Protein AF-0000000083614253 (afdb_homodimer)

Radius of gyration: 109.38 Å; Cα contacts (8 Å, |Δi|>4): 1330; chains: 2; bounding box: 42×328×178 Å

Nearest PDB structures (foldseek):
  1qu7-assembly1_B  TM=4.753E-01  e=5.125E-06  Escherichia coli
  6grj-assembly1_F  TM=3.539E-01  e=4.975E+00  Aeromonas hydrophila
  6grj-assembly1_B  TM=2.831E-01  e=2.996E+00  Aeromonas hydrophila
  6grj-assembly1_I  TM=3.487E-01  e=6.869E+00  Aeromonas hydrophila
  8c5v-assembly1_I  TM=5.129E-01  e=1.835E-15  Escherichia coli

Structure (mmCIF, N/CA/C/O backbone):
data_AF-0000000083614253-model_v1
#
loop_
_entity.id
_entity.type
_entity.pdbx_description
1 polymer 'Methyl-accepting chemotaxis protein'
#
loop_
_atom_site.group_PDB
_atom_site.id
_atom_site.type_symbol
_atom_site.label_atom_id
_atom_site.label_alt_id
_atom_site.label_comp_id
_atom_site.label_asym_id
_atom_site.label_entity_id
_atom_site.label_seq_id
_atom_site.pdbx_PDB_ins_code
_atom_site.Cartn_x
_atom_site.Cartn_y
_atom_site.Cartn_z
_atom_site.occupancy
_atom_site.B_iso_or_equiv
_atom_site.auth_seq_id
_atom_site.auth_comp_id
_atom_site.auth_asym_id
_atom_site.auth_atom_id
_atom_site.pdbx_PDB_model_num
ATOM 1 N N . MET A 1 1 ? 7.156 70.812 27.438 1 75.56 1 MET A N 1
ATOM 2 C CA . MET A 1 1 ? 6.965 71.062 28.875 1 75.56 1 MET A CA 1
ATOM 3 C C . MET A 1 1 ? 6.004 70.062 29.469 1 75.56 1 MET A C 1
ATOM 5 O O . MET A 1 1 ? 5.02 69.625 28.844 1 75.56 1 MET A O 1
ATOM 9 N N . SER A 1 2 ? 6.398 69.688 30.719 1 80.69 2 SER A N 1
ATOM 10 C CA . SER A 1 2 ? 5.562 68.688 31.406 1 80.69 2 SER A CA 1
ATOM 11 C C . SER A 1 2 ? 4.25 69.312 31.859 1 80.69 2 SER A C 1
ATOM 13 O O . SER A 1 2 ? 4.121 70.562 31.922 1 80.69 2 SER A O 1
ATOM 15 N N . ILE A 1 3 ? 3.295 68.562 32 1 80.06 3 ILE A N 1
ATOM 16 C CA . ILE A 1 3 ? 1.987 69 32.438 1 80.06 3 ILE A CA 1
ATOM 17 C C . ILE A 1 3 ? 2.125 69.688 33.812 1 80.06 3 ILE A C 1
ATOM 19 O O . ILE A 1 3 ? 1.509 70.75 34.031 1 80.06 3 ILE A O 1
ATOM 23 N N . GLY A 1 4 ? 3.059 69.25 34.594 1 78.69 4 GLY A N 1
ATOM 24 C CA . GLY A 1 4 ? 3.287 69.875 35.906 1 78.69 4 GLY A CA 1
ATOM 25 C C . GLY A 1 4 ? 3.836 71.25 35.781 1 78.69 4 GLY A C 1
ATOM 26 O O . GLY A 1 4 ? 3.379 72.188 36.469 1 78.69 4 GLY A O 1
ATOM 27 N N . LYS A 1 5 ? 4.707 71.562 34.875 1 83.31 5 LYS A N 1
ATOM 28 C CA . LYS A 1 5 ? 5.312 72.875 34.656 1 83.31 5 LYS A CA 1
ATOM 29 C C . LYS A 1 5 ? 4.309 73.812 34.062 1 83.31 5 LYS A C 1
ATOM 31 O O . LYS A 1 5 ? 4.285 75 34.438 1 83.31 5 LYS A O 1
ATOM 36 N N . LYS A 1 6 ? 3.459 73.25 33.281 1 81.06 6 LYS A N 1
ATOM 37 C CA . LYS A 1 6 ? 2.434 74.125 32.688 1 81.06 6 LYS A CA 1
ATOM 38 C C . LYS A 1 6 ? 1.478 74.625 33.75 1 81.06 6 LYS A C 1
ATOM 40 O O . LYS A 1 6 ? 1.141 75.812 33.75 1 81.06 6 LYS A O 1
ATOM 45 N N . ILE A 1 7 ? 1.16 73.75 34.656 1 81.88 7 ILE A N 1
ATOM 46 C CA . ILE A 1 7 ? 0.222 74.125 35.719 1 81.88 7 ILE A CA 1
ATOM 47 C C . ILE A 1 7 ? 0.893 75.125 36.688 1 81.88 7 ILE A C 1
ATOM 49 O O . ILE A 1 7 ? 0.302 76.125 37.062 1 81.88 7 ILE A O 1
ATOM 53 N N . LEU A 1 8 ? 2.145 74.875 36.938 1 80.81 8 LEU A N 1
ATOM 54 C CA . LEU A 1 8 ? 2.865 75.75 37.906 1 80.81 8 LEU A CA 1
ATOM 55 C C . LEU A 1 8 ? 3.041 77.125 37.375 1 80.81 8 LEU A C 1
ATOM 57 O O . LEU A 1 8 ? 2.945 78.125 38.156 1 80.81 8 LEU A O 1
ATOM 61 N N . ILE A 1 9 ? 3.258 77.312 36.156 1 81.5 9 ILE A N 1
ATOM 62 C CA . ILE A 1 9 ? 3.439 78.625 35.562 1 81.5 9 ILE A CA 1
ATOM 63 C C . ILE A 1 9 ? 2.15 79.438 35.688 1 81.5 9 ILE A C 1
ATOM 65 O O . ILE A 1 9 ? 2.186 80.625 36 1 81.5 9 ILE A O 1
ATOM 69 N N . GLY A 1 10 ? 1.031 78.75 35.531 1 79.06 10 GLY A N 1
ATOM 70 C CA . GLY A 1 10 ? -0.235 79.438 35.719 1 79.06 10 GLY A CA 1
ATOM 71 C C . GLY A 1 10 ? -0.464 79.938 37.125 1 79.06 10 GLY A C 1
ATOM 72 O O . GLY A 1 10 ? -0.856 81.062 37.344 1 79.06 10 GLY A O 1
ATOM 73 N N . PHE A 1 11 ? -0.049 79.125 38.062 1 81.44 11 PHE A N 1
ATOM 74 C CA . PHE A 1 11 ? -0.241 79.438 39.469 1 81.44 11 PHE A CA 1
ATOM 75 C C . PHE A 1 11 ? 0.703 80.562 39.906 1 81.44 11 PHE A C 1
ATOM 77 O O . PHE A 1 11 ? 0.294 81.5 40.594 1 81.44 11 PHE A O 1
ATOM 84 N N . MET A 1 12 ? 1.88 80.625 39.438 1 83.19 12 MET A N 1
ATOM 85 C CA . MET A 1 12 ? 2.877 81.562 39.844 1 83.19 12 MET A CA 1
ATOM 86 C C . MET A 1 12 ? 2.537 83 39.281 1 83.19 12 MET A C 1
ATOM 88 O O . MET A 1 12 ? 2.82 84 39.906 1 83.19 12 MET A O 1
ATOM 92 N N . THR A 1 13 ? 1.86 83 38.219 1 84.06 13 THR A N 1
ATOM 93 C CA . THR A 1 13 ? 1.492 84.25 37.594 1 84.06 13 THR A CA 1
ATOM 94 C C . THR A 1 13 ? 0.434 85 38.438 1 84.06 13 THR A C 1
ATOM 96 O O . THR A 1 13 ? 0.541 86.188 38.688 1 84.06 13 THR A O 1
ATOM 99 N N . ILE A 1 14 ? -0.446 84.25 38.969 1 81.25 14 ILE A N 1
ATOM 100 C CA . ILE A 1 14 ? -1.502 84.812 39.781 1 81.25 14 ILE A CA 1
ATOM 101 C C . ILE A 1 14 ? -0.934 85.25 41.125 1 81.25 14 ILE A C 1
ATOM 103 O O . ILE A 1 14 ? -1.271 86.312 41.625 1 81.25 14 ILE A O 1
ATOM 107 N N . LEU A 1 15 ? -0.018 84.5 41.656 1 83.75 15 LEU A N 1
ATOM 108 C CA . LEU A 1 15 ? 0.607 84.812 42.938 1 83.75 15 LEU A CA 1
ATOM 109 C C . LEU A 1 15 ? 1.45 86.062 42.812 1 83.75 15 LEU A C 1
ATOM 111 O O . LEU A 1 15 ? 1.438 86.938 43.719 1 83.75 15 LEU A O 1
ATOM 115 N N . LEU A 1 16 ? 2.057 86.312 41.719 1 85.94 16 LEU A N 1
ATOM 116 C CA . LEU A 1 16 ? 2.895 87.438 41.5 1 85.94 16 LEU A CA 1
ATOM 117 C C . LEU A 1 16 ? 2.045 88.75 41.375 1 85.94 16 LEU A C 1
ATOM 119 O O . LEU A 1 16 ? 2.391 89.75 41.969 1 85.94 16 LEU A O 1
ATOM 123 N N . ILE A 1 17 ? 0.927 88.625 40.781 1 84.38 17 ILE A N 1
ATOM 124 C CA . ILE A 1 17 ? 0.026 89.75 40.625 1 84.38 17 ILE A CA 1
ATOM 125 C C . ILE A 1 17 ? -0.52 90.125 42 1 84.38 17 ILE A C 1
ATOM 127 O O . ILE A 1 17 ? -0.62 91.312 42.281 1 84.38 17 ILE A O 1
ATOM 131 N N . MET A 1 18 ? -0.704 89.125 42.812 1 82.5 18 MET A N 1
ATOM 132 C CA . MET A 1 18 ? -1.211 89.375 44.156 1 82.5 18 MET A CA 1
ATOM 133 C C . MET A 1 18 ? -0.17 90.125 45 1 82.5 18 MET A C 1
ATOM 135 O O . MET A 1 18 ? -0.473 91.125 45.625 1 82.5 18 MET A O 1
ATOM 139 N N . ILE A 1 19 ? 1.073 89.75 44.875 1 84.56 19 ILE A N 1
ATOM 140 C CA . ILE A 1 19 ? 2.143 90.312 45.688 1 84.56 19 ILE A CA 1
ATOM 141 C C . ILE A 1 19 ? 2.443 91.75 45.25 1 84.56 19 ILE A C 1
ATOM 143 O O . ILE A 1 19 ? 2.537 92.688 46.094 1 84.56 19 ILE A O 1
ATOM 147 N N . VAL A 1 20 ? 2.424 92 43.969 1 85.31 20 VAL A N 1
ATOM 148 C CA . VAL A 1 20 ? 2.779 93.312 43.438 1 85.31 20 VAL A CA 1
ATOM 149 C C . VAL A 1 20 ? 1.655 94.312 43.719 1 85.31 20 VAL A C 1
ATOM 151 O O . VAL A 1 20 ? 1.907 95.438 44.188 1 85.31 20 VAL A O 1
ATOM 154 N N . SER A 1 21 ? 0.451 93.812 43.594 1 83.44 21 SER A N 1
ATOM 155 C CA . SER A 1 21 ? -0.685 94.688 43.812 1 83.44 21 SER A CA 1
ATOM 156 C C . SER A 1 21 ? -0.843 95.062 45.281 1 83.44 21 SER A C 1
ATOM 158 O O . SER A 1 21 ? -1.065 96.25 45.594 1 83.44 21 SER A O 1
ATOM 160 N N . MET A 1 22 ? -0.574 94.125 46.094 1 82.19 22 MET A N 1
ATOM 161 C CA . MET A 1 22 ? -0.691 94.375 47.531 1 82.19 22 MET A CA 1
ATOM 162 C C . MET A 1 22 ? 0.449 95.25 48.031 1 82.19 22 MET A C 1
ATOM 164 O O . MET A 1 22 ? 0.245 96.125 48.875 1 82.19 22 MET A O 1
ATOM 168 N N . GLY A 1 23 ? 1.544 95.188 47.406 1 82.19 23 GLY A N 1
ATOM 169 C CA . GLY A 1 23 ? 2.688 96 47.781 1 82.19 23 GLY A CA 1
ATOM 170 C C . GLY A 1 23 ? 2.506 97.5 47.406 1 82.19 23 GLY A C 1
ATOM 171 O O . GLY A 1 23 ? 2.818 98.375 48.188 1 82.19 23 GLY A O 1
ATOM 172 N N . VAL A 1 24 ? 1.944 97.688 46.375 1 83.25 24 VAL A N 1
ATOM 173 C CA . VAL A 1 24 ? 1.745 99.062 45.906 1 83.25 24 VAL A CA 1
ATOM 174 C C . VAL A 1 24 ? 0.697 99.75 46.75 1 83.25 24 VAL A C 1
ATOM 176 O O . VAL A 1 24 ? 0.881 100.875 47.156 1 83.25 24 VAL A O 1
ATOM 179 N N . VAL A 1 25 ? -0.319 99 47.094 1 80.31 25 VAL A N 1
ATOM 180 C CA . VAL A 1 25 ? -1.398 99.562 47.875 1 80.31 25 VAL A CA 1
ATOM 181 C C . VAL A 1 25 ? -0.887 99.875 49.281 1 80.31 25 VAL A C 1
ATOM 183 O O . VAL A 1 25 ? -1.203 100.938 49.844 1 80.31 25 VAL A O 1
ATOM 186 N N . LEU A 1 26 ? 0.096 99.062 49.719 1 80.94 26 LEU A N 1
ATOM 187 C CA . LEU A 1 26 ? 0.661 99.25 51.031 1 80.94 26 LEU A CA 1
ATOM 188 C C . LEU A 1 26 ? 1.599 100.438 51.031 1 80.94 26 LEU A C 1
ATOM 190 O O . LEU A 1 26 ? 1.616 101.25 52 1 80.94 26 LEU A O 1
ATOM 194 N N . ALA A 1 27 ? 2.24 100.625 50 1 82.81 27 ALA A N 1
ATOM 195 C CA . ALA A 1 27 ? 3.152 101.75 49.875 1 82.81 27 ALA A CA 1
ATOM 196 C C . ALA A 1 27 ? 2.385 103.062 49.844 1 82.81 27 ALA A C 1
ATOM 198 O O . ALA A 1 27 ? 2.781 104.062 50.469 1 82.81 27 ALA A O 1
ATOM 199 N N . GLU A 1 28 ? 1.305 103.125 49.281 1 78.5 28 GLU A N 1
ATOM 200 C CA . GLU A 1 28 ? 0.483 104.312 49.188 1 78.5 28 GLU A CA 1
ATOM 201 C C . GLU A 1 28 ? -0.166 104.625 50.531 1 78.5 28 GLU A C 1
ATOM 203 O O . GLU A 1 28 ? -0.277 105.812 50.906 1 78.5 28 GLU A O 1
ATOM 208 N N . LEU A 1 29 ? -0.46 103.688 51.312 1 76.94 29 LEU A N 1
ATOM 209 C CA . LEU A 1 29 ? -1.071 103.875 52.625 1 76.94 29 LEU A CA 1
ATOM 210 C C . LEU A 1 29 ? -0.067 104.438 53.594 1 76.94 29 LEU A C 1
ATOM 212 O O . LEU A 1 29 ? -0.399 105.312 54.375 1 76.94 29 LEU A O 1
ATOM 216 N N . LYS A 1 30 ? 1.164 104.062 53.469 1 81.06 30 LYS A N 1
ATOM 217 C CA . LYS A 1 30 ? 2.203 104.562 54.344 1 81.06 30 LYS A CA 1
ATOM 218 C C . LYS A 1 30 ? 2.557 106 54.031 1 81.06 30 LYS A C 1
ATOM 220 O O . LYS A 1 30 ? 2.771 106.812 54.969 1 81.06 30 LYS A O 1
ATOM 225 N N . LYS A 1 31 ? 2.486 106.25 52.875 1 79.88 31 LYS A N 1
ATOM 226 C CA . LYS A 1 31 ? 2.771 107.625 52.438 1 79.88 31 LYS A CA 1
ATOM 227 C C . LYS A 1 31 ? 1.691 108.625 52.938 1 79.88 31 LYS A C 1
ATOM 229 O O . LYS A 1 31 ? 2 109.688 53.469 1 79.88 31 LYS A O 1
ATOM 234 N N . THR A 1 32 ? 0.493 108.125 52.844 1 75.56 32 THR A N 1
ATOM 235 C CA . THR A 1 32 ? -0.631 108.938 53.25 1 75.56 32 THR A CA 1
ATOM 236 C C . THR A 1 32 ? -0.62 109.188 54.75 1 75.56 32 THR A C 1
ATOM 238 O O . THR A 1 32 ? -0.846 110.25 55.219 1 75.56 32 THR A O 1
ATOM 241 N N . ASN A 1 33 ? -0.235 108.125 55.5 1 77.69 33 ASN A N 1
ATOM 242 C CA . ASN A 1 33 ? -0.204 108.25 56.969 1 77.69 33 ASN A CA 1
ATOM 243 C C . ASN A 1 33 ? 0.895 109.188 57.438 1 77.69 33 ASN A C 1
ATOM 245 O O . ASN A 1 33 ? 0.688 109.938 58.375 1 77.69 33 ASN A O 1
ATOM 249 N N . LYS A 1 34 ? 1.928 109.312 56.75 1 80.81 34 LYS A N 1
ATOM 250 C CA . LYS A 1 34 ? 3.037 110.188 57.125 1 80.81 34 LYS A CA 1
ATOM 251 C C . LYS A 1 34 ? 2.695 111.688 56.844 1 80.81 34 LYS A C 1
ATOM 253 O O . LYS A 1 34 ? 3.008 112.562 57.656 1 80.81 34 LYS A O 1
ATOM 258 N N . GLN A 1 35 ? 1.989 111.875 55.875 1 77.94 35 GLN A N 1
ATOM 259 C CA . GLN A 1 35 ? 1.608 113.25 55.5 1 77.94 35 GLN A CA 1
ATOM 260 C C . GLN A 1 35 ? 0.59 113.812 56.469 1 77.94 35 GLN A C 1
ATOM 262 O O . GLN A 1 35 ? 0.67 115 56.844 1 77.94 35 GLN A O 1
ATOM 267 N N . VAL A 1 36 ? -0.195 113 57.031 1 76.06 36 VAL A N 1
ATOM 268 C CA . VAL A 1 36 ? -1.225 113.375 57.969 1 76.06 36 VAL A CA 1
ATOM 269 C C . VAL A 1 36 ? -0.59 113.688 59.312 1 76.06 36 VAL A C 1
ATOM 271 O O . VAL A 1 36 ? -0.915 114.688 59.969 1 76.06 36 VAL A O 1
ATOM 274 N N . GLU A 1 37 ? 0.381 113 59.688 1 79.19 37 GLU A N 1
ATOM 275 C CA . GLU A 1 37 ? 1.096 113.25 60.938 1 79.19 37 GLU A CA 1
ATOM 276 C C . GLU A 1 37 ? 1.865 114.562 60.906 1 79.19 37 GLU A C 1
ATOM 278 O O . GLU A 1 37 ? 1.799 115.312 61.875 1 79.19 37 GLU A O 1
ATOM 283 N N . GLN A 1 38 ? 2.393 114.875 59.875 1 79.69 38 GLN A N 1
ATOM 284 C CA . GLN A 1 38 ? 3.176 116.062 59.75 1 79.69 38 GLN A CA 1
ATOM 285 C C . GLN A 1 38 ? 2.275 117.312 59.719 1 79.69 38 GLN A C 1
ATOM 287 O O . GLN A 1 38 ? 2.588 118.312 60.344 1 79.69 38 GLN A O 1
ATOM 292 N N . ALA A 1 39 ? 1.165 117.188 59.188 1 80.12 39 ALA A N 1
ATOM 293 C CA . ALA A 1 39 ? 0.223 118.312 59.094 1 80.12 39 ALA A CA 1
ATOM 294 C C . ALA A 1 39 ? -0.344 118.625 60.469 1 80.12 39 ALA A C 1
ATOM 296 O O . ALA A 1 39 ? -0.373 119.812 60.844 1 80.12 39 ALA A O 1
ATOM 297 N N . LEU A 1 40 ? -0.545 117.688 61.312 1 77 40 LEU A N 1
ATOM 298 C CA . LEU A 1 40 ? -1.173 117.875 62.625 1 77 40 LEU A CA 1
ATOM 299 C C . LEU A 1 40 ? -0.145 118.375 63.656 1 77 40 LEU A C 1
ATOM 301 O O . LEU A 1 40 ? -0.427 119.25 64.438 1 77 40 LEU A O 1
ATOM 305 N N . GLU A 1 41 ? 1.052 117.938 63.469 1 78.12 41 GLU A N 1
ATOM 306 C CA . GLU A 1 41 ? 2.072 118.25 64.5 1 78.12 41 GLU A CA 1
ATOM 307 C C . GLU A 1 41 ? 2.777 119.562 64.188 1 78.12 41 GLU A C 1
ATOM 309 O O . GLU A 1 41 ? 3.24 120.25 65.062 1 78.12 41 GLU A O 1
ATOM 314 N N . GLU A 1 42 ? 2.693 119.812 62.875 1 81.38 42 GLU A N 1
ATOM 315 C CA . GLU A 1 42 ? 3.49 121 62.531 1 81.38 42 GLU A CA 1
ATOM 316 C C . GLU A 1 42 ? 2.6 122.188 62.094 1 81.38 42 GLU A C 1
ATOM 318 O O . GLU A 1 42 ? 2.566 123.25 62.75 1 81.38 42 GLU A O 1
ATOM 323 N N . GLN A 1 43 ? 1.788 121.938 61.219 1 83.5 43 GLN A N 1
ATOM 324 C CA . GLN A 1 43 ? 1.03 123.062 60.625 1 83.5 43 GLN A CA 1
ATOM 325 C C . GLN A 1 43 ? -0.05 123.562 61.594 1 83.5 43 GLN A C 1
ATOM 327 O O . GLN A 1 43 ? -0.154 124.75 61.844 1 83.5 43 GLN A O 1
ATOM 332 N N . VAL A 1 44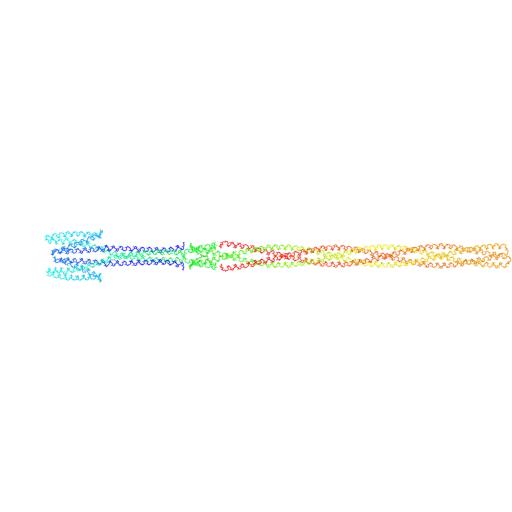 ? -0.668 122.688 62.219 1 86 44 VAL A N 1
ATOM 333 C CA . VAL A 1 44 ? -1.735 123.125 63.125 1 86 44 VAL A CA 1
ATOM 334 C C . VAL A 1 44 ? -1.138 123.812 64.375 1 86 44 VAL A C 1
ATOM 336 O O . VAL A 1 44 ? -1.635 124.812 64.812 1 86 44 VAL A O 1
ATOM 339 N N . LYS A 1 45 ? 0.001 123.438 64.812 1 86.5 45 LYS A N 1
ATOM 340 C CA . LYS A 1 45 ? 0.653 124 66 1 86.5 45 LYS A CA 1
ATOM 341 C C . LYS A 1 45 ? 1.132 125.438 65.75 1 86.5 45 LYS A C 1
ATOM 343 O O . LYS A 1 45 ? 0.949 126.312 66.562 1 86.5 45 LYS A O 1
ATOM 348 N N . GLN A 1 46 ? 1.556 125.625 64.625 1 88.38 46 GLN A N 1
ATOM 349 C CA . GLN A 1 46 ? 2.068 126.938 64.25 1 88.38 46 GLN A CA 1
ATOM 350 C C . GLN A 1 46 ? 0.933 128 64.062 1 88.38 46 GLN A C 1
ATOM 352 O O . GLN A 1 46 ? 1.06 129.125 64.5 1 88.38 46 GLN A O 1
ATOM 357 N N . VAL A 1 47 ? -0.102 127.375 63.594 1 89 47 VAL A N 1
ATOM 358 C CA . VAL A 1 47 ? -1.282 128.25 63.469 1 89 47 VAL A CA 1
ATOM 359 C C . VAL A 1 47 ? -1.781 128.625 64.875 1 89 47 VAL A C 1
ATOM 361 O O . VAL A 1 47 ? -2.064 129.875 65.062 1 89 47 VAL A O 1
ATOM 364 N N . MET A 1 48 ? -1.725 127.812 65.812 1 87.88 48 MET A N 1
ATOM 365 C CA . MET A 1 48 ? -2.18 128.125 67.188 1 87.88 48 MET A CA 1
ATOM 366 C C . MET A 1 48 ? -1.238 129.125 67.875 1 87.88 48 MET A C 1
ATOM 368 O O . MET A 1 48 ? -1.688 130 68.562 1 87.88 48 MET A O 1
ATOM 372 N N . LEU A 1 49 ? -0.017 129 67.625 1 89.69 49 LEU A N 1
ATOM 373 C CA . LEU A 1 49 ? 0.968 129.875 68.25 1 89.69 49 LEU A CA 1
ATOM 374 C C . LEU A 1 49 ? 0.859 131.25 67.75 1 89.69 49 LEU A C 1
ATOM 376 O O . LEU A 1 49 ? 0.94 132.25 68.5 1 89.69 49 LEU A O 1
ATOM 380 N N . ALA A 1 50 ? 0.654 131.25 66.438 1 92.06 50 ALA A N 1
ATOM 381 C CA . ALA A 1 50 ? 0.466 132.625 65.875 1 92.06 50 ALA A CA 1
ATOM 382 C C . ALA A 1 50 ? -0.741 133.375 66.438 1 92.06 50 ALA A C 1
ATOM 384 O O . ALA A 1 50 ? -0.67 134.5 66.812 1 92.06 50 ALA A O 1
ATOM 385 N N . ASP A 1 51 ? -1.68 132.625 66.75 1 89.31 51 ASP A N 1
ATOM 386 C CA . ASP A 1 51 ? -2.9 133.125 67.312 1 89.31 51 ASP A CA 1
ATOM 387 C C . ASP A 1 51 ? -2.699 133.5 68.75 1 89.31 51 ASP A C 1
ATOM 389 O O . ASP A 1 51 ? -3.195 134.5 69.25 1 89.31 51 ASP A O 1
ATOM 393 N N . ASP A 1 52 ? -1.948 132.75 69.438 1 89 52 ASP A N 1
ATOM 394 C CA . ASP A 1 52 ? -1.656 133.125 70.875 1 89 52 ASP A CA 1
ATOM 395 C C . ASP A 1 52 ? -0.785 134.375 71 1 89 52 ASP A C 1
ATOM 397 O O . ASP A 1 52 ? -0.968 135.125 71.938 1 89 52 ASP A O 1
ATOM 401 N N . ILE A 1 53 ? 0.015 134.5 70.125 1 91.81 53 ILE A N 1
ATOM 402 C CA . ILE A 1 53 ? 0.856 135.75 70.125 1 91.81 53 ILE A CA 1
ATOM 403 C C . ILE A 1 53 ? -0.011 137 69.875 1 91.81 53 ILE A C 1
ATOM 405 O O . ILE A 1 53 ? 0.101 138 70.625 1 91.81 53 ILE A O 1
ATOM 409 N N . LYS A 1 54 ? -0.913 137 69.062 1 90.5 54 LYS A N 1
ATOM 410 C CA . LYS A 1 54 ? -1.796 138.125 68.75 1 90.5 54 LYS A CA 1
ATOM 411 C C . LYS A 1 54 ? -2.631 138.5 70 1 90.5 54 LYS A C 1
ATOM 413 O O . LYS A 1 54 ? -2.77 139.625 70.312 1 90.5 54 LYS A O 1
ATOM 418 N N . PHE A 1 55 ? -3.002 137.5 70.625 1 85.44 55 PHE A N 1
ATOM 419 C CA . PHE A 1 55 ? -3.811 137.75 71.812 1 85.44 55 PHE A CA 1
ATOM 420 C C . PHE A 1 55 ? -2.982 138.375 72.938 1 85.44 55 PHE A C 1
ATOM 422 O O . PHE A 1 55 ? -3.422 139.25 73.562 1 85.44 55 PHE A O 1
ATOM 429 N N . SER A 1 56 ? -1.821 137.75 73.062 1 88.94 56 SER A N 1
ATOM 430 C CA . SER A 1 56 ? -0.962 138.25 74.188 1 88.94 56 SER A CA 1
ATOM 431 C C . SER A 1 56 ? -0.571 139.75 73.938 1 88.94 56 SER A C 1
ATOM 433 O O . SER A 1 56 ? -0.498 140.5 74.875 1 88.94 56 SER A O 1
ATOM 435 N N . ILE A 1 57 ? -0.371 140 72.75 1 89.19 57 ILE A N 1
ATOM 436 C CA . ILE A 1 57 ? -0.051 141.375 72.375 1 89.19 57 ILE A CA 1
ATOM 437 C C . ILE A 1 57 ? -1.22 142.25 72.75 1 89.19 57 ILE A C 1
ATOM 439 O O . ILE A 1 57 ? -1.025 143.375 73.375 1 89.19 57 ILE A O 1
ATOM 443 N N . ALA A 1 58 ? -2.361 141.875 72.438 1 85.12 58 ALA A N 1
ATOM 444 C CA . ALA A 1 58 ? -3.557 142.75 72.75 1 85.12 58 ALA A CA 1
ATOM 445 C C . ALA A 1 58 ? -3.766 142.875 74.25 1 85.12 58 ALA A C 1
ATOM 447 O O . ALA A 1 58 ? -4.039 144 74.688 1 85.12 58 ALA A O 1
ATOM 448 N N . MET A 1 59 ? -3.459 141.875 75 1 85.12 59 MET A N 1
ATOM 449 C CA . MET A 1 59 ? -3.654 142 76.438 1 85.12 59 MET A CA 1
ATOM 450 C C . MET A 1 59 ? -2.564 142.75 77.062 1 85.12 59 MET A C 1
ATOM 452 O O . MET A 1 59 ? -2.834 143.5 78.062 1 85.12 59 MET A O 1
ATOM 456 N N . GLN A 1 60 ? -1.477 142.625 76.625 1 85.38 60 GLN A N 1
ATOM 457 C CA . GLN A 1 60 ? -0.399 143.5 77.062 1 85.38 60 GLN A CA 1
ATOM 458 C C . GLN A 1 60 ? -0.712 145 76.812 1 85.38 60 GLN A C 1
ATOM 460 O O . GLN A 1 60 ? -0.462 145.875 77.625 1 85.38 60 GLN A O 1
ATOM 465 N N . GLY A 1 61 ? -1.223 145.25 75.625 1 77.5 61 GLY A N 1
ATOM 466 C CA . GLY A 1 61 ? -1.623 146.625 75.25 1 77.5 61 GLY A CA 1
ATOM 467 C C . GLY A 1 61 ? -2.67 147.25 76.188 1 77.5 61 GLY A C 1
ATOM 468 O O . GLY A 1 61 ? -2.59 148.375 76.562 1 77.5 61 GLY A O 1
ATOM 469 N N . ILE A 1 62 ? -3.502 146.375 76.625 1 77.19 62 ILE A N 1
ATOM 470 C CA . ILE A 1 62 ? -4.539 146.75 77.562 1 77.19 62 ILE A CA 1
ATOM 471 C C . ILE A 1 62 ? -3.908 147.125 78.938 1 77.19 62 ILE A C 1
ATOM 473 O O . ILE A 1 62 ? -4.184 148.125 79.5 1 77.19 62 ILE A O 1
ATOM 477 N N . SER A 1 63 ? -3.064 146.25 79.375 1 80.38 63 SER A N 1
ATOM 478 C CA . SER A 1 63 ? -2.432 146.375 80.688 1 80.38 63 SER A CA 1
ATOM 479 C C . SER A 1 63 ? -1.554 147.625 80.688 1 80.38 63 SER A C 1
ATOM 481 O O . SER A 1 63 ? -1.513 148.375 81.75 1 80.38 63 SER A O 1
ATOM 483 N N . LEU A 1 64 ? -0.95 148 79.75 1 79.69 64 LEU A N 1
ATOM 484 C CA . LEU A 1 64 ? -0.09 149.125 79.688 1 79.69 64 LEU A CA 1
ATOM 485 C C . LEU A 1 64 ? -0.909 150.5 79.812 1 79.69 64 LEU A C 1
ATOM 487 O O . LEU A 1 64 ? -0.521 151.375 80.5 1 79.69 64 LEU A O 1
ATOM 491 N N . ARG A 1 65 ? -1.992 150.625 79.25 1 74.19 65 ARG A N 1
ATOM 492 C CA . ARG A 1 65 ? -2.832 151.75 79.25 1 74.19 65 ARG A CA 1
ATOM 493 C C . ARG A 1 65 ? -3.545 152 80.562 1 74.19 65 ARG A C 1
ATOM 495 O O . ARG A 1 65 ? -3.744 153.125 81.062 1 74.19 65 ARG A O 1
ATOM 502 N N . GLU A 1 66 ? -3.816 150.75 81.062 1 73.44 66 GLU A N 1
ATOM 503 C CA . GLU A 1 66 ? -4.41 150.75 82.438 1 73.44 66 GLU A CA 1
ATOM 504 C C . GLU A 1 66 ? -3.408 151.25 83.438 1 73.44 66 GLU A C 1
ATOM 506 O O . GLU A 1 66 ? -3.781 151.875 84.438 1 73.44 66 GLU A O 1
ATOM 511 N N . LEU A 1 67 ? -2.248 151 83.375 1 75.5 67 LEU A N 1
ATOM 512 C CA . LEU A 1 67 ? -1.195 151.375 84.25 1 75.5 67 LEU A CA 1
ATOM 513 C C . LEU A 1 67 ? -1.019 152.875 84.25 1 75.5 67 LEU A C 1
ATOM 515 O O . LEU A 1 67 ? -0.857 153.5 85.312 1 75.5 67 LEU A O 1
ATOM 519 N N . VAL A 1 68 ? -1.103 153.625 83.188 1 68.88 68 VAL A N 1
ATOM 520 C CA . VAL A 1 68 ? -0.867 155 83.062 1 68.88 68 VAL A CA 1
ATOM 521 C C . VAL A 1 68 ? -2.086 155.75 83.5 1 68.88 68 VAL A C 1
ATOM 523 O O . VAL A 1 68 ? -1.958 156.875 84 1 68.88 68 VAL A O 1
ATOM 526 N N . VAL A 1 69 ? -3.312 155.125 83.562 1 63.31 69 VAL A N 1
ATOM 527 C CA . VAL A 1 69 ? -4.547 155.875 83.938 1 63.31 69 VAL A CA 1
ATOM 528 C C . VAL A 1 69 ? -4.887 155.625 85.375 1 63.31 69 VAL A C 1
ATOM 530 O O . VAL A 1 69 ? -5.262 156.5 86.125 1 63.31 69 VAL A O 1
ATOM 533 N N . ILE A 1 70 ? -4.828 154.5 86 1 66.88 70 ILE A N 1
ATOM 534 C CA . ILE A 1 70 ? -5.395 154.125 87.312 1 66.88 70 ILE A CA 1
ATOM 535 C C . ILE A 1 70 ? -4.27 153.875 88.312 1 66.88 70 ILE A C 1
ATOM 537 O O . ILE A 1 70 ? -4.445 154.25 89.562 1 66.88 70 ILE A O 1
ATOM 541 N N . GLY A 1 71 ? -2.99 153.75 88.062 1 63.22 71 GLY A N 1
ATOM 542 C CA . GLY A 1 71 ? -1.784 153.625 88.875 1 63.22 71 GLY A CA 1
ATOM 543 C C . GLY A 1 71 ? -1.896 152.625 90 1 63.22 71 GLY A C 1
ATOM 544 O O . GLY A 1 71 ? -1.32 152.75 91.062 1 63.22 71 GLY A O 1
ATOM 545 N N . LYS A 1 72 ? -2.777 151.625 90 1 71.62 72 LYS A N 1
ATOM 546 C CA . LYS A 1 72 ? -2.914 150.625 91 1 71.62 72 LYS A CA 1
ATOM 547 C C . LYS A 1 72 ? -1.941 149.375 90.812 1 71.62 72 LYS A C 1
ATOM 549 O O . LYS A 1 72 ? -1.613 149.125 89.688 1 71.62 72 LYS A O 1
ATOM 554 N N . PRO A 1 73 ? -1.341 148.75 91.688 1 74.94 73 PRO A N 1
ATOM 555 C CA . PRO A 1 73 ? -0.362 147.625 91.688 1 74.94 73 PRO A CA 1
ATOM 556 C C . PRO A 1 73 ? -0.863 146.375 90.938 1 74.94 73 PRO A C 1
ATOM 558 O O . PRO A 1 73 ? -0.069 145.625 90.312 1 74.94 73 PRO A O 1
ATOM 561 N N . GLU A 1 74 ? -2.08 146.125 90.812 1 78.5 74 GLU A N 1
ATOM 562 C CA . GLU A 1 74 ? -2.648 144.875 90.125 1 78.5 74 GLU A CA 1
ATOM 563 C C . GLU A 1 74 ? -2.459 145 88.625 1 78.5 74 GLU A C 1
ATOM 565 O O . GLU A 1 74 ? -2.279 144 88 1 78.5 74 GLU A O 1
ATOM 570 N N . VAL A 1 75 ? -2.328 146 88.188 1 77.81 75 VAL A N 1
ATOM 571 C CA . VAL A 1 75 ? -2.166 146.25 86.75 1 77.81 75 VAL A CA 1
ATOM 572 C C . VAL A 1 75 ? -0.729 146 86.312 1 77.81 75 VAL A C 1
ATOM 574 O O . VAL A 1 75 ? -0.491 145.375 85.25 1 77.81 75 VAL A O 1
ATOM 577 N N . GLN A 1 76 ? 0.195 146.25 87.188 1 81.31 76 GLN A N 1
ATOM 578 C CA . GLN A 1 76 ? 1.593 145.875 86.938 1 81.31 76 GLN A CA 1
ATOM 579 C C . GLN A 1 76 ? 1.814 144.375 86.875 1 81.31 76 GLN A C 1
ATOM 581 O O . GLN A 1 76 ? 2.594 143.875 86.062 1 81.31 76 GLN A O 1
ATOM 586 N N . GLU A 1 77 ? 1.099 143.75 87.562 1 86.19 77 GLU A N 1
ATOM 587 C CA . GLU A 1 77 ? 1.202 142.25 87.562 1 86.19 77 GLU A CA 1
ATOM 588 C C . GLU A 1 77 ? 0.609 141.625 86.312 1 86.19 77 GLU A C 1
ATOM 590 O O . GLU A 1 77 ? 1.168 140.75 85.75 1 86.19 77 GLU A O 1
ATOM 595 N N . ASN A 1 78 ? -0.424 142.125 85.875 1 82.94 78 ASN A N 1
ATOM 596 C CA . ASN A 1 78 ? -1.047 141.75 84.625 1 82.94 78 ASN A CA 1
ATOM 597 C C . ASN A 1 78 ? -0.155 142 83.438 1 82.94 78 ASN A C 1
ATOM 599 O O . ASN A 1 78 ? -0.038 141.125 82.5 1 82.94 78 ASN A O 1
ATOM 603 N N . LEU A 1 79 ? 0.416 143.125 83.438 1 84.38 79 LEU A N 1
ATOM 604 C CA . LEU A 1 79 ? 1.341 143.5 82.312 1 84.38 79 LEU A CA 1
ATOM 605 C C . LEU A 1 79 ? 2.51 142.5 82.312 1 84.38 79 LEU A C 1
ATOM 607 O O . LEU A 1 79 ? 2.883 142 81.188 1 84.38 79 LEU A O 1
ATOM 611 N N . GLN A 1 80 ? 2.975 142.125 83.438 1 88 80 GLN A N 1
ATOM 612 C CA . GLN A 1 80 ? 4.094 141.25 83.5 1 88 80 GLN A CA 1
ATOM 613 C C . GLN A 1 80 ? 3.67 139.875 83.062 1 88 80 GLN A C 1
ATOM 615 O O . GLN A 1 80 ? 4.418 139.125 82.375 1 88 80 GLN A O 1
ATOM 620 N N . THR A 1 81 ? 2.557 139.5 83.312 1 89.56 81 THR A N 1
ATOM 621 C CA . THR A 1 81 ? 2.039 138.125 83 1 89.56 81 THR A CA 1
ATOM 622 C C . THR A 1 81 ? 1.905 138 81.5 1 89.56 81 THR A C 1
ATOM 624 O O . THR A 1 81 ? 2.385 137 80.875 1 89.56 81 THR A O 1
ATOM 627 N N . TYR A 1 82 ? 1.337 139 80.812 1 87.62 82 TYR A N 1
ATOM 628 C CA . TYR A 1 82 ? 1.109 138.875 79.375 1 87.62 82 TYR A CA 1
ATOM 629 C C . TYR A 1 82 ? 2.404 139.125 78.625 1 87.62 82 TYR A C 1
ATOM 631 O O . TYR A 1 82 ? 2.586 138.5 77.562 1 87.62 82 TYR A O 1
ATOM 639 N N . HIS A 1 83 ? 3.225 140 79.25 1 89.19 83 HIS A N 1
ATOM 640 C CA . HIS A 1 83 ? 4.555 140.125 78.688 1 89.19 83 HIS A CA 1
ATOM 641 C C . HIS A 1 83 ? 5.293 138.75 78.688 1 89.19 83 HIS A C 1
ATOM 643 O O . HIS A 1 83 ? 5.922 138.375 77.75 1 89.19 83 HIS A O 1
ATOM 649 N N . ASP A 1 84 ? 5.125 138 79.688 1 91.31 84 ASP A N 1
ATOM 650 C CA . ASP A 1 84 ? 5.777 136.625 79.812 1 91.31 84 ASP A CA 1
ATOM 651 C C . ASP A 1 84 ? 5.156 135.625 78.875 1 91.31 84 ASP A C 1
ATOM 653 O O . ASP A 1 84 ? 5.867 134.75 78.312 1 91.31 84 ASP A O 1
ATOM 657 N N . LEU A 1 85 ? 3.936 135.625 78.75 1 89.5 85 LEU A N 1
ATOM 658 C CA . LEU A 1 85 ? 3.244 134.75 77.875 1 89.5 85 LEU A CA 1
ATOM 659 C C . LEU A 1 85 ? 3.646 135 76.375 1 89.5 85 LEU A C 1
ATOM 661 O O . LEU A 1 85 ? 3.904 134.125 75.625 1 89.5 85 LEU A O 1
ATOM 665 N N . LEU A 1 86 ? 3.643 136.25 76.062 1 90.06 86 LEU A N 1
ATOM 666 C CA . LEU A 1 86 ? 4.066 136.625 74.75 1 90.06 86 LEU A CA 1
ATOM 667 C C . LEU A 1 86 ? 5.48 136.125 74.438 1 90.06 86 LEU A C 1
ATOM 669 O O . LEU A 1 86 ? 5.742 135.5 73.375 1 90.06 86 LEU A O 1
ATOM 673 N N . SER A 1 87 ? 6.316 136.5 75.438 1 92.31 87 SER A N 1
ATOM 674 C CA . SER A 1 87 ? 7.695 136 75.312 1 92.31 87 SER A CA 1
ATOM 675 C C . SER A 1 87 ? 7.758 134.5 75.188 1 92.31 87 SER A C 1
ATOM 677 O O . SER A 1 87 ? 8.484 134 74.312 1 92.31 87 SER A O 1
ATOM 679 N N . THR A 1 88 ? 6.941 133.75 75.688 1 93.25 88 THR A N 1
ATOM 680 C CA . THR A 1 88 ? 6.906 132.25 75.688 1 93.25 88 THR A CA 1
ATOM 681 C C . THR A 1 88 ? 6.387 131.875 74.312 1 93.25 88 THR A C 1
ATOM 683 O O . THR A 1 88 ? 6.965 130.875 73.75 1 93.25 88 THR A O 1
ATOM 686 N N . TYR A 1 89 ? 5.332 132.375 73.875 1 91.75 89 TYR A N 1
ATOM 687 C CA . TYR A 1 89 ? 4.746 132 72.562 1 91.75 89 TYR A CA 1
ATOM 688 C C . TYR A 1 89 ? 5.684 132.25 71.438 1 91.75 89 TYR A C 1
ATOM 690 O O . TYR A 1 89 ? 5.789 131.5 70.5 1 91.75 89 TYR A O 1
ATOM 698 N N . ILE A 1 90 ? 6.352 133.5 71.562 1 90.94 90 ILE A N 1
ATOM 699 C CA . ILE A 1 90 ? 7.32 133.75 70.5 1 90.94 90 ILE A CA 1
ATOM 700 C C . ILE A 1 90 ? 8.484 132.875 70.562 1 90.94 90 ILE A C 1
ATOM 702 O O . ILE A 1 90 ? 8.93 132.375 69.5 1 90.94 90 ILE A O 1
ATOM 706 N N . MET A 1 91 ? 8.797 132.375 71.688 1 91.88 91 MET A N 1
ATOM 707 C CA . MET A 1 91 ? 9.883 131.5 71.812 1 91.88 91 MET A CA 1
ATOM 708 C C . MET A 1 91 ? 9.469 130.125 71.25 1 91.88 91 MET A C 1
ATOM 710 O O . MET A 1 91 ? 10.242 129.5 70.562 1 91.88 91 MET A O 1
ATOM 714 N N . GLU A 1 92 ? 8.32 129.75 71.438 1 89.25 92 GLU A N 1
ATOM 715 C CA . GLU A 1 92 ? 7.805 128.5 70.938 1 89.25 92 GLU A CA 1
ATOM 716 C C . GLU A 1 92 ? 7.645 128.5 69.438 1 89.25 92 GLU A C 1
ATOM 718 O O . GLU A 1 92 ? 7.922 127.562 68.75 1 89.25 92 GLU A O 1
ATOM 723 N N . LEU A 1 93 ? 7.184 129.625 69 1 89.81 93 LEU A N 1
ATOM 724 C CA . LEU A 1 93 ? 7.035 129.75 67.562 1 89.81 93 LEU A CA 1
ATOM 725 C C . LEU A 1 93 ? 8.391 129.625 66.812 1 89.81 93 LEU A C 1
ATOM 727 O O . LEU A 1 93 ? 8.516 129.125 65.75 1 89.81 93 LEU A O 1
ATOM 731 N N . ASN A 1 94 ? 9.352 130.375 67.562 1 87.94 94 ASN A N 1
ATOM 732 C CA . ASN A 1 94 ? 10.711 130.375 67.062 1 87.94 94 ASN A CA 1
ATOM 733 C C . ASN A 1 94 ? 11.266 129 66.938 1 87.94 94 ASN A C 1
ATOM 735 O O . ASN A 1 94 ? 12.023 128.625 66.062 1 87.94 94 ASN A O 1
ATOM 739 N N . LYS A 1 95 ? 10.789 128 67.75 1 89.19 95 LYS A N 1
ATOM 740 C CA . LYS A 1 95 ? 11.266 126.625 67.812 1 89.19 95 LYS A CA 1
ATOM 741 C C . LYS A 1 95 ? 10.609 125.812 66.688 1 89.19 95 LYS A C 1
ATOM 743 O O . LYS A 1 95 ? 11.141 124.75 66.312 1 89.19 95 LYS A O 1
ATOM 748 N N . THR A 1 96 ? 9.484 126.188 66.125 1 80.56 96 THR A N 1
ATOM 749 C CA . THR A 1 96 ? 8.695 125.375 65.25 1 80.56 96 THR A CA 1
ATOM 750 C C . THR A 1 96 ? 9.055 125.688 63.781 1 80.56 96 THR A C 1
ATOM 752 O O . THR A 1 96 ? 8.711 124.875 62.906 1 80.56 96 THR A O 1
ATOM 755 N N . ALA A 1 97 ? 9.75 126.875 63.531 1 76.69 97 ALA A N 1
ATOM 756 C CA . ALA A 1 97 ? 10.047 127.188 62.125 1 76.69 97 ALA A CA 1
ATOM 757 C C . ALA A 1 97 ? 11.484 127.688 61.969 1 76.69 97 ALA A C 1
ATOM 759 O O . ALA A 1 97 ? 11.727 128.875 61.812 1 76.69 97 ALA A O 1
ATOM 760 N N . PRO A 1 98 ? 12.422 126.812 62.125 1 67.75 98 PRO A N 1
ATOM 761 C CA . PRO A 1 98 ? 13.82 127.25 62.156 1 67.75 98 PRO A CA 1
ATOM 762 C C . PRO A 1 98 ? 14.336 127.688 60.781 1 67.75 98 PRO A C 1
ATOM 764 O O . PRO A 1 98 ? 15.391 128.375 60.688 1 67.75 98 PRO A O 1
ATOM 767 N N . THR A 1 99 ? 13.555 127.438 59.594 1 68.94 99 THR A N 1
ATOM 768 C CA . THR A 1 99 ? 14.109 127.75 58.312 1 68.94 99 THR A CA 1
ATOM 769 C C . THR A 1 99 ? 13.023 128.25 57.375 1 68.94 99 THR A C 1
ATOM 771 O O . THR A 1 99 ? 11.828 128.125 57.656 1 68.94 99 THR A O 1
ATOM 774 N N . GLY A 1 100 ? 13.352 129.25 56.438 1 77.06 100 GLY A N 1
ATOM 775 C CA . GLY A 1 100 ? 12.523 129.625 55.344 1 77.06 100 GLY A CA 1
ATOM 776 C C . GLY A 1 100 ? 11.781 131 55.625 1 77.06 100 GLY A C 1
ATOM 777 O O . GLY A 1 100 ? 12.273 131.75 56.344 1 77.06 100 GLY A O 1
ATOM 778 N N . GLU A 1 101 ? 10.516 131 54.938 1 82.62 101 GLU A N 1
ATOM 779 C CA . GLU A 1 101 ? 9.695 132.125 55 1 82.62 101 GLU A CA 1
ATOM 780 C C . GLU A 1 101 ? 9.148 132.375 56.406 1 82.62 101 GLU A C 1
ATOM 782 O O . GLU A 1 101 ? 9.062 133.5 56.875 1 82.62 101 GLU A O 1
ATOM 787 N N . LEU A 1 102 ? 9 131.25 57.188 1 85.06 102 LEU A N 1
ATOM 788 C CA . LEU A 1 102 ? 8.453 131.375 58.531 1 85.06 102 LEU A CA 1
ATOM 789 C C . LEU A 1 102 ? 9.5 131.875 59.5 1 85.06 102 LEU A C 1
ATOM 791 O O . LEU A 1 102 ? 9.172 132.625 60.469 1 85.06 102 LEU A O 1
ATOM 795 N N . LYS A 1 103 ? 10.727 131.625 59.188 1 89.12 103 LYS A N 1
ATOM 796 C CA . LYS A 1 103 ? 11.805 132.125 60.031 1 89.12 103 LYS A CA 1
ATOM 797 C C . LYS A 1 103 ? 11.922 133.75 59.875 1 89.12 103 LYS A C 1
ATOM 799 O O . LYS A 1 103 ? 12.164 134.375 60.875 1 89.12 103 LYS A O 1
ATOM 804 N N . GLU A 1 104 ? 11.617 134.125 58.719 1 89.88 104 GLU A N 1
ATOM 805 C CA . GLU A 1 104 ? 11.664 135.625 58.469 1 89.88 104 GLU A CA 1
ATOM 806 C C . GLU A 1 104 ? 10.594 136.25 59.281 1 89.88 104 GLU A C 1
ATOM 808 O O . GLU A 1 104 ? 10.859 137.375 59.875 1 89.88 104 GLU A O 1
ATOM 813 N N . TYR A 1 105 ? 9.492 135.625 59.281 1 91.19 105 TYR A N 1
ATOM 814 C CA . TYR A 1 105 ? 8.398 136.25 60.062 1 91.19 105 TYR A CA 1
ATOM 815 C C . TYR A 1 105 ? 8.695 136.125 61.562 1 91.19 105 TYR A C 1
ATOM 817 O O . TYR A 1 105 ? 8.445 137.125 62.281 1 91.19 105 TYR A O 1
ATOM 825 N N . ASN A 1 106 ? 9.344 135 61.969 1 90.75 106 ASN A N 1
ATOM 826 C CA . ASN A 1 106 ? 9.703 134.875 63.344 1 90.75 106 ASN A CA 1
ATOM 827 C C . ASN A 1 106 ? 10.789 135.875 63.781 1 90.75 106 ASN A C 1
ATOM 829 O O . ASN A 1 106 ? 10.719 136.375 64.875 1 90.75 106 ASN A O 1
ATOM 833 N N . ASP A 1 107 ? 11.625 136.125 62.875 1 90.88 107 ASP A N 1
ATOM 834 C CA . ASP A 1 107 ? 12.688 137.125 63.156 1 90.88 107 ASP A CA 1
ATOM 835 C C . ASP A 1 107 ? 12.117 138.5 63.281 1 90.88 107 ASP A C 1
ATOM 837 O O . ASP A 1 107 ? 12.531 139.25 64.125 1 90.88 107 ASP A O 1
ATOM 841 N N . ALA A 1 108 ? 11.273 138.75 62.406 1 92.94 108 ALA A N 1
ATOM 842 C CA . ALA A 1 108 ? 10.609 140.125 62.469 1 92.94 108 ALA A CA 1
ATOM 843 C C . ALA A 1 108 ? 9.82 140.25 63.75 1 92.94 108 ALA A C 1
ATOM 845 O O . ALA A 1 108 ? 9.852 141.375 64.375 1 92.94 108 ALA A O 1
ATOM 846 N N . ILE A 1 109 ? 9.273 139.125 64.125 1 94.25 109 ILE A N 1
ATOM 847 C CA . ILE A 1 109 ? 8.531 139.125 65.375 1 94.25 109 ILE A CA 1
ATOM 848 C C . ILE A 1 109 ? 9.492 139.375 66.562 1 94.25 109 ILE A C 1
ATOM 850 O O . ILE A 1 109 ? 9.219 140.25 67.438 1 94.25 109 ILE A O 1
ATOM 854 N N . ASN A 1 110 ? 10.516 138.75 66.562 1 92.5 110 ASN A N 1
ATOM 855 C CA . ASN A 1 110 ? 11.523 138.875 67.562 1 92.5 110 ASN A CA 1
ATOM 856 C C . ASN A 1 110 ? 12.07 140.375 67.625 1 92.5 110 ASN A C 1
ATOM 858 O O . ASN A 1 110 ? 12.234 140.875 68.688 1 92.5 110 ASN A O 1
ATOM 862 N N . SER A 1 111 ? 12.336 140.875 66.5 1 93 111 SER A N 1
ATOM 863 C CA . SER A 1 111 ? 12.859 142.25 66.375 1 93 111 SER A CA 1
ATOM 864 C C . SER A 1 111 ? 11.859 143.25 66.938 1 93 111 SER A C 1
ATOM 866 O O . SER A 1 111 ? 12.234 144.125 67.75 1 93 111 SER A O 1
ATOM 868 N N . HIS A 1 112 ? 10.695 143.125 66.562 1 93.44 112 HIS A N 1
ATOM 869 C CA . HIS A 1 112 ? 9.656 144 67.062 1 93.44 112 HIS A CA 1
ATOM 870 C C . HIS A 1 112 ? 9.406 143.75 68.562 1 93.44 112 HIS A C 1
ATOM 872 O O . HIS A 1 112 ? 9.078 144.75 69.25 1 93.44 112 HIS A O 1
ATOM 878 N N . PHE A 1 113 ? 9.617 142.625 69 1 92.75 113 PHE A N 1
ATOM 879 C CA . PHE A 1 113 ? 9.461 142.375 70.438 1 92.75 113 PHE A CA 1
ATOM 880 C C . PHE A 1 113 ? 10.578 143 71.25 1 92.75 113 PHE A C 1
ATOM 882 O O . PHE A 1 113 ? 10.336 143.5 72.312 1 92.75 113 PHE A O 1
ATOM 889 N N . GLU A 1 114 ? 11.656 143 70.688 1 91.44 114 GLU A N 1
ATOM 890 C CA . GLU A 1 114 ? 12.758 143.75 71.312 1 91.44 114 GLU A CA 1
ATOM 891 C C . GLU A 1 114 ? 12.484 145.25 71.375 1 91.44 114 GLU A C 1
ATOM 893 O O . GLU A 1 114 ? 12.758 145.875 72.375 1 91.44 114 GLU A O 1
ATOM 898 N N . GLN A 1 115 ? 12.016 145.75 70.312 1 91.44 115 GLN A N 1
ATOM 899 C CA . GLN A 1 115 ? 11.633 147.125 70.25 1 91.44 115 GLN A CA 1
ATOM 900 C C . GLN A 1 115 ? 10.562 147.5 71.312 1 91.44 115 GLN A C 1
ATOM 902 O O . GLN A 1 115 ? 10.594 148.5 71.938 1 91.44 115 GLN A O 1
ATOM 907 N N . PHE A 1 116 ? 9.688 146.625 71.5 1 89.44 116 PHE A N 1
ATOM 908 C CA . PHE A 1 116 ? 8.656 146.75 72.5 1 89.44 116 PHE A CA 1
ATOM 909 C C . PHE A 1 116 ? 9.273 146.75 73.875 1 89.44 116 PHE A C 1
ATOM 911 O O . PHE A 1 116 ? 8.922 147.625 74.688 1 89.44 116 PHE A O 1
ATOM 918 N N . ASN A 1 117 ? 10.227 145.875 74.062 1 89.94 117 ASN A N 1
ATOM 919 C CA . ASN A 1 117 ? 10.891 145.75 75.375 1 89.94 117 ASN A CA 1
ATOM 920 C C . ASN A 1 117 ? 11.656 147 75.688 1 89.94 117 ASN A C 1
ATOM 922 O O . ASN A 1 117 ? 11.648 147.5 76.812 1 89.94 117 ASN A O 1
ATOM 926 N N . GLN A 1 118 ? 12.203 147.625 74.75 1 89.19 118 GLN A N 1
ATOM 927 C CA . GLN A 1 118 ? 12.898 148.875 74.875 1 89.19 118 GLN A CA 1
ATOM 928 C C . GLN A 1 118 ? 11.922 150 75.188 1 89.19 118 GLN A C 1
ATOM 930 O O . GLN A 1 118 ? 12.188 150.875 76.062 1 89.19 118 GLN A O 1
ATOM 935 N N . GLY A 1 119 ? 10.906 150 74.438 1 89.06 119 GLY A N 1
ATOM 936 C CA . GLY A 1 119 ? 9.852 150.875 74.75 1 89.06 119 GLY A CA 1
ATOM 937 C C . GLY A 1 119 ? 9.234 150.75 76.125 1 89.06 119 GLY A C 1
ATOM 938 O O . GLY A 1 119 ? 8.961 151.75 76.75 1 89.06 119 GLY A O 1
ATOM 939 N N . LEU A 1 120 ? 9.109 149.625 76.5 1 87.94 120 LEU A N 1
ATOM 940 C CA . LEU A 1 120 ? 8.547 149.25 77.812 1 87.94 120 LEU A CA 1
ATOM 941 C C . LEU A 1 120 ? 9.477 149.75 78.938 1 87.94 120 LEU A C 1
ATOM 943 O O . LEU A 1 120 ? 9.023 150.25 79.938 1 87.94 120 LEU A O 1
ATOM 947 N N . GLU A 1 121 ? 10.68 149.625 78.812 1 88.19 121 GLU A N 1
ATOM 948 C CA . GLU A 1 121 ? 11.672 150 79.75 1 88.19 121 GLU A CA 1
ATOM 949 C C . GLU A 1 121 ? 11.688 151.5 79.812 1 88.19 121 GLU A C 1
ATOM 951 O O . GLU A 1 121 ? 11.711 152.125 80.938 1 88.19 121 GLU A O 1
ATOM 956 N N . GLU A 1 122 ? 11.672 152.125 78.75 1 88.38 122 GLU A N 1
ATOM 957 C CA . GLU A 1 122 ? 11.656 153.625 78.688 1 88.38 122 GLU A CA 1
ATOM 958 C C . GLU A 1 122 ? 10.375 154.125 79.312 1 88.38 122 GLU A C 1
ATOM 960 O O . GLU A 1 122 ? 10.422 155.125 80.125 1 88.38 122 GLU A O 1
ATOM 965 N N . MET A 1 123 ? 9.352 153.5 79.062 1 86.94 123 MET A N 1
ATOM 966 C CA . MET A 1 123 ? 8.055 153.875 79.625 1 86.94 123 MET A CA 1
ATOM 967 C C . MET A 1 123 ? 8.023 153.75 81.125 1 86.94 123 MET A C 1
ATOM 969 O O . MET A 1 123 ? 7.527 154.625 81.812 1 86.94 123 MET A O 1
ATOM 973 N N . GLU A 1 124 ? 8.594 152.625 81.625 1 82.44 124 GLU A N 1
ATOM 974 C CA . GLU A 1 124 ? 8.625 152.375 83.062 1 82.44 124 GLU A CA 1
ATOM 975 C C . GLU A 1 124 ? 9.508 153.375 83.75 1 82.44 124 GLU A C 1
ATOM 977 O O . GLU A 1 124 ? 9.164 153.875 84.875 1 82.44 124 GLU A O 1
ATOM 982 N N . LYS A 1 125 ? 10.531 153.875 83.25 1 84.25 125 LYS A N 1
ATOM 983 C CA . LYS A 1 125 ? 11.422 154.875 83.812 1 84.25 125 LYS A CA 1
ATOM 984 C C . LYS A 1 125 ? 10.727 156.25 83.938 1 84.25 125 LYS A C 1
ATOM 986 O O . LYS A 1 125 ? 10.82 156.875 84.938 1 84.25 125 LYS A O 1
ATOM 991 N N . LEU A 1 126 ? 10.062 156.5 82.875 1 84.75 126 LEU A N 1
ATOM 992 C CA . LEU A 1 126 ? 9.344 157.75 82.812 1 84.75 126 LEU A CA 1
ATOM 993 C C . LEU A 1 126 ? 8.172 157.75 83.812 1 84.75 126 LEU A C 1
ATOM 995 O O . LEU A 1 126 ? 7.898 158.75 84.438 1 84.75 126 LEU A O 1
ATOM 999 N N . TYR A 1 127 ? 7.602 156.625 83.875 1 80.5 127 TYR A N 1
ATOM 1000 C CA . TYR A 1 127 ? 6.48 156.375 84.812 1 80.5 127 TYR A CA 1
ATOM 1001 C C . TYR A 1 127 ? 6.934 156.5 86.25 1 80.5 127 TYR A C 1
ATOM 1003 O O . TYR A 1 127 ? 6.293 157.125 87.062 1 80.5 127 TYR A O 1
ATOM 1011 N N . GLN A 1 128 ? 8.016 156 86.625 1 79.56 128 GLN A N 1
ATOM 1012 C CA . GLN A 1 128 ? 8.578 156 87.938 1 79.56 128 GLN A CA 1
ATOM 1013 C C . GLN A 1 128 ? 9.07 157.375 88.312 1 79.56 128 GLN A C 1
ATOM 1015 O O . GLN A 1 128 ? 9.047 157.875 89.5 1 79.56 128 GLN A O 1
ATOM 1020 N N . ALA A 1 129 ? 9.445 158.25 87.375 1 84.31 129 ALA A N 1
ATOM 1021 C CA . ALA A 1 129 ? 9.938 159.625 87.562 1 84.31 129 ALA A CA 1
ATOM 1022 C C . ALA A 1 129 ? 8.781 160.625 87.625 1 84.31 129 ALA A C 1
ATOM 1024 O O . ALA A 1 129 ? 8.992 161.875 87.812 1 84.31 129 ALA A O 1
ATOM 1025 N N . GLY A 1 130 ? 7.539 160.125 87.5 1 80.31 130 GLY A N 1
ATOM 1026 C CA . GLY A 1 130 ? 6.336 161 87.625 1 80.31 130 GLY A CA 1
ATOM 1027 C C . GLY A 1 130 ? 5.988 161.75 86.312 1 80.31 130 GLY A C 1
ATOM 1028 O O . GLY A 1 130 ? 5.137 162.625 86.375 1 80.31 130 GLY A O 1
ATOM 1029 N N . ASN A 1 131 ? 6.645 161.625 85.25 1 86.25 131 ASN A N 1
ATOM 1030 C CA . ASN A 1 131 ? 6.379 162.25 84 1 86.25 131 ASN A CA 1
ATOM 1031 C C . ASN A 1 131 ? 5.375 161.5 83.125 1 86.25 131 ASN A C 1
ATOM 1033 O O . ASN A 1 131 ? 5.758 160.875 82.125 1 86.25 131 ASN A O 1
ATOM 1037 N N . LEU A 1 132 ? 4.148 161.5 83.25 1 78.19 132 LEU A N 1
ATOM 1038 C CA . LEU A 1 132 ? 3.088 160.75 82.688 1 78.19 132 LEU A CA 1
ATOM 1039 C C . LEU A 1 132 ? 2.861 161.125 81.25 1 78.19 132 LEU A C 1
ATOM 1041 O O . LEU A 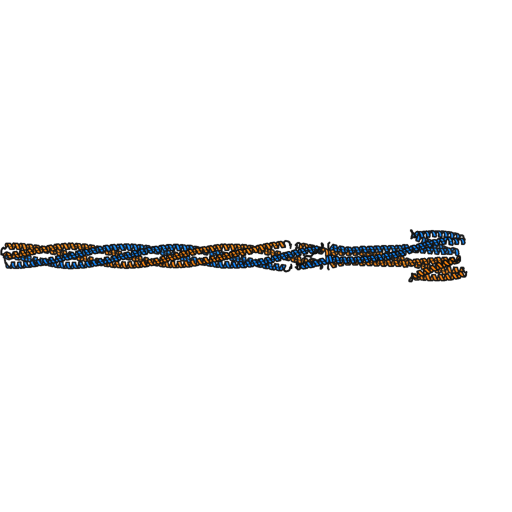1 132 ? 2.518 160.25 80.438 1 78.19 132 LEU A O 1
ATOM 1045 N N . GLU A 1 133 ? 3.104 162.375 80.875 1 80 133 GLU A N 1
ATOM 1046 C CA . GLU A 1 133 ? 2.887 162.875 79.5 1 80 133 GLU A CA 1
ATOM 1047 C C . GLU A 1 133 ? 3.914 162.25 78.562 1 80 133 GLU A C 1
ATOM 1049 O O . GLU A 1 133 ? 3.561 161.75 77.5 1 80 133 GLU A O 1
ATOM 1054 N N . LYS A 1 134 ? 5.141 162.125 79.062 1 84.25 134 LYS A N 1
ATOM 1055 C CA . LYS A 1 134 ? 6.184 161.625 78.188 1 84.25 134 LYS A CA 1
ATOM 1056 C C . LYS A 1 134 ? 6.07 160.125 78.188 1 84.25 134 LYS A C 1
ATOM 1058 O O . LYS A 1 134 ? 6.367 159.5 77.125 1 84.25 134 LYS A O 1
ATOM 1063 N N . ALA A 1 135 ? 5.637 159.5 79.125 1 79.62 135 ALA A N 1
ATOM 1064 C CA . ALA A 1 135 ? 5.406 158 79.188 1 79.62 135 ALA A CA 1
ATOM 1065 C C . ALA A 1 135 ? 4.336 157.625 78.188 1 79.62 135 ALA A C 1
ATOM 1067 O O . ALA A 1 135 ? 4.488 156.625 77.438 1 79.62 135 ALA A O 1
ATOM 1068 N N . ASN A 1 136 ? 3.328 158.375 78 1 78.94 136 ASN A N 1
ATOM 1069 C CA . ASN A 1 136 ? 2.25 158.125 77 1 78.94 136 ASN A CA 1
ATOM 1070 C C . ASN A 1 136 ? 2.717 158.375 75.562 1 78.94 136 ASN A C 1
ATOM 1072 O O . ASN A 1 136 ? 2.24 157.625 74.688 1 78.94 136 ASN A O 1
ATOM 1076 N N . GLU A 1 137 ? 3.578 159.25 75.438 1 83.06 137 GLU A N 1
ATOM 1077 C CA . GLU A 1 137 ? 4.141 159.375 74.062 1 83.06 137 GLU A CA 1
ATOM 1078 C C . GLU A 1 137 ? 4.938 158.25 73.625 1 83.06 137 GLU A C 1
ATOM 1080 O O . GLU A 1 137 ? 4.863 157.875 72.438 1 83.06 137 GLU A O 1
ATOM 1085 N N . VAL A 1 138 ? 5.641 157.625 74.562 1 86.5 138 VAL A N 1
ATOM 1086 C CA . VAL A 1 138 ? 6.422 156.375 74.25 1 86.5 138 VAL A CA 1
ATOM 1087 C C . VAL A 1 138 ? 5.484 155.25 73.938 1 86.5 138 VAL A C 1
ATOM 1089 O O . VAL A 1 138 ? 5.758 154.5 73 1 86.5 138 VAL A O 1
ATOM 1092 N N . ILE A 1 139 ? 4.43 155.125 74.562 1 81.75 139 ILE A N 1
ATOM 1093 C CA . ILE A 1 139 ? 3.441 154.125 74.312 1 81.75 139 ILE A CA 1
ATOM 1094 C C . ILE A 1 139 ? 2.85 154.25 72.938 1 81.75 139 ILE A C 1
ATOM 1096 O O . ILE A 1 139 ? 2.824 153.375 72.125 1 81.75 139 ILE A O 1
ATOM 1100 N N . MET A 1 140 ? 2.465 155.375 72.5 1 79 140 MET A N 1
ATOM 1101 C CA . MET A 1 140 ? 1.72 155.75 71.312 1 79 140 MET A CA 1
ATOM 1102 C C . MET A 1 140 ? 2.635 155.625 70.062 1 79 140 MET A C 1
ATOM 1104 O O . MET A 1 140 ? 2.166 155.5 68.938 1 79 140 MET A O 1
ATOM 1108 N N . SER A 1 141 ? 3.902 155.75 70.375 1 85.88 141 SER A N 1
ATOM 1109 C CA . SER A 1 141 ? 4.832 155.875 69.25 1 85.88 141 SER A CA 1
ATOM 1110 C C . SER A 1 141 ? 5.617 154.5 69.188 1 85.88 141 SER A C 1
ATOM 1112 O O . SER A 1 141 ? 5.246 153.625 68.438 1 85.88 141 SER A O 1
ATOM 1114 N N . ASP A 1 142 ? 6.453 154.25 70.188 1 85 142 ASP A N 1
ATOM 1115 C CA . ASP A 1 142 ? 7.395 153.125 70.125 1 85 142 ASP A CA 1
ATOM 1116 C C . ASP A 1 142 ? 6.703 151.875 70.375 1 85 142 ASP A C 1
ATOM 1118 O O . ASP A 1 142 ? 6.875 150.875 69.625 1 85 142 ASP A O 1
ATOM 1122 N N . ILE A 1 143 ? 5.945 151.75 71.25 1 87.19 143 ILE A N 1
ATOM 1123 C CA . ILE A 1 143 ? 5.332 15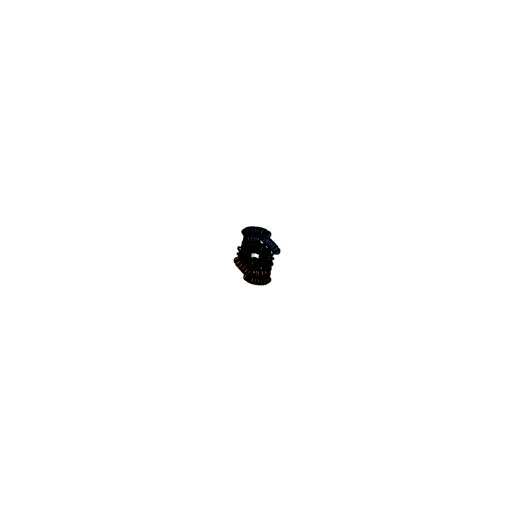0.5 71.688 1 87.19 143 ILE A CA 1
ATOM 1124 C C . ILE A 1 143 ? 4.262 150 70.625 1 87.19 143 ILE A C 1
ATOM 1126 O O . ILE A 1 143 ? 4.191 148.875 70.25 1 87.19 143 ILE A O 1
ATOM 1130 N N . VAL A 1 144 ? 3.373 150.875 70.312 1 85.69 144 VAL A N 1
ATOM 1131 C CA . VAL A 1 144 ? 2.326 150.625 69.312 1 85.69 144 VAL A CA 1
ATOM 1132 C C . VAL A 1 144 ? 2.955 150.125 68 1 85.69 144 VAL A C 1
ATOM 1134 O O . VAL A 1 144 ? 2.482 149.25 67.375 1 85.69 144 VAL A O 1
ATOM 1137 N N . THR A 1 145 ? 4.012 150.875 67.625 1 88.44 145 THR A N 1
ATOM 1138 C CA . THR A 1 145 ? 4.691 150.5 66.375 1 88.44 145 THR A CA 1
ATOM 1139 C C . THR A 1 145 ? 5.277 149.125 66.438 1 88.44 145 THR A C 1
ATOM 1141 O O . THR A 1 145 ? 5.145 148.375 65.5 1 88.44 145 THR A O 1
ATOM 1144 N N . ALA A 1 146 ? 5.848 148.75 67.5 1 89.81 146 ALA A N 1
ATOM 1145 C CA . ALA A 1 146 ? 6.418 147.5 67.75 1 89.81 146 ALA A CA 1
ATOM 1146 C C . ALA A 1 146 ? 5.328 146.375 67.75 1 89.81 146 ALA A C 1
ATOM 1148 O O . ALA A 1 146 ? 5.48 145.375 67.125 1 89.81 146 ALA A O 1
ATOM 1149 N N . ASN A 1 147 ? 4.277 146.625 68.375 1 88.81 147 ASN A N 1
ATOM 1150 C CA . ASN A 1 147 ? 3.162 145.75 68.438 1 88.81 147 ASN A CA 1
ATOM 1151 C C . ASN A 1 147 ? 2.543 145.5 67.062 1 88.81 147 ASN A C 1
ATOM 1153 O O . ASN A 1 147 ? 2.172 144.375 66.75 1 88.81 147 ASN A O 1
ATOM 1157 N N . LYS A 1 148 ? 2.334 146.5 66.375 1 88.25 148 LYS A N 1
ATOM 1158 C CA . LYS A 1 148 ? 1.816 146.25 65 1 88.25 148 LYS A CA 1
ATOM 1159 C C . LYS A 1 148 ? 2.711 145.375 64.125 1 88.25 148 LYS A C 1
ATOM 1161 O O . LYS A 1 148 ? 2.219 144.5 63.406 1 88.25 148 LYS A O 1
ATOM 1166 N N . GLY A 1 149 ? 3.953 145.625 64.375 1 90.81 149 GLY A N 1
ATOM 1167 C CA . GLY A 1 149 ? 4.898 144.75 63.656 1 90.81 149 GLY A CA 1
ATOM 1168 C C . GLY A 1 149 ? 4.789 143.25 64.062 1 90.81 149 GLY A C 1
ATOM 1169 O O . GLY A 1 149 ? 4.828 142.375 63.188 1 90.81 149 GLY A O 1
ATOM 1170 N N . ILE A 1 150 ? 4.672 143 65.25 1 92.44 150 ILE A N 1
ATOM 1171 C CA . ILE A 1 150 ? 4.508 141.625 65.75 1 92.44 150 ILE A CA 1
ATOM 1172 C C . ILE A 1 150 ? 3.209 141 65.188 1 92.44 150 ILE A C 1
ATOM 1174 O O . ILE A 1 150 ? 3.193 139.875 64.688 1 92.44 150 ILE A O 1
ATOM 1178 N N . LEU A 1 151 ? 2.152 141.75 65.25 1 89.38 151 LEU A N 1
ATOM 1179 C CA . LEU A 1 151 ? 0.837 141.25 64.812 1 89.38 151 LEU A CA 1
ATOM 1180 C C . LEU A 1 151 ? 0.853 140.875 63.312 1 89.38 151 LEU A C 1
ATOM 1182 O O . LEU A 1 151 ? 0.341 139.875 62.875 1 89.38 151 LEU A O 1
ATOM 1186 N N . GLU A 1 152 ? 1.393 141.75 62.562 1 91.56 152 GLU A N 1
ATOM 1187 C CA . GLU A 1 152 ? 1.435 141.5 61.125 1 91.56 152 GLU A CA 1
ATOM 1188 C C . GLU A 1 152 ? 2.207 140.25 60.75 1 91.56 152 GLU A C 1
ATOM 1190 O O . GLU A 1 152 ? 1.775 139.5 59.906 1 91.56 152 GLU A O 1
ATOM 1195 N N . ASN A 1 153 ? 3.223 140.125 61.5 1 92.06 153 ASN A N 1
ATOM 1196 C CA . ASN A 1 153 ? 4.043 139 61.156 1 92.06 153 ASN A CA 1
ATOM 1197 C C . ASN A 1 153 ? 3.451 137.625 61.719 1 92.06 153 ASN A C 1
ATOM 1199 O O . ASN A 1 153 ? 3.578 136.625 61.125 1 92.06 153 ASN A O 1
ATOM 1203 N N . ALA A 1 154 ? 2.824 137.75 62.781 1 90.88 154 ALA A N 1
ATOM 1204 C CA . ALA A 1 154 ? 2.078 136.625 63.281 1 90.88 154 ALA A CA 1
ATOM 1205 C C . ALA A 1 154 ? 0.955 136.25 62.344 1 90.88 154 ALA A C 1
ATOM 1207 O O . ALA A 1 154 ? 0.699 135 62.125 1 90.88 154 ALA A O 1
ATOM 1208 N N . GLU A 1 155 ? 0.296 137.125 61.75 1 89 155 GLU A N 1
ATOM 1209 C CA . GLU A 1 155 ? -0.75 136.875 60.75 1 89 155 GLU A CA 1
ATOM 1210 C C . GLU A 1 155 ? -0.181 136.125 59.5 1 89 155 GLU A C 1
ATOM 1212 O O . GLU A 1 155 ? -0.803 135.25 58.938 1 89 155 GLU A O 1
ATOM 1217 N N . LYS A 1 156 ? 0.922 136.625 59.219 1 92.19 156 LYS A N 1
ATOM 1218 C CA . LYS A 1 156 ? 1.564 136 58.062 1 92.19 156 LYS A CA 1
ATOM 1219 C C . LYS A 1 156 ? 1.916 134.5 58.312 1 92.19 156 LYS A C 1
ATOM 1221 O O . LYS A 1 156 ? 1.738 133.75 57.438 1 92.19 156 LYS A O 1
ATOM 1226 N N . VAL A 1 157 ? 2.359 134.25 59.469 1 90.56 157 VAL A N 1
ATOM 1227 C CA . VAL A 1 157 ? 2.645 132.875 59.844 1 90.56 157 VAL A CA 1
ATOM 1228 C C . VAL A 1 157 ? 1.367 132 59.781 1 90.56 157 VAL A C 1
ATOM 1230 O O . VAL A 1 157 ? 1.366 131 59.219 1 90.56 157 VAL A O 1
ATOM 1233 N N . LYS A 1 158 ? 0.326 132.5 60.281 1 88.06 158 LYS A N 1
ATOM 1234 C CA . LYS A 1 158 ? -0.967 131.875 60.25 1 88.06 158 LYS A CA 1
ATOM 1235 C C . LYS A 1 158 ? -1.438 131.625 58.844 1 88.06 158 LYS A C 1
ATOM 1237 O O . LYS A 1 158 ? -1.879 130.5 58.5 1 88.06 158 LYS A O 1
ATOM 1242 N N . MET A 1 159 ? -1.291 132.5 58 1 87.94 159 MET A N 1
ATOM 1243 C CA . MET A 1 159 ? -1.774 132.375 56.625 1 87.94 159 MET A CA 1
ATOM 1244 C C . MET A 1 159 ? -0.984 131.375 55.844 1 87.94 159 MET A C 1
ATOM 1246 O O . MET A 1 159 ? -1.565 130.5 55.125 1 87.94 159 MET A O 1
ATOM 1250 N N . VAL A 1 160 ? 0.265 131.25 56.062 1 88.62 160 VAL A N 1
ATOM 1251 C CA . VAL A 1 160 ? 1.123 130.375 55.375 1 88.62 160 VAL A CA 1
ATOM 1252 C C . VAL A 1 160 ? 0.807 128.875 55.812 1 88.62 160 VAL A C 1
ATOM 1254 O O . VAL A 1 160 ? 0.668 128 54.969 1 88.62 160 VAL A O 1
ATOM 1257 N N . GLN A 1 161 ? 0.579 128.75 57 1 86 161 GLN A N 1
ATOM 1258 C CA . GLN A 1 161 ? 0.354 127.438 57.562 1 86 161 GLN A CA 1
ATOM 1259 C C . GLN A 1 161 ? -1.05 126.938 57.219 1 86 161 GLN A C 1
ATOM 1261 O O . GLN A 1 161 ? -1.245 125.75 56.938 1 86 161 GLN A O 1
ATOM 1266 N N . THR A 1 162 ? -2.01 127.75 57.188 1 85 162 THR A N 1
ATOM 1267 C CA . THR A 1 162 ? -3.365 127.375 56.781 1 85 162 THR A CA 1
ATOM 1268 C C . THR A 1 162 ? -3.418 127 55.312 1 85 162 THR A C 1
ATOM 1270 O O . THR A 1 162 ? -4.121 126.062 54.938 1 85 162 THR A O 1
ATOM 1273 N N . SER A 1 163 ? -2.627 127.688 54.562 1 87.56 163 SER A N 1
ATOM 1274 C CA . SER A 1 163 ? -2.557 127.375 53.125 1 87.56 163 SER A CA 1
ATOM 1275 C C . SER A 1 163 ? -1.935 126 52.906 1 87.56 163 SER A C 1
ATOM 1277 O O . SER A 1 163 ? -2.387 125.25 52.062 1 87.56 163 SER A O 1
ATOM 1279 N N . LYS A 1 164 ? -1.018 125.625 53.656 1 85.31 164 LYS A N 1
ATOM 1280 C CA . LYS A 1 164 ? -0.376 124.312 53.594 1 85.31 164 LYS A CA 1
ATOM 1281 C C . LYS A 1 164 ? -1.341 123.188 54 1 85.31 164 LYS A C 1
ATOM 1283 O O . LYS A 1 164 ? -1.323 122.125 53.406 1 85.31 164 LYS A O 1
ATOM 1288 N N . LEU A 1 165 ? -2.188 123.438 54.875 1 82.19 165 LEU A N 1
ATOM 1289 C CA . LEU A 1 165 ? -3.176 122.5 55.312 1 82.19 165 LEU A CA 1
ATOM 1290 C C . LEU A 1 165 ? -4.207 122.188 54.219 1 82.19 165 LEU A C 1
ATOM 1292 O O . LEU A 1 165 ? -4.617 121.062 54.031 1 82.19 165 LEU A O 1
ATOM 1296 N N . ASP A 1 166 ? -4.574 123.188 53.469 1 82.06 166 ASP A N 1
ATOM 1297 C CA . ASP A 1 166 ? -5.512 123.062 52.375 1 82.06 166 ASP A CA 1
ATOM 1298 C C . ASP A 1 166 ? -4.906 122.188 51.25 1 82.06 166 ASP A C 1
ATOM 1300 O O . ASP A 1 166 ? -5.582 121.312 50.688 1 82.06 166 ASP A O 1
ATOM 1304 N N . LYS A 1 167 ? -3.67 122.312 51.094 1 82.88 167 LYS A N 1
ATOM 1305 C CA . LYS A 1 167 ? -2.99 121.562 50.062 1 82.88 167 LYS A CA 1
ATOM 1306 C C . LYS A 1 167 ? -2.863 120.062 50.469 1 82.88 167 LYS A C 1
ATOM 1308 O O . LYS A 1 167 ? -2.973 119.188 49.656 1 82.88 167 LYS A O 1
ATOM 1313 N N . LEU A 1 168 ? -2.746 119.812 51.656 1 76.5 168 LEU A N 1
ATOM 1314 C CA . LEU A 1 168 ? -2.619 118.438 52.188 1 76.5 168 LEU A CA 1
ATOM 1315 C C . LEU A 1 168 ? -3.924 117.688 52 1 76.5 168 LEU A C 1
ATOM 1317 O O . LEU A 1 168 ? -3.904 116.5 51.688 1 76.5 168 LEU A O 1
ATOM 1321 N N . THR A 1 169 ? -5.031 118.438 52.25 1 77.25 169 THR A N 1
ATOM 1322 C CA . THR A 1 169 ? -6.332 117.75 52.062 1 77.25 169 THR A CA 1
ATOM 1323 C C . THR A 1 169 ? -6.531 117.312 50.625 1 77.25 169 THR A C 1
ATOM 1325 O O . THR A 1 169 ? -7.027 116.25 50.375 1 77.25 169 THR A O 1
ATOM 1328 N N . GLU A 1 170 ? -6.027 118.062 49.719 1 81.88 170 GLU A N 1
ATOM 1329 C CA . GLU A 1 170 ? -6.168 117.75 48.312 1 81.88 170 GLU A CA 1
ATOM 1330 C C . GLU A 1 170 ? -5.254 116.625 47.906 1 81.88 170 GLU A C 1
ATOM 1332 O O . GLU A 1 170 ? -5.652 115.75 47.125 1 81.88 170 GLU A O 1
ATOM 1337 N N . GLU A 1 171 ? -4.164 116.5 48.469 1 79.31 171 GLU A N 1
ATOM 1338 C CA . GLU A 1 171 ? -3.207 115.438 48.156 1 79.31 171 GLU A CA 1
ATOM 1339 C C . GLU A 1 171 ? -3.666 114.125 48.719 1 79.31 171 GLU A C 1
ATOM 1341 O O . GLU A 1 171 ? -3.471 113.062 48.094 1 79.31 171 GLU A O 1
ATOM 1346 N N . ALA A 1 172 ? -4.312 114.125 49.812 1 74.31 172 ALA A N 1
ATOM 1347 C CA . ALA A 1 172 ? -4.84 112.875 50.406 1 74.31 172 ALA A CA 1
ATOM 1348 C C . ALA A 1 172 ? -5.953 112.312 49.562 1 74.31 172 ALA A C 1
ATOM 1350 O O . ALA A 1 172 ? -6.023 111.062 49.375 1 74.31 172 ALA A O 1
ATOM 1351 N N . LYS A 1 173 ? -6.754 113.188 49 1 79.5 173 LYS A N 1
ATOM 1352 C CA . LYS A 1 173 ? -7.832 112.688 48.125 1 79.5 173 LYS A CA 1
ATOM 1353 C C . LYS A 1 173 ? -7.277 112.062 46.844 1 79.5 173 LYS A C 1
ATOM 1355 O O . LYS A 1 173 ? -7.781 111.062 46.406 1 79.5 173 LYS A O 1
ATOM 1360 N N . LYS A 1 174 ? -6.219 112.562 46.406 1 82.38 174 LYS A N 1
ATOM 1361 C CA . LYS A 1 174 ? -5.605 112.062 45.188 1 82.38 174 LYS A CA 1
ATOM 1362 C C . LYS A 1 174 ? -4.949 110.688 45.438 1 82.38 174 LYS A C 1
ATOM 1364 O O . LYS A 1 174 ? -5.062 109.812 44.625 1 82.38 174 LYS A O 1
ATOM 1369 N N . THR A 1 175 ? -4.371 110.5 46.562 1 75.94 175 THR A N 1
ATOM 1370 C CA . THR A 1 175 ? -3.709 109.25 46.906 1 75.94 175 THR A CA 1
ATOM 1371 C C . THR A 1 175 ? -4.73 108.125 47.094 1 75.94 175 THR A C 1
ATOM 1373 O O . THR A 1 175 ? -4.504 107 46.656 1 75.94 175 THR A O 1
ATOM 1376 N N . ALA A 1 176 ? -5.898 108.438 47.625 1 76.75 176 ALA A N 1
ATOM 1377 C CA . ALA A 1 176 ? -6.957 107.438 47.812 1 76.75 176 ALA A CA 1
ATOM 1378 C C . ALA A 1 176 ? -7.551 107 46.469 1 76.75 176 ALA A C 1
ATOM 1380 O O . ALA A 1 176 ? -7.832 105.812 46.25 1 76.75 176 ALA A O 1
ATOM 1381 N N . ALA A 1 177 ? -7.656 107.938 45.594 1 83.88 177 ALA A N 1
ATOM 1382 C CA . ALA A 1 177 ? -8.195 107.625 44.281 1 83.88 177 ALA A CA 1
ATOM 1383 C C . ALA A 1 177 ? -7.242 106.688 43.469 1 83.88 177 ALA A C 1
ATOM 1385 O O . ALA A 1 177 ? -7.672 105.75 42.812 1 83.88 177 ALA A O 1
ATOM 1386 N N . MET A 1 178 ? -5.988 106.938 43.688 1 82.88 178 MET A N 1
ATOM 1387 C CA . MET A 1 178 ? -4.984 106.125 43 1 82.88 178 MET A CA 1
ATOM 1388 C C . MET A 1 178 ? -4.953 104.688 43.562 1 82.88 178 MET A C 1
ATOM 1390 O O . MET A 1 178 ? -4.867 103.75 42.812 1 82.88 178 MET A O 1
ATOM 1394 N N . ALA A 1 179 ? -5.098 104.562 44.844 1 78 179 ALA A N 1
ATOM 1395 C CA . ALA A 1 179 ? -5.117 103.25 45.469 1 78 179 ALA A CA 1
ATOM 1396 C C . ALA A 1 179 ? -6.336 102.5 45 1 78 179 ALA A C 1
ATOM 1398 O O . ALA A 1 179 ? -6.238 101.25 44.75 1 78 179 ALA A O 1
ATOM 1399 N N . THR A 1 180 ? -7.473 103.125 44.906 1 84.81 180 THR A N 1
ATOM 1400 C CA . THR A 1 180 ? -8.688 102.438 44.469 1 84.81 180 THR A CA 1
ATOM 1401 C C . THR A 1 180 ? -8.547 102 43.031 1 84.81 180 THR A C 1
ATOM 1403 O O . THR A 1 180 ? -8.922 100.875 42.688 1 84.81 180 THR A O 1
ATOM 1406 N N . SER A 1 181 ? -7.883 102.812 42.219 1 87.62 181 SER A N 1
ATOM 1407 C CA . SER A 1 181 ? -7.715 102.5 40.812 1 87.62 181 SER A CA 1
ATOM 1408 C C . SER A 1 181 ? -6.758 101.312 40.656 1 87.62 181 SER A C 1
ATOM 1410 O O . SER A 1 181 ? -7.008 100.375 39.844 1 87.62 181 SER A O 1
ATOM 1412 N N . ILE A 1 182 ? -5.773 101.188 41.469 1 81.44 182 ILE A N 1
ATOM 1413 C CA . ILE A 1 182 ? -4.781 100.125 41.375 1 81.44 182 ILE A CA 1
ATOM 1414 C C . ILE A 1 182 ? -5.395 98.812 41.844 1 81.44 182 ILE A C 1
ATOM 1416 O O . ILE A 1 182 ? -5.18 97.75 41.25 1 81.44 182 ILE A O 1
ATOM 1420 N N . THR A 1 183 ? -6.18 98.938 42.906 1 81.38 183 THR A N 1
ATOM 1421 C CA . THR A 1 183 ? -6.832 97.688 43.406 1 81.38 183 THR A CA 1
ATOM 1422 C C . THR A 1 183 ? -7.809 97.125 42.406 1 81.38 183 THR A C 1
ATOM 1424 O O . THR A 1 183 ? -7.816 95.938 42.125 1 81.38 183 THR A O 1
ATOM 1427 N N . MET A 1 184 ? -8.539 98.062 41.781 1 85.94 184 MET A N 1
ATOM 1428 C CA . MET A 1 184 ? -9.508 97.625 40.812 1 85.94 184 MET A CA 1
ATOM 1429 C C . MET A 1 184 ? -8.805 97 39.594 1 85.94 184 MET A C 1
ATOM 1431 O O . MET A 1 184 ? -9.227 96 39.062 1 85.94 184 MET A O 1
ATOM 1435 N N . ALA A 1 185 ? -7.723 97.625 39.188 1 86.12 185 ALA A N 1
ATOM 1436 C CA . ALA A 1 185 ? -6.957 97.125 38.062 1 86.12 185 ALA A CA 1
ATOM 1437 C C . ALA A 1 185 ? -6.352 95.75 38.375 1 86.12 185 ALA A C 1
ATOM 1439 O O . ALA A 1 185 ? -6.375 94.812 37.531 1 86.12 185 ALA A O 1
ATOM 1440 N N . ALA A 1 186 ? -5.891 95.562 39.562 1 82.38 186 ALA A N 1
ATOM 1441 C CA . ALA A 1 186 ? -5.27 94.312 39.969 1 82.38 186 ALA A CA 1
ATOM 1442 C C . ALA A 1 186 ? -6.293 93.188 40 1 82.38 186 ALA A C 1
ATOM 1444 O O . ALA A 1 186 ? -6.004 92.062 39.531 1 82.38 186 ALA A O 1
ATOM 1445 N N . ILE A 1 187 ? -7.484 93.438 40.469 1 81.88 187 ILE A N 1
ATOM 1446 C CA . ILE A 1 187 ? -8.547 92.438 40.531 1 81.88 187 ILE A CA 1
ATOM 1447 C C . ILE A 1 187 ? -8.945 92.062 39.094 1 81.88 187 ILE A C 1
ATOM 1449 O O . ILE A 1 187 ? -9.078 90.875 38.781 1 81.88 187 ILE A O 1
ATOM 1453 N N . LEU A 1 188 ? -9.023 93.062 38.219 1 85.88 188 LEU A N 1
ATOM 1454 C CA . LEU A 1 188 ? -9.414 92.812 36.844 1 85.88 188 LEU A CA 1
ATOM 1455 C C . LEU A 1 188 ? -8.352 91.938 36.125 1 85.88 188 LEU A C 1
ATOM 1457 O O . LEU A 1 188 ? -8.672 91 35.406 1 85.88 188 LEU A O 1
ATOM 1461 N N . ILE A 1 189 ? -7.102 92.25 36.406 1 85.5 189 ILE A N 1
ATOM 1462 C CA . ILE A 1 189 ? -6.008 91.5 35.781 1 85.5 189 ILE A CA 1
ATOM 1463 C C . ILE A 1 189 ? -5.965 90.125 36.344 1 85.5 189 ILE A C 1
ATOM 1465 O O . ILE A 1 189 ? -5.738 89.125 35.594 1 85.5 189 ILE A O 1
ATOM 1469 N N . GLY A 1 190 ? -6.211 90 37.594 1 80.38 190 GLY A N 1
ATOM 1470 C CA . GLY A 1 190 ? -6.27 88.688 38.188 1 80.38 190 GLY A CA 1
ATOM 1471 C C . GLY A 1 190 ? -7.344 87.812 37.594 1 80.38 190 GLY A C 1
ATOM 1472 O O . GLY A 1 190 ? -7.102 86.625 37.312 1 80.38 190 GLY A O 1
ATOM 1473 N N . ILE A 1 191 ? -8.484 88.312 37.375 1 82.69 191 ILE A N 1
ATOM 1474 C CA . ILE A 1 191 ? -9.594 87.562 36.781 1 82.69 191 ILE A CA 1
ATOM 1475 C C . ILE A 1 191 ? -9.258 87.188 35.344 1 82.69 191 ILE A C 1
ATOM 1477 O O . ILE A 1 191 ? -9.508 86.062 34.906 1 82.69 191 ILE A O 1
ATOM 1481 N N . LEU A 1 192 ? -8.648 88.125 34.625 1 86.25 192 LEU A N 1
ATOM 1482 C CA . LEU A 1 192 ? -8.273 87.875 33.25 1 86.25 192 LEU A CA 1
ATOM 1483 C C . LEU A 1 192 ? -7.254 86.75 33.188 1 86.25 192 LEU A C 1
ATOM 1485 O O . LEU A 1 192 ? -7.383 85.875 32.344 1 86.25 192 LEU A O 1
ATOM 1489 N N . VAL A 1 193 ? -6.305 86.688 34.062 1 82 193 VAL A N 1
ATOM 1490 C CA . VAL A 1 193 ? -5.285 85.688 34.094 1 82 193 VAL A CA 1
ATOM 1491 C C . VAL A 1 193 ? -5.922 84.312 34.469 1 82 193 VAL A C 1
ATOM 1493 O O . VAL A 1 193 ? -5.574 83.312 33.906 1 82 193 VAL A O 1
ATOM 1496 N N . GLY A 1 194 ? -6.855 84.375 35.344 1 77.94 194 GLY A N 1
ATOM 1497 C CA . GLY A 1 194 ? -7.582 83.188 35.688 1 77.94 194 GLY A CA 1
ATOM 1498 C C . GLY A 1 194 ? -8.312 82.562 34.531 1 77.94 194 GLY A C 1
ATOM 1499 O O . GLY A 1 194 ? -8.258 81.375 34.344 1 77.94 194 GLY A O 1
ATOM 1500 N N . ILE A 1 195 ? -8.945 83.375 33.75 1 83.56 195 ILE A N 1
ATOM 1501 C CA . ILE A 1 195 ? -9.672 82.875 32.562 1 83.56 195 ILE A CA 1
ATOM 1502 C C . ILE A 1 195 ? -8.695 82.312 31.547 1 83.56 195 ILE A C 1
ATOM 1504 O O . ILE A 1 195 ? -8.938 81.25 30.953 1 83.56 195 ILE A O 1
ATOM 1508 N N . LEU A 1 196 ? -7.586 82.938 31.391 1 83.88 196 LEU A N 1
ATOM 1509 C CA . LEU A 1 196 ? -6.578 82.5 30.422 1 83.88 196 LEU A CA 1
ATOM 1510 C C . LEU A 1 196 ? -6.004 81.188 30.828 1 83.88 196 LEU A C 1
ATOM 1512 O O . LEU A 1 196 ? -5.805 80.312 29.984 1 83.88 196 LEU A O 1
ATOM 1516 N N . VAL A 1 197 ? -5.82 80.938 32.062 1 78.5 197 VAL A N 1
ATOM 1517 C CA . VAL A 1 197 ? -5.289 79.688 32.562 1 78.5 197 VAL A CA 1
ATOM 1518 C C . VAL A 1 197 ? -6.32 78.562 32.375 1 78.5 197 VAL A C 1
ATOM 1520 O O . VAL A 1 197 ? -5.977 77.438 31.984 1 78.5 197 VAL A O 1
ATOM 1523 N N . TRP A 1 198 ? -7.516 78.875 32.594 1 79.5 198 TRP A N 1
ATOM 1524 C CA . TRP A 1 198 ? -8.602 77.938 32.406 1 79.5 198 TRP A CA 1
ATOM 1525 C C . TRP A 1 198 ? -8.664 77.438 30.969 1 79.5 198 TRP A C 1
ATOM 1527 O O . TRP A 1 198 ? -8.742 76.25 30.719 1 79.5 198 TRP A O 1
ATOM 1537 N N . VAL A 1 199 ? -8.633 78.375 30.062 1 84.75 199 VAL A N 1
ATOM 1538 C CA . VAL A 1 199 ? -8.719 78 28.641 1 84.75 199 VAL A CA 1
ATOM 1539 C C . VAL A 1 199 ? -7.48 77.25 28.219 1 84.75 199 VAL A C 1
ATOM 1541 O O . VAL A 1 199 ? -7.582 76.25 27.484 1 84.75 199 VAL A O 1
ATOM 1544 N N . PHE A 1 200 ? -6.395 77.562 28.75 1 83.75 200 PHE A N 1
ATOM 1545 C CA . PHE A 1 200 ? -5.141 76.875 28.422 1 83.75 200 PHE A CA 1
ATOM 1546 C C . PHE A 1 200 ? -5.145 75.438 28.938 1 83.75 200 PHE A C 1
ATOM 1548 O O . PHE A 1 200 ? -4.793 74.5 28.219 1 83.75 200 PHE A O 1
ATOM 1555 N N . VAL A 1 201 ? -5.543 75.188 30.172 1 80.69 201 VAL A N 1
ATOM 1556 C CA . VAL A 1 201 ? -5.578 73.875 30.766 1 80.69 201 VAL A CA 1
ATOM 1557 C C . VAL A 1 201 ? -6.574 73 30.031 1 80.69 201 VAL A C 1
ATOM 1559 O O . VAL A 1 201 ? -6.289 71.812 29.734 1 80.69 201 VAL A O 1
ATOM 1562 N N . ARG A 1 202 ? -7.637 73.5 29.734 1 81.81 202 ARG A N 1
ATOM 1563 C CA . ARG A 1 202 ? -8.68 72.75 29.047 1 81.81 202 ARG A CA 1
ATOM 1564 C C . ARG A 1 202 ? -8.195 72.312 27.672 1 81.81 202 ARG A C 1
ATOM 1566 O O . ARG A 1 202 ? -8.359 71.125 27.297 1 81.81 202 ARG A O 1
ATOM 1573 N N . ARG A 1 203 ? -7.551 73.188 26.953 1 85.38 203 ARG A N 1
ATOM 1574 C CA . ARG A 1 203 ? -7.156 72.938 25.578 1 85.38 203 ARG A CA 1
ATOM 1575 C C . ARG A 1 203 ? -5.875 72.125 25.531 1 85.38 203 ARG A C 1
ATOM 1577 O O . ARG A 1 203 ? -5.711 71.25 24.641 1 85.38 203 ARG A O 1
ATOM 1584 N N . SER A 1 204 ? -5.031 72.312 26.547 1 83.75 204 SER A N 1
ATOM 1585 C CA . SER A 1 204 ? -3.701 71.75 26.453 1 83.75 204 SER A CA 1
ATOM 1586 C C . SER A 1 204 ? -3.604 70.438 27.281 1 83.75 204 SER A C 1
ATOM 1588 O O . SER A 1 204 ? -2.709 69.625 27.062 1 83.75 204 SER A O 1
ATOM 1590 N N . ILE A 1 205 ? -4.531 70.125 28.156 1 82 205 ILE A N 1
ATOM 1591 C CA . ILE A 1 205 ? -4.375 68.938 29.031 1 82 205 ILE A CA 1
ATOM 1592 C C . ILE A 1 205 ? -5.66 68.125 29.031 1 82 205 ILE A C 1
ATOM 1594 O O . ILE A 1 205 ? -5.652 66.938 28.625 1 82 205 ILE A O 1
ATOM 1598 N N . THR A 1 206 ? -6.805 68.688 29.406 1 82.62 206 THR A N 1
ATOM 1599 C CA . THR A 1 206 ? -8.039 67.938 29.641 1 82.62 206 THR A CA 1
ATOM 1600 C C . THR A 1 206 ? -8.57 67.312 28.344 1 82.62 206 THR A C 1
ATOM 1602 O O . THR A 1 206 ? -8.93 66.125 28.297 1 82.62 206 THR A O 1
ATOM 1605 N N . LYS A 1 207 ? -8.625 68.062 27.25 1 86.56 207 LYS A N 1
ATOM 1606 C CA . LYS A 1 207 ? -9.203 67.625 26 1 86.56 207 LYS A CA 1
ATOM 1607 C C . LYS A 1 207 ? -8.336 66.5 25.375 1 86.56 207 LYS A C 1
ATOM 1609 O O . LYS A 1 207 ? -8.828 65.438 25.031 1 86.56 207 LYS A O 1
ATOM 1614 N N . PRO A 1 208 ? -7.008 66.75 25.266 1 85 208 PRO A N 1
ATOM 1615 C CA . PRO A 1 208 ? -6.168 65.688 24.719 1 85 208 PRO A CA 1
ATOM 1616 C C . PRO A 1 208 ? -6.188 64.438 25.547 1 85 208 PRO A C 1
ATOM 1618 O O . PRO A 1 208 ? -6.164 63.312 25 1 85 208 PRO A O 1
ATOM 1621 N N . LEU A 1 209 ? -6.219 64.438 26.766 1 85.06 209 LEU A N 1
ATOM 1622 C CA . LEU A 1 209 ? -6.266 63.281 27.656 1 85.06 209 LEU A CA 1
ATOM 1623 C C . LEU A 1 209 ? -7.57 62.531 27.484 1 85.06 209 LEU A C 1
ATOM 1625 O O . LEU A 1 209 ? -7.578 61.281 27.484 1 85.06 209 LEU A O 1
ATOM 1629 N N . ALA A 1 210 ? -8.633 63.281 27.375 1 86.12 210 ALA A N 1
ATOM 1630 C CA . ALA A 1 210 ? -9.93 62.656 27.141 1 86.12 210 ALA A CA 1
ATOM 1631 C C . ALA A 1 210 ? -9.953 61.906 25.828 1 86.12 210 ALA A C 1
ATOM 1633 O O . ALA A 1 210 ? -10.484 60.781 25.734 1 86.12 210 ALA A O 1
ATOM 1634 N N . THR A 1 211 ? -9.375 62.5 24.797 1 87.56 211 THR A N 1
ATOM 1635 C CA . THR A 1 211 ? -9.289 61.875 23.5 1 87.56 211 THR A CA 1
ATOM 1636 C C . THR A 1 211 ? -8.438 60.594 23.578 1 87.56 211 THR A C 1
ATOM 1638 O O . THR A 1 211 ? -8.773 59.594 22.969 1 87.56 211 THR A O 1
ATOM 1641 N N . LEU A 1 212 ? -7.387 60.625 24.266 1 87.88 212 LEU A N 1
ATOM 1642 C CA . LEU A 1 212 ? -6.52 59.469 24.469 1 87.88 212 LEU A CA 1
ATOM 1643 C C . LEU A 1 212 ? -7.266 58.344 25.188 1 87.88 212 LEU A C 1
ATOM 1645 O O . LEU A 1 212 ? -7.176 57.188 24.797 1 87.88 212 LEU A O 1
ATOM 1649 N N . VAL A 1 213 ? -7.973 58.719 26.266 1 88.56 213 VAL A N 1
ATOM 1650 C CA . VAL A 1 213 ? -8.742 57.719 27.047 1 88.56 213 VAL A CA 1
ATOM 1651 C C . VAL A 1 213 ? -9.734 57.031 26.125 1 88.56 213 VAL A C 1
ATOM 1653 O O . VAL A 1 213 ? -9.844 55.781 26.156 1 88.56 213 VAL A O 1
ATOM 1656 N N . ASP A 1 214 ? -10.445 57.781 25.297 1 88.75 214 ASP A N 1
ATOM 1657 C CA . ASP A 1 214 ? -11.438 57.25 24.391 1 88.75 214 ASP A CA 1
ATOM 1658 C C . ASP A 1 214 ? -10.797 56.281 23.391 1 88.75 214 ASP A C 1
ATOM 1660 O O . ASP A 1 214 ? -11.305 55.188 23.172 1 88.75 214 ASP A O 1
ATOM 1664 N N . ALA A 1 215 ? -9.688 56.594 22.828 1 86.88 215 ALA A N 1
ATOM 1665 C CA . ALA A 1 215 ? -8.992 55.781 21.844 1 86.88 215 ALA A CA 1
ATOM 1666 C C . ALA A 1 215 ? -8.477 54.469 22.469 1 86.88 215 ALA A C 1
ATOM 1668 O O . ALA A 1 215 ? -8.633 53.406 21.891 1 86.88 215 ALA A O 1
ATOM 1669 N N . VAL A 1 216 ? -7.902 54.562 23.562 1 86.81 216 VAL A N 1
ATOM 1670 C CA . VAL A 1 216 ? -7.316 53.438 24.25 1 86.81 216 VAL A CA 1
ATOM 1671 C C . VAL A 1 216 ? -8.414 52.469 24.672 1 86.81 216 VAL A C 1
ATOM 1673 O O . VAL A 1 216 ? -8.258 51.25 24.562 1 86.81 216 VAL A O 1
ATOM 1676 N N . GLN A 1 217 ? -9.523 53 25.141 1 87.38 217 GLN A N 1
ATOM 1677 C CA . GLN A 1 217 ? -10.648 52.156 25.531 1 87.38 217 GLN A CA 1
ATOM 1678 C C . GLN A 1 217 ? -11.188 51.375 24.328 1 87.38 217 GLN A C 1
ATOM 1680 O O . GLN A 1 217 ? -11.508 50.188 24.438 1 87.38 217 GLN A O 1
ATOM 1685 N N . THR A 1 218 ? -11.258 51.969 23.219 1 88.56 218 THR A N 1
ATOM 1686 C CA . THR A 1 218 ? -11.734 51.312 22 1 88.56 218 THR A CA 1
ATOM 1687 C C . THR A 1 218 ? -10.812 50.188 21.594 1 88.56 218 THR A C 1
ATOM 1689 O O . THR A 1 218 ? -11.273 49.094 21.234 1 88.56 218 THR A O 1
ATOM 1692 N N . ILE A 1 219 ? -9.562 50.375 21.625 1 84.75 219 ILE A N 1
ATOM 1693 C CA . ILE A 1 219 ? -8.578 49.375 21.281 1 84.75 219 ILE A CA 1
ATOM 1694 C C . ILE A 1 219 ? -8.641 48.219 22.297 1 84.75 219 ILE A C 1
ATOM 1696 O O . ILE A 1 219 ? -8.562 47.062 21.938 1 84.75 219 ILE A O 1
ATOM 1700 N N . ALA A 1 220 ? -8.727 48.625 23.578 1 84.5 220 ALA A N 1
ATOM 1701 C CA . ALA A 1 220 ? -8.82 47.625 24.641 1 84.5 220 ALA A CA 1
ATOM 1702 C C . ALA A 1 220 ? -10.047 46.719 24.438 1 84.5 220 ALA A C 1
ATOM 1704 O O . ALA A 1 220 ? -10.047 45.562 24.844 1 84.5 220 ALA A O 1
ATOM 1705 N N . GLU A 1 221 ? -11.102 47.281 23.812 1 86.38 221 GLU A N 1
ATOM 1706 C CA . GLU A 1 221 ? -12.328 46.531 23.547 1 86.38 221 GLU A CA 1
ATOM 1707 C C . GLU A 1 221 ? -12.195 45.719 22.266 1 86.38 221 GLU A C 1
ATOM 1709 O O . GLU A 1 221 ? -13.102 44.969 21.922 1 86.38 221 GLU A O 1
ATOM 1714 N N . GLY A 1 222 ? -11.078 45.844 21.562 1 86.31 222 GLY A N 1
ATOM 1715 C CA . GLY A 1 222 ? -10.805 44.969 20.438 1 86.31 222 GLY A CA 1
ATOM 1716 C C . GLY A 1 222 ? -10.93 45.656 19.094 1 86.31 222 GLY A C 1
ATOM 1717 O O . GLY A 1 222 ? -10.672 45.062 18.047 1 86.31 222 GLY A O 1
ATOM 1718 N N . ASP A 1 223 ? -11.398 46.938 19.047 1 89.75 223 ASP A N 1
ATOM 1719 C CA . ASP A 1 223 ? -11.516 47.688 17.797 1 89.75 223 ASP A CA 1
ATOM 1720 C C . ASP A 1 223 ? -10.188 48.344 17.422 1 89.75 223 ASP A C 1
ATOM 1722 O O . ASP A 1 223 ? -9.836 49.375 17.953 1 89.75 223 ASP A O 1
ATOM 1726 N N . LEU A 1 224 ? -9.578 47.719 16.438 1 89.12 224 LEU A N 1
ATOM 1727 C CA . LEU A 1 224 ? -8.258 48.188 16.031 1 89.12 224 LEU A CA 1
ATOM 1728 C C . LEU A 1 224 ? -8.352 49 14.742 1 89.12 224 LEU A C 1
ATOM 1730 O O . LEU A 1 224 ? -7.328 49.281 14.109 1 89.12 224 LEU A O 1
ATOM 1734 N N . THR A 1 225 ? -9.539 49.469 14.32 1 89.19 225 THR A N 1
ATOM 1735 C CA . THR A 1 225 ? -9.758 50.156 13.047 1 89.19 225 THR A CA 1
ATOM 1736 C C . THR A 1 225 ? -9.508 51.656 13.195 1 89.19 225 THR A C 1
ATOM 1738 O O . THR A 1 225 ? -9.352 52.344 12.203 1 89.19 225 THR A O 1
ATOM 1741 N N . LYS A 1 226 ? -9.461 52.125 14.414 1 86.44 226 LYS A N 1
ATOM 1742 C CA . LYS A 1 226 ? -9.359 53.562 14.648 1 86.44 226 LYS A CA 1
ATOM 1743 C C . LYS A 1 226 ? -8.016 54.125 14.188 1 86.44 226 LYS A C 1
ATOM 1745 O O . LYS A 1 226 ? -6.996 53.406 14.289 1 86.44 226 LYS A O 1
ATOM 1750 N N . GLU A 1 227 ? -8.055 55.25 13.703 1 86.5 227 GLU A N 1
ATOM 1751 C CA . GLU A 1 227 ? -6.836 55.906 13.242 1 86.5 227 GLU A CA 1
ATOM 1752 C C . GLU A 1 227 ? -5.887 56.188 14.406 1 86.5 227 GLU A C 1
ATOM 1754 O O . GLU A 1 227 ? -6.312 56.25 15.562 1 86.5 227 GLU A O 1
ATOM 1759 N N . ASN A 1 228 ? -4.562 56.25 14.117 1 87.94 228 ASN A N 1
ATOM 1760 C CA . ASN A 1 228 ? -3.535 56.562 15.109 1 87.94 228 ASN A CA 1
ATOM 1761 C C . ASN A 1 228 ? -3.779 57.906 15.766 1 87.94 228 ASN A C 1
ATOM 1763 O O . ASN A 1 228 ? -4.305 58.844 15.125 1 87.94 228 ASN A O 1
ATOM 1767 N N . LEU A 1 229 ? -3.502 58.031 17.031 1 84.56 229 LEU A N 1
ATOM 1768 C CA . LEU A 1 229 ? -3.619 59.281 17.766 1 84.56 229 LEU A CA 1
ATOM 1769 C C . LEU A 1 229 ? -2.551 60.281 17.328 1 84.56 229 LEU A C 1
ATOM 1771 O O . LEU A 1 229 ? -1.354 60 17.438 1 84.56 229 LEU A O 1
ATOM 1775 N N . LEU A 1 230 ? -3.016 61.469 16.734 1 82.38 230 LEU A N 1
ATOM 1776 C CA . LEU A 1 230 ? -2.094 62.5 16.281 1 82.38 230 LEU A CA 1
ATOM 1777 C C . LEU A 1 230 ? -1.936 63.562 17.344 1 82.38 230 LEU A C 1
ATOM 1779 O O . LEU A 1 230 ? -2.814 64.438 17.516 1 82.38 230 LEU A O 1
ATOM 1783 N N . TYR A 1 231 ? -1.2 63.281 18.344 1 79.44 231 TYR A N 1
ATOM 1784 C CA . TYR A 1 231 ? -0.896 64.312 19.328 1 79.44 231 TYR A CA 1
ATOM 1785 C C . TYR A 1 231 ? 0.571 64.688 19.25 1 79.44 231 TYR A C 1
ATOM 1787 O O . TYR A 1 231 ? 1.462 63.875 19.328 1 79.44 231 TYR A O 1
ATOM 1795 N N . GLN A 1 232 ? 0.911 66 18.875 1 76.38 232 GLN A N 1
ATOM 1796 C CA . GLN A 1 232 ? 2.264 66.5 18.625 1 76.38 232 GLN A CA 1
ATOM 1797 C C . GLN A 1 232 ? 2.871 67.125 19.875 1 76.38 232 GLN A C 1
ATOM 1799 O O . GLN A 1 232 ? 3.988 67.625 19.844 1 76.38 232 GLN A O 1
ATOM 1804 N N . GLY A 1 233 ? 2.363 66.875 21.062 1 77.38 233 GLY A N 1
ATOM 1805 C CA . GLY A 1 233 ? 2.943 67.438 22.25 1 77.38 233 GLY A CA 1
ATOM 1806 C C . GLY A 1 233 ? 4.074 66.625 22.828 1 77.38 233 GLY A C 1
ATOM 1807 O O . GLY A 1 233 ? 4.129 65.375 22.625 1 77.38 233 GLY A O 1
ATOM 1808 N N . LYS A 1 234 ? 5.184 67.188 23.328 1 84.31 234 LYS A N 1
ATOM 1809 C CA . LYS A 1 234 ? 6.32 66.5 23.922 1 84.31 234 LYS A CA 1
ATOM 1810 C C . LYS A 1 234 ? 6.105 66.25 25.406 1 84.31 234 LYS A C 1
ATOM 1812 O O . LYS A 1 234 ? 7.051 65.938 26.125 1 84.31 234 LYS A O 1
ATOM 1817 N N . ASP A 1 235 ? 4.836 66.375 25.828 1 85.69 235 ASP A N 1
ATOM 1818 C CA . ASP A 1 235 ? 4.543 66.125 27.234 1 85.69 235 ASP A CA 1
ATOM 1819 C C . ASP A 1 235 ? 4.113 64.688 27.469 1 85.69 235 ASP A C 1
ATOM 1821 O O . ASP A 1 235 ? 4.297 63.812 26.594 1 85.69 235 ASP A O 1
ATOM 1825 N N . GLU A 1 236 ? 3.629 64.25 28.688 1 88.38 236 GLU A N 1
ATOM 1826 C CA . GLU A 1 236 ? 3.24 62.875 29.062 1 88.38 236 GLU A CA 1
ATOM 1827 C C . GLU A 1 236 ? 2.104 62.375 28.188 1 88.38 236 GLU A C 1
ATOM 1829 O O . GLU A 1 236 ? 2.041 61.156 27.875 1 88.38 236 GLU A O 1
ATOM 1834 N N . ILE A 1 237 ? 1.261 63.25 27.703 1 86 237 ILE A N 1
ATOM 1835 C CA . ILE A 1 237 ? 0.149 62.875 26.844 1 86 237 ILE A CA 1
ATOM 1836 C C . ILE A 1 237 ? 0.681 62.438 25.484 1 86 237 ILE A C 1
ATOM 1838 O O . ILE A 1 237 ? 0.228 61.438 24.922 1 86 237 ILE A O 1
ATOM 1842 N N . GLY A 1 238 ? 1.61 63.188 24.984 1 87.62 238 GLY A N 1
ATOM 1843 C CA . GLY A 1 238 ? 2.238 62.844 23.719 1 87.62 238 GLY A CA 1
ATOM 1844 C C . GLY A 1 238 ? 2.965 61.5 23.781 1 87.62 238 GLY A C 1
ATOM 1845 O O . GLY A 1 238 ? 2.85 60.688 22.875 1 87.62 238 GLY A O 1
ATOM 1846 N N . GLN A 1 239 ? 3.686 61.219 24.844 1 87.94 239 GLN A N 1
ATOM 1847 C CA . GLN A 1 239 ? 4.398 59.938 25.031 1 87.94 239 GLN A CA 1
ATOM 1848 C C . GLN A 1 239 ? 3.424 58.781 25.109 1 87.94 239 GLN A C 1
ATOM 1850 O O . GLN A 1 239 ? 3.68 57.719 24.547 1 87.94 239 GLN A O 1
ATOM 1855 N N . LEU A 1 240 ? 2.375 58.938 25.734 1 88.44 240 LEU A N 1
ATOM 1856 C CA . LEU A 1 240 ? 1.352 57.906 25.844 1 88.44 240 LEU A CA 1
ATOM 1857 C C . LEU A 1 240 ? 0.727 57.594 24.484 1 88.44 240 LEU A C 1
ATOM 1859 O O . LEU A 1 240 ? 0.503 56.438 24.141 1 88.44 240 LEU A O 1
ATOM 1863 N N . ALA A 1 241 ? 0.428 58.719 23.734 1 89.25 241 ALA A N 1
ATOM 1864 C CA . ALA A 1 241 ? -0.154 58.531 22.406 1 89.25 241 ALA A CA 1
ATOM 1865 C C . ALA A 1 241 ? 0.752 57.688 21.516 1 89.25 241 ALA A C 1
ATOM 1867 O O . ALA A 1 241 ? 0.287 56.781 20.828 1 89.25 241 ALA A O 1
ATOM 1868 N N . ILE A 1 242 ? 2.074 57.906 21.516 1 89 242 ILE A N 1
ATOM 1869 C CA . ILE A 1 242 ? 3.047 57.188 20.703 1 89 242 ILE A CA 1
ATOM 1870 C C . ILE A 1 242 ? 3.102 55.719 21.156 1 89 242 ILE A C 1
ATOM 1872 O O . ILE A 1 242 ? 3.09 54.812 20.328 1 89 242 ILE A O 1
ATOM 1876 N N . ALA A 1 243 ? 3.18 55.5 22.422 1 86.56 243 ALA A N 1
ATOM 1877 C CA . ALA A 1 243 ? 3.242 54.156 22.969 1 86.56 243 ALA A CA 1
ATOM 1878 C C . ALA A 1 243 ? 1.985 53.344 22.625 1 86.56 243 ALA A C 1
ATOM 1880 O O . ALA A 1 243 ? 2.064 52.188 22.266 1 86.56 243 ALA A O 1
ATOM 1881 N N . PHE A 1 244 ? 0.877 53.938 22.672 1 87.38 244 PHE A N 1
ATOM 1882 C CA . PHE A 1 244 ? -0.383 53.281 22.344 1 87.38 244 PHE A CA 1
ATOM 1883 C C . PHE A 1 244 ? -0.451 52.969 20.859 1 87.38 244 PHE A C 1
ATOM 1885 O O . PHE A 1 244 ? -0.908 51.875 20.484 1 87.38 244 PHE A O 1
ATOM 1892 N N . ASN A 1 245 ? 0.003 53.938 20.047 1 89.25 245 ASN A N 1
ATOM 1893 C CA . ASN A 1 245 ? 0.051 53.656 18.609 1 89.25 245 ASN A CA 1
ATOM 1894 C C . ASN A 1 245 ? 0.928 52.469 18.297 1 89.25 245 ASN A C 1
ATOM 1896 O O . ASN A 1 245 ? 0.575 51.625 17.469 1 89.25 245 ASN A O 1
ATOM 1900 N N . LYS A 1 246 ? 1.964 52.344 18.984 1 88.75 246 LYS A N 1
ATOM 1901 C CA . LYS A 1 246 ? 2.861 51.188 18.797 1 88.75 246 LYS A CA 1
ATOM 1902 C C . LYS A 1 246 ? 2.195 49.906 19.25 1 88.75 246 LYS A C 1
ATOM 1904 O O . LYS A 1 246 ? 2.293 48.875 18.578 1 88.75 246 LYS A O 1
ATOM 1909 N N . MET A 1 247 ? 1.577 49.875 20.297 1 83.56 247 MET A N 1
ATOM 1910 C CA . MET A 1 247 ? 0.875 48.719 20.812 1 83.56 247 MET A CA 1
ATOM 1911 C C . MET A 1 247 ? -0.239 48.281 19.859 1 83.56 247 MET A C 1
ATOM 1913 O O . MET A 1 247 ? -0.431 47.094 19.609 1 83.56 247 MET A O 1
ATOM 1917 N N . LYS A 1 248 ? -0.979 49.281 19.453 1 88.62 248 LYS A N 1
ATOM 1918 C CA . LYS A 1 248 ? -2.025 49 18.484 1 88.62 248 LYS A CA 1
ATOM 1919 C C . LYS A 1 248 ? -1.447 48.344 17.234 1 88.62 248 LYS A C 1
ATOM 1921 O O . LYS A 1 248 ? -1.981 47.344 16.75 1 88.62 248 LYS A O 1
ATOM 1926 N N . ALA A 1 249 ? -0.356 48.844 16.734 1 88.31 249 ALA A N 1
ATOM 1927 C CA . ALA A 1 249 ? 0.291 48.281 15.547 1 88.31 249 ALA A CA 1
ATOM 1928 C C . ALA A 1 249 ? 0.755 46.844 15.789 1 88.31 249 ALA A C 1
ATOM 1930 O O . ALA A 1 249 ? 0.582 46 14.938 1 88.31 249 ALA A O 1
ATOM 1931 N N . ASN A 1 250 ? 1.334 46.625 16.906 1 84.94 250 ASN A N 1
ATOM 1932 C CA . ASN A 1 250 ? 1.776 45.281 17.25 1 84.94 250 ASN A CA 1
ATOM 1933 C C . ASN A 1 250 ? 0.604 44.312 17.344 1 84.94 250 ASN A C 1
ATOM 1935 O O . ASN A 1 250 ? 0.679 43.188 16.828 1 84.94 250 ASN A O 1
ATOM 1939 N N . LEU A 1 251 ? -0.458 44.688 17.938 1 85.25 251 LEU A N 1
ATOM 1940 C CA . LEU A 1 251 ? -1.651 43.875 18.062 1 85.25 251 LEU A CA 1
ATOM 1941 C C . LEU A 1 251 ? -2.258 43.594 16.688 1 85.25 251 LEU A C 1
ATOM 1943 O O . LEU A 1 251 ? -2.639 42.438 16.391 1 85.25 251 LEU A O 1
ATOM 1947 N N . GLN A 1 252 ? -2.334 44.656 15.961 1 88.88 252 GLN A N 1
ATOM 1948 C CA . GLN A 1 252 ? -2.842 44.5 14.602 1 88.88 252 GLN A CA 1
ATOM 1949 C C . GLN A 1 252 ? -2.006 43.469 13.82 1 88.88 252 GLN A C 1
ATOM 1951 O O . GLN A 1 252 ? -2.551 42.625 13.133 1 88.88 252 GLN A O 1
ATOM 1956 N N . PHE A 1 253 ? -0.745 43.531 13.906 1 89.19 253 PHE A N 1
ATOM 1957 C CA . PHE A 1 253 ? 0.178 42.656 13.195 1 89.19 253 PHE A CA 1
ATOM 1958 C C . PHE A 1 253 ? -0.002 41.188 13.648 1 89.19 253 PHE A C 1
ATOM 1960 O O . PHE A 1 253 ? -0.082 40.281 12.82 1 89.19 253 PHE A O 1
ATOM 1967 N N . ILE A 1 254 ? -0.106 40.938 14.867 1 86.44 254 ILE A N 1
ATOM 1968 C CA . ILE A 1 254 ? -0.26 39.625 15.422 1 86.44 254 ILE A CA 1
ATOM 1969 C C . ILE A 1 254 ? -1.59 39 14.969 1 86.44 254 ILE A C 1
ATOM 1971 O O . ILE A 1 254 ? -1.641 37.875 14.516 1 86.44 254 ILE A O 1
ATOM 1975 N N . VAL A 1 255 ? -2.652 39.781 15.117 1 88.62 255 VAL A N 1
ATOM 1976 C CA . VAL A 1 255 ? -3.977 39.281 14.742 1 88.62 255 VAL A CA 1
ATOM 1977 C C . VAL A 1 255 ? -4.012 38.969 13.25 1 88.62 255 VAL A C 1
ATOM 1979 O O . VAL A 1 255 ? -4.566 37.938 12.844 1 88.62 255 VAL A O 1
ATOM 1982 N N . GLN A 1 256 ? -3.383 39.781 12.453 1 90.25 256 GLN A N 1
ATOM 1983 C CA . GLN A 1 256 ? -3.322 39.531 11.016 1 90.25 256 GLN A CA 1
ATOM 1984 C C . GLN A 1 256 ? -2.553 38.25 10.711 1 90.25 256 GLN A C 1
ATOM 1986 O O . GLN A 1 256 ? -2.957 37.469 9.852 1 90.25 256 GLN A O 1
ATOM 1991 N N . ARG A 1 257 ? -1.503 38.062 11.352 1 87.19 257 ARG A N 1
ATOM 1992 C CA . ARG A 1 257 ? -0.688 36.875 11.148 1 87.19 257 ARG A CA 1
ATOM 1993 C C . ARG A 1 257 ? -1.432 35.625 11.594 1 87.19 257 ARG A C 1
ATOM 1995 O O . ARG A 1 257 ? -1.349 34.562 10.945 1 87.19 257 ARG A O 1
ATOM 2002 N N . ILE A 1 258 ? -2.121 35.688 12.672 1 86.44 258 ILE A N 1
ATOM 2003 C CA . ILE A 1 258 ? -2.932 34.562 13.141 1 86.44 258 ILE A CA 1
ATOM 2004 C C . ILE A 1 258 ? -4.02 34.25 12.117 1 86.44 258 ILE A C 1
ATOM 2006 O O . ILE A 1 258 ? -4.293 33.094 11.836 1 86.44 258 ILE A O 1
ATOM 2010 N N . GLN A 1 259 ? -4.605 35.312 11.609 1 88.94 259 GLN A N 1
ATOM 2011 C CA . GLN A 1 259 ? -5.633 35.094 10.594 1 88.94 259 GLN A CA 1
ATOM 2012 C C . GLN A 1 259 ? -5.082 34.344 9.391 1 88.94 259 GLN A C 1
ATOM 2014 O O . GLN A 1 259 ? -5.695 33.375 8.93 1 88.94 259 GLN A O 1
ATOM 2019 N N . THR A 1 260 ? -3.93 34.719 8.891 1 88.06 260 THR A N 1
ATOM 2020 C CA . THR A 1 260 ? -3.295 34.062 7.754 1 88.06 260 THR A CA 1
ATOM 2021 C C . THR A 1 260 ? -2.928 32.594 8.102 1 88.06 260 THR A C 1
ATOM 2023 O O . THR A 1 260 ? -3.158 31.703 7.301 1 88.06 260 THR A O 1
ATOM 2026 N N . ASN A 1 261 ? -2.387 32.438 9.234 1 86.19 261 ASN A N 1
ATOM 2027 C CA . ASN A 1 261 ? -1.988 31.094 9.672 1 86.19 261 ASN A CA 1
ATOM 2028 C C . ASN A 1 261 ? -3.195 30.172 9.836 1 86.19 261 ASN A C 1
ATOM 2030 O O . ASN A 1 261 ? -3.125 28.984 9.516 1 86.19 261 ASN A O 1
ATOM 2034 N N . THR A 1 262 ? -4.27 30.688 10.375 1 88.56 262 THR A N 1
ATOM 2035 C CA . THR A 1 262 ? -5.492 29.906 10.531 1 88.56 262 THR A CA 1
ATOM 2036 C C . THR A 1 262 ? -6.012 29.438 9.18 1 88.56 262 THR A C 1
ATOM 2038 O O . THR A 1 262 ? -6.469 28.297 9.055 1 88.56 262 THR A O 1
ATOM 2041 N N . GLU A 1 263 ? -5.934 30.234 8.203 1 89.12 263 GLU A N 1
ATOM 2042 C CA . GLU A 1 263 ? -6.332 29.844 6.852 1 89.12 263 GLU A CA 1
ATOM 2043 C C . GLU A 1 263 ? -5.449 28.719 6.324 1 89.12 263 GLU A C 1
ATOM 2045 O O . GLU A 1 263 ? -5.949 27.75 5.742 1 89.12 263 GLU A O 1
ATOM 2050 N N . HIS A 1 264 ? -4.223 28.828 6.559 1 87.31 264 HIS A N 1
ATOM 2051 C CA . HIS A 1 264 ? -3.285 27.797 6.117 1 87.31 264 HIS A CA 1
ATOM 2052 C C . HIS A 1 264 ? -3.527 26.484 6.844 1 87.31 264 HIS A C 1
ATOM 2054 O O . HIS A 1 264 ? -3.455 25.406 6.234 1 87.31 264 HIS A O 1
ATOM 2060 N N . LEU A 1 265 ? -3.779 26.547 8.125 1 87.81 265 LEU A N 1
ATOM 2061 C CA . LEU A 1 265 ? -4.055 25.344 8.906 1 87.81 265 LEU A CA 1
ATOM 2062 C C . LEU A 1 265 ? -5.332 24.672 8.422 1 87.81 265 LEU A C 1
ATOM 2064 O O . LEU A 1 265 ? -5.387 23.438 8.32 1 87.81 265 LEU A O 1
ATOM 2068 N N . THR A 1 266 ? -6.34 25.422 8.125 1 91.31 266 THR A N 1
ATOM 2069 C CA . THR A 1 266 ? -7.582 24.891 7.59 1 91.31 266 THR A CA 1
ATOM 2070 C C . THR A 1 266 ? -7.336 24.156 6.273 1 91.31 266 THR A C 1
ATOM 2072 O O . THR A 1 266 ? -7.793 23.031 6.086 1 91.31 266 THR A O 1
ATOM 2075 N N . ASN A 1 267 ? -6.598 24.781 5.402 1 92.5 267 ASN A N 1
ATOM 2076 C CA . ASN A 1 267 ? -6.27 24.172 4.117 1 92.5 267 ASN A CA 1
ATOM 2077 C C . ASN A 1 267 ? -5.457 22.891 4.293 1 92.5 267 ASN A C 1
ATOM 2079 O O . ASN A 1 267 ? -5.703 21.891 3.615 1 92.5 267 ASN A O 1
ATOM 2083 N N . ALA A 1 268 ? -4.48 22.969 5.152 1 91.06 268 ALA A N 1
ATOM 2084 C CA . ALA A 1 268 ? -3.652 21.797 5.434 1 91.06 268 ALA A CA 1
ATOM 2085 C C . ALA A 1 268 ? -4.5 20.641 5.961 1 91.06 268 ALA A C 1
ATOM 2087 O O . ALA A 1 268 ? -4.332 19.5 5.539 1 91.06 268 ALA A O 1
ATOM 2088 N N . ALA A 1 269 ? -5.379 20.922 6.906 1 92.38 269 ALA A N 1
ATOM 2089 C CA . ALA A 1 269 ? -6.27 19.906 7.461 1 92.38 269 ALA A CA 1
ATOM 2090 C C . ALA A 1 269 ? -7.137 19.281 6.371 1 92.38 269 ALA A C 1
ATOM 2092 O O . ALA A 1 269 ? -7.305 18.062 6.324 1 92.38 269 ALA A O 1
ATOM 2093 N N . GLU A 1 270 ? -7.672 20.109 5.473 1 91.88 270 GLU A N 1
ATOM 2094 C CA . GLU A 1 270 ? -8.492 19.625 4.371 1 91.88 270 GLU A CA 1
ATOM 2095 C C . GLU A 1 270 ? -7.688 18.734 3.422 1 91.88 270 GLU A C 1
ATOM 2097 O O . GLU A 1 270 ? -8.156 17.688 2.996 1 91.88 270 GLU A O 1
ATOM 2102 N N . GLU A 1 271 ? -6.527 19.203 3.129 1 92.19 271 GLU A N 1
ATOM 2103 C CA . GLU A 1 271 ? -5.66 18.438 2.24 1 92.19 271 GLU A CA 1
ATOM 2104 C C . GLU A 1 271 ? -5.277 17.094 2.859 1 92.19 271 GLU A C 1
ATOM 2106 O O . GLU A 1 271 ? -5.281 16.078 2.18 1 92.19 271 GLU A O 1
ATOM 2111 N N . LEU A 1 272 ? -4.941 17.078 4.098 1 90.81 272 LEU A N 1
ATOM 2112 C CA . LEU A 1 272 ? -4.582 15.844 4.789 1 90.81 272 LEU A CA 1
ATOM 2113 C C . LEU A 1 272 ? -5.77 14.891 4.848 1 90.81 272 LEU A C 1
ATOM 2115 O O . LEU A 1 272 ? -5.613 13.688 4.656 1 90.81 272 LEU A O 1
ATOM 2119 N N . THR A 1 273 ? -6.926 15.438 5.102 1 92.38 273 THR A N 1
ATOM 2120 C CA . THR A 1 273 ? -8.133 14.609 5.113 1 92.38 273 THR A CA 1
ATOM 2121 C C . THR A 1 273 ? -8.359 13.977 3.746 1 92.38 273 THR A C 1
ATOM 2123 O O . THR A 1 273 ? -8.641 12.781 3.652 1 92.38 273 THR A O 1
ATOM 2126 N N . ALA A 1 274 ? -8.266 14.758 2.719 1 91.62 274 ALA A N 1
ATOM 2127 C CA . ALA A 1 274 ? -8.422 14.242 1.361 1 91.62 274 ALA A CA 1
ATOM 2128 C C . ALA A 1 274 ? -7.383 13.164 1.065 1 91.62 274 ALA A C 1
ATOM 2130 O O . ALA A 1 274 ? -7.707 12.117 0.49 1 91.62 274 ALA A O 1
ATOM 2131 N N . SER A 1 275 ? -6.141 13.414 1.436 1 89.31 275 SER A N 1
ATOM 2132 C CA . SER A 1 275 ? -5.059 12.453 1.222 1 89.31 275 SER A CA 1
ATOM 2133 C C . SER A 1 275 ? -5.305 11.156 1.983 1 89.31 275 SER A C 1
ATOM 2135 O O . SER A 1 275 ? -5.047 10.07 1.467 1 89.31 275 SER A O 1
ATOM 2137 N N . THR A 1 276 ? -5.762 11.25 3.209 1 90.88 276 THR A N 1
ATOM 2138 C CA . THR A 1 276 ? -6.07 10.078 4.012 1 90.88 276 THR A CA 1
ATOM 2139 C C . THR A 1 276 ? -7.191 9.266 3.371 1 90.88 276 THR A C 1
ATOM 2141 O O . THR A 1 276 ? -7.125 8.031 3.326 1 90.88 276 THR A O 1
ATOM 2144 N N . GLU A 1 277 ? -8.18 9.945 2.869 1 90.56 277 GLU A N 1
ATOM 2145 C CA . GLU A 1 277 ? -9.281 9.258 2.205 1 90.56 277 GLU A CA 1
ATOM 2146 C C . GLU A 1 277 ? -8.805 8.523 0.957 1 90.56 277 GLU A C 1
ATOM 2148 O O . GLU A 1 277 ? -9.156 7.363 0.737 1 90.56 277 GLU A O 1
ATOM 2153 N N . GLU A 1 278 ? -8.047 9.188 0.206 1 90.56 278 GLU A N 1
ATOM 2154 C CA . GLU A 1 278 ? -7.512 8.594 -1.018 1 90.56 278 GLU A CA 1
ATOM 2155 C C . GLU A 1 278 ? -6.621 7.395 -0.708 1 90.56 278 GLU A C 1
ATOM 2157 O O . GLU A 1 278 ? -6.766 6.332 -1.313 1 90.56 278 GLU A O 1
ATOM 2162 N N . THR A 1 279 ? -5.73 7.512 0.211 1 89.88 279 THR A N 1
ATOM 2163 C CA . THR A 1 279 ? -4.809 6.434 0.554 1 89.88 279 THR A CA 1
ATOM 2164 C C . THR A 1 279 ? -5.562 5.254 1.164 1 89.88 279 THR A C 1
ATOM 2166 O O . THR A 1 279 ? -5.238 4.098 0.893 1 89.88 279 THR A O 1
ATOM 2169 N N . THR A 1 280 ? -6.527 5.574 1.983 1 89.44 280 THR A N 1
ATOM 2170 C CA . THR A 1 280 ? -7.332 4.508 2.57 1 89.44 280 THR A CA 1
ATOM 2171 C C . THR A 1 280 ? -8.047 3.711 1.485 1 89.44 280 THR A C 1
ATOM 2173 O O . THR A 1 280 ? -8.062 2.479 1.519 1 89.44 280 THR A O 1
ATOM 2176 N N . ALA A 1 281 ? -8.609 4.375 0.518 1 90.56 281 ALA A N 1
ATOM 2177 C CA . ALA A 1 281 ? -9.281 3.707 -0.592 1 90.56 281 ALA A CA 1
ATOM 2178 C C . ALA A 1 281 ? -8.312 2.83 -1.374 1 90.56 281 ALA A C 1
ATOM 2180 O O . ALA A 1 281 ? -8.617 1.678 -1.689 1 90.56 281 ALA A O 1
ATOM 2181 N N . THR A 1 282 ? -7.176 3.385 -1.709 1 91.69 282 THR A N 1
ATOM 2182 C CA . THR A 1 282 ? -6.168 2.65 -2.463 1 91.69 282 THR A CA 1
ATOM 2183 C C . THR A 1 282 ? -5.66 1.453 -1.663 1 91.69 282 THR A C 1
ATOM 2185 O O . THR A 1 282 ? -5.449 0.374 -2.219 1 91.69 282 THR A O 1
ATOM 2188 N N . THR A 1 283 ? -5.469 1.614 -0.381 1 91.19 283 THR A N 1
ATOM 2189 C CA . THR A 1 283 ? -4.996 0.541 0.487 1 91.19 283 THR A CA 1
ATOM 2190 C C . THR A 1 283 ? -6.023 -0.584 0.565 1 91.19 283 THR A C 1
ATOM 2192 O O . THR A 1 283 ? -5.66 -1.763 0.568 1 91.19 283 THR A O 1
ATOM 2195 N N . GLU A 1 284 ? -7.293 -0.267 0.611 1 90.75 284 GLU A N 1
ATOM 2196 C CA . GLU A 1 284 ? -8.352 -1.272 0.596 1 90.75 284 GLU A CA 1
ATOM 2197 C C . GLU A 1 284 ? -8.352 -2.057 -0.713 1 90.75 284 GLU A C 1
ATOM 2199 O O . GLU A 1 284 ? -8.539 -3.275 -0.713 1 90.75 284 GLU A O 1
ATOM 2204 N N . ASP A 1 285 ? -8.148 -1.384 -1.771 1 92.81 285 ASP A N 1
ATOM 2205 C CA . ASP A 1 285 ? -8.047 -2.029 -3.076 1 92.81 285 ASP A CA 1
ATOM 2206 C C . ASP A 1 285 ? -6.879 -3.01 -3.117 1 92.81 285 ASP A C 1
ATOM 2208 O O . ASP A 1 285 ? -7.039 -4.156 -3.545 1 92.81 285 ASP A O 1
ATOM 2212 N N . ILE A 1 286 ? -5.73 -2.574 -2.645 1 92 286 ILE A N 1
ATOM 2213 C CA . ILE A 1 286 ? -4.547 -3.424 -2.598 1 92 286 ILE A CA 1
ATOM 2214 C C . ILE A 1 286 ? -4.832 -4.66 -1.751 1 92 286 ILE A C 1
ATOM 2216 O O . ILE A 1 286 ? -4.516 -5.785 -2.154 1 92 286 ILE A O 1
ATOM 2220 N N . ALA A 1 287 ? -5.465 -4.441 -0.608 1 92.25 287 ALA A N 1
ATOM 2221 C CA . ALA A 1 287 ? -5.789 -5.547 0.291 1 92.25 287 ALA A CA 1
ATOM 2222 C C . ALA A 1 287 ? -6.676 -6.578 -0.404 1 92.25 287 ALA A C 1
ATOM 2224 O O . ALA A 1 287 ? -6.43 -7.781 -0.309 1 92.25 287 ALA A O 1
ATOM 2225 N N . GLY A 1 288 ? -7.703 -6.172 -1.102 1 93.44 288 GLY A N 1
ATOM 2226 C CA . GLY A 1 288 ? -8.578 -7.066 -1.836 1 93.44 288 GLY A CA 1
ATOM 2227 C C . GLY A 1 288 ? -7.863 -7.852 -2.918 1 93.44 288 GLY A C 1
ATOM 2228 O O . GLY A 1 288 ? -8.047 -9.07 -3.031 1 93.44 288 GLY A O 1
ATOM 2229 N N . ARG A 1 289 ? -7.09 -7.219 -3.666 1 92.69 289 ARG A N 1
ATOM 2230 C CA . ARG A 1 289 ? -6.375 -7.848 -4.77 1 92.69 289 ARG A CA 1
ATOM 2231 C C . ARG A 1 289 ? -5.32 -8.828 -4.254 1 92.69 289 ARG A C 1
ATOM 2233 O O . ARG A 1 289 ? -5.086 -9.867 -4.863 1 92.69 289 ARG A O 1
ATOM 2240 N N . ILE A 1 290 ? -4.723 -8.484 -3.17 1 92.69 290 ILE A N 1
ATOM 2241 C CA . ILE A 1 290 ? -3.717 -9.359 -2.574 1 92.69 290 ILE A CA 1
ATOM 2242 C C . ILE A 1 290 ? -4.379 -10.633 -2.064 1 92.69 290 ILE A C 1
ATOM 2244 O O . ILE A 1 290 ? -3.814 -11.727 -2.178 1 92.69 290 ILE A O 1
ATOM 2248 N N . THR A 1 291 ? -5.551 -10.523 -1.484 1 92.88 291 THR A N 1
ATOM 2249 C CA . THR A 1 291 ? -6.305 -11.695 -1.043 1 92.88 291 THR A CA 1
ATOM 2250 C C . THR A 1 291 ? -6.633 -12.602 -2.225 1 92.88 291 THR A C 1
ATOM 2252 O O . THR A 1 291 ? -6.484 -13.82 -2.133 1 92.88 291 THR A O 1
ATOM 2255 N N . GLN A 1 292 ? -6.992 -12.016 -3.324 1 93.75 292 GLN A N 1
ATOM 2256 C CA . GLN A 1 292 ? -7.293 -12.789 -4.523 1 93.75 292 GLN A CA 1
ATOM 2257 C C . GLN A 1 292 ? -6.043 -13.477 -5.07 1 93.75 292 GLN A C 1
ATOM 2259 O O . GLN A 1 292 ? -6.09 -14.648 -5.453 1 93.75 292 GLN A O 1
ATOM 2264 N N . THR A 1 293 ? -4.996 -12.766 -5.086 1 93.44 293 THR A N 1
ATOM 2265 C CA . THR A 1 293 ? -3.736 -13.328 -5.559 1 93.44 293 THR A CA 1
ATOM 2266 C C . THR A 1 293 ? -3.297 -14.492 -4.672 1 93.44 293 THR A C 1
ATOM 2268 O O . THR A 1 293 ? -2.799 -15.508 -5.172 1 93.44 293 THR A O 1
ATOM 2271 N N . SER A 1 294 ? -3.461 -14.352 -3.369 1 95.06 294 SER A N 1
ATOM 2272 C CA . SER A 1 294 ? -3.162 -15.43 -2.434 1 95.06 294 SER A CA 1
ATOM 2273 C C . SER A 1 294 ? -4.004 -16.672 -2.727 1 95.06 294 SER A C 1
ATOM 2275 O O . SER A 1 294 ? -3.486 -17.781 -2.748 1 95.06 294 SER A O 1
ATOM 2277 N N . LYS A 1 295 ? -5.285 -16.531 -3 1 95.38 295 LYS A N 1
ATOM 2278 C CA . LYS A 1 295 ? -6.18 -17.641 -3.346 1 95.38 295 LYS A CA 1
ATOM 2279 C C . LYS A 1 295 ? -5.75 -18.312 -4.645 1 95.38 295 LYS A C 1
ATOM 2281 O O . LYS A 1 295 ? -5.785 -19.531 -4.758 1 95.38 295 LYS A O 1
ATOM 2286 N N . LEU A 1 296 ? -5.359 -17.5 -5.617 1 94.19 296 LEU A N 1
ATOM 2287 C CA . LEU A 1 296 ? -4.871 -18.031 -6.887 1 94.19 296 LEU A CA 1
ATOM 2288 C C . LEU A 1 296 ? -3.613 -18.859 -6.684 1 94.19 296 LEU A C 1
ATOM 2290 O O . LEU A 1 296 ? -3.461 -19.922 -7.297 1 94.19 296 LEU A O 1
ATOM 2294 N N . ALA A 1 297 ? -2.748 -18.375 -5.836 1 93 297 ALA A N 1
ATOM 2295 C CA . ALA A 1 297 ? -1.525 -19.109 -5.523 1 93 297 ALA A CA 1
ATOM 2296 C C . ALA A 1 297 ? -1.846 -20.453 -4.871 1 93 297 ALA A C 1
ATOM 2298 O O . ALA A 1 297 ? -1.268 -21.484 -5.23 1 93 297 ALA A O 1
ATOM 2299 N N . GLN A 1 298 ? -2.789 -20.469 -3.941 1 93.25 298 GLN A N 1
ATOM 2300 C CA . GLN A 1 298 ? -3.209 -21.688 -3.279 1 93.25 298 GLN A CA 1
ATOM 2301 C C . GLN A 1 298 ? -3.828 -22.672 -4.273 1 93.25 298 GLN A C 1
ATOM 2303 O O . GLN A 1 298 ? -3.521 -23.859 -4.254 1 93.25 298 GLN A O 1
ATOM 2308 N N . SER A 1 299 ? -4.645 -22.172 -5.121 1 94.94 299 SER A N 1
ATOM 2309 C CA . SER A 1 299 ? -5.258 -22.984 -6.16 1 94.94 299 SER A CA 1
ATOM 2310 C C . SER A 1 299 ? -4.203 -23.578 -7.082 1 94.94 299 SER A C 1
ATOM 2312 O O . SER A 1 299 ? -4.289 -24.766 -7.449 1 94.94 299 SER A O 1
ATOM 2314 N N . SER A 1 300 ? -3.242 -22.797 -7.398 1 93.19 300 SER A N 1
ATOM 2315 C CA . SER A 1 300 ? -2.15 -23.266 -8.242 1 93.19 300 SER A CA 1
ATOM 2316 C C . SER A 1 300 ? -1.336 -24.344 -7.547 1 93.19 300 SER A C 1
ATOM 2318 O O . SER A 1 300 ? -0.921 -25.328 -8.18 1 93.19 300 SER A O 1
ATOM 2320 N N . ALA A 1 301 ? -1.112 -24.188 -6.27 1 93.12 301 ALA A N 1
ATOM 2321 C CA . ALA A 1 301 ? -0.391 -25.188 -5.496 1 93.12 301 ALA A CA 1
ATOM 2322 C C . ALA A 1 301 ? -1.148 -26.516 -5.48 1 93.12 301 ALA A C 1
ATOM 2324 O O . ALA A 1 301 ? -0.557 -27.578 -5.684 1 93.12 301 ALA A O 1
ATOM 2325 N N . ILE A 1 302 ? -2.428 -26.5 -5.32 1 95.06 302 ILE A N 1
ATOM 2326 C CA . ILE A 1 302 ? -3.271 -27.688 -5.309 1 95.06 302 ILE A CA 1
ATOM 2327 C C . ILE A 1 302 ? -3.248 -28.344 -6.684 1 95.06 302 ILE A C 1
ATOM 2329 O O . ILE A 1 302 ? -3.006 -29.562 -6.793 1 95.06 302 ILE A O 1
ATOM 2333 N N . SER A 1 303 ? -3.438 -27.531 -7.715 1 94.75 303 SER A N 1
ATOM 2334 C CA . SER A 1 303 ? -3.408 -28.031 -9.086 1 94.75 303 SER A CA 1
ATOM 2335 C C . SER A 1 303 ? -2.051 -28.641 -9.422 1 94.75 303 SER A C 1
ATOM 2337 O O . SER A 1 303 ? -1.975 -29.641 -10.133 1 94.75 303 SER A O 1
ATOM 2339 N N . SER A 1 304 ? -1.008 -28.047 -8.945 1 93.69 304 SER A N 1
ATOM 2340 C CA . SER A 1 304 ? 0.336 -28.578 -9.148 1 93.69 304 SER A CA 1
ATOM 2341 C C . SER A 1 304 ? 0.501 -29.938 -8.461 1 93.69 304 SER A C 1
ATOM 2343 O O . SER A 1 304 ? 1.084 -30.859 -9.031 1 93.69 304 SER A O 1
ATOM 2345 N N . SER A 1 305 ? -0.007 -30.047 -7.266 1 93.38 305 SER A N 1
ATOM 2346 C CA . SER A 1 305 ? 0.047 -31.312 -6.539 1 93.38 305 SER A CA 1
ATOM 2347 C C . SER A 1 305 ? -0.715 -32.406 -7.273 1 93.38 305 SER A C 1
ATOM 2349 O O . SER A 1 305 ? -0.223 -33.531 -7.406 1 93.38 305 SER A O 1
ATOM 2351 N N . GLU A 1 306 ? -1.878 -32.062 -7.758 1 93.62 306 GLU A N 1
ATOM 2352 C CA . GLU A 1 306 ? -2.684 -33 -8.539 1 93.62 306 GLU A CA 1
ATOM 2353 C C . GLU A 1 306 ? -1.956 -33.438 -9.805 1 93.62 306 GLU A C 1
ATOM 2355 O O . GLU A 1 306 ? -1.928 -34.625 -10.141 1 93.62 306 GLU A O 1
ATOM 2360 N N . SER A 1 307 ? -1.366 -32.5 -10.445 1 93.06 307 SER A N 1
ATOM 2361 C CA . SER A 1 307 ? -0.611 -32.781 -11.664 1 93.06 307 SER A CA 1
ATOM 2362 C C . SER A 1 307 ? 0.594 -33.688 -11.375 1 93.06 307 SER A C 1
ATOM 2364 O O . SER A 1 307 ? 0.883 -34.594 -12.133 1 93.06 307 SER A O 1
ATOM 2366 N N . SER A 1 308 ? 1.271 -33.375 -10.297 1 93.5 308 SER A N 1
ATOM 2367 C CA . SER A 1 308 ? 2.416 -34.188 -9.898 1 93.5 308 SER A CA 1
ATOM 2368 C C . SER A 1 308 ? 2.008 -35.625 -9.664 1 93.5 308 SER A C 1
ATOM 2370 O O . SER A 1 308 ? 2.678 -36.562 -10.133 1 93.5 308 SER A O 1
ATOM 2372 N N . GLN A 1 309 ? 0.916 -35.875 -8.984 1 93.5 309 GLN A N 1
ATOM 2373 C CA . GLN A 1 309 ? 0.407 -37.219 -8.727 1 93.5 309 GLN A CA 1
ATOM 2374 C C . GLN A 1 309 ? 0.042 -37.906 -10.031 1 93.5 309 GLN A C 1
ATOM 2376 O O . GLN A 1 309 ? 0.371 -39.094 -10.219 1 93.5 309 GLN A O 1
ATOM 2381 N N . ALA A 1 310 ? -0.642 -37.156 -10.875 1 93 310 ALA A N 1
ATOM 2382 C CA . ALA A 1 310 ? -1.02 -37.719 -12.172 1 93 310 ALA A CA 1
ATOM 2383 C C . ALA A 1 310 ? 0.214 -38.062 -12.992 1 93 310 ALA A C 1
ATOM 2385 O O . ALA A 1 310 ? 0.216 -39.094 -13.703 1 93 310 ALA A O 1
ATOM 2386 N N . MET A 1 311 ? 1.251 -37.312 -12.867 1 90.31 311 MET A N 1
ATOM 2387 C CA . MET A 1 311 ? 2.484 -37.594 -13.602 1 90.31 311 MET A CA 1
ATOM 2388 C C . MET A 1 311 ? 3.195 -38.812 -13.031 1 90.31 311 MET A C 1
ATOM 2390 O O . MET A 1 311 ? 3.818 -39.562 -13.781 1 90.31 311 MET A O 1
ATOM 2394 N N . ASP A 1 312 ? 3.098 -39.031 -11.734 1 92.38 312 ASP A N 1
ATOM 2395 C CA . ASP A 1 312 ? 3.609 -40.25 -11.125 1 92.38 312 ASP A CA 1
ATOM 2396 C C . ASP A 1 312 ? 2.895 -41.5 -11.688 1 92.38 312 ASP A C 1
ATOM 2398 O O . ASP A 1 312 ? 3.533 -42.5 -12 1 92.38 312 ASP A O 1
ATOM 2402 N N . GLU A 1 313 ? 1.637 -41.375 -11.828 1 92.69 313 GLU A N 1
ATOM 2403 C CA . GLU A 1 313 ? 0.849 -42.469 -12.414 1 92.69 313 GLU A CA 1
ATOM 2404 C C . GLU A 1 313 ? 1.237 -42.688 -13.867 1 92.69 313 GLU A C 1
ATOM 2406 O O . GLU A 1 313 ? 1.341 -43.844 -14.305 1 92.69 313 GLU A O 1
ATOM 2411 N N . THR A 1 314 ? 1.45 -41.625 -14.57 1 91.12 314 THR A N 1
ATOM 2412 C CA . THR A 1 314 ? 1.894 -41.719 -15.961 1 91.12 314 THR A CA 1
ATOM 2413 C C . THR A 1 314 ? 3.24 -42.438 -16.047 1 91.12 314 THR A C 1
ATOM 2415 O O . THR A 1 314 ? 3.41 -43.375 -16.859 1 91.12 314 THR A O 1
ATOM 2418 N N . ALA A 1 315 ? 4.152 -42.031 -15.203 1 91.31 315 ALA A N 1
ATOM 2419 C CA . ALA A 1 315 ? 5.473 -42.656 -15.18 1 91.31 315 ALA A CA 1
ATOM 2420 C C . ALA A 1 315 ? 5.375 -44.156 -14.883 1 91.31 315 ALA A C 1
ATOM 2422 O O . ALA A 1 315 ? 6.023 -44.969 -15.539 1 91.31 315 ALA A O 1
ATOM 2423 N N . ALA A 1 316 ? 4.543 -44.531 -13.938 1 93.12 316 ALA A N 1
ATOM 2424 C CA . ALA A 1 316 ? 4.328 -45.938 -13.602 1 93.12 316 ALA A CA 1
ATOM 2425 C C . ALA A 1 316 ? 3.701 -46.719 -14.766 1 93.12 316 ALA A C 1
ATOM 2427 O O . ALA A 1 316 ? 4.09 -47.844 -15.055 1 93.12 316 ALA A O 1
ATOM 2428 N N . GLY A 1 317 ? 2.717 -46.031 -15.375 1 93.62 317 GLY A N 1
ATOM 2429 C CA . GLY A 1 317 ? 2.07 -46.625 -16.531 1 93.62 317 GLY A CA 1
ATOM 2430 C C . GLY A 1 317 ? 3.023 -46.875 -17.688 1 93.62 317 GLY A C 1
ATOM 2431 O O . GLY A 1 317 ? 2.994 -47.938 -18.312 1 93.62 317 GLY A O 1
ATOM 2432 N N . ILE A 1 318 ? 3.881 -45.969 -17.953 1 93.38 318 ILE A N 1
ATOM 2433 C CA . ILE A 1 318 ? 4.852 -46.094 -19.031 1 93.38 318 ILE A CA 1
ATOM 2434 C C . ILE A 1 318 ? 5.84 -47.219 -18.734 1 93.38 318 ILE A C 1
ATOM 2436 O O . ILE A 1 318 ? 6.273 -47.938 -19.641 1 93.38 318 ILE A O 1
ATOM 2440 N N . GLN A 1 319 ? 6.27 -47.344 -17.484 1 92.56 319 GLN A N 1
ATOM 2441 C CA . GLN A 1 319 ? 7.156 -48.438 -17.094 1 92.56 319 GLN A CA 1
ATOM 2442 C C . GLN A 1 319 ? 6.504 -49.812 -17.328 1 92.56 319 GLN A C 1
ATOM 2444 O O . GLN A 1 319 ? 7.156 -50.719 -17.812 1 92.56 319 GLN A O 1
ATOM 2449 N N . LYS A 1 320 ? 5.281 -49.906 -16.984 1 95.31 320 LYS A N 1
ATOM 2450 C CA . LYS A 1 320 ? 4.535 -51.125 -17.219 1 95.31 320 LYS A CA 1
ATOM 2451 C C . LYS A 1 320 ? 4.48 -51.469 -18.703 1 95.31 320 LYS A C 1
ATOM 2453 O O . LYS A 1 320 ? 4.664 -52.625 -19.094 1 95.31 320 LYS A O 1
ATOM 2458 N N . ILE A 1 321 ? 4.227 -50.438 -19.562 1 94.56 321 ILE A N 1
ATOM 2459 C CA . ILE A 1 321 ? 4.164 -50.625 -21 1 94.56 321 ILE A CA 1
ATOM 2460 C C . ILE A 1 321 ? 5.523 -51.094 -21.516 1 94.56 321 ILE A C 1
ATOM 2462 O O . ILE A 1 321 ? 5.602 -52 -22.328 1 94.56 321 ILE A O 1
ATOM 2466 N N . ALA A 1 322 ? 6.559 -50.438 -21.047 1 92.19 322 ALA A N 1
ATOM 2467 C CA . ALA A 1 322 ? 7.91 -50.812 -21.453 1 92.19 322 ALA A CA 1
ATOM 2468 C C . ALA A 1 322 ? 8.219 -52.25 -21.094 1 92.19 322 ALA A C 1
ATOM 2470 O O . ALA A 1 322 ? 8.781 -53 -21.891 1 92.19 322 ALA A O 1
ATOM 2471 N N . GLU A 1 323 ? 7.852 -52.75 -19.906 1 93.75 323 GLU A N 1
ATOM 2472 C CA . GLU A 1 323 ? 8.047 -54.125 -19.469 1 93.75 323 GLU A CA 1
ATOM 2473 C C . GLU A 1 323 ? 7.254 -55.094 -20.328 1 93.75 323 GLU A C 1
ATOM 2475 O O . GLU A 1 323 ? 7.777 -56.125 -20.75 1 93.75 323 GLU A O 1
ATOM 2480 N N . SER A 1 324 ? 6.051 -54.656 -20.562 1 94.81 324 SER A N 1
ATOM 2481 C CA . SER A 1 324 ? 5.203 -55.5 -21.406 1 94.81 324 SER A CA 1
ATOM 2482 C C . SER A 1 324 ? 5.762 -55.625 -22.812 1 94.81 324 SER A C 1
ATOM 2484 O O . SER A 1 324 ? 5.727 -56.688 -23.422 1 94.81 324 SER A O 1
ATOM 2486 N N . ALA A 1 325 ? 6.215 -54.531 -23.328 1 93.38 325 ALA A N 1
ATOM 2487 C CA . ALA A 1 325 ? 6.82 -54.5 -24.656 1 93.38 325 ALA A CA 1
ATOM 2488 C C . ALA A 1 325 ? 8.047 -55.406 -24.703 1 93.38 325 ALA A C 1
ATOM 2490 O O . ALA A 1 325 ? 8.273 -56.125 -25.688 1 93.38 325 ALA A O 1
ATOM 2491 N N . GLN A 1 326 ? 8.875 -55.469 -23.672 1 92.25 326 GLN A N 1
ATOM 2492 C CA . GLN A 1 326 ? 10.047 -56.344 -23.609 1 92.25 326 GLN A CA 1
ATOM 2493 C C . GLN A 1 326 ? 9.641 -57.812 -23.609 1 92.25 326 GLN A C 1
ATOM 2495 O O . GLN A 1 326 ? 10.25 -58.625 -24.297 1 92.25 326 GLN A O 1
ATOM 2500 N N . VAL A 1 327 ? 8.633 -58.125 -22.828 1 93.69 327 VAL A N 1
ATOM 2501 C CA . VAL A 1 327 ? 8.133 -59.5 -22.781 1 93.69 327 VAL A CA 1
ATOM 2502 C C . VAL A 1 327 ? 7.605 -59.906 -24.156 1 93.69 327 VAL A C 1
ATOM 2504 O O . VAL A 1 327 ? 7.887 -61 -24.641 1 93.69 327 VAL A O 1
ATOM 2507 N N . LEU A 1 328 ? 6.871 -59 -24.797 1 93.44 328 LEU A N 1
ATOM 2508 C CA . LEU A 1 328 ? 6.34 -59.25 -26.141 1 93.44 328 LEU A CA 1
ATOM 2509 C C . LEU A 1 328 ? 7.465 -59.531 -27.125 1 93.44 328 LEU A C 1
ATOM 2511 O O . LEU A 1 328 ? 7.367 -60.438 -27.953 1 93.44 328 LEU A O 1
ATOM 2515 N N . ASN A 1 329 ? 8.492 -58.719 -27.047 1 92.62 329 ASN A N 1
ATOM 2516 C CA . ASN A 1 329 ? 9.641 -58.906 -27.922 1 92.62 329 ASN A CA 1
ATOM 2517 C C . ASN A 1 329 ? 10.266 -60.281 -27.766 1 92.62 329 ASN A C 1
ATOM 2519 O O . ASN A 1 329 ? 10.531 -60.969 -28.75 1 92.62 329 ASN A O 1
ATOM 2523 N N . HIS A 1 330 ? 10.508 -60.781 -26.531 1 92.62 330 HIS A N 1
ATOM 2524 C CA . HIS A 1 330 ? 11.07 -62.094 -26.266 1 92.62 330 HIS A CA 1
ATOM 2525 C C . HIS A 1 330 ? 10.172 -63.188 -26.797 1 92.62 330 HIS A C 1
ATOM 2527 O O . HIS A 1 330 ? 10.648 -64.125 -27.453 1 92.62 330 HIS A O 1
ATOM 2533 N N . GLN A 1 331 ? 8.891 -63 -26.562 1 91 331 GLN A N 1
ATOM 2534 C CA . GLN A 1 331 ? 7.93 -64 -27.031 1 91 331 GLN A CA 1
ATOM 2535 C C . GLN A 1 331 ? 7.883 -64.062 -28.547 1 91 331 GLN A C 1
ATOM 2537 O O . GLN A 1 331 ? 7.738 -65.125 -29.141 1 91 331 GLN A O 1
ATOM 2542 N N . ALA A 1 332 ? 7.938 -62.906 -29.156 1 90.62 332 ALA A N 1
ATOM 2543 C CA . ALA A 1 332 ? 7.934 -62.844 -30.609 1 90.62 332 ALA A CA 1
ATOM 2544 C C . ALA A 1 332 ? 9.172 -63.531 -31.203 1 90.62 332 ALA A C 1
ATOM 2546 O O . ALA A 1 332 ? 9.07 -64.25 -32.188 1 90.62 332 ALA A O 1
ATOM 2547 N N . ILE A 1 333 ? 10.336 -63.312 -30.625 1 90.75 333 ILE A N 1
ATOM 2548 C CA . ILE A 1 333 ? 11.578 -63.969 -31.078 1 90.75 333 ILE A CA 1
ATOM 2549 C C . ILE A 1 333 ? 11.469 -65.5 -30.922 1 90.75 333 ILE A C 1
ATOM 2551 O O . ILE A 1 333 ? 11.773 -66.188 -31.859 1 90.75 333 ILE A O 1
ATOM 2555 N N . ASP A 1 334 ? 10.984 -65.875 -29.766 1 91.31 334 ASP A N 1
ATOM 2556 C CA . ASP A 1 334 ? 10.812 -67.312 -29.516 1 91.31 334 ASP A CA 1
ATOM 2557 C C . ASP A 1 334 ? 9.852 -67.938 -30.531 1 91.31 334 ASP A C 1
ATOM 2559 O O . ASP A 1 334 ? 10.125 -69 -31.078 1 91.31 334 ASP A O 1
ATOM 2563 N N . ALA A 1 335 ? 8.773 -67.25 -30.734 1 90.5 335 ALA A N 1
ATOM 2564 C CA . ALA A 1 335 ? 7.789 -67.75 -31.703 1 90.5 335 ALA A CA 1
ATOM 2565 C C . ALA A 1 335 ? 8.375 -67.75 -33.125 1 90.5 335 ALA A C 1
ATOM 2567 O O . ALA A 1 335 ? 8.117 -68.75 -33.875 1 90.5 335 ALA A O 1
ATOM 2568 N N . SER A 1 336 ? 9.109 -66.75 -33.438 1 91.56 336 SER A N 1
ATOM 2569 C CA . SER A 1 336 ? 9.766 -66.75 -34.75 1 91.56 336 SER A CA 1
ATOM 2570 C C . SER A 1 336 ? 10.719 -67.875 -34.938 1 91.56 336 SER A C 1
ATOM 2572 O O . SER A 1 336 ? 10.68 -68.562 -35.938 1 91.56 336 SER A O 1
ATOM 2574 N N . GLU A 1 337 ? 11.562 -68.188 -33.969 1 93.5 337 GLU A N 1
ATOM 2575 C CA . GLU A 1 337 ? 12.508 -69.312 -34.031 1 93.5 337 GLU A CA 1
ATOM 2576 C C . GLU A 1 337 ? 11.789 -70.625 -34.156 1 93.5 337 GLU A C 1
ATOM 2578 O O . GLU A 1 337 ? 12.188 -71.5 -34.938 1 93.5 337 GLU A O 1
ATOM 2583 N N . THR A 1 338 ? 10.758 -70.75 -33.344 1 93.25 338 THR A N 1
ATOM 2584 C CA . THR A 1 338 ? 9.961 -71.938 -33.406 1 93.25 338 THR A CA 1
ATOM 2585 C C . THR A 1 338 ? 9.328 -72.125 -34.781 1 93.25 338 THR A C 1
ATOM 2587 O O . THR A 1 338 ? 9.305 -73.25 -35.312 1 93.25 338 THR A O 1
ATOM 2590 N N . ALA A 1 339 ? 8.82 -71 -35.312 1 91.75 339 ALA A N 1
ATOM 2591 C CA . ALA A 1 339 ? 8.211 -71.062 -36.625 1 91.75 339 ALA A CA 1
ATOM 2592 C C . ALA A 1 339 ? 9.234 -71.438 -37.688 1 91.75 339 ALA A C 1
ATOM 2594 O O . ALA A 1 339 ? 8.953 -72.25 -38.594 1 91.75 339 ALA A O 1
ATOM 2595 N N . ILE A 1 340 ? 10.453 -70.938 -37.656 1 92.06 340 ILE A N 1
ATOM 2596 C CA . ILE A 1 340 ? 11.531 -71.25 -38.594 1 92.06 340 ILE A CA 1
ATOM 2597 C C . ILE A 1 340 ? 11.906 -72.75 -38.5 1 92.06 340 ILE A C 1
ATOM 2599 O O . ILE A 1 340 ? 12.008 -73.438 -39.5 1 92.06 340 ILE A O 1
ATOM 2603 N N . SER A 1 341 ? 12.055 -73.188 -37.25 1 93.31 341 SER A N 1
ATOM 2604 C CA . SER A 1 341 ? 12.359 -74.562 -37.031 1 93.31 341 SER A CA 1
ATOM 2605 C C . SER A 1 341 ? 11.234 -75.5 -37.531 1 93.31 341 SER A C 1
ATOM 2607 O O . SER A 1 341 ? 11.492 -76.5 -38.156 1 93.31 341 SER A O 1
ATOM 2609 N N . GLY A 1 342 ? 10.031 -74.938 -37.219 1 89.44 342 GLY A N 1
ATOM 2610 C CA . GLY A 1 342 ? 8.883 -75.688 -37.719 1 89.44 342 GLY A CA 1
ATOM 2611 C C . GLY A 1 342 ? 8.844 -75.812 -39.25 1 89.44 342 GLY A C 1
ATOM 2612 O O . GLY A 1 342 ? 8.57 -76.812 -39.812 1 89.44 342 GLY A O 1
ATOM 2613 N N . SER A 1 343 ? 9.117 -74.75 -39.906 1 90.44 343 SER A N 1
ATOM 2614 C CA . SER A 1 343 ? 9.172 -74.688 -41.375 1 90.44 343 SER A CA 1
ATOM 2615 C C . SER A 1 343 ? 10.219 -75.625 -41.906 1 90.44 343 SER A C 1
ATOM 2617 O O . SER A 1 343 ? 9.969 -76.375 -42.875 1 90.44 343 SER A O 1
ATOM 2619 N N . LYS A 1 344 ? 11.391 -75.812 -41.312 1 93 344 LYS A N 1
ATOM 2620 C CA . LYS A 1 344 ? 12.453 -76.75 -41.719 1 93 344 LYS A CA 1
ATOM 2621 C C . LYS A 1 344 ? 12.023 -78.188 -41.531 1 93 344 LYS A C 1
ATOM 2623 O O . LYS A 1 344 ? 12.281 -79.062 -42.406 1 93 344 LYS A O 1
ATOM 2628 N N . THR A 1 345 ? 11.391 -78.375 -40.375 1 91.38 345 THR A N 1
ATOM 2629 C CA . THR A 1 345 ? 10.891 -79.688 -40.094 1 91.38 345 THR A CA 1
ATOM 2630 C C . THR A 1 345 ? 9.898 -80.125 -41.156 1 91.38 345 THR A C 1
ATOM 2632 O O . THR A 1 345 ? 9.945 -81.25 -41.625 1 91.38 345 THR A O 1
ATOM 2635 N N . VAL A 1 346 ? 9.062 -79.25 -41.594 1 90.25 346 VAL A N 1
ATOM 2636 C CA . VAL A 1 346 ? 8.062 -79.562 -42.594 1 90.25 346 VAL A CA 1
ATOM 2637 C C . VAL A 1 346 ? 8.742 -79.812 -43.938 1 90.25 346 VAL A C 1
ATOM 2639 O O . VAL A 1 346 ? 8.32 -80.688 -44.719 1 90.25 346 VAL A O 1
ATOM 2642 N N . GLU A 1 347 ? 9.758 -79.062 -44.281 1 89.94 347 GLU A N 1
ATOM 2643 C CA . GLU A 1 347 ? 10.531 -79.312 -45.5 1 89.94 347 GLU A CA 1
ATOM 2644 C C . GLU A 1 347 ? 11.133 -80.688 -45.5 1 89.94 347 GLU A C 1
ATOM 2646 O O . GLU A 1 347 ? 11.078 -81.375 -46.531 1 89.94 347 GLU A O 1
ATOM 2651 N N . HIS A 1 348 ? 11.664 -81.125 -44.375 1 90.38 348 HIS A N 1
ATOM 2652 C CA . HIS A 1 348 ? 12.203 -82.438 -44.281 1 90.38 348 HIS A CA 1
ATOM 2653 C C . HIS A 1 348 ? 11.109 -83.5 -44.438 1 90.38 348 HIS A C 1
ATOM 2655 O O . HIS A 1 348 ? 11.328 -84.562 -45.094 1 90.38 348 HIS A O 1
ATOM 2661 N N . ALA A 1 349 ? 10 -83.125 -43.812 1 87.88 349 ALA A N 1
ATOM 2662 C CA . ALA A 1 349 ? 8.867 -84.062 -43.938 1 87.88 349 ALA A CA 1
ATOM 2663 C C . ALA A 1 349 ? 8.445 -84.188 -45.406 1 87.88 349 ALA A C 1
ATOM 2665 O O . ALA A 1 349 ? 8.109 -85.312 -45.844 1 87.88 349 ALA A O 1
ATOM 2666 N N . GLN A 1 350 ? 8.438 -83.125 -46.156 1 87.5 350 GLN A N 1
ATOM 2667 C CA . GLN A 1 350 ? 8.102 -83.188 -47.562 1 87.5 350 GLN A CA 1
ATOM 2668 C C . GLN A 1 350 ? 9.07 -84.062 -48.344 1 87.5 350 GLN A C 1
ATOM 2670 O O . GLN A 1 350 ? 8.648 -84.812 -49.188 1 87.5 350 GLN A O 1
ATOM 2675 N N . GLN A 1 351 ? 10.344 -84 -48.094 1 88.81 351 GLN A N 1
ATOM 2676 C CA . GLN A 1 351 ? 11.352 -84.812 -48.75 1 88.81 351 GLN A CA 1
ATOM 2677 C C . GLN A 1 351 ? 11.156 -86.312 -48.438 1 88.81 351 GLN A C 1
ATOM 2679 O O . GLN A 1 351 ? 11.258 -87.125 -49.344 1 88.81 351 GLN A O 1
ATOM 2684 N N . GLN A 1 352 ? 10.898 -86.438 -47.156 1 85.31 352 GLN A N 1
ATOM 2685 C CA . GLN A 1 352 ? 10.664 -87.812 -46.719 1 85.31 352 GLN A CA 1
ATOM 2686 C C . GLN A 1 352 ? 9.445 -88.375 -47.438 1 85.31 352 GLN A C 1
ATOM 2688 O O . GLN A 1 352 ? 9.453 -89.562 -47.844 1 85.31 352 GLN A O 1
ATOM 2693 N N . MET A 1 353 ? 8.453 -87.625 -47.594 1 85.06 353 MET A N 1
ATOM 2694 C CA . MET A 1 353 ? 7.242 -88.062 -48.25 1 85.06 353 MET A CA 1
ATOM 2695 C C . MET A 1 353 ? 7.52 -88.312 -49.719 1 85.06 353 MET A C 1
ATOM 2697 O O . MET A 1 353 ? 6.98 -89.312 -50.281 1 85.06 353 MET A O 1
ATOM 2701 N N . ASP A 1 354 ? 8.344 -87.625 -50.344 1 86.62 354 ASP A N 1
ATOM 2702 C CA . ASP A 1 354 ? 8.75 -87.875 -51.75 1 86.62 354 ASP A CA 1
ATOM 2703 C C . ASP A 1 354 ? 9.484 -89.188 -51.844 1 86.62 354 ASP A C 1
ATOM 2705 O O . ASP A 1 354 ? 9.242 -90 -52.781 1 86.62 354 ASP A O 1
ATOM 2709 N N . THR A 1 355 ? 10.32 -89.438 -50.938 1 85.88 355 THR A N 1
ATOM 2710 C CA . THR A 1 355 ? 11.047 -90.75 -50.938 1 85.88 355 THR A CA 1
ATOM 2711 C C . THR A 1 355 ? 10.086 -91.875 -50.75 1 85.88 355 THR A C 1
ATOM 2713 O O . THR A 1 355 ? 10.211 -92.938 -51.469 1 85.88 355 THR A O 1
ATOM 2716 N N . ILE A 1 356 ? 9.18 -91.625 -49.844 1 83.75 356 ILE A N 1
ATOM 2717 C CA . ILE A 1 356 ? 8.172 -92.688 -49.625 1 83.75 356 ILE A CA 1
ATOM 2718 C C . ILE A 1 356 ? 7.367 -92.938 -50.906 1 83.75 356 ILE A C 1
ATOM 2720 O O . ILE A 1 356 ? 7.098 -94.062 -51.281 1 83.75 356 ILE A O 1
ATOM 2724 N N . LYS A 1 357 ? 7.031 -91.938 -51.594 1 84.31 357 LYS A N 1
ATOM 2725 C CA . LYS A 1 357 ? 6.285 -92 -52.844 1 84.31 357 LYS A CA 1
ATOM 2726 C C . LYS A 1 357 ? 7.062 -92.812 -53.906 1 84.31 357 LYS A C 1
ATOM 2728 O O . LYS A 1 357 ? 6.52 -93.688 -54.562 1 84.31 357 LYS A O 1
ATOM 2733 N N . GLU A 1 358 ? 8.328 -92.625 -54.031 1 86.19 358 GLU A N 1
ATOM 2734 C CA . GLU A 1 358 ? 9.18 -93.312 -55 1 86.19 358 GLU A CA 1
ATOM 2735 C C . GLU A 1 358 ? 9.312 -94.75 -54.656 1 86.19 358 GLU A C 1
ATOM 2737 O O . GLU A 1 358 ? 9.203 -95.625 -55.531 1 86.19 358 GLU A O 1
ATOM 2742 N N . SER A 1 359 ? 9.539 -94.938 -53.406 1 82.25 359 SER A N 1
ATOM 2743 C CA . SER A 1 359 ? 9.688 -96.312 -52.969 1 82.25 359 SER A CA 1
ATOM 2744 C C . SER A 1 359 ? 8.414 -97.125 -53.188 1 82.25 359 SER A C 1
ATOM 2746 O O . SER A 1 359 ? 8.461 -98.25 -53.656 1 82.25 359 SER A O 1
ATOM 2748 N N . THR A 1 360 ? 7.332 -96.5 -52.906 1 81.06 360 THR A N 1
ATOM 2749 C CA . THR A 1 360 ? 6.043 -97.125 -53.094 1 81.06 360 THR A CA 1
ATOM 2750 C C . THR A 1 360 ? 5.766 -97.375 -54.562 1 81.06 360 THR A C 1
ATOM 2752 O O . THR A 1 360 ? 5.258 -98.438 -54.938 1 81.06 360 THR A O 1
ATOM 2755 N N . SER A 1 361 ? 6.113 -96.438 -55.406 1 83.88 361 SER A N 1
ATOM 2756 C CA . SER A 1 361 ? 5.965 -96.625 -56.844 1 83.88 361 SER A CA 1
ATOM 2757 C C . SER A 1 361 ? 6.828 -97.75 -57.375 1 83.88 361 SER A C 1
ATOM 2759 O O . SER A 1 361 ? 6.387 -98.562 -58.219 1 83.88 361 SER A O 1
ATOM 2761 N N . PHE A 1 362 ? 7.98 -97.875 -56.812 1 83.12 362 PHE A N 1
ATOM 2762 C CA . PHE A 1 362 ? 8.898 -98.938 -57.25 1 83.12 362 PHE A CA 1
ATOM 2763 C C . PHE A 1 362 ? 8.359 -100.312 -56.844 1 83.12 362 PHE A C 1
ATOM 2765 O O . PHE A 1 362 ? 8.406 -101.25 -57.625 1 83.12 362 PHE A O 1
ATOM 2772 N N . VAL A 1 363 ? 7.848 -100.312 -55.656 1 81.62 363 VAL A N 1
ATOM 2773 C CA . VAL A 1 363 ? 7.238 -101.562 -55.156 1 81.62 363 VAL A CA 1
ATOM 2774 C C . VAL A 1 363 ? 6.086 -101.938 -56.094 1 81.62 363 VAL A C 1
ATOM 2776 O O . VAL A 1 363 ? 5.957 -103.125 -56.469 1 81.62 363 VAL A O 1
ATOM 2779 N N . ASN A 1 364 ? 5.383 -100.938 -56.5 1 80.06 364 ASN A N 1
ATOM 2780 C CA . ASN A 1 364 ? 4.262 -101.188 -57.406 1 80.06 364 ASN A CA 1
ATOM 2781 C C . ASN A 1 364 ? 4.734 -101.75 -58.75 1 80.06 364 ASN A C 1
ATOM 2783 O O . ASN A 1 364 ? 4.121 -102.688 -59.312 1 80.06 364 ASN A O 1
ATOM 2787 N N . GLU A 1 365 ? 5.793 -101.312 -59.281 1 83.88 365 GLU A N 1
ATOM 2788 C CA . GLU A 1 365 ? 6.348 -101.812 -60.531 1 83.88 365 GLU A CA 1
ATOM 2789 C C . GLU A 1 365 ? 6.84 -103.25 -60.438 1 83.88 365 GLU A C 1
ATOM 2791 O O . GLU A 1 365 ? 6.621 -104.062 -61.344 1 83.88 365 GLU A O 1
ATOM 2796 N N . LEU A 1 366 ? 7.418 -103.5 -59.344 1 82 366 LEU A N 1
ATOM 2797 C CA . LEU A 1 366 ? 7.961 -104.875 -59.125 1 82 366 LEU A CA 1
ATOM 2798 C C . LEU A 1 366 ? 6.84 -105.875 -58.969 1 82 366 LEU A C 1
ATOM 2800 O O . LEU A 1 366 ? 6.941 -107 -59.469 1 82 366 LEU A O 1
ATOM 2804 N N . ILE A 1 367 ? 5.801 -105.375 -58.344 1 80.69 367 ILE A N 1
ATOM 2805 C CA . ILE A 1 367 ? 4.648 -106.25 -58.125 1 80.69 367 ILE A CA 1
ATOM 2806 C C . ILE A 1 367 ? 3.998 -106.562 -59.469 1 80.69 367 ILE A C 1
ATOM 2808 O O . ILE A 1 367 ? 3.566 -107.688 -59.719 1 80.69 367 ILE A O 1
ATOM 2812 N N . GLU A 1 368 ? 3.965 -105.625 -60.375 1 83.25 368 GLU A N 1
ATOM 2813 C CA . GLU A 1 368 ? 3.441 -105.875 -61.719 1 83.25 368 GLU A CA 1
ATOM 2814 C C . GLU A 1 368 ? 4.293 -106.875 -62.469 1 83.25 368 GLU A C 1
ATOM 2816 O O . GLU A 1 368 ? 3.762 -107.75 -63.188 1 83.25 368 GLU A O 1
ATOM 2821 N N . LYS A 1 369 ? 5.547 -106.875 -62.344 1 84.5 369 LYS A N 1
ATOM 2822 C CA . LYS A 1 369 ? 6.469 -107.812 -62.969 1 84.5 369 LYS A CA 1
ATOM 2823 C C . LYS A 1 369 ? 6.27 -109.188 -62.438 1 84.5 369 LYS A C 1
ATOM 2825 O O . LYS A 1 369 ? 6.203 -110.188 -63.188 1 84.5 369 LYS A O 1
ATOM 2830 N N . LEU A 1 370 ? 6.051 -109.25 -61.125 1 81.38 370 LEU A N 1
ATOM 2831 C CA . LEU A 1 370 ? 5.828 -110.5 -60.469 1 81.38 370 LEU A CA 1
ATOM 2832 C C . LEU A 1 370 ? 4.52 -111.125 -60.969 1 81.38 370 LEU A C 1
ATOM 2834 O O . LEU A 1 370 ? 4.445 -112.375 -61.156 1 81.38 370 LEU A O 1
ATOM 2838 N N . SER A 1 371 ? 3.555 -110.375 -61.156 1 82.88 371 SER A N 1
ATOM 2839 C CA . SER A 1 371 ? 2.27 -110.812 -61.656 1 82.88 371 SER A CA 1
ATOM 2840 C C . SER A 1 371 ? 2.416 -111.438 -63.062 1 82.88 371 SER A C 1
ATOM 2842 O O . SER A 1 371 ? 1.902 -112.5 -63.344 1 82.88 371 SER A O 1
ATOM 2844 N N . LYS A 1 372 ? 3.203 -110.875 -63.906 1 87.25 372 LYS A N 1
ATOM 2845 C CA . LYS A 1 372 ? 3.416 -111.375 -65.25 1 87.25 372 LYS A CA 1
ATOM 2846 C C . LYS A 1 372 ? 4.207 -112.688 -65.25 1 87.25 372 LYS A C 1
ATOM 2848 O O . LYS A 1 372 ? 3.895 -113.562 -66 1 87.25 372 LYS A O 1
ATOM 2853 N N . GLN A 1 373 ? 5.109 -112.688 -64.375 1 85.12 373 GLN A N 1
ATOM 2854 C CA . GLN A 1 373 ? 5.926 -113.875 -64.312 1 85.12 373 GLN A CA 1
ATOM 2855 C C . GLN A 1 373 ? 5.109 -115.062 -63.75 1 85.12 373 GLN A C 1
ATOM 2857 O O . GLN A 1 373 ? 5.258 -116.188 -64.25 1 85.12 373 GLN A O 1
ATOM 2862 N N . SER A 1 374 ? 4.266 -114.75 -62.875 1 83.19 374 SER A N 1
ATOM 2863 C CA . SER A 1 374 ? 3.4 -115.812 -62.312 1 83.19 374 SER A CA 1
ATOM 2864 C C . SER A 1 374 ? 2.418 -116.312 -63.375 1 83.19 374 SER A C 1
ATOM 2866 O O . SER A 1 374 ? 2.139 -117.5 -63.438 1 83.19 374 SER A O 1
ATOM 2868 N N . ASP A 1 375 ? 2.016 -115.438 -64.188 1 86.75 375 ASP A N 1
ATOM 2869 C CA . ASP A 1 375 ? 1.156 -115.875 -65.312 1 86.75 375 ASP A CA 1
ATOM 2870 C C . ASP A 1 375 ? 1.896 -116.812 -66.25 1 86.75 375 ASP A C 1
ATOM 2872 O O . ASP A 1 375 ? 1.33 -117.75 -66.75 1 86.75 375 ASP A O 1
ATOM 2876 N N . GLU A 1 376 ? 3.062 -116.5 -66.5 1 89.81 376 GLU A N 1
ATOM 2877 C CA . GLU A 1 376 ? 3.873 -117.375 -67.375 1 89.81 376 GLU A CA 1
ATOM 2878 C C . GLU A 1 376 ? 4.113 -118.75 -66.812 1 89.81 376 GLU A C 1
ATOM 2880 O O . GLU A 1 376 ? 4.051 -119.75 -67.5 1 89.81 376 GLU A O 1
ATOM 2885 N N . ILE A 1 377 ? 4.27 -118.688 -65.562 1 87.38 377 ILE A N 1
ATOM 2886 C CA . ILE A 1 377 ? 4.441 -120 -64.938 1 87.38 377 ILE A CA 1
ATOM 2887 C C . ILE A 1 377 ? 3.156 -120.812 -65 1 87.38 377 ILE A C 1
ATOM 2889 O O . ILE A 1 377 ? 3.195 -122 -65.312 1 87.38 377 ILE A O 1
ATOM 2893 N N . GLY A 1 378 ? 2.082 -120.188 -64.875 1 85.94 378 GLY A N 1
ATOM 2894 C CA . GLY A 1 378 ? 0.794 -120.812 -65 1 85.94 378 GLY A CA 1
ATOM 2895 C C . GLY A 1 378 ? 0.594 -121.438 -66.375 1 85.94 378 GLY A C 1
ATOM 2896 O O . GLY A 1 378 ? 0.162 -122.625 -66.5 1 85.94 378 GLY A O 1
ATOM 2897 N N . ASN A 1 379 ? 1.024 -120.812 -67.375 1 90.94 379 ASN A N 1
ATOM 2898 C CA . ASN A 1 379 ? 0.889 -121.312 -68.75 1 90.94 379 ASN A CA 1
ATOM 2899 C C . ASN A 1 379 ? 1.802 -122.5 -69 1 90.94 379 ASN A C 1
ATOM 2901 O O . ASN A 1 379 ? 1.383 -123.5 -69.625 1 90.94 379 ASN A O 1
ATOM 2905 N N . ILE A 1 380 ? 2.9 -122.375 -68.5 1 89.62 380 ILE A N 1
ATOM 2906 C CA . ILE A 1 380 ? 3.865 -123.5 -68.75 1 89.62 380 ILE A CA 1
ATOM 2907 C C . ILE A 1 380 ? 3.443 -124.75 -67.938 1 89.62 380 ILE A C 1
ATOM 2909 O O . ILE A 1 380 ? 3.59 -125.875 -68.438 1 89.62 380 ILE A O 1
ATOM 2913 N N . THR A 1 381 ? 2.922 -124.562 -66.875 1 88.25 381 THR A N 1
ATOM 2914 C CA . THR A 1 381 ? 2.475 -125.688 -66.062 1 88.25 381 THR A CA 1
ATOM 2915 C C . THR A 1 381 ? 1.286 -126.375 -66.688 1 88.25 381 THR A C 1
ATOM 2917 O O . THR A 1 381 ? 1.158 -127.562 -66.625 1 88.25 381 THR A O 1
ATOM 2920 N N . LYS A 1 382 ? 0.503 -125.75 -67.438 1 89.81 382 LYS A N 1
ATOM 2921 C CA . LYS A 1 382 ? -0.59 -126.312 -68.188 1 89.81 382 LYS A CA 1
ATOM 2922 C C . LYS A 1 382 ? -0.059 -127.25 -69.312 1 89.81 382 LYS A C 1
ATOM 2924 O O . LYS A 1 382 ? -0.584 -128.375 -69.562 1 89.81 382 LYS A O 1
ATOM 2929 N N . VAL A 1 383 ? 0.976 -126.75 -69.812 1 90.81 383 VAL A N 1
ATOM 2930 C CA . VAL A 1 383 ? 1.616 -127.5 -70.875 1 90.81 383 VAL A CA 1
ATOM 2931 C C . VAL A 1 383 ? 2.195 -128.75 -70.312 1 90.81 383 VAL A C 1
ATOM 2933 O O . VAL A 1 383 ? 2.016 -129.875 -70.875 1 90.81 383 VAL A O 1
ATOM 2936 N N . ILE A 1 384 ? 2.705 -128.625 -69.188 1 89 384 ILE A N 1
ATOM 2937 C CA . ILE A 1 384 ? 3.283 -129.75 -68.5 1 89 384 ILE A CA 1
ATOM 2938 C C . ILE A 1 384 ? 2.178 -130.75 -68.125 1 89 384 ILE A C 1
ATOM 2940 O O . ILE A 1 384 ? 2.324 -132 -68.312 1 89 384 ILE A O 1
ATOM 2944 N N . THR A 1 385 ? 1.165 -130.25 -67.688 1 89.38 385 THR A N 1
ATOM 2945 C CA . THR A 1 385 ? 0.018 -131.125 -67.312 1 89.38 385 THR A CA 1
ATOM 2946 C C . THR A 1 385 ? -0.507 -131.875 -68.5 1 89.38 385 THR A C 1
ATOM 2948 O O . THR A 1 385 ? -0.798 -133 -68.438 1 89.38 385 THR A O 1
ATOM 2951 N N . ASP A 1 386 ? -0.469 -131.25 -69.625 1 91.56 386 ASP A N 1
ATOM 2952 C CA . ASP A 1 386 ? -0.903 -131.875 -70.875 1 91.56 386 ASP A CA 1
ATOM 2953 C C . ASP A 1 386 ? 0.078 -133 -71.312 1 91.56 386 ASP A C 1
ATOM 2955 O O . ASP A 1 386 ? -0.333 -134.125 -71.688 1 91.56 386 ASP A O 1
ATOM 2959 N N . ILE A 1 387 ? 1.188 -132.625 -71.125 1 90.94 387 ILE A N 1
ATOM 2960 C CA . ILE A 1 387 ? 2.24 -133.625 -71.5 1 90.94 387 ILE A CA 1
ATOM 2961 C C . ILE A 1 387 ? 2.178 -134.75 -70.562 1 90.94 387 ILE A C 1
ATOM 2963 O O . ILE A 1 387 ? 2.305 -135.875 -71.062 1 90.94 387 ILE A O 1
ATOM 2967 N N . THR A 1 388 ? 1.971 -134.625 -69.375 1 91.31 388 THR A N 1
ATOM 2968 C CA . THR A 1 388 ? 1.93 -135.75 -68.438 1 91.31 388 THR A CA 1
ATOM 2969 C C . THR A 1 388 ? 0.696 -136.625 -68.688 1 91.31 388 THR A C 1
ATOM 2971 O O . THR A 1 388 ? 0.756 -137.875 -68.562 1 91.31 388 THR A O 1
ATOM 2974 N N . GLU A 1 389 ? -0.262 -136.125 -69.125 1 90.88 389 GLU A N 1
ATOM 2975 C CA . GLU A 1 389 ? -1.473 -136.875 -69.438 1 90.88 389 GLU A CA 1
ATOM 2976 C C . GLU A 1 389 ? -1.277 -137.625 -70.75 1 90.88 389 GLU A C 1
ATOM 2978 O O . GLU A 1 389 ? -1.719 -138.875 -70.812 1 90.88 389 GLU A O 1
ATOM 2983 N N . GLN A 1 390 ? -0.686 -137 -71.562 1 92.62 390 GLN A N 1
ATOM 2984 C CA . GLN A 1 390 ? -0.398 -137.75 -72.812 1 92.62 390 GLN A CA 1
ATOM 2985 C C . GLN A 1 390 ? 0.582 -138.875 -72.562 1 92.62 390 GLN A C 1
ATOM 2987 O O . GLN A 1 390 ? 0.426 -140 -73.125 1 92.62 390 GLN A O 1
ATOM 2992 N N . THR A 1 391 ? 1.468 -138.625 -71.688 1 91.06 391 THR A N 1
ATOM 2993 C CA . THR A 1 391 ? 2.436 -139.625 -71.375 1 91.06 391 THR A CA 1
ATOM 2994 C C . THR A 1 391 ? 1.764 -140.75 -70.625 1 91.06 391 THR A C 1
ATOM 2996 O O . THR A 1 391 ? 2.057 -142 -70.875 1 91.06 391 THR A O 1
ATOM 2999 N N . ASN A 1 392 ? 0.951 -140.5 -69.812 1 90.69 392 ASN A N 1
ATOM 3000 C CA . ASN A 1 392 ? 0.186 -141.5 -69.062 1 90.69 392 ASN A CA 1
ATOM 3001 C C . ASN A 1 392 ? -0.682 -142.375 -70 1 90.69 392 ASN A C 1
ATOM 3003 O O . ASN A 1 392 ? -0.758 -143.5 -69.875 1 90.69 392 ASN A O 1
ATOM 3007 N N . LEU A 1 393 ? -1.178 -141.875 -71 1 91.19 393 LEU A N 1
ATOM 3008 C CA . LEU A 1 393 ? -2.008 -142.5 -72 1 91.19 393 LEU A CA 1
ATOM 3009 C C . LEU A 1 393 ? -1.158 -143.5 -72.875 1 91.19 393 LEU A C 1
ATOM 3011 O O . LEU A 1 393 ? -1.557 -144.625 -73.188 1 91.19 393 LEU A O 1
ATOM 3015 N N . LEU A 1 394 ? -0.126 -142.875 -73.188 1 90.31 394 LEU A N 1
ATOM 3016 C CA . LEU A 1 394 ? 0.789 -143.75 -74.062 1 90.31 394 LEU A CA 1
ATOM 3017 C C . LEU A 1 394 ? 1.326 -144.875 -73.25 1 90.31 394 LEU A C 1
ATOM 3019 O O . LEU A 1 394 ? 1.459 -146 -73.812 1 90.31 394 LEU A O 1
ATOM 3023 N N . ALA A 1 395 ? 1.537 -144.75 -72 1 89 395 ALA A N 1
ATOM 3024 C CA . ALA A 1 395 ? 2.012 -145.75 -71.125 1 89 395 ALA A CA 1
ATOM 3025 C C . ALA A 1 395 ? 0.923 -146.75 -70.875 1 89 395 ALA A C 1
ATOM 3027 O O . ALA A 1 395 ? 1.201 -148 -70.875 1 89 395 ALA A O 1
ATOM 3028 N N . LEU A 1 396 ? -0.254 -146.5 -70.938 1 88.62 396 LEU A N 1
ATOM 3029 C CA . LEU A 1 396 ? -1.383 -147.375 -70.75 1 88.62 396 LEU A CA 1
ATOM 3030 C C . LEU A 1 396 ? -1.568 -148.25 -72 1 88.62 396 LEU A C 1
ATOM 3032 O O . LEU A 1 396 ? -1.765 -149.5 -71.938 1 88.62 396 LEU A O 1
ATOM 3036 N N . ASN A 1 397 ? -1.449 -147.75 -73.062 1 84.69 397 ASN A N 1
ATOM 3037 C CA . ASN A 1 397 ? -1.568 -148.375 -74.312 1 84.69 397 ASN A CA 1
ATOM 3038 C C . ASN A 1 397 ? -0.425 -149.375 -74.5 1 84.69 397 ASN A C 1
ATOM 3040 O O . ASN A 1 397 ? -0.633 -150.5 -75 1 84.69 397 ASN A O 1
ATOM 3044 N N . ALA A 1 398 ? 0.667 -148.875 -74 1 84.44 398 ALA A N 1
ATOM 3045 C CA . ALA A 1 398 ? 1.837 -149.75 -74.062 1 84.44 398 ALA A CA 1
ATOM 3046 C C . ALA A 1 398 ? 1.698 -150.875 -73.125 1 84.44 398 ALA A C 1
ATOM 3048 O O . ALA A 1 398 ? 2.107 -152 -73.5 1 84.44 398 ALA A O 1
ATOM 3049 N N . ALA A 1 399 ? 1.063 -150.75 -72.125 1 86.94 399 ALA A N 1
ATOM 3050 C CA . ALA A 1 399 ? 0.816 -151.875 -71.125 1 86.94 399 ALA A CA 1
ATOM 3051 C C . ALA A 1 399 ? -0.212 -152.875 -71.688 1 86.94 399 ALA A C 1
ATOM 3053 O O . ALA A 1 399 ? -0.069 -154.125 -71.562 1 86.94 399 ALA A O 1
ATOM 3054 N N . ILE A 1 400 ? -1.04 -152.5 -72.375 1 84.5 400 ILE A N 1
ATOM 3055 C CA . ILE A 1 400 ? -2.07 -153.25 -73 1 84.5 400 ILE A CA 1
ATOM 3056 C C . ILE A 1 400 ? -1.461 -154.125 -74.125 1 84.5 400 ILE A C 1
ATOM 3058 O O . ILE A 1 400 ? -1.719 -155.375 -74.25 1 84.5 400 ILE A O 1
ATOM 3062 N N . GLU A 1 401 ? -0.707 -153.5 -74.875 1 79 401 GLU A N 1
ATOM 3063 C CA . GLU A 1 401 ? -0.076 -154.25 -76 1 79 401 GLU A CA 1
ATOM 3064 C C . GLU A 1 401 ? 0.932 -155.25 -75.5 1 79 401 GLU A C 1
ATOM 3066 O O . GLU A 1 401 ? 1.043 -156.375 -76.062 1 79 401 GLU A O 1
ATOM 3071 N N . ALA A 1 402 ? 1.599 -154.875 -74.375 1 83.62 402 ALA A N 1
ATOM 3072 C CA . ALA A 1 402 ? 2.547 -155.75 -73.75 1 83.62 402 ALA A CA 1
ATOM 3073 C C . ALA A 1 402 ? 1.831 -157 -73.188 1 83.62 402 ALA A C 1
ATOM 3075 O O . ALA A 1 402 ? 2.336 -158.125 -73.312 1 83.62 402 ALA A O 1
ATOM 3076 N N . ALA A 1 403 ? 0.683 -157 -72.812 1 82.62 403 ALA A N 1
ATOM 3077 C CA . ALA A 1 403 ? -0.126 -158.125 -72.312 1 82.62 403 ALA A CA 1
ATOM 3078 C C . ALA A 1 403 ? -0.614 -159 -73.438 1 82.62 403 ALA A C 1
ATOM 3080 O O . ALA A 1 403 ? -0.651 -160.25 -73.312 1 82.62 403 ALA A O 1
ATOM 3081 N N . ARG A 1 404 ? -0.866 -158.5 -74.5 1 80.5 404 ARG A N 1
ATOM 3082 C CA . ARG A 1 404 ? -1.376 -159.125 -75.688 1 80.5 404 ARG A CA 1
ATOM 3083 C C . ARG A 1 404 ? -0.29 -160 -76.312 1 80.5 404 ARG A C 1
ATOM 3085 O O . ARG A 1 404 ? -0.585 -161 -76.938 1 80.5 404 ARG A O 1
ATOM 3092 N N . ALA A 1 405 ? 0.939 -159.5 -76.062 1 80.06 405 ALA A N 1
ATOM 3093 C CA . ALA A 1 405 ? 2.074 -160.125 -76.688 1 80.06 405 ALA A CA 1
ATOM 3094 C C . ALA A 1 405 ? 2.545 -161.375 -75.875 1 80.06 405 ALA A C 1
ATOM 3096 O O . ALA A 1 405 ? 3.461 -162.125 -76.25 1 80.06 405 ALA A O 1
ATOM 3097 N N . GLY A 1 406 ? 1.975 -161.75 -74.688 1 78.5 406 GLY A N 1
ATOM 3098 C CA . GLY A 1 406 ? 2.188 -162.875 -73.875 1 78.5 406 GLY A CA 1
ATOM 3099 C C . GLY A 1 406 ? 3.57 -163 -73.25 1 78.5 406 GLY A C 1
ATOM 3100 O O . GLY A 1 406 ? 4.004 -162 -72.562 1 78.5 406 GLY A O 1
ATOM 3101 N N . GLU A 1 407 ? 4.383 -164 -73.688 1 77.81 407 GLU A N 1
ATOM 3102 C CA . GLU A 1 407 ? 5.695 -164.25 -73.062 1 77.81 407 GLU A CA 1
ATOM 3103 C C . GLU A 1 407 ? 6.746 -163.375 -73.625 1 77.81 407 GLU A C 1
ATOM 3105 O O . GLU A 1 407 ? 7.695 -163 -72.938 1 77.81 407 GLU A O 1
ATOM 3110 N N . HIS A 1 408 ? 6.594 -162.75 -74.75 1 75.75 408 HIS A N 1
ATOM 3111 C CA . HIS A 1 408 ? 7.547 -161.875 -75.438 1 75.75 408 HIS A CA 1
ATOM 3112 C C . HIS A 1 408 ? 7.348 -160.375 -75 1 75.75 408 HIS A C 1
ATOM 3114 O O . HIS A 1 408 ? 8.203 -159.625 -75.25 1 75.75 408 HIS A O 1
ATOM 3120 N N . GLY A 1 409 ? 6.281 -160.25 -74.125 1 78.19 409 GLY A N 1
ATOM 3121 C CA . GLY A 1 409 ? 5.953 -158.875 -73.75 1 78.19 409 GLY A CA 1
ATOM 3122 C C . GLY A 1 409 ? 6.215 -158.5 -72.25 1 78.19 409 GLY A C 1
ATOM 3123 O O . GLY A 1 409 ? 5.973 -157.5 -71.812 1 78.19 409 GLY A O 1
ATOM 3124 N N . LYS A 1 410 ? 6.742 -159.5 -71.625 1 83.94 410 LYS A N 1
ATOM 3125 C CA . LYS A 1 410 ? 6.895 -159.25 -70.188 1 83.94 410 LYS A CA 1
ATOM 3126 C C . LYS A 1 410 ? 7.848 -158.125 -69.875 1 83.94 410 LYS A C 1
ATOM 3128 O O . LYS A 1 410 ? 7.582 -157.375 -68.938 1 83.94 410 LYS A O 1
ATOM 3133 N N . GLY A 1 411 ? 8.875 -158 -70.562 1 82.75 411 GLY A N 1
ATOM 3134 C CA . GLY A 1 411 ? 9.82 -156.875 -70.312 1 82.75 411 GLY A CA 1
ATOM 3135 C C . GLY A 1 411 ? 9.25 -155.5 -70.625 1 82.75 411 GLY A C 1
ATOM 3136 O O . GLY A 1 411 ? 9.469 -154.5 -69.875 1 82.75 411 GLY A O 1
ATOM 3137 N N . PHE A 1 412 ? 8.367 -155.375 -71.625 1 83.88 412 PHE A N 1
ATOM 3138 C CA . PHE A 1 412 ? 7.758 -154.125 -72.062 1 83.88 412 PHE A CA 1
ATOM 3139 C C . PHE A 1 412 ? 6.637 -153.75 -71.125 1 83.88 412 PHE A C 1
ATOM 3141 O O . PHE A 1 412 ? 6.41 -152.625 -70.875 1 83.88 412 PHE A O 1
ATOM 3148 N N . ALA A 1 413 ? 6.047 -154.75 -70.562 1 86.5 413 ALA A N 1
ATOM 3149 C CA . ALA A 1 413 ? 4.984 -154.5 -69.562 1 86.5 413 ALA A CA 1
ATOM 3150 C C . ALA A 1 413 ? 5.531 -153.875 -68.312 1 86.5 413 ALA A C 1
ATOM 3152 O O . ALA A 1 413 ? 4.914 -152.875 -67.812 1 86.5 413 ALA A O 1
ATOM 3153 N N . VAL A 1 414 ? 6.785 -154.125 -68 1 88.12 414 VAL A N 1
ATOM 3154 C CA . VAL A 1 414 ? 7.434 -153.5 -66.812 1 88.12 414 VAL A CA 1
ATOM 3155 C C . VAL A 1 414 ? 7.82 -152.125 -67.125 1 88.12 414 VAL A C 1
ATOM 3157 O O . VAL A 1 414 ? 7.586 -151.25 -66.312 1 88.12 414 VAL A O 1
ATOM 3160 N N . VAL A 1 415 ? 8.234 -151.875 -68.25 1 88.38 415 VAL A N 1
ATOM 3161 C CA . VAL A 1 415 ? 8.633 -150.5 -68.688 1 88.38 415 VAL A CA 1
ATOM 3162 C C . VAL A 1 415 ? 7.398 -149.625 -68.812 1 88.38 415 VAL A C 1
ATOM 3164 O O . VAL A 1 415 ? 7.395 -148.5 -68.312 1 88.38 415 VAL A O 1
ATOM 3167 N N . ALA A 1 416 ? 6.371 -150.125 -69.375 1 86.69 416 ALA A N 1
ATOM 3168 C CA . ALA A 1 416 ? 5.129 -149.375 -69.562 1 86.69 416 ALA A CA 1
ATOM 3169 C C . ALA A 1 416 ? 4.5 -149 -68.25 1 86.69 416 ALA A C 1
ATOM 3171 O O . ALA A 1 416 ? 4.012 -147.875 -68.062 1 86.69 416 ALA A O 1
ATOM 3172 N N . ASP A 1 417 ? 4.68 -149.875 -67.25 1 87.81 417 ASP A N 1
ATOM 3173 C CA . ASP A 1 417 ? 4.113 -149.625 -65.938 1 87.81 417 ASP A CA 1
ATOM 3174 C C . ASP A 1 417 ? 4.926 -148.625 -65.188 1 87.81 417 ASP A C 1
ATOM 3176 O O . ASP A 1 417 ? 4.367 -147.875 -64.438 1 87.81 417 ASP A O 1
ATOM 3180 N N . GLU A 1 418 ? 6.133 -148.75 -65.5 1 91.88 418 GLU A N 1
ATOM 3181 C CA . GLU A 1 418 ? 6.988 -147.75 -64.812 1 91.88 418 GLU A CA 1
ATOM 3182 C C . GLU A 1 418 ? 6.797 -146.375 -65.375 1 91.88 418 GLU A C 1
ATOM 3184 O O . GLU A 1 418 ? 6.742 -145.375 -64.625 1 91.88 418 GLU A O 1
ATOM 3189 N N . VAL A 1 419 ? 6.637 -146.25 -66.625 1 90.88 419 VAL A N 1
ATOM 3190 C CA . VAL A 1 419 ? 6.391 -144.875 -67.312 1 90.88 419 VAL A CA 1
ATOM 3191 C C . VAL A 1 419 ? 5.023 -144.375 -66.875 1 90.88 419 VAL A C 1
ATOM 3193 O O . VAL A 1 419 ? 4.863 -143.125 -66.688 1 90.88 419 VAL A O 1
ATOM 3196 N N . ARG A 1 420 ? 4.172 -145.25 -66.688 1 90.94 420 ARG A N 1
ATOM 3197 C CA . ARG A 1 420 ? 2.844 -144.875 -66.25 1 90.94 420 ARG A CA 1
ATOM 3198 C C . ARG A 1 420 ? 2.898 -144.25 -64.812 1 90.94 420 ARG A C 1
ATOM 3200 O O . ARG A 1 420 ? 2.289 -143.25 -64.562 1 90.94 420 ARG A O 1
ATOM 3207 N N . LYS A 1 421 ? 3.664 -144.875 -63.969 1 92.06 421 LYS A N 1
ATOM 3208 C CA . LYS A 1 421 ? 3.811 -144.375 -62.594 1 92.06 421 LYS A CA 1
ATOM 3209 C C . LYS A 1 421 ? 4.5 -143 -62.562 1 92.06 421 LYS A C 1
ATOM 3211 O O . LYS A 1 421 ? 4.09 -142.125 -61.812 1 92.06 421 LYS A O 1
ATOM 3216 N N . LEU A 1 422 ? 5.367 -142.875 -63.375 1 90.75 422 LEU A N 1
ATOM 3217 C CA . LEU A 1 422 ? 6.094 -141.5 -63.469 1 90.75 422 LEU A CA 1
ATOM 3218 C C . LEU A 1 422 ? 5.215 -140.5 -64.062 1 90.75 422 LEU A C 1
ATOM 3220 O O . LEU A 1 422 ? 5.273 -139.25 -63.594 1 90.75 422 LEU A O 1
ATOM 3224 N N . ALA A 1 423 ? 4.453 -140.75 -65 1 90.12 423 ALA A N 1
ATOM 3225 C CA . ALA A 1 423 ? 3.516 -139.875 -65.562 1 90.12 423 ALA A CA 1
ATOM 3226 C C . ALA A 1 423 ? 2.473 -139.375 -64.562 1 90.12 423 ALA A C 1
ATOM 3228 O O . ALA A 1 423 ? 2.119 -138.25 -64.5 1 90.12 423 ALA A O 1
ATOM 3229 N N . GLU A 1 424 ? 2.102 -140.375 -63.75 1 90.5 424 GLU A N 1
ATOM 3230 C CA . GLU A 1 424 ? 1.132 -140 -62.688 1 90.5 424 GLU A CA 1
ATOM 3231 C C . GLU A 1 424 ? 1.747 -139.125 -61.625 1 90.5 424 GLU A C 1
ATOM 3233 O O . GLU A 1 424 ? 1.099 -138.25 -61.125 1 90.5 424 GLU A O 1
ATOM 3238 N N . GLU A 1 425 ? 2.904 -139.375 -61.344 1 91.75 425 GLU A N 1
ATOM 3239 C CA . GLU A 1 425 ? 3.607 -138.625 -60.375 1 91.75 425 GLU A CA 1
ATOM 3240 C C . GLU A 1 425 ? 3.855 -137.125 -60.906 1 91.75 425 GLU A C 1
ATOM 3242 O O . GLU A 1 425 ? 3.715 -136.125 -60.188 1 91.75 425 GLU A O 1
ATOM 3247 N N . SER A 1 426 ? 4.16 -137 -62.125 1 88.94 426 SER A N 1
ATOM 3248 C CA . SER A 1 426 ? 4.383 -135.75 -62.781 1 88.94 426 SER A CA 1
ATOM 3249 C C . SER A 1 426 ? 3.084 -135 -62.875 1 88.94 426 SER A C 1
ATOM 3251 O O . SER A 1 426 ? 3.08 -133.75 -62.688 1 88.94 426 SER A O 1
ATOM 3253 N N . LYS A 1 427 ? 2.104 -135.625 -63.125 1 89 427 LYS A N 1
ATOM 3254 C CA . LYS A 1 427 ? 0.787 -135 -63.188 1 89 427 LYS A CA 1
ATOM 3255 C C . LYS A 1 427 ? 0.402 -134.5 -61.812 1 89 427 LYS A C 1
ATOM 3257 O O . LYS A 1 427 ? -0.102 -133.375 -61.75 1 89 427 LYS A O 1
ATOM 3262 N N . HIS A 1 428 ? 0.732 -135.25 -60.812 1 92 428 HIS A N 1
ATOM 3263 C CA . HIS A 1 428 ? 0.442 -134.75 -59.469 1 92 428 HIS A CA 1
ATOM 3264 C C . HIS A 1 428 ? 1.279 -133.5 -59.125 1 92 428 HIS A C 1
ATOM 3266 O O . HIS A 1 428 ? 0.763 -132.5 -58.562 1 92 428 HIS A O 1
ATOM 3272 N N . SER A 1 429 ? 2.402 -133.5 -59.531 1 90.38 429 SER A N 1
ATOM 3273 C CA . SER A 1 429 ? 3.303 -132.375 -59.281 1 90.38 429 SER A CA 1
ATOM 3274 C C . SER A 1 429 ? 2.887 -131.125 -60.062 1 90.38 429 SER A C 1
ATOM 3276 O O . SER A 1 429 ? 2.869 -130 -59.531 1 90.38 429 SER A O 1
ATOM 3278 N N . ALA A 1 430 ? 2.51 -131.25 -61.219 1 86.75 430 ALA A N 1
ATOM 3279 C CA . ALA A 1 430 ? 2.055 -130.125 -62.094 1 86.75 430 ALA A CA 1
ATOM 3280 C C . ALA A 1 430 ? 0.77 -129.5 -61.531 1 86.75 430 ALA A C 1
ATOM 3282 O O . ALA A 1 430 ? 0.609 -128.375 -61.531 1 86.75 430 ALA A O 1
ATOM 3283 N N . SER A 1 431 ? -0.001 -130.5 -61.031 1 90.31 431 SER A N 1
ATOM 3284 C CA . SER A 1 431 ? -1.251 -130 -60.438 1 90.31 431 SER A CA 1
ATOM 3285 C C . SER A 1 431 ? -0.996 -129.125 -59.219 1 90.31 431 SER A C 1
ATOM 3287 O O . SER A 1 431 ? -1.706 -128.125 -58.969 1 90.31 431 SER A O 1
ATOM 3289 N N . LYS A 1 432 ? -0.043 -129.5 -58.5 1 91.62 432 LYS A N 1
ATOM 3290 C CA . LYS A 1 432 ? 0.327 -128.75 -57.312 1 91.62 432 LYS A CA 1
ATOM 3291 C C . LYS A 1 432 ? 0.888 -127.375 -57.75 1 91.62 432 LYS A C 1
ATOM 3293 O O . LYS A 1 432 ? 0.606 -126.312 -57.094 1 91.62 432 LYS A O 1
ATOM 3298 N N . ILE A 1 433 ? 1.559 -127.125 -58.719 1 88.12 433 ILE A N 1
ATOM 3299 C CA . ILE A 1 433 ? 2.117 -125.875 -59.219 1 88.12 433 ILE A CA 1
ATOM 3300 C C . ILE A 1 433 ? 0.993 -125 -59.719 1 88.12 433 ILE A C 1
ATOM 3302 O O . ILE A 1 433 ? 1.018 -123.75 -59.469 1 88.12 433 ILE A O 1
ATOM 3306 N N . VAL A 1 434 ? 0.093 -125.625 -60.375 1 88.56 434 VAL A N 1
ATOM 3307 C CA . VAL A 1 434 ? -1.043 -124.875 -60.844 1 88.56 434 VAL A CA 1
ATOM 3308 C C . VAL A 1 434 ? -1.764 -124.188 -59.688 1 88.56 434 VAL A C 1
ATOM 3310 O O . VAL A 1 434 ? -2.113 -123 -59.75 1 88.56 434 VAL A O 1
ATOM 3313 N N . GLU A 1 435 ? -1.891 -124.938 -58.562 1 90 435 GLU A N 1
ATOM 3314 C CA . GLU A 1 435 ? -2.543 -124.438 -57.375 1 90 435 GLU A CA 1
ATOM 3315 C C . GLU A 1 435 ? -1.731 -123.312 -56.75 1 90 435 GLU A C 1
ATOM 3317 O O . GLU A 1 435 ? -2.289 -122.25 -56.375 1 90 435 GLU A O 1
ATOM 3322 N N . LEU A 1 436 ? -0.539 -123.5 -56.812 1 87.69 436 LEU A N 1
ATOM 3323 C CA . LEU A 1 436 ? 0.339 -122.5 -56.219 1 87.69 436 LEU A CA 1
ATOM 3324 C C . LEU A 1 436 ? 0.387 -121.188 -57.062 1 87.69 436 LEU A C 1
ATOM 3326 O O . LEU A 1 436 ? 0.403 -120.125 -56.531 1 87.69 436 LEU A O 1
ATOM 3330 N N . VAL A 1 437 ? 0.374 -121.312 -58.281 1 86.75 437 VAL A N 1
ATOM 3331 C CA . VAL A 1 437 ? 0.422 -120.188 -59.188 1 86.75 437 VAL A CA 1
ATOM 3332 C C . VAL A 1 437 ? -0.87 -119.375 -59.094 1 86.75 437 VAL A C 1
ATOM 3334 O O . VAL A 1 437 ? -0.844 -118.188 -59.125 1 86.75 437 VAL A O 1
ATOM 3337 N N . GLU A 1 438 ? -1.933 -120.125 -58.906 1 87.81 438 GLU A N 1
ATOM 3338 C CA . GLU A 1 438 ? -3.205 -119.438 -58.719 1 87.81 438 GLU A CA 1
ATOM 3339 C C . GLU A 1 438 ? -3.223 -118.688 -57.406 1 87.81 438 GLU A C 1
ATOM 3341 O O . GLU A 1 438 ? -3.717 -117.562 -57.375 1 87.81 438 GLU A O 1
ATOM 3346 N N . ALA A 1 439 ? -2.607 -119.25 -56.469 1 85.25 439 ALA A N 1
ATOM 3347 C CA . ALA A 1 439 ? -2.51 -118.562 -55.188 1 85.25 439 ALA A CA 1
ATOM 3348 C C . ALA A 1 439 ? -1.602 -117.375 -55.281 1 85.25 439 ALA A C 1
ATOM 3350 O O . ALA A 1 439 ? -1.917 -116.312 -54.719 1 85.25 439 ALA A O 1
ATOM 3351 N N . ILE A 1 440 ? -0.624 -117.438 -55.969 1 81.69 440 ILE A N 1
ATOM 3352 C CA . ILE A 1 440 ? 0.32 -116.312 -56.156 1 81.69 440 ILE A CA 1
ATOM 3353 C C . ILE A 1 440 ? -0.351 -115.188 -56.906 1 81.69 440 ILE A C 1
ATOM 3355 O O . ILE A 1 440 ? -0.16 -114 -56.594 1 81.69 440 ILE A O 1
ATOM 3359 N N . LYS A 1 441 ? -1.143 -115.562 -57.906 1 82.94 441 LYS A N 1
ATOM 3360 C CA . LYS A 1 441 ? -1.856 -114.562 -58.656 1 82.94 441 LYS A CA 1
ATOM 3361 C C . LYS A 1 441 ? -2.828 -113.812 -57.781 1 82.94 441 LYS A C 1
ATOM 3363 O O . LYS A 1 441 ? -2.916 -112.562 -57.875 1 82.94 441 LYS A O 1
ATOM 3368 N N . GLU A 1 442 ? -3.393 -114.5 -56.906 1 86 442 GLU A N 1
ATOM 3369 C CA . GLU A 1 442 ? -4.336 -113.875 -56 1 86 442 GLU A CA 1
ATOM 3370 C C . GLU A 1 442 ? -3.615 -113 -55 1 86 442 GLU A C 1
ATOM 3372 O O . GLU A 1 442 ? -4.031 -111.812 -54.781 1 86 442 GLU A O 1
ATOM 3377 N N . ASP A 1 443 ? -2.547 -113.438 -54.594 1 80.62 443 ASP A N 1
ATOM 3378 C CA . ASP A 1 443 ? -1.788 -112.688 -53.594 1 80.62 443 ASP A CA 1
ATOM 3379 C C . ASP A 1 443 ? -1.131 -111.438 -54.25 1 80.62 443 ASP A C 1
ATOM 3381 O O . ASP A 1 443 ? -1.062 -110.375 -53.625 1 80.62 443 ASP A O 1
ATOM 3385 N N . THR A 1 444 ? -0.689 -111.562 -55.438 1 79.25 444 THR A N 1
ATOM 3386 C CA . THR A 1 444 ? -0.096 -110.5 -56.156 1 79.25 444 THR A CA 1
ATOM 3387 C C . THR A 1 444 ? -1.133 -109.375 -56.406 1 79.25 444 THR A C 1
ATOM 3389 O O . THR A 1 444 ? -0.827 -108.188 -56.312 1 79.25 444 THR A O 1
ATOM 3392 N N . ASN A 1 445 ? -2.314 -109.875 -56.688 1 83.25 445 ASN A N 1
ATOM 3393 C CA . ASN A 1 445 ? -3.404 -108.875 -56.844 1 83.25 445 ASN A CA 1
ATOM 3394 C C . ASN A 1 445 ? -3.711 -108.125 -55.562 1 83.25 445 ASN A C 1
ATOM 3396 O O . ASN A 1 445 ? -3.959 -106.938 -55.594 1 83.25 445 ASN A O 1
ATOM 3400 N N . ASN A 1 446 ? -3.623 -108.812 -54.5 1 81.19 446 ASN A N 1
ATOM 3401 C CA . ASN A 1 446 ? -3.859 -108.25 -53.188 1 81.19 446 ASN A CA 1
ATOM 3402 C C . ASN A 1 446 ? -2.756 -107.25 -52.812 1 81.19 446 ASN A C 1
ATOM 3404 O O . ASN A 1 446 ? -3.031 -106.188 -52.281 1 81.19 446 ASN A O 1
ATOM 3408 N N . VAL A 1 447 ? -1.591 -107.5 -53.188 1 77.06 447 VAL A N 1
ATOM 3409 C CA . VAL A 1 447 ? -0.461 -106.625 -52.938 1 77.06 447 VAL A CA 1
ATOM 3410 C C . VAL A 1 447 ? -0.573 -105.375 -53.781 1 77.06 447 VAL A C 1
ATOM 3412 O O . VAL A 1 447 ? -0.299 -104.25 -53.312 1 77.06 447 VAL A O 1
ATOM 3415 N N . GLN A 1 448 ? -0.897 -105.562 -55 1 77.94 448 GLN A N 1
ATOM 3416 C CA . GLN A 1 448 ? -1.055 -104.438 -55.906 1 77.94 448 GLN A CA 1
ATOM 3417 C C . GLN A 1 448 ? -2.111 -103.5 -55.375 1 77.94 448 GLN A C 1
ATOM 3419 O O . GLN A 1 448 ? -1.915 -102.25 -55.438 1 77.94 448 GLN A O 1
ATOM 3424 N N . LYS A 1 449 ? -3.227 -104 -54.844 1 82.62 449 LYS A N 1
ATOM 3425 C CA . LYS A 1 449 ? -4.285 -103.125 -54.312 1 82.62 449 LYS A CA 1
ATOM 3426 C C . LYS A 1 449 ? -3.807 -102.375 -53.062 1 82.62 449 LYS A C 1
ATOM 3428 O O . LYS A 1 449 ? -4.055 -101.188 -52.938 1 82.62 449 LYS A O 1
ATOM 3433 N N . ALA A 1 450 ? -3.104 -103.062 -52.281 1 75.69 450 ALA A N 1
ATOM 3434 C CA . ALA A 1 450 ? -2.584 -102.438 -51.062 1 75.69 450 ALA A CA 1
ATOM 3435 C C . ALA A 1 450 ? -1.562 -101.312 -51.406 1 75.69 450 ALA A C 1
ATOM 3437 O O . ALA A 1 450 ? -1.555 -100.25 -50.781 1 75.69 450 ALA A O 1
ATOM 3438 N N . ALA A 1 451 ? -0.725 -101.562 -52.344 1 74.25 451 ALA A N 1
ATOM 3439 C CA . ALA A 1 451 ? 0.294 -100.625 -52.781 1 74.25 451 ALA A CA 1
ATOM 3440 C C . ALA A 1 451 ? -0.341 -99.375 -53.406 1 74.25 451 ALA A C 1
ATOM 3442 O O . ALA A 1 451 ? 0.093 -98.25 -53.188 1 74.25 451 ALA A O 1
ATOM 3443 N N . ASN A 1 452 ? -1.321 -99.688 -54.188 1 82 452 ASN A N 1
ATOM 3444 C CA . ASN A 1 452 ? -2.041 -98.562 -54.781 1 82 452 ASN A CA 1
ATOM 3445 C C . ASN A 1 452 ? -2.715 -97.688 -53.75 1 82 452 ASN A C 1
ATOM 3447 O O . ASN A 1 452 ? -2.684 -96.5 -53.844 1 82 452 ASN A O 1
ATOM 3451 N N . ASN A 1 453 ? -3.27 -98.312 -52.75 1 81.44 453 ASN A N 1
ATOM 3452 C CA . ASN A 1 453 ? -3.877 -97.562 -51.656 1 81.44 453 ASN A CA 1
ATOM 3453 C C . ASN A 1 453 ? -2.832 -96.812 -50.844 1 81.44 453 ASN A C 1
ATOM 3455 O O . ASN A 1 453 ? -3.078 -95.625 -50.438 1 81.44 453 ASN A O 1
ATOM 3459 N N . SER A 1 454 ? -1.725 -97.375 -50.75 1 78.38 454 SER A N 1
ATOM 3460 C CA . SER A 1 454 ? -0.627 -96.75 -50.062 1 78.38 454 SER A CA 1
ATOM 3461 C C . SER A 1 454 ? -0.142 -95.5 -50.844 1 78.38 454 SER A C 1
ATOM 3463 O O . SER A 1 454 ? 0.119 -94.438 -50.25 1 78.38 454 SER A O 1
ATOM 3465 N N . LEU A 1 455 ? -0.042 -95.688 -52.156 1 81.12 455 LEU A N 1
ATOM 3466 C CA . LEU A 1 455 ? 0.396 -94.562 -53 1 81.12 455 LEU A CA 1
ATOM 3467 C C . LEU A 1 455 ? -0.575 -93.438 -52.906 1 81.12 455 LEU A C 1
ATOM 3469 O O . LEU A 1 455 ? -0.154 -92.25 -52.875 1 81.12 455 LEU A O 1
ATOM 3473 N N . LEU A 1 456 ? -1.9 -93.688 -52.781 1 85.62 456 LEU A N 1
ATOM 3474 C CA . LEU A 1 456 ? -2.91 -92.625 -52.656 1 85.62 456 LEU A CA 1
ATOM 3475 C C . LEU A 1 456 ? -2.775 -91.938 -51.312 1 85.62 456 LEU A C 1
ATOM 3477 O O . LEU A 1 456 ? -2.883 -90.688 -51.219 1 85.62 456 LEU A O 1
ATOM 3481 N N . SER A 1 457 ? -2.48 -92.75 -50.375 1 83.06 457 SER A N 1
ATOM 3482 C CA . SER A 1 457 ? -2.303 -92.188 -49.031 1 83.06 457 SER A CA 1
ATOM 3483 C C . SER A 1 457 ? -1.063 -91.312 -48.969 1 83.06 457 SER A C 1
ATOM 3485 O O . SER A 1 457 ? -1.078 -90.25 -48.344 1 83.06 457 SER A O 1
ATOM 3487 N N . VAL A 1 458 ? -0.021 -91.625 -49.594 1 84.88 458 VAL A N 1
ATOM 3488 C CA . VAL A 1 458 ? 1.218 -90.875 -49.625 1 84.88 458 VAL A CA 1
ATOM 3489 C C . VAL A 1 458 ? 0.993 -89.562 -50.375 1 84.88 458 VAL A C 1
ATOM 3491 O O . VAL A 1 458 ? 1.46 -88.5 -49.938 1 84.88 458 VAL A O 1
ATOM 3494 N N . GLU A 1 459 ? 0.259 -89.625 -51.469 1 87.25 459 GLU A N 1
ATOM 3495 C CA . GLU A 1 459 ? -0.042 -88.375 -52.25 1 87.25 459 GLU A CA 1
ATOM 3496 C C . GLU A 1 459 ? -0.844 -87.375 -51.438 1 87.25 459 GLU A C 1
ATOM 3498 O O . GLU A 1 459 ? -0.565 -86.188 -51.469 1 87.25 459 GLU A O 1
ATOM 3503 N N . GLU A 1 460 ? -1.784 -87.938 -50.656 1 87.06 460 GLU A N 1
ATOM 3504 C CA . GLU A 1 460 ? -2.553 -87.062 -49.75 1 87.06 460 GLU A CA 1
ATOM 3505 C C . GLU A 1 460 ? -1.674 -86.5 -48.625 1 87.06 460 GLU A C 1
ATOM 3507 O O . GLU A 1 460 ? -1.817 -85.312 -48.25 1 87.06 460 GLU A O 1
ATOM 3512 N N . GLY A 1 461 ? -0.809 -87.25 -48.219 1 83.06 461 GLY A N 1
ATOM 3513 C CA . GLY A 1 461 ? 0.13 -86.812 -47.188 1 83.06 461 GLY A CA 1
ATOM 3514 C C . GLY A 1 461 ? 1.029 -85.688 -47.656 1 83.06 461 GLY A C 1
ATOM 3515 O O . GLY A 1 461 ? 1.275 -84.75 -46.906 1 83.06 461 GLY A O 1
ATOM 3516 N N . VAL A 1 462 ? 1.532 -85.812 -48.844 1 85.56 462 VAL A N 1
ATOM 3517 C CA . VAL A 1 462 ? 2.365 -84.75 -49.438 1 85.56 462 VAL A CA 1
ATOM 3518 C C . VAL A 1 462 ? 1.602 -83.438 -49.438 1 85.56 462 VAL A C 1
ATOM 3520 O O . VAL A 1 462 ? 2.156 -82.375 -49.094 1 85.56 462 VAL A O 1
ATOM 3523 N N . GLN A 1 463 ? 0.289 -83.438 -49.719 1 88.81 463 GLN A N 1
ATOM 3524 C CA . GLN A 1 463 ? -0.532 -82.25 -49.781 1 88.81 463 GLN A CA 1
ATOM 3525 C C . GLN A 1 463 ? -0.73 -81.688 -48.375 1 88.81 463 GLN A C 1
ATOM 3527 O O . GLN A 1 463 ? -0.631 -80.438 -48.188 1 88.81 463 GLN A O 1
ATOM 3532 N N . ILE A 1 464 ? -0.952 -82.562 -47.438 1 88.12 464 ILE A N 1
ATOM 3533 C CA . ILE A 1 464 ? -1.192 -82.125 -46.062 1 88.12 464 ILE A CA 1
ATOM 3534 C C . ILE A 1 464 ? 0.071 -81.5 -45.469 1 88.12 464 ILE A C 1
ATOM 3536 O O . ILE A 1 464 ? 0.004 -80.438 -44.812 1 88.12 464 ILE A O 1
ATOM 3540 N N . ILE A 1 465 ? 1.188 -81.938 -45.75 1 88.19 465 ILE A N 1
ATOM 3541 C CA . ILE A 1 465 ? 2.459 -81.438 -45.25 1 88.19 465 ILE A CA 1
ATOM 3542 C C . ILE A 1 465 ? 2.76 -80.125 -45.906 1 88.19 465 ILE A C 1
ATOM 3544 O O . ILE A 1 465 ? 3.26 -79.188 -45.25 1 88.19 465 ILE A O 1
ATOM 3548 N N . ALA A 1 466 ? 2.408 -80 -47.188 1 88.12 466 ALA A N 1
ATOM 3549 C CA . ALA A 1 466 ? 2.576 -78.688 -47.875 1 88.12 466 ALA A CA 1
ATOM 3550 C C . ALA A 1 466 ? 1.729 -77.625 -47.219 1 88.12 466 ALA A C 1
ATOM 3552 O O . ALA A 1 466 ? 2.188 -76.5 -47.031 1 88.12 466 ALA A O 1
ATOM 3553 N N . GLU A 1 467 ? 0.547 -77.938 -46.781 1 90.38 467 GLU A N 1
ATOM 3554 C CA . GLU A 1 467 ? -0.341 -77 -46.094 1 90.38 467 GLU A CA 1
ATOM 3555 C C . GLU A 1 467 ? 0.23 -76.625 -44.75 1 90.38 467 GLU A C 1
ATOM 3557 O O . GLU A 1 467 ? 0.109 -75.438 -44.344 1 90.38 467 GLU A O 1
ATOM 3562 N N . SER A 1 468 ? 0.84 -77.5 -44.094 1 89.56 468 SER A N 1
ATOM 3563 C CA . SER A 1 468 ? 1.5 -77.188 -42.844 1 89.56 468 SER A CA 1
ATOM 3564 C C . SER A 1 468 ? 2.65 -76.188 -43.031 1 89.56 468 SER A C 1
ATOM 3566 O O . SER A 1 468 ? 2.848 -75.25 -42.219 1 89.56 468 SER A O 1
ATOM 3568 N N . GLY A 1 469 ? 3.385 -76.438 -44.094 1 89.94 469 GLY A N 1
ATOM 3569 C CA . GLY A 1 469 ? 4.449 -75.5 -44.438 1 89.94 469 GLY A CA 1
ATOM 3570 C C . GLY A 1 469 ? 3.947 -74.062 -44.688 1 89.94 469 GLY A C 1
ATOM 3571 O O . GLY A 1 469 ? 4.543 -73.125 -44.219 1 89.94 469 GLY A O 1
ATOM 3572 N N . GLU A 1 470 ? 2.797 -73.875 -45.312 1 91.81 470 GLU A N 1
ATOM 3573 C CA . GLU A 1 470 ? 2.184 -72.625 -45.562 1 91.81 470 GLU A CA 1
ATOM 3574 C C . GLU A 1 470 ? 1.733 -71.938 -44.281 1 91.81 470 GLU A C 1
ATOM 3576 O O . GLU A 1 470 ? 1.832 -70.75 -44.125 1 91.81 470 GLU A O 1
ATOM 3581 N N . ALA A 1 471 ? 1.292 -72.75 -43.406 1 91.19 471 ALA A N 1
ATOM 3582 C CA . ALA A 1 471 ? 0.869 -72.25 -42.094 1 91.19 471 ALA A CA 1
ATOM 3583 C C . ALA A 1 471 ? 2.049 -71.625 -41.344 1 91.19 471 ALA A C 1
ATOM 3585 O O . ALA A 1 471 ? 1.942 -70.562 -40.781 1 91.19 471 ALA A O 1
ATOM 3586 N N . PHE A 1 472 ? 3.166 -72.312 -41.344 1 91.38 472 PHE A N 1
ATOM 3587 C CA . PHE A 1 472 ? 4.355 -71.75 -40.656 1 91.38 472 PHE A CA 1
ATOM 3588 C C . PHE A 1 472 ? 4.84 -70.5 -41.312 1 91.38 472 PHE A C 1
ATOM 3590 O O . PHE A 1 472 ? 5.258 -69.562 -40.625 1 91.38 472 PHE A O 1
ATOM 3597 N N . GLN A 1 473 ? 4.723 -70.438 -42.594 1 90.94 473 GLN A N 1
ATOM 3598 C CA . GLN A 1 473 ? 5.113 -69.188 -43.312 1 90.94 473 GLN A CA 1
ATOM 3599 C C . GLN A 1 473 ? 4.211 -68 -42.938 1 90.94 473 GLN A C 1
ATOM 3601 O O . GLN A 1 473 ? 4.688 -66.938 -42.719 1 90.94 473 GLN A O 1
ATOM 3606 N N . SER A 1 474 ? 2.957 -68.312 -42.844 1 92.5 474 SER A N 1
ATOM 3607 C CA . SER A 1 474 ? 2.004 -67.312 -42.438 1 92.5 474 SER A CA 1
ATOM 3608 C C . SER A 1 474 ? 2.281 -66.812 -41 1 92.5 474 SER A C 1
ATOM 3610 O O . SER A 1 474 ? 2.195 -65.625 -40.719 1 92.5 474 SER A O 1
ATOM 3612 N N . ILE A 1 475 ? 2.635 -67.688 -40.188 1 91.62 475 ILE A N 1
ATOM 3613 C CA . ILE A 1 475 ? 2.949 -67.312 -38.812 1 91.62 475 ILE A CA 1
ATOM 3614 C C . ILE A 1 475 ? 4.219 -66.5 -38.75 1 91.62 475 ILE A C 1
ATOM 3616 O O . ILE A 1 475 ? 4.293 -65.5 -38 1 91.62 475 ILE A O 1
ATOM 3620 N N . GLN A 1 476 ? 5.172 -66.812 -39.5 1 90.94 476 GLN A N 1
ATOM 3621 C CA . GLN A 1 476 ? 6.402 -66 -39.562 1 90.94 476 GLN A CA 1
ATOM 3622 C C . GLN A 1 476 ? 6.121 -64.562 -40 1 90.94 476 GLN A C 1
ATOM 3624 O O . GLN A 1 476 ? 6.688 -63.656 -39.438 1 90.94 476 GLN A O 1
ATOM 3629 N N . GLN A 1 477 ? 5.211 -64.438 -40.938 1 91.62 477 GLN A N 1
ATOM 3630 C CA . GLN A 1 477 ? 4.844 -63.094 -41.406 1 91.62 477 GLN A CA 1
ATOM 3631 C C . GLN A 1 477 ? 4.121 -62.312 -40.312 1 91.62 477 GLN A C 1
ATOM 3633 O O . GLN A 1 477 ? 4.371 -61.125 -40.125 1 91.62 477 GLN A O 1
ATOM 3638 N N . ALA A 1 478 ? 3.262 -62.969 -39.625 1 90.56 478 ALA A N 1
ATOM 3639 C CA . ALA A 1 478 ? 2.553 -62.344 -38.531 1 90.56 478 ALA A CA 1
ATOM 3640 C C . ALA A 1 478 ? 3.523 -61.906 -37.438 1 90.56 478 ALA A C 1
ATOM 3642 O O . ALA A 1 478 ? 3.396 -60.781 -36.906 1 90.56 478 ALA A O 1
ATOM 3643 N N . ILE A 1 479 ? 4.469 -62.656 -37.125 1 90.94 479 ILE A N 1
ATOM 3644 C CA . ILE A 1 479 ? 5.449 -62.375 -36.062 1 90.94 479 ILE A CA 1
ATOM 3645 C C . ILE A 1 479 ? 6.32 -61.188 -36.5 1 90.94 479 ILE A C 1
ATOM 3647 O O . ILE A 1 479 ? 6.695 -60.344 -35.688 1 90.94 479 ILE A O 1
ATOM 3651 N N . TYR A 1 480 ? 6.594 -61.125 -37.781 1 91.19 480 TYR A N 1
ATOM 3652 C CA . TYR A 1 480 ? 7.348 -59.969 -38.312 1 91.19 480 TYR A CA 1
ATOM 3653 C C . TYR A 1 480 ? 6.594 -58.688 -38.062 1 91.19 480 TYR A C 1
ATOM 3655 O O . TYR A 1 480 ? 7.184 -57.688 -37.625 1 91.19 480 TYR A O 1
ATOM 3663 N N . THR A 1 481 ? 5.352 -58.688 -38.25 1 91.25 481 THR A N 1
ATOM 3664 C CA . THR A 1 481 ? 4.52 -57.5 -38 1 91.25 481 THR A CA 1
ATOM 3665 C C . THR A 1 481 ? 4.453 -57.219 -36.531 1 91.25 481 THR A C 1
ATOM 3667 O O . THR A 1 481 ? 4.488 -56.031 -36.125 1 91.25 481 THR A O 1
ATOM 3670 N N . ILE A 1 482 ? 4.379 -58.156 -35.719 1 91.19 482 ILE A N 1
ATOM 3671 C CA . ILE A 1 482 ? 4.352 -58 -34.25 1 91.19 482 ILE A CA 1
ATOM 3672 C C . ILE A 1 482 ? 5.629 -57.312 -33.781 1 91.19 482 ILE A C 1
ATOM 3674 O O . ILE A 1 482 ? 5.582 -56.375 -33 1 91.19 482 ILE A O 1
ATOM 3678 N N . ASN A 1 483 ? 6.691 -57.719 -34.344 1 92.19 483 ASN A N 1
ATOM 3679 C CA . ASN A 1 483 ? 7.973 -57.125 -33.969 1 92.19 483 ASN A CA 1
ATOM 3680 C C . ASN A 1 483 ? 8.023 -55.656 -34.312 1 92.19 483 ASN A C 1
ATOM 3682 O O . ASN A 1 483 ? 8.547 -54.844 -33.562 1 92.19 483 ASN A O 1
ATOM 3686 N N . ASP A 1 484 ? 7.492 -55.312 -35.469 1 92.38 484 ASP A N 1
ATOM 3687 C CA . ASP A 1 484 ? 7.453 -53.906 -35.906 1 92.38 484 ASP A CA 1
ATOM 3688 C C . ASP A 1 484 ? 6.605 -53.062 -34.938 1 92.38 484 ASP A C 1
ATOM 3690 O O . ASP A 1 484 ? 6.996 -51.969 -34.562 1 92.38 484 ASP A O 1
ATOM 3694 N N . GLN A 1 485 ? 5.527 -53.625 -34.562 1 91.56 485 GLN A N 1
ATOM 3695 C CA . GLN A 1 485 ? 4.621 -52.906 -33.656 1 91.56 485 GLN A CA 1
ATOM 3696 C C . GLN A 1 485 ? 5.215 -52.781 -32.281 1 91.56 485 GLN A C 1
ATOM 3698 O O . GLN A 1 485 ? 5.023 -51.75 -31.609 1 91.56 485 GLN A O 1
ATOM 3703 N N . ILE A 1 486 ? 5.906 -53.719 -31.812 1 93.31 486 ILE A N 1
ATOM 3704 C CA . ILE A 1 486 ? 6.57 -53.688 -30.516 1 93.31 486 ILE A CA 1
ATOM 3705 C C . ILE A 1 486 ? 7.621 -52.562 -30.516 1 93.31 486 ILE A C 1
ATOM 3707 O O . ILE A 1 486 ? 7.746 -51.812 -29.547 1 93.31 486 ILE A O 1
ATOM 3711 N N . SER A 1 487 ? 8.32 -52.438 -31.625 1 93.44 487 SER A N 1
ATOM 3712 C CA . SER A 1 487 ? 9.32 -51.375 -31.75 1 93.44 487 SER A CA 1
ATOM 3713 C C . SER A 1 487 ? 8.672 -50 -31.688 1 93.44 487 SER A C 1
ATOM 3715 O O . SER A 1 487 ? 9.211 -49.094 -31.062 1 93.44 487 SER A O 1
ATOM 3717 N N . GLU A 1 488 ? 7.547 -49.875 -32.281 1 93.5 488 GLU A N 1
ATOM 3718 C CA . GLU A 1 488 ? 6.809 -48.625 -32.25 1 93.5 488 GLU A CA 1
ATOM 3719 C C . GLU A 1 488 ? 6.336 -48.312 -30.828 1 93.5 488 GLU A C 1
ATOM 3721 O O . GLU A 1 488 ? 6.422 -47.156 -30.391 1 93.5 488 GLU A O 1
ATOM 3726 N N . ILE A 1 489 ? 5.848 -49.25 -30.125 1 94.12 489 ILE A N 1
ATOM 3727 C CA . ILE A 1 489 ? 5.387 -49.062 -28.75 1 94.12 489 ILE A CA 1
ATOM 3728 C C . ILE A 1 489 ? 6.559 -48.656 -27.859 1 94.12 489 ILE A C 1
ATOM 3730 O O . ILE A 1 489 ? 6.43 -47.719 -27.047 1 94.12 489 ILE A O 1
ATOM 3734 N N . SER A 1 490 ? 7.664 -49.25 -28.031 1 94 490 SER A N 1
ATOM 3735 C CA . SER A 1 490 ? 8.852 -48.938 -27.266 1 94 490 SER A CA 1
ATOM 3736 C C . SER A 1 490 ? 9.305 -47.5 -27.5 1 94 490 SER A C 1
ATOM 3738 O O . SER A 1 490 ? 9.602 -46.75 -26.562 1 94 490 SER A O 1
ATOM 3740 N N . ALA A 1 491 ? 9.289 -47.062 -28.766 1 93.31 491 ALA A N 1
ATOM 3741 C CA . ALA A 1 491 ? 9.688 -45.688 -29.109 1 93.31 491 ALA A CA 1
ATOM 3742 C C . ALA A 1 491 ? 8.719 -44.656 -28.516 1 93.31 491 ALA A C 1
ATOM 3744 O O . ALA A 1 491 ? 9.141 -43.656 -27.938 1 93.31 491 ALA A O 1
ATOM 3745 N N . ALA A 1 492 ? 7.477 -44.938 -28.641 1 93.31 492 ALA A N 1
ATOM 3746 C CA . ALA A 1 492 ? 6.461 -44.031 -28.094 1 93.31 492 ALA A CA 1
ATOM 3747 C C . ALA A 1 492 ? 6.562 -43.969 -26.562 1 93.31 492 ALA A C 1
ATOM 3749 O O . ALA A 1 492 ? 6.402 -42.906 -25.969 1 93.31 492 ALA A O 1
ATOM 3750 N N . SER A 1 493 ? 6.801 -45.094 -25.953 1 93.88 493 SER A N 1
ATOM 3751 C CA . SER A 1 493 ? 6.945 -45.156 -24.5 1 93.88 493 SER A CA 1
ATOM 3752 C C . SER A 1 493 ? 8.125 -44.312 -24.031 1 93.88 493 SER A C 1
ATOM 3754 O O . SER A 1 493 ? 8.031 -43.594 -23.031 1 93.88 493 SER A O 1
ATOM 3756 N N . GLN A 1 494 ? 9.203 -44.281 -24.781 1 92.56 494 GLN A N 1
ATOM 3757 C CA . GLN A 1 494 ? 10.367 -43.5 -24.438 1 92.56 494 GLN A CA 1
ATOM 3758 C C . GLN A 1 494 ? 10.055 -42 -24.562 1 92.56 494 GLN A C 1
ATOM 3760 O O . GLN A 1 494 ? 10.453 -41.188 -23.719 1 92.56 494 GLN A O 1
ATOM 3765 N N . GLN A 1 495 ? 9.375 -41.688 -25.594 1 92.88 495 GLN A N 1
ATOM 3766 C CA . GLN A 1 495 ? 8.984 -40.281 -25.797 1 92.88 495 GLN A CA 1
ATOM 3767 C C . GLN A 1 495 ? 8.062 -39.812 -24.688 1 92.88 495 GLN A C 1
ATOM 3769 O O . GLN A 1 495 ? 8.242 -38.688 -24.172 1 92.88 495 GLN A O 1
ATOM 3774 N N . ILE A 1 496 ? 7.117 -40.562 -24.281 1 92.38 496 ILE A N 1
ATOM 3775 C CA . ILE A 1 496 ? 6.172 -40.219 -23.219 1 92.38 496 ILE A CA 1
ATOM 3776 C C . ILE A 1 496 ? 6.902 -40.094 -21.891 1 92.38 496 ILE A C 1
ATOM 3778 O O . ILE A 1 496 ? 6.598 -39.219 -21.078 1 92.38 496 ILE A O 1
ATOM 3782 N N . SER A 1 497 ? 7.84 -40.969 -21.688 1 93.5 497 SER A N 1
ATOM 3783 C CA . SER A 1 497 ? 8.648 -40.906 -20.469 1 93.5 497 SER A CA 1
ATOM 3784 C C . SER A 1 497 ? 9.375 -39.562 -20.391 1 93.5 497 SER A C 1
ATOM 3786 O O . SER A 1 497 ? 9.375 -38.938 -19.328 1 93.5 497 SER A O 1
ATOM 3788 N N . ALA A 1 498 ? 9.961 -39.125 -21.453 1 93 498 ALA A N 1
ATOM 3789 C CA . ALA A 1 498 ? 10.648 -37.844 -21.5 1 93 498 ALA A CA 1
ATOM 3790 C C . ALA A 1 498 ? 9.68 -36.688 -21.25 1 93 498 ALA A C 1
ATOM 3792 O O . ALA A 1 498 ? 9.984 -35.75 -20.5 1 93 498 ALA A O 1
ATOM 3793 N N . SER A 1 499 ? 8.562 -36.781 -21.859 1 92.44 499 SER A N 1
ATOM 3794 C CA . SER A 1 499 ? 7.535 -35.75 -21.672 1 92.44 499 SER A CA 1
ATOM 3795 C C . SER A 1 499 ? 7.047 -35.719 -20.234 1 92.44 499 SER A C 1
ATOM 3797 O O . SER A 1 499 ? 6.828 -34.625 -19.688 1 92.44 499 SER A O 1
ATOM 3799 N N . ALA A 1 500 ? 6.859 -36.844 -19.656 1 90 500 ALA A N 1
ATOM 3800 C CA . ALA A 1 500 ? 6.434 -36.938 -18.266 1 90 500 ALA A CA 1
ATOM 3801 C C . ALA A 1 500 ? 7.453 -36.281 -17.328 1 90 500 ALA A C 1
ATOM 3803 O O . ALA A 1 500 ? 7.082 -35.562 -16.391 1 90 500 ALA A O 1
ATOM 3804 N N . GLU A 1 501 ? 8.695 -36.469 -17.625 1 92.19 501 GLU A N 1
ATOM 3805 C CA . GLU A 1 501 ? 9.758 -35.844 -16.844 1 92.19 501 GLU A CA 1
ATOM 3806 C C . GLU A 1 501 ? 9.727 -34.312 -16.984 1 92.19 501 GLU A C 1
ATOM 3808 O O . GLU A 1 501 ? 9.906 -33.594 -16 1 92.19 501 GLU A O 1
ATOM 3813 N N . GLU A 1 502 ? 9.523 -33.875 -18.156 1 93.38 502 GLU A N 1
ATOM 3814 C CA . GLU A 1 502 ? 9.438 -32.469 -18.406 1 93.38 502 GLU A CA 1
ATOM 3815 C C . GLU A 1 502 ? 8.266 -31.828 -17.672 1 93.38 502 GLU A C 1
ATOM 3817 O O . GLU A 1 502 ? 8.414 -30.766 -17.047 1 93.38 502 GLU A O 1
ATOM 3822 N N . VAL A 1 503 ? 7.145 -32.438 -17.672 1 92.12 503 VAL A N 1
ATOM 3823 C CA . VAL A 1 503 ? 5.961 -31.938 -17 1 92.12 503 VAL A CA 1
ATOM 3824 C C . VAL A 1 503 ? 6.191 -31.938 -15.484 1 92.12 503 VAL A C 1
ATOM 3826 O O . VAL A 1 503 ? 5.844 -30.984 -14.789 1 92.12 503 VAL A O 1
ATOM 3829 N N . ALA A 1 504 ? 6.789 -33 -15.047 1 91.75 504 ALA A N 1
ATOM 3830 C CA . ALA A 1 504 ? 7.074 -33.094 -13.617 1 91.75 504 ALA A CA 1
ATOM 3831 C C . ALA A 1 504 ? 7.965 -31.953 -13.164 1 91.75 504 ALA A C 1
ATOM 3833 O O . ALA A 1 504 ? 7.715 -31.344 -12.117 1 91.75 504 ALA A O 1
ATOM 3834 N N . ALA A 1 505 ? 8.945 -31.594 -13.922 1 92.81 505 ALA A N 1
ATOM 3835 C CA . ALA A 1 505 ? 9.844 -30.484 -13.609 1 92.81 505 ALA A CA 1
ATOM 3836 C C . ALA A 1 505 ? 9.094 -29.156 -13.625 1 92.81 505 ALA A C 1
ATOM 3838 O O . ALA A 1 505 ? 9.25 -28.344 -12.719 1 92.81 505 ALA A O 1
ATOM 3839 N N . SER A 1 506 ? 8.305 -28.984 -14.633 1 93.56 506 SER A N 1
ATOM 3840 C CA . SER A 1 506 ? 7.535 -27.75 -14.781 1 93.56 506 SER A CA 1
ATOM 3841 C C . SER A 1 506 ? 6.539 -27.578 -13.633 1 93.56 506 SER A C 1
ATOM 3843 O O . SER A 1 506 ? 6.406 -26.484 -13.078 1 93.56 506 SER A O 1
ATOM 3845 N N . VAL A 1 507 ? 5.887 -28.609 -13.289 1 92.25 507 VAL A N 1
ATOM 3846 C CA . VAL A 1 507 ? 4.906 -28.594 -12.211 1 92.25 507 VAL A CA 1
ATOM 3847 C C . VAL A 1 507 ? 5.605 -28.328 -10.875 1 92.25 507 VAL A C 1
ATOM 3849 O O . VAL A 1 507 ? 5.078 -27.609 -10.023 1 92.25 507 VAL A O 1
ATOM 3852 N N . GLY A 1 508 ? 6.773 -28.922 -10.727 1 92.69 508 GLY A N 1
ATOM 3853 C CA . GLY A 1 508 ? 7.574 -28.594 -9.555 1 92.69 508 GLY A CA 1
ATOM 3854 C C . GLY A 1 508 ? 7.914 -27.125 -9.453 1 92.69 508 GLY A C 1
ATOM 3855 O O . GLY A 1 508 ? 7.789 -26.531 -8.375 1 92.69 508 GLY A O 1
ATOM 3856 N N . GLU A 1 509 ? 8.289 -26.516 -10.5 1 93.44 509 GLU A N 1
ATOM 3857 C CA . GLU A 1 509 ? 8.586 -25.094 -10.555 1 93.44 509 GLU A CA 1
ATOM 3858 C C . GLU A 1 509 ? 7.352 -24.266 -10.227 1 93.44 509 GLU A C 1
ATOM 3860 O O . GLU A 1 509 ? 7.43 -23.312 -9.453 1 93.44 509 GLU A O 1
ATOM 3865 N N . ILE A 1 510 ? 6.254 -24.609 -10.727 1 92.81 510 ILE A N 1
ATOM 3866 C CA . ILE A 1 510 ? 5 -23.906 -10.5 1 92.81 510 ILE A CA 1
ATOM 3867 C C . ILE A 1 510 ? 4.621 -23.984 -9.023 1 92.81 510 ILE A C 1
ATOM 3869 O O . ILE A 1 510 ? 4.172 -23 -8.438 1 92.81 510 ILE A O 1
ATOM 3873 N N . SER A 1 511 ? 4.758 -25.156 -8.484 1 93.81 511 SER A N 1
ATOM 3874 C CA . SER A 1 511 ? 4.484 -25.344 -7.062 1 93.81 511 SER A CA 1
ATOM 3875 C C . SER A 1 511 ? 5.348 -24.438 -6.203 1 93.81 511 SER A C 1
ATOM 3877 O O . SER A 1 511 ? 4.844 -23.766 -5.297 1 93.81 511 SER A O 1
ATOM 3879 N N . ASN A 1 512 ? 6.602 -24.328 -6.512 1 95.19 512 ASN A N 1
ATOM 3880 C CA . ASN A 1 512 ? 7.52 -23.438 -5.812 1 95.19 512 ASN A CA 1
ATOM 3881 C C . ASN A 1 512 ? 7.121 -21.969 -5.988 1 95.19 512 ASN A C 1
ATOM 3883 O O . ASN A 1 512 ? 7.125 -21.203 -5.027 1 95.19 512 ASN A O 1
ATOM 3887 N N . ASN A 1 513 ? 6.781 -21.656 -7.188 1 94.25 513 ASN A N 1
ATOM 3888 C CA . ASN A 1 513 ? 6.336 -20.297 -7.473 1 94.25 513 ASN A CA 1
ATOM 3889 C C . ASN A 1 513 ? 5.082 -19.938 -6.684 1 94.25 513 ASN A C 1
ATOM 3891 O O . ASN A 1 513 ? 4.965 -18.812 -6.168 1 94.25 513 ASN A O 1
ATOM 3895 N N . ALA A 1 514 ? 4.18 -20.859 -6.621 1 93.56 514 ALA A N 1
ATOM 3896 C CA . ALA A 1 514 ? 2.945 -20.641 -5.867 1 93.56 514 ALA A CA 1
ATOM 3897 C C . ALA A 1 514 ? 3.234 -20.422 -4.387 1 93.56 514 ALA A C 1
ATOM 3899 O O . ALA A 1 514 ? 2.672 -19.531 -3.762 1 93.56 514 ALA A O 1
ATOM 3900 N N . ALA A 1 515 ? 4.133 -21.234 -3.842 1 92.38 515 ALA A N 1
ATOM 3901 C CA . ALA A 1 515 ? 4.516 -21.094 -2.439 1 92.38 515 ALA A CA 1
ATOM 3902 C C . ALA A 1 515 ? 5.16 -19.734 -2.178 1 92.38 515 ALA A C 1
ATOM 3904 O O . ALA A 1 515 ? 4.801 -19.047 -1.224 1 92.38 515 ALA A O 1
ATOM 3905 N N . ASN A 1 516 ? 6.047 -19.312 -3.016 1 94.69 516 ASN A N 1
ATOM 3906 C CA . ASN A 1 516 ? 6.703 -18.016 -2.9 1 94.69 516 ASN A CA 1
ATOM 3907 C C . ASN A 1 516 ? 5.711 -16.859 -3.049 1 94.69 516 ASN A C 1
ATOM 3909 O O . ASN A 1 516 ? 5.777 -15.883 -2.309 1 94.69 516 ASN A O 1
ATOM 3913 N N . SER A 1 517 ? 4.844 -17 -3.973 1 93.69 517 SER A N 1
ATOM 3914 C CA . SER A 1 517 ? 3.801 -15.992 -4.168 1 93.69 517 SER A CA 1
ATOM 3915 C C . SER A 1 517 ? 2.932 -15.852 -2.924 1 93.69 517 SER A C 1
ATOM 3917 O O . SER A 1 517 ? 2.633 -14.734 -2.494 1 93.69 517 SER A O 1
ATOM 3919 N N . ALA A 1 518 ? 2.545 -17 -2.383 1 92.69 518 ALA A N 1
ATOM 3920 C CA . ALA A 1 518 ? 1.755 -16.984 -1.154 1 92.69 518 ALA A CA 1
ATOM 3921 C C . ALA A 1 518 ? 2.496 -16.266 -0.031 1 92.69 518 ALA A C 1
ATOM 3923 O O . ALA A 1 518 ? 1.907 -15.461 0.697 1 92.69 518 ALA A O 1
ATOM 3924 N N . GLN A 1 519 ? 3.75 -16.453 0.107 1 93.62 519 GLN A N 1
ATOM 3925 C CA . GLN A 1 519 ? 4.57 -15.797 1.12 1 93.62 519 GLN A CA 1
ATOM 3926 C C . GLN A 1 519 ? 4.637 -14.2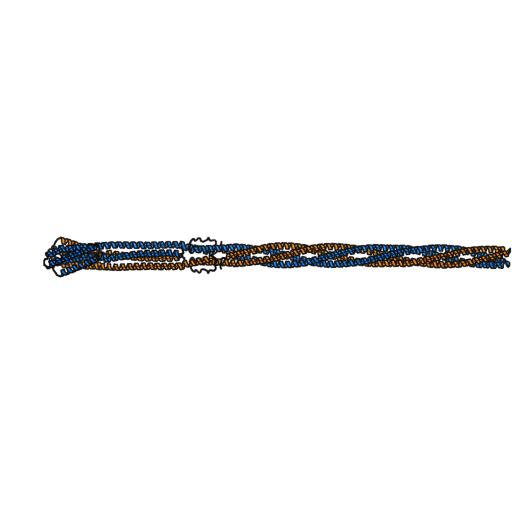89 0.885 1 93.62 519 GLN A C 1
ATOM 3928 O O . GLN A 1 519 ? 4.5 -13.508 1.824 1 93.62 519 GLN A O 1
ATOM 3933 N N . HIS A 1 520 ? 4.863 -13.898 -0.357 1 94.12 520 HIS A N 1
ATOM 3934 C CA . HIS A 1 520 ? 4.902 -12.484 -0.692 1 94.12 520 HIS A CA 1
ATOM 3935 C C . HIS A 1 520 ? 3.568 -11.805 -0.393 1 94.12 520 HIS A C 1
ATOM 3937 O O . HIS A 1 520 ? 3.535 -10.703 0.151 1 94.12 520 HIS A O 1
ATOM 3943 N N . THR A 1 521 ? 2.477 -12.445 -0.702 1 93 521 THR A N 1
ATOM 3944 C CA . THR A 1 521 ? 1.153 -11.883 -0.479 1 93 521 THR A CA 1
ATOM 3945 C C . THR A 1 521 ? 0.877 -11.719 1.014 1 93 521 THR A C 1
ATOM 3947 O O . THR A 1 521 ? 0.24 -10.75 1.434 1 93 521 THR A O 1
ATOM 3950 N N . GLU A 1 522 ? 1.371 -12.656 1.812 1 93.44 522 GLU A N 1
ATOM 3951 C CA . GLU A 1 522 ? 1.237 -12.539 3.26 1 93.44 522 GLU A CA 1
ATOM 3952 C C . GLU A 1 522 ? 1.991 -11.32 3.785 1 93.44 522 GLU A C 1
ATOM 3954 O O . GLU A 1 522 ? 1.47 -10.57 4.609 1 93.44 522 GLU A O 1
ATOM 3959 N N . THR A 1 523 ? 3.172 -11.109 3.348 1 93.38 523 THR A N 1
ATOM 3960 C CA . THR A 1 523 ? 3.99 -9.969 3.752 1 93.38 523 THR A CA 1
ATOM 3961 C C . THR A 1 523 ? 3.348 -8.656 3.311 1 93.38 523 THR A C 1
ATOM 3963 O O . THR A 1 523 ? 3.332 -7.68 4.062 1 93.38 523 THR A O 1
ATOM 3966 N N . ILE A 1 524 ? 2.812 -8.625 2.115 1 93.06 524 ILE A N 1
ATOM 3967 C CA . ILE A 1 524 ? 2.131 -7.441 1.607 1 93.06 524 ILE A CA 1
ATOM 3968 C C . ILE A 1 524 ? 0.896 -7.148 2.457 1 93.06 524 ILE A C 1
ATOM 3970 O O . ILE A 1 524 ? 0.63 -5.996 2.803 1 93.06 524 ILE A O 1
ATOM 3974 N N . ALA A 1 525 ? 0.148 -8.211 2.768 1 93.56 525 ALA A N 1
ATOM 3975 C CA . ALA A 1 525 ? -1.022 -8.047 3.625 1 93.56 525 ALA A CA 1
ATOM 3976 C C . ALA A 1 525 ? -0.641 -7.398 4.953 1 93.56 525 ALA A C 1
ATOM 3978 O O . ALA A 1 525 ? -1.322 -6.488 5.426 1 93.56 525 ALA A O 1
ATOM 3979 N N . ALA A 1 526 ? 0.445 -7.773 5.566 1 93.25 526 ALA A N 1
ATOM 3980 C CA . ALA A 1 526 ? 0.944 -7.191 6.809 1 93.25 526 ALA A CA 1
ATOM 3981 C C . ALA A 1 526 ? 1.331 -5.73 6.617 1 93.25 526 ALA A C 1
ATOM 3983 O O . ALA A 1 526 ? 1.021 -4.883 7.457 1 93.25 526 ALA A O 1
ATOM 3984 N N . SER A 1 527 ? 2.004 -5.445 5.527 1 93 527 SER A N 1
ATOM 3985 C CA . SER A 1 527 ? 2.402 -4.078 5.199 1 93 527 SER A CA 1
ATOM 3986 C C . SER A 1 527 ? 1.187 -3.178 5.012 1 93 527 SER A C 1
ATOM 3988 O O . SER A 1 527 ? 1.195 -2.02 5.434 1 93 527 SER A O 1
ATOM 3990 N N . VAL A 1 528 ? 0.167 -3.678 4.402 1 92.81 528 VAL A N 1
ATOM 3991 C CA . VAL A 1 528 ? -1.079 -2.951 4.184 1 92.81 528 VAL A CA 1
ATOM 3992 C C . VAL A 1 528 ? -1.731 -2.633 5.527 1 92.81 528 VAL A C 1
ATOM 3994 O O . VAL A 1 528 ? -2.217 -1.519 5.742 1 92.81 528 VAL A O 1
ATOM 3997 N N . GLU A 1 529 ? -1.716 -3.527 6.488 1 92.94 529 GLU A N 1
ATOM 3998 C CA . GLU A 1 529 ? -2.248 -3.285 7.828 1 92.94 529 GLU A CA 1
ATOM 3999 C C . GLU A 1 529 ? -1.491 -2.162 8.531 1 92.94 529 GLU A C 1
ATOM 4001 O O . GLU A 1 529 ? -2.1 -1.3 9.164 1 92.94 529 GLU A O 1
ATOM 4006 N N . GLU A 1 530 ? -0.211 -2.154 8.406 1 92.38 530 GLU A N 1
ATOM 4007 C CA . GLU A 1 530 ? 0.62 -1.096 8.977 1 92.38 530 GLU A CA 1
ATOM 4008 C C . GLU A 1 530 ? 0.291 0.257 8.352 1 92.38 530 GLU A C 1
ATOM 4010 O O . GLU A 1 530 ? 0.214 1.269 9.047 1 92.38 530 GLU A O 1
ATOM 4015 N N . GLN A 1 531 ? 0.031 0.276 7.086 1 90.31 531 GLN A N 1
ATOM 4016 C CA . GLN A 1 531 ? -0.311 1.502 6.371 1 90.31 531 GLN A CA 1
ATOM 4017 C C . GLN A 1 531 ? -1.648 2.061 6.848 1 90.31 531 GLN A C 1
ATOM 4019 O O . GLN A 1 531 ? -1.799 3.273 7.008 1 90.31 531 GLN A O 1
ATOM 4024 N N . VAL A 1 532 ? -2.6 1.151 7.043 1 91.5 532 VAL A N 1
ATOM 4025 C CA . VAL A 1 532 ? -3.902 1.567 7.551 1 91.5 532 VAL A CA 1
ATOM 4026 C C . VAL A 1 532 ? -3.734 2.238 8.914 1 91.5 532 VAL A C 1
ATOM 4028 O O . VAL A 1 532 ? -4.32 3.293 9.172 1 91.5 532 VAL A O 1
ATOM 4031 N N . ALA A 1 533 ? -2.885 1.707 9.781 1 92.38 533 ALA A N 1
ATOM 4032 C CA . ALA A 1 533 ? -2.619 2.273 11.102 1 92.38 533 ALA A CA 1
ATOM 4033 C C . ALA A 1 533 ? -1.955 3.643 10.984 1 92.38 533 ALA A C 1
ATOM 4035 O O . ALA A 1 533 ? -2.318 4.578 11.703 1 92.38 533 ALA A O 1
ATOM 4036 N N . THR A 1 534 ? -0.988 3.756 10.102 1 91.38 534 THR A N 1
ATOM 4037 C CA . THR A 1 534 ? -0.284 5.016 9.891 1 91.38 534 THR A CA 1
ATOM 4038 C C . THR A 1 534 ? -1.237 6.09 9.367 1 91.38 534 THR A C 1
ATOM 4040 O O . THR A 1 534 ? -1.179 7.242 9.805 1 91.38 534 THR A O 1
ATOM 4043 N N . MET A 1 535 ? -2.17 5.73 8.484 1 89.56 535 MET A N 1
ATOM 4044 C CA . MET A 1 535 ? -3.119 6.688 7.926 1 89.56 535 MET A CA 1
ATOM 4045 C C . MET A 1 535 ? -4.129 7.129 8.977 1 89.56 535 MET A C 1
ATOM 4047 O O . MET A 1 535 ? -4.613 8.266 8.945 1 89.56 535 MET A O 1
ATOM 4051 N N . ALA A 1 536 ? -4.434 6.262 9.914 1 90.25 536 ALA A N 1
ATOM 4052 C CA . ALA A 1 536 ? -5.27 6.656 11.039 1 90.25 536 ALA A CA 1
ATOM 4053 C C . ALA A 1 536 ? -4.594 7.746 11.875 1 90.25 536 ALA A C 1
ATOM 4055 O O . ALA A 1 536 ? -5.246 8.703 12.297 1 90.25 536 ALA A O 1
ATOM 4056 N N . ALA A 1 537 ? -3.299 7.613 12.062 1 91.12 537 ALA A N 1
ATOM 4057 C CA . ALA A 1 537 ? -2.525 8.617 12.789 1 91.12 537 ALA A CA 1
ATOM 4058 C C . ALA A 1 537 ? -2.518 9.945 12.039 1 91.12 537 ALA A C 1
ATOM 4060 O O . ALA A 1 537 ? -2.668 11.008 12.641 1 91.12 537 ALA A O 1
ATOM 4061 N N . VAL A 1 538 ? -2.365 9.938 10.727 1 91.31 538 VAL A N 1
ATOM 4062 C CA . VAL A 1 538 ? -2.391 11.141 9.898 1 91.31 538 VAL A CA 1
ATOM 4063 C C . VAL A 1 538 ? -3.76 11.805 9.992 1 91.31 538 VAL A C 1
ATOM 4065 O O . VAL A 1 538 ? -3.855 13.031 10.086 1 91.31 538 VAL A O 1
ATOM 4068 N N . ASN A 1 539 ? -4.777 11 9.977 1 92.44 539 ASN A N 1
ATOM 4069 C CA . ASN A 1 539 ? -6.133 11.523 10.125 1 92.44 539 ASN A CA 1
ATOM 4070 C C . ASN A 1 539 ? -6.32 12.211 11.477 1 92.44 539 ASN A C 1
ATOM 4072 O O . ASN A 1 539 ? -6.98 13.25 11.555 1 92.44 539 ASN A O 1
ATOM 4076 N N . GLU A 1 540 ? -5.812 11.672 12.516 1 93.19 540 GLU A N 1
ATOM 4077 C CA . GLU A 1 540 ? -5.875 12.297 13.836 1 93.19 540 GLU A CA 1
ATOM 4078 C C . GLU A 1 540 ? -5.199 13.664 13.836 1 93.19 540 GLU A C 1
ATOM 4080 O O . GLU A 1 540 ? -5.723 14.617 14.414 1 93.19 540 GLU A O 1
ATOM 4085 N N . VAL A 1 541 ? -4.07 13.695 13.172 1 92.75 541 VAL A N 1
ATOM 4086 C CA . VAL A 1 541 ? -3.367 14.961 13.047 1 92.75 541 VAL A CA 1
ATOM 4087 C C . VAL A 1 541 ? -4.238 15.961 12.289 1 92.75 541 VAL A C 1
ATOM 4089 O O . VAL A 1 541 ? -4.328 17.141 12.664 1 92.75 541 VAL A O 1
ATOM 4092 N N . ALA A 1 542 ? -4.895 15.539 11.195 1 92.25 542 ALA A N 1
ATOM 4093 C CA . ALA A 1 542 ? -5.773 16.391 10.406 1 92.25 542 ALA A CA 1
ATOM 4094 C C . ALA A 1 542 ? -6.91 16.953 11.258 1 92.25 542 ALA A C 1
ATOM 4096 O O . ALA A 1 542 ? -7.199 18.156 11.219 1 92.25 542 ALA A O 1
ATOM 4097 N N . VAL A 1 543 ? -7.551 16.172 12.078 1 92.12 543 VAL A N 1
ATOM 4098 C CA . VAL A 1 543 ? -8.656 16.562 12.945 1 92.12 543 VAL A CA 1
ATOM 4099 C C . VAL A 1 543 ? -8.148 17.562 13.992 1 92.12 543 VAL A C 1
ATOM 4101 O O . VAL A 1 543 ? -8.797 18.578 14.242 1 92.12 543 VAL A O 1
ATOM 4104 N N . ASP A 1 544 ? -6.977 17.25 14.516 1 92.69 544 ASP A N 1
ATOM 4105 C CA . ASP A 1 544 ? -6.371 18.141 15.508 1 92.69 544 ASP A CA 1
ATOM 4106 C C . ASP A 1 544 ? -6.074 19.5 14.898 1 92.69 544 ASP A C 1
ATOM 4108 O O . ASP A 1 544 ? -6.359 20.531 15.516 1 92.69 544 ASP A O 1
ATOM 4112 N N . LEU A 1 545 ? -5.566 19.531 13.727 1 89.81 545 LEU A N 1
ATOM 4113 C CA . LEU A 1 545 ? -5.262 20.781 13.031 1 89.81 545 LEU A CA 1
ATOM 4114 C C . LEU A 1 545 ? -6.535 21.578 12.75 1 89.81 545 LEU A C 1
ATOM 4116 O O . LEU A 1 545 ? -6.559 22.797 12.906 1 89.81 545 LEU A O 1
ATOM 4120 N N . ALA A 1 546 ? -7.574 20.891 12.336 1 90.94 546 ALA A N 1
ATOM 4121 C CA . ALA A 1 546 ? -8.859 21.547 12.094 1 90.94 546 ALA A CA 1
ATOM 4122 C C . ALA A 1 546 ? -9.398 22.172 13.367 1 90.94 546 ALA A C 1
ATOM 4124 O O . ALA A 1 546 ? -9.859 23.328 13.352 1 90.94 546 ALA A O 1
ATOM 4125 N N . THR A 1 547 ? -9.312 21.5 14.469 1 91.38 547 THR A N 1
ATOM 4126 C CA . THR A 1 547 ? -9.766 22 15.766 1 91.38 547 THR A CA 1
ATOM 4127 C C . THR A 1 547 ? -8.969 23.234 16.188 1 91.38 547 THR A C 1
ATOM 4129 O O . THR A 1 547 ? -9.539 24.219 16.641 1 91.38 547 THR A O 1
ATOM 4132 N N . LYS A 1 548 ? -7.656 23.141 16.016 1 87.25 548 LYS A N 1
ATOM 4133 C CA . LYS A 1 548 ? -6.789 24.266 16.359 1 87.25 548 LYS A CA 1
ATOM 4134 C C . LYS A 1 548 ? -7.094 25.484 15.5 1 87.25 548 LYS A C 1
ATOM 4136 O O . LYS A 1 548 ? -7.039 26.625 15.977 1 87.25 548 LYS A O 1
ATOM 4141 N N . SER A 1 549 ? -7.352 25.266 14.219 1 90.12 549 SER A N 1
ATOM 4142 C CA . SER A 1 549 ? -7.742 26.344 13.32 1 90.12 549 SER A CA 1
ATOM 4143 C C . SER A 1 549 ? -9.008 27.047 13.805 1 90.12 549 SER A C 1
ATOM 4145 O O . SER A 1 549 ? -9.078 28.281 13.828 1 90.12 549 SER A O 1
ATOM 4147 N N . VAL A 1 550 ? -10.023 26.328 14.273 1 89.44 550 VAL A N 1
ATOM 4148 C CA . VAL A 1 550 ? -11.273 26.875 14.789 1 89.44 550 VAL A CA 1
ATOM 4149 C C . VAL A 1 550 ? -11.008 27.656 16.062 1 89.44 550 VAL A C 1
ATOM 4151 O O . VAL A 1 550 ? -11.523 28.766 16.234 1 89.44 550 VAL A O 1
ATOM 4154 N N . ASP A 1 551 ? -10.117 27.109 16.922 1 87.5 551 ASP A N 1
ATOM 4155 C CA . ASP A 1 551 ? -9.758 27.781 18.172 1 87.5 551 ASP A CA 1
ATOM 4156 C C . ASP A 1 551 ? -9.109 29.141 17.906 1 87.5 551 ASP A C 1
ATOM 4158 O O . ASP A 1 551 ? -9.453 30.141 18.547 1 87.5 551 ASP A O 1
ATOM 4162 N N . LEU A 1 552 ? -8.211 29.188 16.984 1 87.12 552 LEU A N 1
ATOM 4163 C CA . LEU A 1 552 ? -7.52 30.438 16.641 1 87.12 552 LEU A CA 1
ATOM 4164 C C . LEU A 1 552 ? -8.477 31.438 16 1 87.12 552 LEU A C 1
ATOM 4166 O O . LEU A 1 552 ? -8.398 32.625 16.266 1 87.12 552 LEU A O 1
ATOM 4170 N N . LYS A 1 553 ? -9.414 31 15.219 1 91.44 553 LYS A N 1
ATOM 4171 C CA . LYS A 1 553 ? -10.422 31.875 14.609 1 91.44 553 LYS A CA 1
ATOM 4172 C C . LYS A 1 553 ? -11.305 32.531 15.672 1 91.44 553 LYS A C 1
ATOM 4174 O O . LYS A 1 553 ? -11.609 33.719 15.586 1 91.44 553 LYS A O 1
ATOM 4179 N N . GLU A 1 554 ? -11.602 31.734 16.641 1 88.06 554 GLU A N 1
ATOM 4180 C CA . GLU A 1 554 ? -12.422 32.25 17.734 1 88.06 554 GLU A CA 1
ATOM 4181 C C . GLU A 1 554 ? -11.656 33.312 18.547 1 88.06 554 GLU A C 1
ATOM 4183 O O . GLU A 1 554 ? -12.242 34.281 18.984 1 88.06 554 GLU A O 1
ATOM 4188 N N . LEU A 1 555 ? -10.375 33.062 18.688 1 82.75 555 LEU A N 1
ATOM 4189 C CA . LEU A 1 555 ? -9.523 33.969 19.438 1 82.75 555 LEU A CA 1
ATOM 4190 C C . LEU A 1 555 ? -9.477 35.344 18.766 1 82.75 555 LEU A C 1
ATOM 4192 O O . LEU A 1 555 ? -9.508 36.375 19.453 1 82.75 555 LEU A O 1
ATOM 4196 N N . ILE A 1 556 ? -9.461 35.375 17.406 1 86.31 556 ILE A N 1
ATOM 4197 C CA . ILE A 1 556 ? -9.242 36.656 16.719 1 86.31 556 ILE A CA 1
ATOM 4198 C C . ILE A 1 556 ? -10.578 37.25 16.312 1 86.31 556 ILE A C 1
ATOM 4200 O O . ILE A 1 556 ? -10.633 38.406 15.82 1 86.31 556 ILE A O 1
ATOM 4204 N N . LYS A 1 557 ? -11.68 36.594 16.516 1 86.81 557 LYS A N 1
ATOM 4205 C CA . LYS A 1 557 ? -13.016 37.062 16.156 1 86.81 557 LYS A CA 1
ATOM 4206 C C . LYS A 1 557 ? -13.375 38.312 16.906 1 86.81 557 LYS A C 1
ATOM 4208 O O . LYS A 1 557 ? -14.102 39.188 16.391 1 86.81 557 LYS A O 1
ATOM 4213 N N . HIS A 1 558 ? -12.789 38.469 18.109 1 82.31 558 HIS A N 1
ATOM 4214 C CA . HIS A 1 558 ? -13.094 39.594 19 1 82.31 558 HIS A CA 1
ATOM 4215 C C . HIS A 1 558 ? -12.422 40.875 18.516 1 82.31 558 HIS A C 1
ATOM 4217 O O . HIS A 1 558 ? -12.812 41.969 18.906 1 82.31 558 HIS A O 1
ATOM 4223 N N . PHE A 1 559 ? -11.484 40.75 17.656 1 86.88 559 PHE A N 1
ATOM 4224 C CA . PHE A 1 559 ? -10.734 41.906 17.188 1 86.88 559 PHE A CA 1
ATOM 4225 C C . PHE A 1 559 ? -11.195 42.344 15.797 1 86.88 559 PHE A C 1
ATOM 4227 O O . PHE A 1 559 ? -11.438 41.5 14.938 1 86.88 559 PHE A O 1
ATOM 4234 N N . LYS A 1 560 ? -11.539 43.625 15.578 1 88.88 560 LYS A N 1
ATOM 4235 C CA . LYS A 1 560 ? -11.883 44.219 14.281 1 88.88 560 LYS A CA 1
ATOM 4236 C C . LYS A 1 560 ? -10.688 44.938 13.664 1 88.88 560 LYS A C 1
ATOM 4238 O O . LYS A 1 560 ? -10.102 45.812 14.289 1 88.88 560 LYS A O 1
ATOM 4243 N N . LEU A 1 561 ? -10.305 44.594 12.438 1 84.12 561 LEU A N 1
ATOM 4244 C CA . LEU A 1 561 ? -9.164 45.188 11.742 1 84.12 561 LEU A CA 1
ATOM 4245 C C . LEU A 1 561 ? -9.625 46.125 10.633 1 84.12 561 LEU A C 1
ATOM 4247 O O . LEU A 1 561 ? -10.656 45.875 10 1 84.12 561 LEU A O 1
ATOM 4251 N N . MET B 1 1 ? -13.016 63.281 40.406 1 75.62 1 MET B N 1
ATOM 4252 C CA . MET B 1 1 ? -12.898 64.562 39.781 1 75.62 1 MET B CA 1
ATOM 4253 C C . MET B 1 1 ? -11.891 64.562 38.656 1 75.62 1 MET B C 1
ATOM 4255 O O . MET B 1 1 ? -10.859 63.875 38.75 1 75.62 1 MET B O 1
ATOM 4259 N N . SER B 1 2 ? -12.297 65.312 37.625 1 80.62 2 SER B N 1
ATOM 4260 C CA . SER B 1 2 ? -11.422 65.375 36.469 1 80.62 2 SER B CA 1
ATOM 4261 C C . SER B 1 2 ? -10.164 66.188 36.75 1 80.62 2 SER B C 1
ATOM 4263 O O . SER B 1 2 ? -10.125 66.938 37.719 1 80.62 2 SER B O 1
ATOM 4265 N N . ILE B 1 3 ? -9.156 65.938 36.062 1 79.94 3 ILE B N 1
ATOM 4266 C CA . ILE B 1 3 ? -7.895 66.688 36.219 1 79.94 3 ILE B CA 1
ATOM 4267 C C . ILE B 1 3 ? -8.125 68.125 36 1 79.94 3 ILE B C 1
ATOM 4269 O O . ILE B 1 3 ? -7.586 69 36.75 1 79.94 3 ILE B O 1
ATOM 4273 N N . GLY B 1 4 ? -9.047 68.438 35.125 1 78.5 4 GLY B N 1
ATOM 4274 C CA . GLY B 1 4 ? -9.359 69.875 34.875 1 78.5 4 GLY B CA 1
ATOM 4275 C C . GLY B 1 4 ? -9.992 70.562 36.062 1 78.5 4 GLY B C 1
ATOM 4276 O O . GLY B 1 4 ? -9.625 71.625 36.438 1 78.5 4 GLY B O 1
ATOM 4277 N N . LYS B 1 5 ? -10.859 69.938 36.781 1 83.12 5 LYS B N 1
ATOM 4278 C CA . LYS B 1 5 ? -11.539 70.438 37.938 1 83.12 5 LYS B CA 1
ATOM 4279 C C . LYS B 1 5 ? -10.578 70.625 39.125 1 83.12 5 LYS B C 1
ATOM 4281 O O . LYS B 1 5 ? -10.648 71.625 39.875 1 83.12 5 LYS B O 1
ATOM 4286 N N . LYS B 1 6 ? -9.672 69.688 39.156 1 81.69 6 LYS B N 1
ATOM 4287 C CA . LYS B 1 6 ? -8.688 69.75 40.219 1 81.69 6 LYS B CA 1
ATOM 4288 C C . LYS B 1 6 ? -7.805 71 40.062 1 81.69 6 LYS B C 1
ATOM 4290 O O . LYS B 1 6 ? -7.551 71.688 41.031 1 81.69 6 LYS B O 1
ATOM 4295 N N . ILE B 1 7 ? -7.469 71.25 38.844 1 81.81 7 ILE B N 1
ATOM 4296 C CA . ILE B 1 7 ? -6.59 72.375 38.562 1 81.81 7 ILE B CA 1
ATOM 4297 C C . ILE B 1 7 ? -7.355 73.688 38.781 1 81.81 7 ILE B C 1
ATOM 4299 O O . ILE B 1 7 ? -6.844 74.625 39.375 1 81.81 7 ILE B O 1
ATOM 4303 N N . LEU B 1 8 ? -8.586 73.688 38.406 1 80.75 8 LEU B N 1
ATOM 4304 C CA . LEU B 1 8 ? -9.391 74.938 38.5 1 80.75 8 LEU B CA 1
ATOM 4305 C C . LEU B 1 8 ? -9.641 75.312 39.938 1 80.75 8 LEU B C 1
ATOM 4307 O O . LEU B 1 8 ? -9.633 76.5 40.281 1 80.75 8 LEU B O 1
ATOM 4311 N N . ILE B 1 9 ? -9.82 74.375 40.812 1 81.62 9 ILE B N 1
ATOM 4312 C CA . ILE B 1 9 ? -10.07 74.688 42.219 1 81.62 9 ILE B CA 1
ATOM 4313 C C . ILE B 1 9 ? -8.844 75.312 42.844 1 81.62 9 ILE B C 1
ATOM 4315 O O . ILE B 1 9 ? -8.961 76.25 43.625 1 81.62 9 ILE B O 1
ATOM 4319 N N . GLY B 1 10 ? -7.656 74.875 42.406 1 79.06 10 GLY B N 1
ATOM 4320 C CA . GLY B 1 10 ? -6.445 75.5 42.906 1 79.06 10 GLY B CA 1
ATOM 4321 C C . GLY B 1 10 ? -6.301 76.938 42.469 1 79.06 10 GLY B C 1
ATOM 4322 O O . GLY B 1 10 ? -5.988 77.812 43.281 1 79.06 10 GLY B O 1
ATOM 4323 N N . PHE B 1 11 ? -6.703 77.188 41.281 1 81.31 11 PHE B N 1
ATOM 4324 C CA . PHE B 1 11 ? -6.586 78.5 40.719 1 81.31 11 PHE B CA 1
ATOM 4325 C C . PHE B 1 11 ? -7.613 79.438 41.344 1 81.31 11 PHE B C 1
ATOM 4327 O O . PHE B 1 11 ? -7.289 80.562 41.719 1 81.31 11 PHE B O 1
ATOM 4334 N N . MET B 1 12 ? -8.773 79.062 41.625 1 83 12 MET B N 1
ATOM 4335 C CA . MET B 1 12 ? -9.844 79.875 42.156 1 83 12 MET B CA 1
ATOM 4336 C C . MET B 1 12 ? -9.57 80.25 43.625 1 83 12 MET B C 1
ATOM 4338 O O . MET B 1 12 ? -9.938 81.312 44.062 1 83 12 MET B O 1
ATOM 4342 N N . THR B 1 13 ? -8.867 79.438 44.281 1 84.06 13 THR B N 1
ATOM 4343 C CA . THR B 1 13 ? -8.555 79.688 45.688 1 84.06 13 THR B CA 1
ATOM 4344 C C . THR B 1 13 ? -7.574 80.875 45.812 1 84.06 13 THR B C 1
ATOM 4346 O O . THR B 1 13 ? -7.766 81.75 46.625 1 84.06 13 THR B O 1
ATOM 4349 N N . ILE B 1 14 ? -6.66 80.938 44.938 1 81.31 14 ILE B N 1
ATOM 4350 C CA . ILE B 1 14 ? -5.676 82 44.969 1 81.31 14 ILE B CA 1
ATOM 4351 C C . ILE B 1 14 ? -6.316 83.312 44.531 1 81.31 14 ILE B C 1
ATOM 4353 O O . ILE B 1 14 ? -6.066 84.375 45.125 1 81.31 14 ILE B O 1
ATOM 4357 N N . LEU B 1 15 ? -7.195 83.188 43.562 1 83.69 15 LEU B N 1
ATOM 4358 C CA . LEU B 1 15 ? -7.883 84.375 43.062 1 83.69 15 LEU B CA 1
ATOM 4359 C C . LEU B 1 15 ? -8.797 85 44.125 1 83.69 15 LEU B C 1
ATOM 4361 O O . LEU B 1 15 ? -8.867 86.188 44.312 1 83.69 15 LEU B O 1
ATOM 4365 N N . LEU B 1 16 ? -9.383 84.188 44.938 1 85.81 16 LEU B N 1
ATOM 4366 C CA . LEU B 1 16 ? -10.289 84.625 46 1 85.81 16 LEU B CA 1
ATOM 4367 C C . LEU B 1 16 ? -9.516 85.312 47.125 1 85.81 16 LEU B C 1
ATOM 4369 O O . LEU B 1 16 ? -9.945 86.375 47.625 1 85.81 16 LEU B O 1
ATOM 4373 N N . ILE B 1 17 ? -8.359 84.812 47.406 1 84.44 17 ILE B N 1
ATOM 4374 C CA . ILE B 1 17 ? -7.531 85.438 48.469 1 84.44 17 ILE B CA 1
ATOM 4375 C C . ILE B 1 17 ? -7.059 86.812 48 1 84.44 17 ILE B C 1
ATOM 4377 O O . ILE B 1 17 ? -7.047 87.75 48.812 1 84.44 17 ILE B O 1
ATOM 4381 N N . MET B 1 18 ? -6.84 86.875 46.719 1 82.38 18 MET B N 1
ATOM 4382 C CA . MET B 1 18 ? -6.395 88.125 46.156 1 82.38 18 MET B CA 1
ATOM 4383 C C . MET B 1 18 ? -7.508 89.188 46.219 1 82.38 18 MET B C 1
ATOM 4385 O O . MET B 1 18 ? -7.293 90.312 46.688 1 82.38 18 MET B O 1
ATOM 4389 N N . ILE B 1 19 ? -8.727 88.812 45.969 1 84.56 19 ILE B N 1
ATOM 4390 C CA . ILE B 1 19 ? -9.852 89.688 45.906 1 84.56 19 ILE B CA 1
ATOM 4391 C C . ILE B 1 19 ? -10.234 90.188 47.312 1 84.56 19 ILE B C 1
ATOM 4393 O O . ILE B 1 19 ? -10.406 91.375 47.562 1 84.56 19 ILE B O 1
ATOM 4397 N N . VAL B 1 20 ? -10.188 89.25 48.25 1 85.44 20 VAL B N 1
ATOM 4398 C CA . VAL B 1 20 ? -10.609 89.562 49.625 1 85.44 20 VAL B CA 1
ATOM 4399 C C . VAL B 1 20 ? -9.562 90.438 50.312 1 85.44 20 VAL B C 1
ATOM 4401 O O . VAL B 1 20 ? -9.898 91.438 50.938 1 85.44 20 VAL B O 1
ATOM 4404 N N . SER B 1 21 ? -8.328 90.125 50.062 1 83.38 21 SER B N 1
ATOM 4405 C CA . SER B 1 21 ? -7.258 90.875 50.688 1 83.38 21 SER B CA 1
ATOM 4406 C C . SER B 1 21 ? -7.172 92.312 50.156 1 83.38 21 SER B C 1
ATOM 4408 O O . SER B 1 21 ? -7.039 93.312 50.906 1 83.38 21 SER B O 1
ATOM 4410 N N . MET B 1 22 ? -7.395 92.438 48.875 1 82.19 22 MET B N 1
ATOM 4411 C CA . MET B 1 22 ? -7.34 93.75 48.25 1 82.19 22 MET B CA 1
ATOM 4412 C C . MET B 1 22 ? -8.547 94.625 48.656 1 82.19 22 MET B C 1
ATOM 4414 O O . MET B 1 22 ? -8.43 95.812 48.844 1 82.19 22 MET B O 1
ATOM 4418 N N . GLY B 1 23 ? -9.609 93.938 48.906 1 82.12 23 GLY B N 1
ATOM 4419 C CA . GLY B 1 23 ? -10.812 94.688 49.344 1 82.12 23 GLY B CA 1
ATOM 4420 C C . GLY B 1 23 ? -10.719 95.188 50.75 1 82.12 23 GLY B C 1
ATOM 4421 O O . GLY B 1 23 ? -11.117 96.375 51 1 82.12 23 GLY B O 1
ATOM 4422 N N . VAL B 1 24 ? -10.141 94.5 51.531 1 83.56 24 VAL B N 1
ATOM 4423 C CA . VAL B 1 24 ? -10.016 94.938 52.938 1 83.56 24 VAL B CA 1
ATOM 4424 C C . VAL B 1 24 ? -9.047 96.125 53.031 1 83.56 24 VAL B C 1
ATOM 4426 O O . VAL B 1 24 ? -9.312 97.062 53.75 1 83.56 24 VAL B O 1
ATOM 4429 N N . VAL B 1 25 ? -7.988 96 52.25 1 80.5 25 VAL B N 1
ATOM 4430 C CA . VAL B 1 25 ? -6.977 97.062 52.312 1 80.5 25 VAL B CA 1
ATOM 4431 C C . VAL B 1 25 ? -7.551 98.375 51.719 1 80.5 25 VAL B C 1
ATOM 4433 O O . VAL B 1 25 ? -7.324 99.438 52.281 1 80.5 25 VAL B O 1
ATOM 4436 N N . LEU B 1 26 ? -8.484 98.125 50.781 1 81 26 LEU B N 1
ATOM 4437 C CA . LEU B 1 26 ? -9.109 99.312 50.156 1 81 26 LEU B CA 1
ATOM 4438 C C . LEU B 1 26 ? -10.117 99.938 51.125 1 81 26 LEU B C 1
ATOM 4440 O O . LEU B 1 26 ? -10.219 101.188 51.188 1 81 26 LEU B O 1
ATOM 4444 N N . ALA B 1 27 ? -10.742 99.125 51.844 1 82.81 27 ALA B N 1
ATOM 4445 C CA . ALA B 1 27 ? -11.727 99.688 52.812 1 82.81 27 ALA B CA 1
ATOM 4446 C C . ALA B 1 27 ? -11.047 100.438 53.938 1 82.81 27 ALA B C 1
ATOM 4448 O O . ALA B 1 27 ? -11.523 101.5 54.344 1 82.81 27 ALA B O 1
ATOM 4449 N N . GLU B 1 28 ? -9.953 100.062 54.312 1 78.69 28 GLU B N 1
ATOM 4450 C CA . GLU B 1 28 ? -9.211 100.75 55.375 1 78.69 28 GLU B CA 1
ATOM 4451 C C . GLU B 1 28 ? -8.625 102.062 54.875 1 78.69 28 GLU B C 1
ATOM 4453 O O . GLU B 1 28 ? -8.609 103 55.625 1 78.69 28 GLU B O 1
ATOM 4458 N N . LEU B 1 29 ? -8.289 102.125 53.656 1 77 29 LEU B N 1
ATOM 4459 C CA . LEU B 1 29 ? -7.738 103.312 53.062 1 77 29 LEU B CA 1
ATOM 4460 C C . LEU B 1 29 ? -8.812 104.438 52.938 1 77 29 LEU B C 1
ATOM 4462 O O . LEU B 1 29 ? -8.562 105.562 53.25 1 77 29 LEU B O 1
ATOM 4466 N N . LYS B 1 30 ? -10.008 104 52.688 1 81 30 LYS B N 1
ATOM 4467 C CA . LYS B 1 30 ? -11.102 104.938 52.531 1 81 30 LYS B CA 1
ATOM 4468 C C . LYS B 1 30 ? -11.539 105.5 53.875 1 81 30 LYS B C 1
ATOM 4470 O O . LYS B 1 30 ? -11.836 106.688 54 1 81 30 LYS B O 1
ATOM 4475 N N . LYS B 1 31 ? -11.438 104.688 54.781 1 79.94 31 LYS B N 1
ATOM 4476 C CA . LYS B 1 31 ? -11.797 105.125 56.125 1 79.94 31 LYS B CA 1
ATOM 4477 C C . LYS B 1 31 ? -10.805 106.125 56.688 1 79.94 31 LYS B C 1
ATOM 4479 O O . LYS B 1 31 ? -11.195 107.188 57.219 1 79.94 31 LYS B O 1
ATOM 4484 N N . THR B 1 32 ? -9.562 105.875 56.375 1 75.5 32 THR B N 1
ATOM 4485 C CA . THR B 1 32 ? -8.508 106.75 56.875 1 75.5 32 THR B CA 1
ATOM 4486 C C . THR B 1 32 ? -8.586 108.125 56.156 1 75.5 32 THR B C 1
ATOM 4488 O O . THR B 1 32 ? -8.445 109.125 56.812 1 75.5 32 THR B O 1
ATOM 4491 N N . ASN B 1 33 ? -8.938 108.125 54.875 1 77.5 33 ASN B N 1
ATOM 4492 C CA . ASN B 1 33 ? -9.016 109.375 54.125 1 77.5 33 ASN B CA 1
ATOM 4493 C C . ASN B 1 33 ? -10.188 110.188 54.594 1 77.5 33 ASN B C 1
ATOM 4495 O O . ASN B 1 33 ? -10.062 111.438 54.688 1 77.5 33 ASN B O 1
ATOM 4499 N N . LYS B 1 34 ? -11.211 109.688 55.062 1 80.56 34 LYS B N 1
ATOM 4500 C CA . LYS B 1 34 ? -12.383 110.438 55.531 1 80.56 34 LYS B CA 1
ATOM 4501 C C . LYS B 1 34 ? -12.125 111.062 56.906 1 80.56 34 LYS B C 1
ATOM 4503 O O . LYS B 1 34 ? -12.523 112.188 57.156 1 80.56 34 LYS B O 1
ATOM 4508 N N . GLN B 1 35 ? -11.414 110.438 57.656 1 77.81 35 GLN B N 1
ATOM 4509 C CA . GLN B 1 35 ? -11.109 110.938 59 1 77.81 35 GLN B CA 1
ATOM 4510 C C . GLN B 1 35 ? -10.164 112.125 58.938 1 77.81 35 GLN B C 1
ATOM 4512 O O . GLN B 1 35 ? -10.328 113.062 59.656 1 77.81 35 GLN B O 1
ATOM 4517 N N . VAL B 1 36 ? -9.328 112.125 57.969 1 76.12 36 VAL B N 1
ATOM 4518 C CA . VAL B 1 36 ? -8.359 113.188 57.812 1 76.12 36 VAL B CA 1
ATOM 4519 C C . VAL B 1 36 ? -9.055 114.438 57.25 1 76.12 36 VAL B C 1
ATOM 4521 O O . VAL B 1 36 ? -8.812 115.562 57.75 1 76.12 36 VAL B O 1
ATOM 4524 N N . GLU B 1 37 ? -9.992 114.25 56.469 1 79 37 GLU B N 1
ATOM 4525 C CA . GLU B 1 37 ? -10.758 115.375 55.875 1 79 37 GLU B CA 1
ATOM 4526 C C . GLU B 1 37 ? -11.609 116.062 56.938 1 79 37 GLU B C 1
ATOM 4528 O O . GLU B 1 37 ? -11.625 117.312 57.031 1 79 37 GLU B O 1
ATOM 4533 N N . GLN B 1 38 ? -12.133 115.375 57.781 1 79.69 38 GLN B N 1
ATOM 4534 C CA . GLN B 1 38 ? -12.992 115.938 58.844 1 79.69 38 GLN B CA 1
ATOM 4535 C C . GLN B 1 38 ? -12.172 116.688 59.875 1 79.69 38 GLN B C 1
ATOM 4537 O O . GLN B 1 38 ? -12.57 117.75 60.312 1 79.69 38 GLN B O 1
ATOM 4542 N N . ALA B 1 39 ? -11.031 116.188 60.125 1 80.19 39 ALA B N 1
ATOM 4543 C CA . ALA B 1 39 ? -10.164 116.812 61.125 1 80.19 39 ALA B CA 1
ATOM 4544 C C . ALA B 1 39 ? -9.664 118.188 60.656 1 80.19 39 ALA B C 1
ATOM 4546 O O . ALA B 1 39 ? -9.727 119.188 61.406 1 80.19 39 ALA B O 1
ATOM 4547 N N . LEU B 1 40 ? -9.43 118.312 59.375 1 77.19 40 LEU B N 1
ATOM 4548 C CA . LEU B 1 40 ? -8.859 119.562 58.844 1 77.19 40 LEU B CA 1
ATOM 4549 C C . LEU B 1 40 ? -9.945 120.625 58.594 1 77.19 40 LEU B C 1
ATOM 4551 O O . LEU B 1 40 ? -9.75 121.812 58.844 1 77.19 40 LEU B O 1
ATOM 4555 N N . GLU B 1 41 ? -11.109 120.188 58.312 1 78.19 41 GLU B N 1
ATOM 4556 C CA . GLU B 1 41 ? -12.18 121.062 57.938 1 78.19 41 GLU B CA 1
ATOM 4557 C C . GLU B 1 41 ? -12.953 121.562 59.156 1 78.19 41 GLU B C 1
ATOM 4559 O O . GLU B 1 41 ? -13.484 122.688 59.188 1 78.19 41 GLU B O 1
ATOM 4564 N N . GLU B 1 42 ? -12.844 120.688 60.156 1 81.38 42 GLU B N 1
ATOM 4565 C CA . GLU B 1 42 ? -13.703 121 61.281 1 81.38 42 GLU B CA 1
ATOM 4566 C C . GLU B 1 42 ? -12.875 121.375 62.5 1 81.38 42 GLU B C 1
ATOM 4568 O O . GLU B 1 42 ? -12.93 122.5 63 1 81.38 42 GLU B O 1
ATOM 4573 N N . GLN B 1 43 ? -12.031 120.562 62.875 1 83.5 43 GLN B N 1
ATOM 4574 C CA . GLN B 1 43 ? -11.32 120.75 64.125 1 83.5 43 GLN B CA 1
ATOM 4575 C C . GLN B 1 43 ? -10.312 121.938 64.062 1 83.5 43 GLN B C 1
ATOM 4577 O O . GLN B 1 43 ? -10.289 122.812 64.875 1 83.5 43 GLN B O 1
ATOM 4582 N N . VAL B 1 44 ? -9.664 121.938 62.969 1 86 44 VAL B N 1
ATOM 4583 C CA . VAL B 1 44 ? -8.648 123 62.812 1 86 44 VAL B CA 1
ATOM 4584 C C . VAL B 1 44 ? -9.328 124.375 62.656 1 86 44 VAL B C 1
ATOM 4586 O O . VAL B 1 44 ? -8.914 125.312 63.25 1 86 44 VAL B O 1
ATOM 4589 N N . LYS B 1 45 ? -10.477 124.5 62.062 1 86.88 45 LYS B N 1
ATOM 4590 C CA . LYS B 1 45 ? -11.203 125.75 61.844 1 86.88 45 LYS B CA 1
ATOM 4591 C C . LYS B 1 45 ? -11.758 126.312 63.156 1 86.88 45 LYS B C 1
ATOM 4593 O O . LYS B 1 45 ? -11.656 127.5 63.406 1 86.88 45 LYS B O 1
ATOM 4598 N N . GLN B 1 46 ? -12.133 125.5 63.938 1 88.31 46 GLN B N 1
ATOM 4599 C CA . GLN B 1 46 ? -12.711 125.875 65.188 1 88.31 46 GLN B CA 1
ATOM 4600 C C . GLN B 1 46 ? -11.641 126.375 66.188 1 88.31 46 GLN B C 1
ATOM 4602 O O . GLN B 1 46 ? -11.852 127.375 66.875 1 88.31 46 GLN B O 1
ATOM 4607 N N . VAL B 1 47 ? -10.555 125.75 66 1 89.12 47 VAL B N 1
ATOM 4608 C CA . VAL B 1 47 ? -9.43 126.188 66.812 1 89.12 47 VAL B CA 1
ATOM 4609 C C . VAL B 1 47 ? -9 127.562 66.375 1 89.12 47 VAL B C 1
ATOM 4611 O O . VAL B 1 47 ? -8.805 128.5 67.25 1 89.12 47 VAL B O 1
ATOM 4614 N N . MET B 1 48 ? -9.039 127.875 65.125 1 88 48 MET B N 1
ATOM 4615 C CA . MET B 1 48 ? -8.648 129.25 64.625 1 88 48 MET B CA 1
ATOM 4616 C C . MET B 1 48 ? -9.672 130.25 64.938 1 88 48 MET B C 1
ATOM 4618 O O . MET B 1 48 ? -9.297 131.375 65.375 1 88 48 MET B O 1
ATOM 4622 N N . LEU B 1 49 ? -10.883 129.875 65 1 89.81 49 LEU B N 1
ATOM 4623 C CA . LEU B 1 49 ? -11.945 130.875 65.312 1 89.81 49 LEU B CA 1
ATOM 4624 C C . LEU B 1 49 ? -11.898 131.25 66.812 1 89.81 49 LEU B C 1
ATOM 4626 O O . LEU B 1 49 ? -12.07 132.375 67.188 1 89.81 49 LEU B O 1
ATOM 4630 N N . ALA B 1 50 ? -11.656 130.25 67.562 1 92.06 50 ALA B N 1
ATOM 4631 C CA . ALA B 1 50 ? -11.531 130.5 69 1 92.06 50 ALA B CA 1
ATOM 4632 C C . ALA B 1 50 ? -10.391 131.5 69.25 1 92.06 50 ALA B C 1
ATOM 4634 O O . ALA B 1 50 ? -10.547 132.375 70.062 1 92.06 50 ALA B O 1
ATOM 4635 N N . ASP B 1 51 ? -9.414 131.375 68.5 1 89.44 51 ASP B N 1
ATOM 4636 C CA . ASP B 1 51 ? -8.25 132.125 68.688 1 89.44 51 ASP B CA 1
ATOM 4637 C C . ASP B 1 51 ? -8.523 133.625 68.188 1 89.44 51 ASP B C 1
ATOM 4639 O O . ASP B 1 51 ? -8.109 134.625 68.75 1 89.44 51 ASP B O 1
ATOM 4643 N N . ASP B 1 52 ? -9.242 133.75 67.188 1 89 52 ASP B N 1
ATOM 4644 C CA . ASP B 1 52 ? -9.602 135 66.562 1 89 52 ASP B CA 1
ATOM 4645 C C . ASP B 1 52 ? -10.555 135.75 67.5 1 89 52 ASP B C 1
ATOM 4647 O O . ASP B 1 52 ? -10.453 137 67.625 1 89 52 ASP B O 1
ATOM 4651 N N . ILE B 1 53 ? -11.336 135.125 68.125 1 91.88 53 ILE B N 1
ATOM 4652 C CA . ILE B 1 53 ? -12.258 135.75 69.125 1 91.88 53 ILE B CA 1
ATOM 4653 C C . ILE B 1 53 ? -11.461 136.375 70.312 1 91.88 53 ILE B C 1
ATOM 4655 O O . ILE B 1 53 ? -11.656 137.5 70.688 1 91.88 53 ILE B O 1
ATOM 4659 N N . LYS B 1 54 ? -10.539 135.625 70.812 1 90.56 54 LYS B N 1
ATOM 4660 C CA . LYS B 1 54 ? -9.719 136.125 71.875 1 90.56 54 LYS B CA 1
ATOM 4661 C C . LYS B 1 54 ? -8.953 137.375 71.562 1 90.56 54 LYS B C 1
ATOM 4663 O O . LYS B 1 54 ? -8.906 138.375 72.312 1 90.56 54 LYS B O 1
ATOM 4668 N N . PHE B 1 55 ? -8.555 137.375 70.375 1 85.44 55 PHE B N 1
ATOM 4669 C CA . PHE B 1 55 ? -7.801 138.5 69.875 1 85.44 55 PHE B CA 1
ATOM 4670 C C . PHE B 1 55 ? -8.703 139.75 69.75 1 85.44 55 PHE B C 1
ATOM 4672 O O . PHE B 1 55 ? -8.352 140.875 70.188 1 85.44 55 PHE B O 1
ATOM 4679 N N . SER B 1 56 ? -9.828 139.5 69.188 1 89.19 56 SER B N 1
ATOM 4680 C CA . SER B 1 56 ? -10.758 140.625 68.938 1 89.19 56 SER B CA 1
ATOM 4681 C C . SER B 1 56 ? -11.234 141.25 70.25 1 89.19 56 SER B C 1
ATOM 4683 O O . SER B 1 56 ? -11.391 142.375 70.375 1 89.19 56 SER B O 1
ATOM 4685 N N . ILE B 1 57 ? -11.406 140.375 71.188 1 89 57 ILE B N 1
ATOM 4686 C CA . ILE B 1 57 ? -11.805 140.875 72.5 1 89 57 ILE B CA 1
ATOM 4687 C C . ILE B 1 57 ? -10.703 141.75 73.062 1 89 57 ILE B C 1
ATOM 4689 O O . ILE B 1 57 ? -10.984 142.875 73.625 1 89 57 ILE B O 1
ATOM 4693 N N . ALA B 1 58 ? -9.539 141.375 73 1 85.38 58 ALA B N 1
ATOM 4694 C CA . ALA B 1 58 ? -8.414 142.125 73.5 1 85.38 58 ALA B CA 1
ATOM 4695 C C . ALA B 1 58 ? -8.273 143.5 72.812 1 85.38 58 ALA B C 1
ATOM 4697 O O . ALA B 1 58 ? -8.086 144.5 73.5 1 85.38 58 ALA B O 1
ATOM 4698 N N . MET B 1 59 ? -8.539 143.5 71.562 1 85 59 MET B N 1
ATOM 4699 C CA . MET B 1 59 ? -8.398 144.75 70.812 1 85 59 MET B CA 1
ATOM 4700 C C . MET B 1 59 ? -9.562 145.625 71.062 1 85 59 MET B C 1
ATOM 4702 O O . MET B 1 59 ? -9.375 146.875 71.125 1 85 59 MET B O 1
ATOM 4706 N N . GLN B 1 60 ? -10.625 145.125 71.188 1 85.25 60 GLN B N 1
ATOM 4707 C CA . GLN B 1 60 ? -11.773 145.875 71.625 1 85.25 60 GLN B CA 1
ATOM 4708 C C . GLN B 1 60 ? -11.547 146.5 73 1 85.25 60 GLN B C 1
ATOM 4710 O O . GLN B 1 60 ? -11.883 147.75 73.188 1 85.25 60 GLN B O 1
ATOM 4715 N N . GLY B 1 61 ? -11.016 145.75 73.938 1 77.88 61 GLY B N 1
ATOM 4716 C CA . GLY B 1 61 ? -10.68 146.25 75.25 1 77.88 61 GLY B CA 1
ATOM 4717 C C . GLY B 1 61 ? -9.711 147.5 75.188 1 77.88 61 GLY B C 1
ATOM 4718 O O . GLY B 1 61 ? -9.875 148.375 75.938 1 77.88 61 GLY B O 1
ATOM 4719 N N . ILE B 1 62 ? -8.844 147.375 74.312 1 77.31 62 ILE B N 1
ATOM 4720 C CA . ILE B 1 62 ? -7.875 148.5 74.125 1 77.31 62 ILE B CA 1
ATOM 4721 C C . ILE B 1 62 ? -8.578 149.75 73.625 1 77.31 62 ILE B C 1
ATOM 4723 O O . ILE B 1 62 ? -8.391 150.75 74.125 1 77.31 62 ILE B O 1
ATOM 4727 N N . SER B 1 63 ? -9.383 149.5 72.625 1 80.12 63 SER B N 1
ATOM 4728 C CA . SER B 1 63 ? -10.07 150.625 72 1 80.12 63 SER B CA 1
ATOM 4729 C C . SER B 1 63 ? -11.031 151.375 73 1 80.12 63 SER B C 1
ATOM 4731 O O . SER B 1 63 ? -11.148 152.5 73 1 80.12 63 SER B O 1
ATOM 4733 N N . LEU B 1 64 ? -11.633 150.75 73.812 1 79.38 64 LEU B N 1
ATOM 4734 C CA . LEU B 1 64 ? -12.562 151.25 74.812 1 79.38 64 LEU B CA 1
ATOM 4735 C C . LEU B 1 64 ? -11.828 152.125 75.812 1 79.38 64 LEU B C 1
ATOM 4737 O O . LEU B 1 64 ? -12.297 153.125 76.188 1 79.38 64 LEU B O 1
ATOM 4741 N N . ARG B 1 65 ? -10.758 151.75 76.25 1 74 65 ARG B N 1
ATOM 4742 C CA . ARG B 1 65 ? -9.992 152.5 77.25 1 74 65 ARG B CA 1
ATOM 4743 C C . ARG B 1 65 ? -9.344 153.75 76.688 1 74 65 ARG B C 1
ATOM 4745 O O . ARG B 1 65 ? -9.242 154.75 77.375 1 74 65 ARG B O 1
ATOM 4752 N N . GLU B 1 66 ? -9 153.5 75.375 1 74.06 66 GLU B N 1
ATOM 4753 C CA . GLU B 1 66 ? -8.453 154.625 74.688 1 74.06 66 GLU B CA 1
ATOM 4754 C C . GLU B 1 66 ? -9.531 155.75 74.438 1 74.06 66 GLU B C 1
ATOM 4756 O O . GLU B 1 66 ? -9.234 156.875 74.5 1 74.06 66 GLU B O 1
ATOM 4761 N N . LEU B 1 67 ? -10.656 155.375 74.25 1 75.69 67 LEU B N 1
ATOM 4762 C CA . LEU B 1 67 ? -11.766 156.375 74.062 1 75.69 67 LEU B CA 1
ATOM 4763 C C . LEU B 1 67 ? -12.039 157.125 75.312 1 75.69 67 LEU B C 1
ATOM 4765 O O . LEU B 1 67 ? -12.281 158.375 75.188 1 75.69 67 LEU B O 1
ATOM 4769 N N . VAL B 1 68 ? -11.969 156.625 76.5 1 68.75 68 VAL B N 1
ATOM 4770 C CA . VAL B 1 68 ? -12.289 157.375 77.75 1 68.75 68 VAL B CA 1
ATOM 4771 C C . VAL B 1 68 ? -11.141 158.25 78.125 1 68.75 68 VAL B C 1
ATOM 4773 O O . VAL B 1 68 ? -11.359 159.25 78.75 1 68.75 68 VAL B O 1
ATOM 4776 N N . VAL B 1 69 ? -9.898 158 77.625 1 63.12 69 VAL B N 1
ATOM 4777 C CA . VAL B 1 69 ? -8.727 158.75 78.062 1 63.12 69 VAL B CA 1
ATOM 4778 C C . VAL B 1 69 ? -8.43 159.875 77.062 1 63.12 69 VAL B C 1
ATOM 4780 O O . VAL B 1 69 ? -8.141 161 77.438 1 63.12 69 VAL B O 1
ATOM 4783 N N . ILE B 1 70 ? -8.438 159.75 75.75 1 66.94 70 ILE B N 1
ATOM 4784 C CA . ILE B 1 70 ? -7.902 160.625 74.75 1 66.94 70 ILE B CA 1
ATOM 4785 C C . ILE B 1 70 ? -9.055 161.25 73.938 1 66.94 70 ILE B C 1
ATOM 4787 O O . ILE B 1 70 ? -8.938 162.5 73.5 1 66.94 70 ILE B O 1
ATOM 4791 N N . GLY B 1 71 ? -10.312 160.875 73.875 1 64.12 71 GLY B N 1
ATOM 4792 C CA . GLY B 1 71 ? -11.539 161.375 73.312 1 64.12 71 GLY B CA 1
ATOM 4793 C C . GLY B 1 71 ? -11.406 161.75 71.812 1 64.12 71 GLY B C 1
ATOM 4794 O O . GLY B 1 71 ? -12.039 162.625 71.375 1 64.12 71 GLY B O 1
ATOM 4795 N N . LYS B 1 72 ? -10.469 161.25 71.062 1 71.81 72 LYS B N 1
ATOM 4796 C CA . LYS B 1 72 ? -10.312 161.5 69.625 1 71.81 72 LYS B CA 1
ATOM 4797 C C . LYS B 1 72 ? -11.203 160.625 68.75 1 71.81 72 LYS B C 1
ATOM 4799 O O . LYS B 1 72 ? -11.461 159.5 69.125 1 71.81 72 LYS B O 1
ATOM 4804 N N . PRO B 1 73 ? -11.766 161 67.625 1 75.31 73 PRO B N 1
ATOM 4805 C CA . PRO B 1 73 ? -12.664 160.25 66.75 1 75.31 73 PRO B CA 1
ATOM 4806 C C . PRO B 1 73 ? -12.062 159 66.188 1 75.31 73 PRO B C 1
ATOM 4808 O O . PRO B 1 73 ? -12.781 158 65.875 1 75.31 73 PRO B O 1
ATOM 4811 N N . GLU B 1 74 ? -10.805 158.75 66 1 78.38 74 GLU B N 1
ATOM 4812 C CA . GLU B 1 74 ? -10.141 157.625 65.438 1 78.38 74 GLU B CA 1
ATOM 4813 C C . GLU B 1 74 ? -10.273 156.375 66.375 1 78.38 74 GLU B C 1
ATOM 4815 O O . GLU B 1 74 ? -10.367 155.25 65.875 1 78.38 74 GLU B O 1
ATOM 4820 N N . VAL B 1 75 ? -10.453 156.625 67.438 1 77.88 75 VAL B N 1
ATOM 4821 C CA . VAL B 1 75 ? -10.578 155.5 68.438 1 77.88 75 VAL B CA 1
ATOM 4822 C C . VAL B 1 75 ? -11.977 155 68.438 1 77.88 75 VAL B C 1
ATOM 4824 O O . VAL B 1 75 ? -12.133 153.75 68.562 1 77.88 75 VAL B O 1
ATOM 4827 N N . GLN B 1 76 ? -12.93 155.75 68.125 1 81.44 76 GLN B N 1
ATOM 4828 C CA . GLN B 1 76 ? -14.289 155.25 68 1 81.44 76 GLN B CA 1
ATOM 4829 C C . GLN B 1 76 ? -14.414 154.375 66.75 1 81.44 76 GLN B C 1
ATOM 4831 O O . GLN B 1 76 ? -15.125 153.375 66.812 1 81.44 76 GLN B O 1
ATOM 4836 N N . GLU B 1 77 ? -13.695 154.625 65.812 1 86.81 77 GLU B N 1
ATOM 4837 C CA . GLU B 1 77 ? -13.695 153.75 64.562 1 86.81 77 GLU B CA 1
ATOM 4838 C C . GLU B 1 77 ? -13.016 152.375 64.812 1 86.81 77 GLU B C 1
ATOM 4840 O O . GLU B 1 77 ? -13.492 151.375 64.375 1 86.81 77 GLU B O 1
ATOM 4845 N N . ASN B 1 78 ? -12 152.375 65.5 1 83 78 ASN B N 1
ATOM 4846 C CA . ASN B 1 78 ? -11.305 151.125 65.875 1 83 78 ASN B CA 1
ATOM 4847 C C . ASN B 1 78 ? -12.164 150.25 66.75 1 83 78 ASN B C 1
ATOM 4849 O O . ASN B 1 78 ? -12.195 149 66.562 1 83 78 ASN B O 1
ATOM 4853 N N . LEU B 1 79 ? -12.805 150.875 67.688 1 84.44 79 LEU B N 1
ATOM 4854 C CA . LEU B 1 79 ? -13.711 150.125 68.562 1 84.44 79 LEU B CA 1
ATOM 4855 C C . LEU B 1 79 ? -14.812 149.5 67.75 1 84.44 79 LEU B C 1
ATOM 4857 O O . LEU B 1 79 ? -15.109 148.25 67.938 1 84.44 79 LEU B O 1
ATOM 4861 N N . GLN B 1 80 ? -15.297 150.125 66.812 1 88.38 80 GLN B N 1
ATOM 4862 C CA . GLN B 1 80 ? -16.344 149.625 65.938 1 88.38 80 GLN B CA 1
ATOM 4863 C C . GLN B 1 80 ? -15.82 148.5 65.062 1 88.38 80 GLN B C 1
ATOM 4865 O O . GLN B 1 80 ? -16.484 147.5 64.875 1 88.38 80 GLN B O 1
ATOM 4870 N N . THR B 1 81 ? -14.688 148.625 64.625 1 89.75 81 THR B N 1
ATOM 4871 C CA . THR B 1 81 ? -14.07 147.625 63.781 1 89.75 81 THR B CA 1
ATOM 4872 C C . THR B 1 81 ? -13.875 146.25 64.5 1 89.75 81 THR B C 1
ATOM 4874 O O . THR B 1 81 ? -14.273 145.25 64 1 89.75 81 THR B O 1
ATOM 4877 N N . TYR B 1 82 ? -13.352 146.375 65.688 1 88.12 82 TYR B N 1
ATOM 4878 C CA . TYR B 1 82 ? -13.062 145.125 66.375 1 88.12 82 TYR B CA 1
ATOM 4879 C C . TYR B 1 82 ? -14.344 144.5 67 1 88.12 82 TYR B C 1
ATOM 4881 O O . TYR B 1 82 ? -14.445 143.25 67.125 1 88.12 82 TYR B O 1
ATOM 4889 N N . HIS B 1 83 ? -15.234 145.5 67.312 1 89.44 83 HIS B N 1
ATOM 4890 C CA . HIS B 1 83 ? -16.547 145 67.688 1 89.44 83 HIS B CA 1
ATOM 4891 C C . HIS B 1 83 ? -17.203 144.25 66.562 1 89.44 83 HIS B C 1
ATOM 4893 O O . HIS B 1 83 ? -17.766 143.125 66.812 1 89.44 83 HIS B O 1
ATOM 4899 N N . ASP B 1 84 ? -17.031 144.625 65.375 1 91.44 84 ASP B N 1
ATOM 4900 C CA . ASP B 1 84 ? -17.594 143.875 64.188 1 91.44 84 ASP B CA 1
ATOM 4901 C C . ASP B 1 84 ? -16.875 142.625 63.875 1 91.44 84 ASP B C 1
ATOM 4903 O O . ASP B 1 84 ? -17.516 141.625 63.531 1 91.44 84 ASP B O 1
ATOM 4907 N N . LEU B 1 85 ? -15.648 142.625 64.062 1 89.75 85 LEU B N 1
ATOM 4908 C CA . LEU B 1 85 ? -14.867 141.375 63.875 1 89.75 85 LEU B CA 1
ATOM 4909 C C . LEU B 1 85 ? -15.234 140.375 64.875 1 89.75 85 LEU B C 1
ATOM 4911 O O . LEU B 1 85 ? -15.406 139.125 64.562 1 89.75 85 LEU B O 1
ATOM 4915 N N . LEU B 1 86 ? -15.289 140.75 66.062 1 90.44 86 LEU B N 1
ATOM 4916 C CA . LEU B 1 86 ? -15.68 139.875 67.125 1 90.44 86 LEU B CA 1
ATOM 4917 C C . LEU B 1 86 ? -17.047 139.25 66.812 1 90.44 86 LEU B C 1
ATOM 4919 O O . LEU B 1 86 ? -17.234 138 66.938 1 90.44 86 LEU B O 1
ATOM 4923 N N . SER B 1 87 ? -17.938 140.125 66.5 1 92.5 87 SER B N 1
ATOM 4924 C CA . SER B 1 87 ? -19.281 139.75 66.125 1 92.5 87 SER B CA 1
ATOM 4925 C C . SER B 1 87 ? -19.25 138.75 65 1 92.5 87 SER B C 1
ATOM 4927 O O . SER B 1 87 ? -19.906 137.625 65.062 1 92.5 87 SER B O 1
ATOM 4929 N N . THR B 1 88 ? -18.406 138.875 64.125 1 93.25 88 THR B N 1
ATOM 4930 C CA . THR B 1 88 ? -18.281 138 62.938 1 93.25 88 THR B CA 1
ATOM 4931 C C . THR B 1 88 ? -17.688 136.625 63.312 1 93.25 88 THR B C 1
ATOM 4933 O O . THR B 1 88 ? -18.172 135.625 62.906 1 93.25 88 THR B O 1
ATOM 4936 N N . TYR B 1 89 ? -16.656 136.625 64.062 1 91.88 89 TYR B N 1
ATOM 4937 C CA . TYR B 1 89 ? -16 135.375 64.5 1 91.88 89 TYR B CA 1
ATOM 4938 C C . TYR B 1 89 ? -16.906 134.5 65.375 1 91.88 89 TYR B C 1
ATOM 4940 O O . TYR B 1 89 ? -16.938 133.375 65.312 1 91.88 89 TYR B O 1
ATOM 4948 N N . ILE B 1 90 ? -17.641 135.25 66.25 1 91.19 90 ILE B N 1
ATOM 4949 C CA . ILE B 1 90 ? -18.594 134.625 67.062 1 91.19 90 ILE B CA 1
ATOM 4950 C C . ILE B 1 90 ? -19.703 133.875 66.25 1 91.19 90 ILE B C 1
ATOM 4952 O O . ILE B 1 90 ? -20.078 132.75 66.438 1 91.19 90 ILE B O 1
ATOM 4956 N N . MET B 1 91 ? -20.047 134.625 65.25 1 91.94 91 MET B N 1
ATOM 4957 C CA . MET B 1 91 ? -21.062 134.125 64.312 1 91.94 91 MET B CA 1
ATOM 4958 C C . MET B 1 91 ? -20.547 132.875 63.562 1 91.94 91 MET B C 1
ATOM 4960 O O . MET B 1 91 ? -21.266 131.875 63.406 1 91.94 91 MET B O 1
ATOM 4964 N N . GLU B 1 92 ? -19.391 133 63.219 1 89.44 92 GLU B N 1
ATOM 4965 C CA . GLU B 1 92 ? -18.781 131.875 62.469 1 89.44 92 GLU B CA 1
ATOM 4966 C C . GLU B 1 92 ? -18.562 130.625 63.375 1 89.44 92 GLU B C 1
ATOM 4968 O O . GLU B 1 92 ? -18.766 129.5 62.938 1 89.44 92 GLU B O 1
ATOM 4973 N N . LEU B 1 93 ? -18.141 130.875 64.5 1 89.94 93 LEU B N 1
ATOM 4974 C CA . LEU B 1 93 ? -17.953 129.875 65.5 1 89.94 93 LEU B CA 1
ATOM 4975 C C . LEU B 1 93 ? -19.281 129.125 65.75 1 89.94 93 LEU B C 1
ATOM 4977 O O . LEU B 1 93 ? -19.328 127.875 65.875 1 89.94 93 LEU B O 1
ATOM 4981 N N . ASN B 1 94 ? -20.297 130.125 65.875 1 88 94 ASN B N 1
ATOM 4982 C CA . ASN B 1 94 ? -21.641 129.5 66.188 1 88 94 ASN B CA 1
ATOM 4983 C C . ASN B 1 94 ? -22.109 128.625 65 1 88 94 ASN B C 1
ATOM 4985 O O . ASN B 1 94 ? -22.812 127.625 65.25 1 88 94 ASN B O 1
ATOM 4989 N N . LYS B 1 95 ? -21.609 128.75 63.812 1 89.19 95 LYS B N 1
ATOM 4990 C CA . LYS B 1 95 ? -21.984 128 62.625 1 89.19 95 LYS B CA 1
ATOM 4991 C C . LYS B 1 95 ? -21.25 126.688 62.594 1 89.19 95 LYS B C 1
ATOM 4993 O O . LYS B 1 95 ? -21.688 125.688 61.938 1 89.19 95 LYS B O 1
ATOM 4998 N N . THR B 1 96 ? -20.141 126.5 63.312 1 80.81 96 THR B N 1
ATOM 4999 C CA . THR B 1 96 ? -19.266 125.375 63.188 1 80.81 96 THR B CA 1
ATOM 5000 C C . THR B 1 96 ? -19.594 124.312 64.25 1 80.81 96 THR B C 1
ATOM 5002 O O . THR B 1 96 ? -19.172 123.125 64.125 1 80.81 96 THR B O 1
ATOM 5005 N N . ALA B 1 97 ? -20.359 124.75 65.375 1 76.94 97 ALA B N 1
ATOM 5006 C CA . ALA B 1 97 ? -20.625 123.75 66.375 1 76.94 97 ALA B CA 1
ATOM 5007 C C . ALA B 1 97 ? -22.078 123.812 66.812 1 76.94 97 ALA B C 1
ATOM 5009 O O . ALA B 1 97 ? -22.391 124.312 67.875 1 76.94 97 ALA B O 1
ATOM 5010 N N . PRO B 1 98 ? -22.984 123.438 66 1 67.69 98 PRO B N 1
ATOM 5011 C CA . PRO B 1 98 ? -24.406 123.625 66.312 1 67.69 98 PRO B CA 1
ATOM 5012 C C . PRO B 1 98 ? -24.906 122.688 67.438 1 67.69 98 PRO B C 1
ATOM 5014 O O . PRO B 1 98 ? -26 122.938 67.938 1 67.69 98 PRO B O 1
ATOM 5017 N N . THR B 1 99 ? -24.078 121.625 67.875 1 69 99 THR B N 1
ATOM 5018 C CA . THR B 1 99 ? -24.609 120.688 68.875 1 69 99 THR B CA 1
ATOM 5019 C C . THR B 1 99 ? -23.531 120.312 69.875 1 69 99 THR B C 1
ATOM 5021 O O . THR B 1 99 ? -22.344 120.562 69.625 1 69 99 THR B O 1
ATOM 5024 N N . GLY B 1 100 ? -23.875 120.062 71.188 1 77.19 100 GLY B N 1
ATOM 5025 C CA . GLY B 1 100 ? -23.031 119.438 72.188 1 77.19 100 GLY B CA 1
ATOM 5026 C C . GLY B 1 100 ? -22.375 120.438 73.125 1 77.19 100 GLY B C 1
ATOM 5027 O O . GLY B 1 100 ? -22.953 121.5 73.375 1 77.19 100 GLY B O 1
ATOM 5028 N N . GLU B 1 101 ? -21.094 120 73.562 1 82.81 101 GLU B N 1
ATOM 5029 C CA . GLU B 1 101 ? -20.359 120.75 74.5 1 82.81 101 GLU B CA 1
ATOM 5030 C C . GLU B 1 101 ? -19.875 122.062 73.938 1 82.81 101 GLU B C 1
ATOM 5032 O O . GLU B 1 101 ? -19.875 123.125 74.562 1 82.81 101 GLU B O 1
ATOM 5037 N N . LEU B 1 102 ? -19.672 122.062 72.562 1 85.38 102 LEU B N 1
ATOM 5038 C CA . LEU B 1 102 ? -19.172 123.25 71.875 1 85.38 102 LEU B CA 1
ATOM 5039 C C . LEU B 1 102 ? -20.281 124.312 71.75 1 85.38 102 LEU B C 1
ATOM 5041 O O . LEU B 1 102 ? -20.031 125.5 71.812 1 85.38 102 LEU B O 1
ATOM 5045 N N . LYS B 1 103 ? -21.469 123.812 71.688 1 89.19 103 LYS B N 1
ATOM 5046 C CA . LYS B 1 103 ? -22.609 124.75 71.625 1 89.19 103 LYS B CA 1
ATOM 5047 C C . LYS B 1 103 ? -22.828 125.5 72.938 1 89.19 103 LYS B C 1
ATOM 5049 O O . LYS B 1 103 ? -23.141 126.688 72.938 1 89.19 103 LYS B O 1
ATOM 5054 N N . GLU B 1 104 ? -22.516 124.812 74 1 90 104 GLU B N 1
ATOM 5055 C CA . GLU B 1 104 ? -22.641 125.438 75.312 1 90 104 GLU B CA 1
ATOM 5056 C C . GLU B 1 104 ? -21.641 126.562 75.438 1 90 104 GLU B C 1
ATOM 5058 O O . GLU B 1 104 ? -22 127.625 75.938 1 90 104 GLU B O 1
ATOM 5063 N N . TYR B 1 105 ? -20.5 126.25 74.938 1 91.25 105 TYR B N 1
ATOM 5064 C CA . TYR B 1 105 ? -19.469 127.25 75 1 91.25 105 TYR B CA 1
ATOM 5065 C C . TYR B 1 105 ? -19.812 128.5 74.062 1 91.25 105 TYR B C 1
ATOM 5067 O O . TYR B 1 105 ? -19.656 129.625 74.438 1 91.25 105 TYR B O 1
ATOM 5075 N N . ASN B 1 106 ? -20.391 128.125 72.938 1 90.94 106 ASN B N 1
ATOM 5076 C CA . ASN B 1 106 ? -20.797 129.125 71.938 1 90.94 106 ASN B CA 1
ATOM 5077 C C . ASN B 1 106 ? -21.953 130 72.5 1 90.94 106 ASN B C 1
ATOM 5079 O O . ASN B 1 106 ? -21.953 131.125 72.312 1 90.94 106 ASN B O 1
ATOM 5083 N N . ASP B 1 107 ? -22.781 129.375 73.188 1 91 107 ASP B N 1
ATOM 5084 C CA . ASP B 1 107 ? -23.906 130 73.812 1 91 107 ASP B CA 1
ATOM 5085 C C . ASP B 1 107 ? -23.438 131 74.938 1 91 107 ASP B C 1
ATOM 5087 O O . ASP B 1 107 ? -23.922 132.125 75.062 1 91 107 ASP B O 1
ATOM 5091 N N . ALA B 1 108 ? -22.578 130.5 75.688 1 93.06 108 ALA B N 1
ATOM 5092 C CA . ALA B 1 108 ? -22 131.25 76.75 1 93.06 108 ALA B CA 1
ATOM 5093 C C . ALA B 1 108 ? -21.281 132.5 76.188 1 93.06 108 ALA B C 1
ATOM 5095 O O . ALA B 1 108 ? -21.406 133.625 76.688 1 93.06 108 ALA B O 1
ATOM 5096 N N . ILE B 1 109 ? -20.656 132.125 75.062 1 94.31 109 ILE B N 1
ATOM 5097 C CA . ILE B 1 109 ? -19.953 133.25 74.375 1 94.31 109 ILE B CA 1
ATOM 5098 C C . ILE B 1 109 ? -20.969 134.25 73.875 1 94.31 109 ILE B C 1
ATOM 5100 O O . ILE B 1 109 ? -20.781 135.5 74.062 1 94.31 109 ILE B O 1
ATOM 5104 N N . ASN B 1 110 ? -21.969 133.875 73.312 1 92.69 110 ASN B N 1
ATOM 5105 C CA . ASN B 1 110 ? -23.031 134.75 72.812 1 92.69 110 ASN B CA 1
ATOM 5106 C C . ASN B 1 110 ? -23.656 135.5 73.938 1 92.69 110 ASN B C 1
ATOM 5108 O O . ASN B 1 110 ? -23.906 136.75 73.812 1 92.69 110 ASN B O 1
ATOM 5112 N N . SER B 1 111 ? -23.922 135 75.062 1 93.25 111 SER B N 1
ATOM 5113 C CA . SER B 1 111 ? -24.516 135.625 76.25 1 93.25 111 SER B CA 1
ATOM 5114 C C . SER B 1 111 ? -23.609 136.75 76.75 1 93.25 111 SER B C 1
ATOM 5116 O O . SER B 1 111 ? -24.062 137.75 77.062 1 93.25 111 SER B O 1
ATOM 5118 N N . HIS B 1 112 ? -22.422 136.375 76.875 1 93.5 112 HIS B N 1
ATOM 5119 C CA . HIS B 1 112 ? -21.453 137.25 77.375 1 93.5 112 HIS B CA 1
ATOM 5120 C C . HIS B 1 112 ? -21.25 138.5 76.375 1 93.5 112 HIS B C 1
ATOM 5122 O O . HIS B 1 112 ? -21.016 139.625 76.75 1 93.5 112 HIS B O 1
ATOM 5128 N N . PHE B 1 113 ? -21.406 138.125 75.125 1 92.69 113 PHE B N 1
ATOM 5129 C CA . PHE B 1 113 ? -21.281 139.125 74.062 1 92.69 113 PHE B CA 1
ATOM 5130 C C . PHE B 1 113 ? -22.469 140.125 74.125 1 92.69 113 PHE B C 1
ATOM 5132 O O . PHE B 1 113 ? -22.297 141.25 73.938 1 92.69 113 PHE B O 1
ATOM 5139 N N . GLU B 1 114 ? -23.531 139.625 74.438 1 91.62 114 GLU B N 1
ATOM 5140 C CA . GLU B 1 114 ? -24.703 140.5 74.688 1 91.62 114 GLU B CA 1
ATOM 5141 C C . GLU B 1 114 ? -24.531 141.375 75.875 1 91.62 114 GLU B C 1
ATOM 5143 O O . GLU B 1 114 ? -24.891 142.5 75.875 1 91.62 114 GLU B O 1
ATOM 5148 N N . GLN B 1 115 ? -24.062 140.875 76.875 1 91.5 115 GLN B N 1
ATOM 5149 C CA . GLN B 1 115 ? -23.766 141.625 78.062 1 91.5 115 GLN B CA 1
ATOM 5150 C C . GLN B 1 115 ? -22.766 142.75 77.812 1 91.5 115 GLN B C 1
ATOM 5152 O O . GLN B 1 115 ? -22.891 143.875 78.312 1 91.5 115 GLN B O 1
ATOM 5157 N N . PHE B 1 116 ? -21.828 142.375 77 1 89.12 116 PHE B N 1
ATOM 5158 C CA . PHE B 1 116 ? -20.844 143.375 76.562 1 89.12 116 PHE B CA 1
ATOM 5159 C C . PHE B 1 116 ? -21.516 144.5 75.812 1 89.12 116 PHE B C 1
ATOM 5161 O O . PHE B 1 116 ? -21.25 145.625 76.062 1 89.12 116 PHE B O 1
ATOM 5168 N N . ASN B 1 117 ? -22.422 144 74.875 1 90.5 117 ASN B N 1
ATOM 5169 C CA . ASN B 1 117 ? -23.125 145 74.062 1 90.5 117 ASN B CA 1
ATOM 5170 C C . ASN B 1 117 ? -23.984 146 74.938 1 90.5 117 ASN B C 1
ATOM 5172 O O . ASN B 1 117 ? -24.047 147.125 74.688 1 90.5 117 ASN B O 1
ATOM 5176 N N . GLN B 1 118 ? -24.547 145.5 75.938 1 89.62 118 GLN B N 1
ATOM 5177 C CA . GLN B 1 118 ? -25.328 146.375 76.875 1 89.62 118 GLN B CA 1
ATOM 5178 C C . GLN B 1 118 ? -24.453 147.25 77.625 1 89.62 118 GLN B C 1
ATOM 5180 O O . GLN B 1 118 ? -24.797 148.5 77.812 1 89.62 118 GLN B O 1
ATOM 5185 N N . GLY B 1 119 ? -23.391 146.625 78.062 1 89.25 119 GLY B N 1
ATOM 5186 C CA . GLY B 1 119 ? -22.422 147.5 78.688 1 89.25 119 GLY B CA 1
ATOM 5187 C C . GLY B 1 119 ? -21.844 148.625 77.812 1 89.25 119 GLY B C 1
ATOM 5188 O O . GLY B 1 119 ? -21.656 149.75 78.25 1 89.25 119 GLY B O 1
ATOM 5189 N N . LEU B 1 120 ? -21.656 148.25 76.625 1 88.25 120 LEU B N 1
ATOM 5190 C CA . LEU B 1 120 ? -21.125 149.25 75.625 1 88.25 120 LEU B CA 1
ATOM 5191 C C . LEU B 1 120 ? -22.125 150.375 75.375 1 88.25 120 LEU B C 1
ATOM 5193 O O . LEU B 1 120 ? -21.734 151.5 75.25 1 88.25 120 LEU B O 1
ATOM 5197 N N . GLU B 1 121 ? -23.312 150 75.312 1 87.5 121 GLU B N 1
ATOM 5198 C CA . GLU B 1 121 ? -24.375 151 75.062 1 87.5 121 GLU B CA 1
ATOM 5199 C C . GLU B 1 121 ? -24.484 151.875 76.312 1 87.5 121 GLU B C 1
ATOM 5201 O O . GLU B 1 121 ? -24.594 153.125 76.125 1 87.5 121 GLU B O 1
ATOM 5206 N N . GLU B 1 122 ? -24.484 151.375 77.375 1 88.88 122 GLU B N 1
ATOM 5207 C CA . GLU B 1 122 ? -24.562 152.125 78.562 1 88.88 122 GLU B CA 1
ATOM 5208 C C . GLU B 1 122 ? -23.344 153.125 78.75 1 88.88 122 GLU B C 1
ATOM 5210 O O . GLU B 1 122 ? -23.484 154.25 79.062 1 88.88 122 GLU B O 1
ATOM 5215 N N . MET B 1 123 ? -22.25 152.5 78.438 1 87.31 123 MET B N 1
ATOM 5216 C CA . MET B 1 123 ? -21.016 153.25 78.5 1 87.31 123 MET B CA 1
ATOM 5217 C C . MET B 1 123 ? -21.031 154.5 77.5 1 87.31 123 MET B C 1
ATOM 5219 O O . MET B 1 123 ? -20.609 155.625 77.812 1 87.31 123 MET B O 1
ATOM 5223 N N . GLU B 1 124 ? -21.562 154.125 76.312 1 82.75 124 GLU B N 1
ATOM 5224 C CA . GLU B 1 124 ? -21.625 155.25 75.25 1 82.75 124 GLU B CA 1
ATOM 5225 C C . GLU B 1 124 ? -22.609 156.375 75.625 1 82.75 124 GLU B C 1
ATOM 5227 O O . GLU B 1 124 ? -22.328 157.5 75.375 1 82.75 124 GLU B O 1
ATOM 5232 N N . LYS B 1 125 ? -23.625 156.125 76.25 1 84.81 125 LYS B N 1
ATOM 5233 C CA . LYS B 1 125 ? -24.609 157.125 76.75 1 84.81 125 LYS B CA 1
ATOM 5234 C C . LYS B 1 125 ? -24 158 77.812 1 84.81 125 LYS B C 1
ATOM 5236 O O . LYS B 1 125 ? -24.172 159.25 77.812 1 84.81 125 LYS B O 1
ATOM 5241 N N . LEU B 1 126 ? -23.312 157.375 78.688 1 85.12 126 LEU B N 1
ATOM 5242 C CA . LEU B 1 126 ? -22.688 158 79.75 1 85.12 126 LEU B CA 1
ATOM 5243 C C . LEU B 1 126 ? -21.547 158.875 79.25 1 85.12 126 LEU B C 1
ATOM 5245 O O . LEU B 1 126 ? -21.359 160 79.688 1 85.12 126 LEU B O 1
ATOM 5249 N N . TYR B 1 127 ? -20.906 158.375 78.25 1 80.75 127 TYR B N 1
ATOM 5250 C CA . TYR B 1 127 ? -19.812 159.125 77.625 1 80.75 127 TYR B CA 1
ATOM 5251 C C . TYR B 1 127 ? -20.328 160.25 76.875 1 80.75 127 TYR B C 1
ATOM 5253 O O . TYR B 1 127 ? -19.766 161.375 77 1 80.75 127 TYR B O 1
ATOM 5261 N N . GLN B 1 128 ? -21.391 160.25 76.25 1 79.81 128 GLN B N 1
ATOM 5262 C CA . GLN B 1 128 ? -22.016 161.375 75.5 1 79.81 128 GLN B CA 1
ATOM 5263 C C . GLN B 1 128 ? -22.609 162.375 76.438 1 79.81 128 GLN B C 1
ATOM 5265 O O . GLN B 1 128 ? -22.656 163.5 76.062 1 79.81 128 GLN B O 1
ATOM 5270 N N . ALA B 1 129 ? -23 162 77.625 1 84.38 129 ALA B N 1
ATOM 5271 C CA . ALA B 1 129 ? -23.578 162.875 78.625 1 84.38 129 ALA B CA 1
ATOM 5272 C C . ALA B 1 129 ? -22.5 163.625 79.438 1 84.38 129 ALA B C 1
ATOM 5274 O O . ALA B 1 129 ? -22.797 164.375 80.312 1 84.38 129 ALA B O 1
ATOM 5275 N N . GLY B 1 130 ? -21.219 163.375 79.188 1 80.31 130 GLY B N 1
ATOM 5276 C CA . GLY B 1 130 ? -20.078 164 79.812 1 80.31 130 GLY B CA 1
ATOM 5277 C C . GLY B 1 130 ? -19.734 163.375 81.188 1 80.31 130 GLY B C 1
ATOM 5278 O O . GLY B 1 130 ? -18.953 164 81.938 1 80.31 130 GLY B O 1
ATOM 5279 N N . ASN B 1 131 ? -20.328 162.375 81.688 1 86.31 131 ASN B N 1
ATOM 5280 C CA . ASN B 1 131 ? -20.062 161.75 82.938 1 86.31 131 ASN B CA 1
ATOM 5281 C C . ASN B 1 131 ? -18.984 160.625 82.812 1 86.31 131 ASN B C 1
ATOM 5283 O O . ASN B 1 131 ? -19.281 159.5 82.812 1 86.31 131 ASN B O 1
ATOM 5287 N N . LEU B 1 132 ? -17.781 160.875 82.75 1 78.5 132 LEU B N 1
ATOM 5288 C CA . LEU B 1 132 ? -16.656 160 82.438 1 78.5 132 LEU B CA 1
ATOM 5289 C C . LEU B 1 132 ? -16.391 159 83.625 1 78.5 132 LEU B C 1
ATOM 5291 O O . LEU B 1 132 ? -15.953 157.875 83.375 1 78.5 132 LEU B O 1
ATOM 5295 N N . GLU B 1 133 ? -16.672 159.5 84.875 1 80 133 GLU B N 1
ATOM 5296 C CA . GLU B 1 133 ? -16.438 158.625 86.062 1 80 133 GLU B CA 1
ATOM 5297 C C . GLU B 1 133 ? -17.391 157.375 86.062 1 80 133 GLU B C 1
ATOM 5299 O O . GLU B 1 133 ? -16.953 156.25 86.25 1 80 133 GLU B O 1
ATOM 5304 N N . LYS B 1 134 ? -18.625 157.75 85.688 1 84.19 134 LYS B N 1
ATOM 5305 C CA . LYS B 1 134 ? -19.594 156.625 85.625 1 84.19 134 LYS B CA 1
ATOM 5306 C C . LYS B 1 134 ? -19.391 155.75 84.438 1 84.19 134 LYS B C 1
ATOM 5308 O O . LYS B 1 134 ? -19.594 154.5 84.5 1 84.19 134 LYS B O 1
ATOM 5313 N N . ALA B 1 135 ? -18.953 156.25 83.375 1 79.88 135 ALA B N 1
ATOM 5314 C CA . ALA B 1 135 ? -18.625 155.5 82.188 1 79.88 135 ALA B CA 1
ATOM 5315 C C . ALA B 1 135 ? -17.5 154.5 82.438 1 79.88 135 ALA B C 1
ATOM 5317 O O . ALA B 1 135 ? -17.562 153.375 82 1 79.88 135 ALA B O 1
ATOM 5318 N N . ASN B 1 136 ? -16.516 154.875 83.188 1 78.25 136 ASN B N 1
ATOM 5319 C CA . ASN B 1 136 ? -15.391 154 83.562 1 78.25 136 ASN B CA 1
ATOM 5320 C C . ASN B 1 136 ? -15.812 152.875 84.5 1 78.25 136 ASN B C 1
ATOM 5322 O O . ASN B 1 136 ? -15.25 151.75 84.5 1 78.25 136 ASN B O 1
ATOM 5326 N N . GLU B 1 137 ? -16.719 153.125 85.312 1 82.75 137 GLU B N 1
ATOM 5327 C CA . GLU B 1 137 ? -17.25 152.125 86.25 1 82.75 137 GLU B CA 1
ATOM 5328 C C . GLU B 1 137 ? -17.938 151 85.5 1 82.75 137 GLU B C 1
ATOM 5330 O O . GLU B 1 137 ? -17.797 149.875 85.812 1 82.75 137 GLU B O 1
ATOM 5335 N N . VAL B 1 138 ? -18.656 151.5 84.438 1 85.75 138 VAL B N 1
ATOM 5336 C CA . VAL B 1 138 ? -19.344 150.5 83.562 1 85.75 138 VAL B CA 1
ATOM 5337 C C . VAL B 1 138 ? -18.312 149.625 82.875 1 85.75 138 VAL B C 1
ATOM 5339 O O . VAL B 1 138 ? -18.5 148.375 82.688 1 85.75 138 VAL B O 1
ATOM 5342 N N . ILE B 1 139 ? -17.25 150.125 82.438 1 81.5 139 ILE B N 1
ATOM 5343 C CA . ILE B 1 139 ? -16.188 149.375 81.75 1 81.5 139 ILE B CA 1
ATOM 5344 C C . ILE B 1 139 ? -15.562 148.375 82.688 1 81.5 139 ILE B C 1
ATOM 5346 O O . ILE B 1 139 ? -15.445 147.125 82.375 1 81.5 139 ILE B O 1
ATOM 5350 N N . MET B 1 140 ? -15.25 148.75 83.875 1 78.44 140 MET B N 1
ATOM 5351 C CA . MET B 1 140 ? -14.477 147.875 84.812 1 78.44 140 MET B CA 1
ATOM 5352 C C . MET B 1 140 ? -15.336 146.875 85.438 1 78.44 140 MET B C 1
ATOM 5354 O O . MET B 1 140 ? -14.82 145.875 86 1 78.44 140 MET B O 1
ATOM 5358 N N . SER B 1 141 ? -16.609 147.125 85.375 1 86 141 SER B N 1
ATOM 5359 C CA . SER B 1 141 ? -17.484 146.125 85.938 1 86 141 SER B CA 1
ATOM 5360 C C . SER B 1 141 ? -18.188 145.25 84.938 1 86 141 SER B C 1
ATOM 5362 O O . SER B 1 141 ? -17.734 144.125 84.562 1 86 141 SER B O 1
ATOM 5364 N N . ASP B 1 142 ? -19.062 145.875 84.125 1 84.5 142 ASP B N 1
ATOM 5365 C CA . ASP B 1 142 ? -19.922 145.125 83.188 1 84.5 142 ASP B CA 1
ATOM 5366 C C . ASP B 1 142 ? -19.156 144.625 82 1 84.5 142 ASP B C 1
ATOM 5368 O O . ASP B 1 142 ? -19.234 143.5 81.625 1 84.5 142 ASP B O 1
ATOM 5372 N N . ILE B 1 143 ? -18.422 145.375 81.375 1 86.88 143 ILE B N 1
ATOM 5373 C CA . ILE B 1 143 ? -17.734 145 80.125 1 86.88 143 ILE B CA 1
ATOM 5374 C C . ILE B 1 143 ? -16.609 144 80.438 1 86.88 143 ILE B C 1
ATOM 5376 O O . ILE B 1 143 ? -16.438 143 79.688 1 86.88 143 ILE B O 1
ATOM 5380 N N . VAL B 1 144 ? -15.766 144.25 81.375 1 85.44 144 VAL B N 1
ATOM 5381 C CA . VAL B 1 144 ? -14.672 143.375 81.75 1 85.44 144 VAL B CA 1
ATOM 5382 C C . VAL B 1 144 ? -15.219 142 82.125 1 85.44 144 VAL B C 1
ATOM 5384 O O . VAL B 1 144 ? -14.664 141 81.688 1 85.44 144 VAL B O 1
ATOM 5387 N N . THR B 1 145 ? -16.312 142 82.875 1 88.75 145 THR B N 1
ATOM 5388 C CA . THR B 1 145 ? -16.906 140.75 83.25 1 88.75 145 THR B CA 1
ATOM 5389 C C . THR B 1 145 ? -17.422 140 82.062 1 88.75 145 THR B C 1
ATOM 5391 O O . THR B 1 145 ? -17.188 138.75 81.938 1 88.75 145 THR B O 1
ATOM 5394 N N . ALA B 1 146 ? -18 140.625 81.125 1 89.62 146 ALA B N 1
ATOM 5395 C CA . ALA B 1 146 ? -18.5 140 79.938 1 89.62 146 ALA B CA 1
ATOM 5396 C C . ALA B 1 146 ? -17.344 139.5 79.062 1 89.62 146 ALA B C 1
ATOM 5398 O O . ALA B 1 146 ? -17.391 138.375 78.562 1 89.62 146 ALA B O 1
ATOM 5399 N N . ASN B 1 147 ? -16.312 140.25 78.938 1 88.62 147 ASN B N 1
ATOM 5400 C CA . ASN B 1 147 ? -15.141 139.875 78.188 1 88.62 147 ASN B CA 1
ATOM 5401 C C . ASN B 1 147 ? -14.461 138.625 78.75 1 88.62 147 ASN B C 1
ATOM 5403 O O . ASN B 1 147 ? -14.008 137.75 78.062 1 88.62 147 ASN B O 1
ATOM 5407 N N . LYS B 1 148 ? -14.297 138.625 80 1 88.25 148 LYS B N 1
ATOM 5408 C CA . LYS B 1 148 ? -13.719 137.5 80.688 1 88.25 148 LYS B CA 1
ATOM 5409 C C . LYS B 1 148 ? -14.523 136.125 80.375 1 88.25 148 LYS B C 1
ATOM 5411 O O . LYS B 1 148 ? -13.953 135.125 80.125 1 88.25 148 LYS B O 1
ATOM 5416 N N . GLY B 1 149 ? -15.781 136.375 80.375 1 90.62 149 GLY B N 1
ATOM 5417 C CA . GLY B 1 149 ? -16.641 135.25 80.062 1 90.62 149 GLY B CA 1
ATOM 5418 C C . GLY B 1 149 ? -16.453 134.75 78.625 1 90.62 149 GLY B C 1
ATOM 5419 O O . GLY B 1 149 ? -16.406 133.625 78.375 1 90.62 149 GLY B O 1
ATOM 5420 N N . ILE B 1 150 ? -16.359 135.625 77.688 1 92.19 150 ILE B N 1
ATOM 5421 C CA . ILE B 1 150 ? -16.125 135.25 76.25 1 92.19 150 ILE B CA 1
ATOM 5422 C C . ILE B 1 150 ? -14.773 134.5 76.125 1 92.19 150 ILE B C 1
ATOM 5424 O O . ILE B 1 150 ? -14.672 133.5 75.5 1 92.19 150 ILE B O 1
ATOM 5428 N N . LEU B 1 151 ? -13.766 135 76.75 1 89.31 151 LEU B N 1
ATOM 5429 C CA . LEU B 1 151 ? -12.406 134.5 76.688 1 89.31 151 LEU B CA 1
ATOM 5430 C C . LEU B 1 151 ? -12.352 133.125 77.25 1 89.31 151 LEU B C 1
ATOM 5432 O O . LEU B 1 151 ? -11.758 132.25 76.625 1 89.31 151 LEU B O 1
ATOM 5436 N N . GLU B 1 152 ? -12.922 132.875 78.312 1 91.75 152 GLU B N 1
ATOM 5437 C CA . GLU B 1 152 ? -12.898 131.625 79 1 91.75 152 GLU B CA 1
ATOM 5438 C C . GLU B 1 152 ? -13.578 130.5 78.125 1 91.75 152 GLU B C 1
ATOM 5440 O O . GLU B 1 152 ? -13.07 129.375 78 1 91.75 152 GLU B O 1
ATOM 5445 N N . ASN B 1 153 ? -14.602 131 77.562 1 92 153 ASN B N 1
ATOM 5446 C CA . ASN B 1 153 ? -15.336 130 76.75 1 92 153 ASN B CA 1
ATOM 5447 C C . ASN B 1 153 ? -14.68 129.75 75.375 1 92 153 ASN B C 1
ATOM 5449 O O . ASN B 1 153 ? -14.719 128.625 74.875 1 92 153 ASN B O 1
ATOM 5453 N N . ALA B 1 154 ? -14.094 130.75 74.875 1 91 154 ALA B N 1
ATOM 5454 C CA . ALA B 1 154 ? -13.297 130.5 73.688 1 91 154 ALA B CA 1
ATOM 5455 C C . ALA B 1 154 ? -12.117 129.625 73.938 1 91 154 ALA B C 1
ATOM 5457 O O . ALA B 1 154 ? -11.781 128.75 73.062 1 91 154 ALA B O 1
ATOM 5458 N N . GLU B 1 155 ? -11.492 129.75 75 1 89 155 GLU B N 1
ATOM 5459 C CA . GLU B 1 155 ? -10.398 128.75 75.438 1 89 155 GLU B CA 1
ATOM 5460 C C . GLU B 1 155 ? -10.891 127.375 75.562 1 89 155 GLU B C 1
ATOM 5462 O O . GLU B 1 155 ? -10.195 126.438 75.188 1 89 155 GLU B O 1
ATOM 5467 N N . LYS B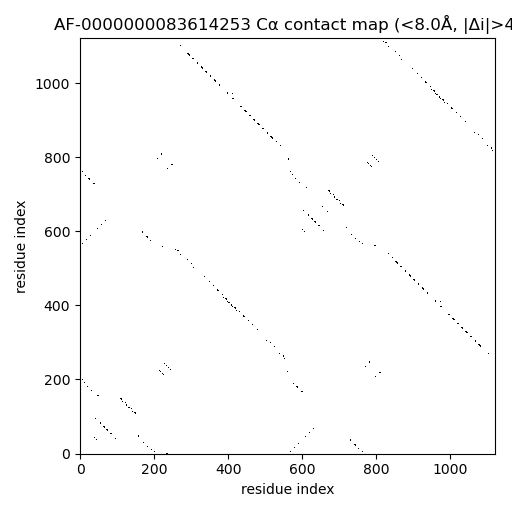 1 156 ? -12.016 127.312 76.062 1 92.31 156 LYS B N 1
ATOM 5468 C CA . LYS B 1 156 ? -12.578 126 76.188 1 92.31 156 LYS B CA 1
ATOM 5469 C C . LYS B 1 156 ? -12.844 125.312 74.875 1 92.31 156 LYS B C 1
ATOM 5471 O O . LYS B 1 156 ? -12.586 124.125 74.688 1 92.31 156 LYS B O 1
ATOM 5476 N N . VAL B 1 157 ? -13.312 126.125 73.938 1 90.25 157 VAL B N 1
ATOM 5477 C CA . VAL B 1 157 ? -13.523 125.625 72.562 1 90.25 157 VAL B CA 1
ATOM 5478 C C . VAL B 1 157 ? -12.195 125.188 72 1 90.25 157 VAL B C 1
ATOM 5480 O O . VAL B 1 157 ? -12.109 124.062 71.438 1 90.25 157 VAL B O 1
ATOM 5483 N N . LYS B 1 158 ? -11.195 125.875 72.125 1 88.19 158 LYS B N 1
ATOM 5484 C CA . LYS B 1 158 ? -9.859 125.562 71.625 1 88.19 158 LYS B CA 1
ATOM 5485 C C . LYS B 1 158 ? -9.328 124.312 72.25 1 88.19 158 LYS B C 1
ATOM 5487 O O . LYS B 1 158 ? -8.812 123.438 71.5 1 88.19 158 LYS B O 1
ATOM 5492 N N . MET B 1 159 ? -9.516 124.125 73.438 1 88.06 159 MET B N 1
ATOM 5493 C CA . MET B 1 159 ? -8.984 123 74.188 1 88.06 159 MET B CA 1
ATOM 5494 C C . MET B 1 159 ? -9.68 121.688 73.75 1 88.06 159 MET B C 1
ATOM 5496 O O . MET B 1 159 ? -9.023 120.688 73.5 1 88.06 159 MET B O 1
ATOM 5500 N N . VAL B 1 160 ? -10.914 121.75 73.5 1 88.81 160 VAL B N 1
ATOM 5501 C CA . VAL B 1 160 ? -11.695 120.625 73.125 1 88.81 160 VAL B CA 1
ATOM 5502 C C . VAL B 1 160 ? -11.297 120.188 71.688 1 88.81 160 VAL B C 1
ATOM 5504 O O . VAL B 1 160 ? -11.078 119 71.438 1 88.81 160 VAL B O 1
ATOM 5507 N N . GLN B 1 161 ? -11.109 121.062 70.875 1 86 161 GLN B N 1
ATOM 5508 C CA . GLN B 1 161 ? -10.812 120.812 69.5 1 86 161 GLN B CA 1
ATOM 5509 C C . GLN B 1 161 ? -9.375 120.312 69.312 1 86 161 GLN B C 1
ATOM 5511 O O . GLN B 1 161 ? -9.094 119.438 68.5 1 86 161 GLN B O 1
ATOM 5516 N N . THR B 1 162 ? -8.469 120.812 70.062 1 85 162 THR B N 1
ATOM 5517 C CA . THR B 1 162 ? -7.078 120.375 70 1 85 162 THR B CA 1
ATOM 5518 C C . THR B 1 162 ? -6.953 118.938 70.562 1 85 162 THR B C 1
ATOM 5520 O O . THR B 1 162 ? -6.184 118.125 70.062 1 85 162 THR B O 1
ATOM 5523 N N . SER B 1 163 ? -7.773 118.688 71.562 1 87.75 163 SER B N 1
ATOM 5524 C CA . SER B 1 163 ? -7.777 117.312 72.062 1 87.75 163 SER B CA 1
ATOM 5525 C C . SER B 1 163 ? -8.305 116.312 71.062 1 87.75 163 SER B C 1
ATOM 5527 O O . SER B 1 163 ? -7.781 115.188 70.938 1 87.75 163 SER B O 1
ATOM 5529 N N . LYS B 1 164 ? -9.211 116.688 70.312 1 85.56 164 LYS B N 1
ATOM 5530 C CA . LYS B 1 164 ? -9.766 115.812 69.25 1 85.56 164 LYS B CA 1
ATOM 5531 C C . LYS B 1 164 ? -8.75 115.562 68.125 1 85.56 164 LYS B C 1
ATOM 5533 O O . LYS B 1 164 ? -8.68 114.5 67.562 1 85.56 164 LYS B O 1
ATOM 5538 N N . LEU B 1 165 ? -7.949 116.5 67.875 1 82.25 165 LEU B N 1
ATOM 5539 C CA . LEU B 1 165 ? -6.918 116.375 66.812 1 82.25 165 LEU B CA 1
ATOM 5540 C C . LEU B 1 165 ? -5.836 115.375 67.25 1 82.25 165 LEU B C 1
ATOM 5542 O O . LEU B 1 165 ? -5.352 114.562 66.438 1 82.25 165 LEU B O 1
ATOM 5546 N N . ASP B 1 166 ? -5.512 115.375 68.562 1 82.19 166 ASP B N 1
ATOM 5547 C CA . ASP B 1 166 ? -4.531 114.438 69.062 1 82.19 166 ASP B CA 1
ATOM 5548 C C . ASP B 1 166 ? -5.047 113 69 1 82.19 166 ASP B C 1
ATOM 5550 O O . ASP B 1 166 ? -4.297 112.062 68.625 1 82.19 166 ASP B O 1
ATOM 5554 N N . LYS B 1 167 ? -6.281 112.812 69.188 1 83.25 167 LYS B N 1
ATOM 5555 C CA . LYS B 1 167 ? -6.879 111.5 69.062 1 83.25 167 LYS B CA 1
ATOM 5556 C C . LYS B 1 167 ? -6.926 111 67.625 1 83.25 167 LYS B C 1
ATOM 5558 O O . LYS B 1 167 ? -6.73 109.812 67.375 1 83.25 167 LYS B O 1
ATOM 5563 N N . LEU B 1 168 ? -7.066 111.812 66.75 1 76.62 168 LEU B N 1
ATOM 5564 C CA . LEU B 1 168 ? -7.129 111.438 65.375 1 76.62 168 LEU B CA 1
ATOM 5565 C C . LEU B 1 168 ? -5.773 110.938 64.875 1 76.62 168 LEU B C 1
ATOM 5567 O O . LEU B 1 168 ? -5.703 110.062 64.062 1 76.62 168 LEU B O 1
ATOM 5571 N N . THR B 1 169 ? -4.723 111.688 65.312 1 77.19 169 THR B N 1
ATOM 5572 C CA . THR B 1 169 ? -3.377 111.25 64.938 1 77.19 169 THR B CA 1
ATOM 5573 C C . THR B 1 169 ? -3.098 109.812 65.438 1 77.19 169 THR B C 1
ATOM 5575 O O . THR B 1 169 ? -2.525 109 64.688 1 77.19 169 THR B O 1
ATOM 5578 N N . GLU B 1 170 ? -3.613 109.5 66.562 1 82.12 170 GLU B N 1
ATOM 5579 C CA . GLU B 1 170 ? -3.404 108.125 67.125 1 82.12 170 GLU B CA 1
ATOM 5580 C C . GLU B 1 170 ? -4.23 107.125 66.375 1 82.12 170 GLU B C 1
ATOM 5582 O O . GLU B 1 170 ? -3.752 106 66.125 1 82.12 170 GLU B O 1
ATOM 5587 N N . GLU B 1 171 ? -5.336 107.438 65.938 1 79.62 171 GLU B N 1
ATOM 5588 C CA . GLU B 1 171 ? -6.215 106.5 65.188 1 79.62 171 GLU B CA 1
ATOM 5589 C C . GLU B 1 171 ? -5.691 106.25 63.812 1 79.62 171 GLU B C 1
ATOM 5591 O O . GLU B 1 171 ? -5.797 105.125 63.312 1 79.62 171 GLU B O 1
ATOM 5596 N N . ALA B 1 172 ? -5.09 107.188 63.188 1 74.19 172 ALA B N 1
ATOM 5597 C CA . ALA B 1 172 ? -4.508 107 61.875 1 74.19 172 ALA B CA 1
ATOM 5598 C C . ALA B 1 172 ? -3.328 106 61.906 1 74.19 172 ALA B C 1
ATOM 5600 O O . ALA B 1 172 ? -3.176 105.188 61.031 1 74.19 172 ALA B O 1
ATOM 5601 N N . LYS B 1 173 ? -2.562 106.125 62.969 1 79.75 173 LYS B N 1
ATOM 5602 C CA . LYS B 1 173 ? -1.429 105.25 63.125 1 79.75 173 LYS B CA 1
ATOM 5603 C C . LYS B 1 173 ? -1.897 103.812 63.344 1 79.75 173 LYS B C 1
ATOM 5605 O O . LYS B 1 173 ? -1.315 102.875 62.781 1 79.75 173 LYS B O 1
ATOM 5610 N N . LYS B 1 174 ? -2.98 103.625 63.969 1 82.56 174 LYS B N 1
ATOM 5611 C CA . LYS B 1 174 ? -3.52 102.312 64.25 1 82.56 174 LYS B CA 1
ATOM 5612 C C . LYS B 1 174 ? -4.094 101.688 62.938 1 82.56 174 LYS B C 1
ATOM 5614 O O . LYS B 1 174 ? -3.893 100.5 62.688 1 82.56 174 LYS B O 1
ATOM 5619 N N . THR B 1 175 ? -4.688 102.5 62.125 1 76.06 175 THR B N 1
ATOM 5620 C CA . THR B 1 175 ? -5.281 102 60.875 1 76.06 175 THR B CA 1
ATOM 5621 C C . THR B 1 175 ? -4.199 101.562 59.906 1 76.06 175 THR B C 1
ATOM 5623 O O . THR B 1 175 ? -4.34 100.562 59.219 1 76.06 175 THR B O 1
ATOM 5626 N N . ALA B 1 176 ? -3.076 102.25 59.875 1 76.81 176 ALA B N 1
ATOM 5627 C CA . ALA B 1 176 ? -1.962 101.875 58.969 1 76.81 176 ALA B CA 1
ATOM 5628 C C . ALA B 1 176 ? -1.298 100.625 59.406 1 76.81 176 ALA B C 1
ATOM 5630 O O . ALA B 1 176 ? -0.937 99.75 58.594 1 76.81 176 ALA B O 1
ATOM 5631 N N . ALA B 1 177 ? -1.213 100.438 60.656 1 84.31 177 ALA B N 1
ATOM 5632 C CA . ALA B 1 177 ? -0.607 99.188 61.188 1 84.31 177 ALA B CA 1
ATOM 5633 C C . ALA B 1 177 ? -1.477 98 60.906 1 84.31 177 ALA B C 1
ATOM 5635 O O . ALA B 1 177 ? -0.966 96.938 60.531 1 84.31 177 ALA B O 1
ATOM 5636 N N . MET B 1 178 ? -2.752 98.188 60.906 1 83.12 178 MET B N 1
ATOM 5637 C CA . MET B 1 178 ? -3.68 97.125 60.594 1 83.12 178 MET B CA 1
ATOM 5638 C C . MET B 1 178 ? -3.635 96.75 59.125 1 83.12 178 MET B C 1
ATOM 5640 O O . MET B 1 178 ? -3.635 95.562 58.781 1 83.12 178 MET B O 1
ATOM 5644 N N . ALA B 1 179 ? -3.529 97.75 58.312 1 78 179 ALA B N 1
ATOM 5645 C CA . ALA B 1 179 ? -3.447 97.5 56.875 1 78 179 ALA B CA 1
ATOM 5646 C C . ALA B 1 179 ? -2.164 96.75 56.5 1 78 179 ALA B C 1
ATOM 5648 O O . ALA B 1 179 ? -2.178 95.812 55.688 1 78 179 ALA B O 1
ATOM 5649 N N . THR B 1 180 ? -1.062 97.125 57.125 1 84.81 180 THR B N 1
ATOM 5650 C CA . THR B 1 180 ? 0.21 96.438 56.875 1 84.81 180 THR B CA 1
ATOM 5651 C C . THR B 1 180 ? 0.143 95 57.344 1 84.81 180 THR B C 1
ATOM 5653 O O . THR B 1 180 ? 0.6 94.062 56.625 1 84.81 180 THR B O 1
ATOM 5656 N N . SER B 1 181 ? -0.553 94.812 58.469 1 87.69 181 SER B N 1
ATOM 5657 C CA . SER B 1 181 ? -0.65 93.438 59 1 87.69 181 SER B CA 1
ATOM 5658 C C . SER B 1 181 ? -1.523 92.562 58.094 1 87.69 181 SER B C 1
ATOM 5660 O O . SER B 1 181 ? -1.188 91.375 57.844 1 87.69 181 SER B O 1
ATOM 5662 N N . ILE B 1 182 ? -2.525 93.125 57.531 1 81.5 182 ILE B N 1
ATOM 5663 C CA . ILE B 1 182 ? -3.441 92.375 56.656 1 81.5 182 ILE B CA 1
ATOM 5664 C C . ILE B 1 182 ? -2.76 92 55.344 1 81.5 182 ILE B C 1
ATOM 5666 O O . ILE B 1 182 ? -2.889 90.875 54.844 1 81.5 182 ILE B O 1
ATOM 5670 N N . THR B 1 183 ? -2.029 93 54.812 1 81.44 183 THR B N 1
ATOM 5671 C CA . THR B 1 183 ? -1.318 92.75 53.562 1 81.44 183 THR B CA 1
ATOM 5672 C C . THR B 1 183 ? -0.272 91.625 53.75 1 81.44 183 THR B C 1
ATOM 5674 O O . THR B 1 183 ? -0.179 90.75 52.906 1 81.44 183 THR B O 1
ATOM 5677 N N . MET B 1 184 ? 0.427 91.75 54.844 1 86 184 MET B N 1
ATOM 5678 C CA . MET B 1 184 ? 1.456 90.688 55.094 1 86 184 MET B CA 1
ATOM 5679 C C . MET B 1 184 ? 0.833 89.312 55.281 1 86 184 MET B C 1
ATOM 5681 O O . MET B 1 184 ? 1.335 88.312 54.75 1 86 184 MET B O 1
ATOM 5685 N N . ALA B 1 185 ? -0.269 89.312 55.969 1 86.44 185 ALA B N 1
ATOM 5686 C CA . ALA B 1 185 ? -0.964 88.062 56.188 1 86.44 185 ALA B CA 1
ATOM 5687 C C . ALA B 1 185 ? -1.491 87.438 54.875 1 86.44 185 ALA B C 1
ATOM 5689 O O . ALA B 1 185 ? -1.38 86.25 54.625 1 86.44 185 ALA B O 1
ATOM 5690 N N . ALA B 1 186 ? -1.979 88.312 54 1 82.38 186 ALA B N 1
ATOM 5691 C CA . ALA B 1 186 ? -2.527 87.875 52.75 1 82.38 186 ALA B CA 1
ATOM 5692 C C . ALA B 1 186 ? -1.435 87.312 51.844 1 82.38 186 ALA B C 1
ATOM 5694 O O . ALA B 1 186 ? -1.638 86.312 51.188 1 82.38 186 ALA B O 1
ATOM 5695 N N . ILE B 1 187 ? -0.285 87.938 51.812 1 81.81 187 ILE B N 1
ATOM 5696 C CA . ILE B 1 187 ? 0.836 87.5 51 1 81.81 187 ILE B CA 1
ATOM 5697 C C . ILE B 1 187 ? 1.305 86.125 51.531 1 81.81 187 ILE B C 1
ATOM 5699 O O . ILE B 1 187 ? 1.524 85.188 50.75 1 81.81 187 ILE B O 1
ATOM 5703 N N . LEU B 1 188 ? 1.343 86 52.844 1 86 188 LEU B N 1
ATOM 5704 C CA . LEU B 1 188 ? 1.797 84.75 53.438 1 86 188 LEU B CA 1
ATOM 5705 C C . LEU B 1 188 ? 0.812 83.625 53.156 1 86 188 LEU B C 1
ATOM 5707 O O . LEU B 1 188 ? 1.218 82.5 52.812 1 86 188 LEU B O 1
ATOM 5711 N N . ILE B 1 189 ? -0.46 83.938 53.188 1 85.69 189 ILE B N 1
ATOM 5712 C CA . ILE B 1 189 ? -1.485 82.938 52.906 1 85.69 189 ILE B CA 1
ATOM 5713 C C . ILE B 1 189 ? -1.455 82.562 51.438 1 85.69 189 ILE B C 1
ATOM 5715 O O . ILE B 1 189 ? -1.6 81.375 51.094 1 85.69 189 ILE B O 1
ATOM 5719 N N . GLY B 1 190 ? -1.24 83.562 50.656 1 80.31 190 GLY B N 1
ATOM 5720 C CA . GLY B 1 190 ? -1.12 83.25 49.219 1 80.31 190 GLY B CA 1
ATOM 5721 C C . GLY B 1 190 ? 0.03 82.312 48.875 1 80.31 190 GLY B C 1
ATOM 5722 O O . GLY B 1 190 ? -0.13 81.438 48.094 1 80.31 190 GLY B O 1
ATOM 5723 N N . ILE B 1 191 ? 1.149 82.562 49.469 1 82.62 191 ILE B N 1
ATOM 5724 C CA . ILE B 1 191 ? 2.322 81.688 49.25 1 82.62 191 ILE B CA 1
ATOM 5725 C C . ILE B 1 191 ? 2.057 80.312 49.75 1 82.62 191 ILE B C 1
ATOM 5727 O O . ILE B 1 191 ? 2.387 79.312 49.094 1 82.62 191 ILE B O 1
ATOM 5731 N N . LEU B 1 192 ? 1.406 80.188 50.906 1 86.31 192 LEU B N 1
ATOM 5732 C CA . LEU B 1 192 ? 1.089 78.875 51.469 1 86.31 192 LEU B CA 1
ATOM 5733 C C . LEU B 1 192 ? 0.151 78.125 50.562 1 86.31 192 LEU B C 1
ATOM 5735 O O . LEU B 1 192 ? 0.363 76.938 50.344 1 86.31 192 LEU B O 1
ATOM 5739 N N . VAL B 1 193 ? -0.818 78.75 50 1 82.06 193 VAL B N 1
ATOM 5740 C CA . VAL B 1 193 ? -1.771 78.125 49.094 1 82.06 193 VAL B CA 1
ATOM 5741 C C . VAL B 1 193 ? -1.063 77.688 47.812 1 82.06 193 VAL B C 1
ATOM 5743 O O . VAL B 1 193 ? -1.326 76.625 47.281 1 82.06 193 VAL B O 1
ATOM 5746 N N . GLY B 1 194 ? -0.17 78.5 47.375 1 78 194 GLY B N 1
ATOM 5747 C CA . GLY B 1 194 ? 0.621 78.188 46.219 1 78 194 GLY B CA 1
ATOM 5748 C C . GLY B 1 194 ? 1.432 76.875 46.406 1 78 194 GLY B C 1
ATOM 5749 O O . GLY B 1 194 ? 1.459 76 45.531 1 78 194 GLY B O 1
ATOM 5750 N N . ILE B 1 195 ? 2.029 76.75 47.531 1 83.62 195 ILE B N 1
ATOM 5751 C CA . ILE B 1 195 ? 2.83 75.562 47.844 1 83.62 195 ILE B CA 1
ATOM 5752 C C . ILE B 1 195 ? 1.923 74.312 47.969 1 83.62 195 ILE B C 1
ATOM 5754 O O . ILE B 1 195 ? 2.256 73.25 47.438 1 83.62 195 ILE B O 1
ATOM 5758 N N . LEU B 1 196 ? 0.778 74.5 48.531 1 84.12 196 LEU B N 1
ATOM 5759 C CA . LEU B 1 196 ? -0.168 73.438 48.688 1 84.12 196 LEU B CA 1
ATOM 5760 C C . LEU B 1 196 ? -0.665 72.938 47.344 1 84.12 196 LEU B C 1
ATOM 5762 O O . LEU B 1 196 ? -0.78 71.688 47.125 1 84.12 196 LEU B O 1
ATOM 5766 N N . VAL B 1 197 ? -0.869 73.75 46.406 1 78.62 197 VAL B N 1
ATOM 5767 C CA . VAL B 1 197 ? -1.333 73.438 45.062 1 78.62 197 VAL B CA 1
ATOM 5768 C C . VAL B 1 197 ? -0.223 72.688 44.312 1 78.62 197 VAL B C 1
ATOM 5770 O O . VAL B 1 197 ? -0.479 71.688 43.625 1 78.62 197 VAL B O 1
ATOM 5773 N N . TRP B 1 198 ? 0.946 73.125 44.5 1 79.5 198 TRP B N 1
ATOM 5774 C CA . TRP B 1 198 ? 2.096 72.5 43.875 1 79.5 198 TRP B CA 1
ATOM 5775 C C . TRP B 1 198 ? 2.24 71.062 44.312 1 79.5 198 TRP B C 1
ATOM 5777 O O . TRP B 1 198 ? 2.402 70.125 43.469 1 79.5 198 TRP B O 1
ATOM 5787 N N . VAL B 1 199 ? 2.156 70.812 45.594 1 84.88 199 VAL B N 1
ATOM 5788 C CA . VAL B 1 199 ? 2.307 69.5 46.125 1 84.88 199 VAL B CA 1
ATOM 5789 C C . VAL B 1 199 ? 1.14 68.625 45.688 1 84.88 199 VAL B C 1
ATOM 5791 O O . VAL B 1 199 ? 1.333 67.438 45.312 1 84.88 199 VAL B O 1
ATOM 5794 N N . PHE B 1 200 ? 0.035 69.125 45.594 1 83.75 200 PHE B N 1
ATOM 5795 C CA . PHE B 1 200 ? -1.159 68.438 45.188 1 83.75 200 PHE B CA 1
ATOM 5796 C C . PHE B 1 200 ? -1.073 68 43.719 1 83.75 200 PHE B C 1
ATOM 5798 O O . PHE B 1 200 ? -1.337 66.875 43.375 1 83.75 200 PHE B O 1
ATOM 5805 N N . VAL B 1 201 ? -0.719 68.875 42.812 1 80.62 201 VAL B N 1
ATOM 5806 C CA . VAL B 1 201 ? -0.614 68.625 41.406 1 80.62 201 VAL B CA 1
ATOM 5807 C C . VAL B 1 201 ? 0.466 67.562 41.156 1 80.62 201 VAL B C 1
ATOM 5809 O O . VAL B 1 201 ? 0.272 66.625 40.375 1 80.62 201 VAL B O 1
ATOM 5812 N N . ARG B 1 202 ? 1.51 67.688 41.781 1 81.81 202 ARG B N 1
ATOM 5813 C CA . ARG B 1 202 ? 2.619 66.75 41.625 1 81.81 202 ARG B CA 1
ATOM 5814 C C . ARG B 1 202 ? 2.215 65.375 42.031 1 81.81 202 ARG B C 1
ATOM 5816 O O . ARG B 1 202 ? 2.463 64.438 41.312 1 81.81 202 ARG B O 1
ATOM 5823 N N . ARG B 1 203 ? 1.53 65.312 43.188 1 85.31 203 ARG B N 1
ATOM 5824 C CA . ARG B 1 203 ? 1.203 63.969 43.75 1 85.31 203 ARG B CA 1
ATOM 5825 C C . ARG B 1 203 ? -0.015 63.375 43.062 1 85.31 203 ARG B C 1
ATOM 5827 O O . ARG B 1 203 ? -0.09 62.156 42.875 1 85.31 203 ARG B O 1
ATOM 5834 N N . SER B 1 204 ? -0.917 64.25 42.594 1 83.88 204 SER B N 1
ATOM 5835 C CA . SER B 1 204 ? -2.199 63.75 42.125 1 83.88 204 SER B CA 1
ATOM 5836 C C . SER B 1 204 ? -2.238 63.688 40.625 1 83.88 204 SER B C 1
ATOM 5838 O O . SER B 1 204 ? -3.066 62.969 40.031 1 83.88 204 SER B O 1
ATOM 5840 N N . ILE B 1 205 ? -1.323 64.25 39.844 1 82.19 205 ILE B N 1
ATOM 5841 C CA . ILE B 1 205 ? -1.432 64.312 38.406 1 82.19 205 ILE B CA 1
ATOM 5842 C C . ILE B 1 205 ? -0.098 63.906 37.781 1 82.19 205 ILE B C 1
ATOM 5844 O O . ILE B 1 205 ? -0.012 62.875 37.062 1 82.19 205 ILE B O 1
ATOM 5848 N N . THR B 1 206 ? 0.998 64.562 38.031 1 82.69 206 THR B N 1
ATOM 5849 C CA . THR B 1 206 ? 2.271 64.438 37.344 1 82.69 206 THR B CA 1
ATOM 5850 C C . THR B 1 206 ? 2.885 63.062 37.625 1 82.69 206 THR B C 1
ATOM 5852 O O . THR B 1 206 ? 3.324 62.375 36.719 1 82.69 206 THR B O 1
ATOM 5855 N N . LYS B 1 207 ? 2.916 62.625 38.906 1 86.81 207 LYS B N 1
ATOM 5856 C CA . LYS B 1 207 ? 3.564 61.375 39.25 1 86.81 207 LYS B CA 1
ATOM 5857 C C . LYS B 1 207 ? 2.797 60.188 38.688 1 86.81 207 LYS B C 1
ATOM 5859 O O . LYS B 1 207 ? 3.377 59.312 38.031 1 86.81 207 LYS B O 1
ATOM 5864 N N . PRO B 1 208 ? 1.458 60.156 38.906 1 85.25 208 PRO B N 1
ATOM 5865 C CA . PRO B 1 208 ? 0.71 59.031 38.344 1 85.25 208 PRO B CA 1
ATOM 5866 C C . PRO B 1 208 ? 0.79 58.969 36.812 1 85.25 208 PRO B C 1
ATOM 5868 O O . PRO B 1 208 ? 0.857 57.875 36.219 1 85.25 208 PRO B O 1
ATOM 5871 N N . LEU B 1 209 ? 0.764 59.969 36.125 1 85.31 209 LEU B N 1
ATOM 5872 C CA . LEU B 1 209 ? 0.86 60 34.656 1 85.31 209 LEU B CA 1
ATOM 5873 C C . LEU B 1 209 ? 2.223 59.531 34.188 1 85.31 209 LEU B C 1
ATOM 5875 O O . LEU B 1 209 ? 2.316 58.812 33.188 1 85.31 209 LEU B O 1
ATOM 5879 N N . ALA B 1 210 ? 3.244 59.938 34.906 1 86.25 210 ALA B N 1
ATOM 5880 C CA . ALA B 1 210 ? 4.59 59.5 34.594 1 86.25 210 ALA B CA 1
ATOM 5881 C C . ALA B 1 210 ? 4.703 57.969 34.75 1 86.25 210 ALA B C 1
ATOM 5883 O O . ALA B 1 210 ? 5.32 57.312 33.906 1 86.25 210 ALA B O 1
ATOM 5884 N N . THR B 1 211 ? 4.109 57.469 35.812 1 87.94 211 THR B N 1
ATOM 5885 C CA . THR B 1 211 ? 4.113 56.031 36.031 1 87.94 211 THR B CA 1
ATOM 5886 C C . THR B 1 211 ? 3.361 55.281 34.938 1 87.94 211 THR B C 1
ATOM 5888 O O . THR B 1 211 ? 3.793 54.219 34.469 1 87.94 211 THR B O 1
ATOM 5891 N N . LEU B 1 212 ? 2.283 55.781 34.5 1 88.19 212 LEU B N 1
ATOM 5892 C CA . LEU B 1 212 ? 1.501 55.219 33.406 1 88.19 212 LEU B CA 1
ATOM 5893 C C . LEU B 1 212 ? 2.305 55.219 32.094 1 88.19 212 LEU B C 1
ATOM 5895 O O . LEU B 1 212 ? 2.316 54.219 31.391 1 88.19 212 LEU B O 1
ATOM 5899 N N . VAL B 1 213 ? 2.943 56.375 31.797 1 88.75 213 VAL B N 1
ATOM 5900 C CA . VAL B 1 213 ? 3.754 56.469 30.594 1 88.75 213 VAL B CA 1
ATOM 5901 C C . VAL B 1 213 ? 4.836 55.406 30.594 1 88.75 213 VAL B C 1
ATOM 5903 O O . VAL B 1 213 ? 5.039 54.719 29.594 1 88.75 213 VAL B O 1
ATOM 5906 N N . ASP B 1 214 ? 5.504 55.219 31.734 1 88.88 214 ASP B N 1
ATOM 5907 C CA . ASP B 1 214 ? 6.57 54.25 31.859 1 88.88 214 ASP B CA 1
ATOM 5908 C C . ASP B 1 214 ? 6.035 52.812 31.641 1 88.88 214 ASP B C 1
ATOM 5910 O O . ASP B 1 214 ? 6.633 52.031 30.891 1 88.88 214 ASP B O 1
ATOM 5914 N N . ALA B 1 215 ? 4.91 52.469 32.156 1 87.44 215 ALA B N 1
ATOM 5915 C CA . ALA B 1 215 ? 4.305 51.125 32.031 1 87.44 215 ALA B CA 1
ATOM 5916 C C . ALA B 1 215 ? 3.879 50.844 30.594 1 87.44 215 ALA B C 1
ATOM 5918 O O . ALA B 1 215 ? 4.133 49.781 30.062 1 87.44 215 ALA B O 1
ATOM 5919 N N . VAL B 1 216 ? 3.26 51.781 30 1 87.12 216 VAL B N 1
ATOM 5920 C CA . VAL B 1 216 ? 2.748 51.625 28.641 1 87.12 216 VAL B CA 1
ATOM 5921 C C . VAL B 1 216 ? 3.912 51.469 27.672 1 87.12 216 VAL B C 1
ATOM 5923 O O . VAL B 1 216 ? 3.85 50.656 26.75 1 87.12 216 VAL B O 1
ATOM 5926 N N . GLN B 1 217 ? 4.977 52.219 27.875 1 87.25 217 GLN B N 1
ATOM 5927 C CA . GLN B 1 217 ? 6.148 52.125 27.016 1 87.25 217 GLN B CA 1
ATOM 5928 C C . GLN B 1 217 ? 6.789 50.75 27.125 1 87.25 217 GLN B C 1
ATOM 5930 O O . GLN B 1 217 ? 7.199 50.156 26.109 1 87.25 217 GLN B O 1
ATOM 5935 N N . THR B 1 218 ? 6.844 50.219 28.266 1 88.44 218 THR B N 1
ATOM 5936 C CA . THR B 1 218 ? 7.426 48.875 28.484 1 88.44 218 THR B CA 1
ATOM 5937 C C . THR B 1 218 ? 6.621 47.812 27.766 1 88.44 218 THR B C 1
ATOM 5939 O O . THR B 1 218 ? 7.191 46.938 27.125 1 88.44 218 THR B O 1
ATOM 5942 N N . ILE B 1 219 ? 5.367 47.844 27.812 1 85 219 ILE B N 1
ATOM 5943 C CA . ILE B 1 219 ? 4.496 46.875 27.156 1 85 219 ILE B CA 1
ATOM 5944 C C . ILE B 1 219 ? 4.578 47.062 25.641 1 85 219 ILE B C 1
ATOM 5946 O O . ILE B 1 219 ? 4.598 46.062 24.906 1 85 219 ILE B O 1
ATOM 5950 N N . ALA B 1 220 ? 4.559 48.344 25.234 1 84.44 220 ALA B N 1
ATOM 5951 C CA . ALA B 1 220 ? 4.695 48.625 23.812 1 84.44 220 ALA B CA 1
ATOM 5952 C C . ALA B 1 220 ? 5.992 48.062 23.25 1 84.44 220 ALA B C 1
ATOM 5954 O O . ALA B 1 220 ? 6.066 47.688 22.078 1 84.44 220 ALA B O 1
ATOM 5955 N N . GLU B 1 221 ? 7.031 47.938 24.125 1 86 221 GLU B N 1
ATOM 5956 C CA . GLU B 1 221 ? 8.312 47.344 23.719 1 86 221 GLU B CA 1
ATOM 5957 C C . GLU B 1 221 ? 8.289 45.844 23.812 1 86 221 GLU B C 1
ATOM 5959 O O . GLU B 1 221 ? 9.258 45.156 23.453 1 86 221 GLU B O 1
ATOM 5964 N N . GLY B 1 222 ? 7.191 45.281 24.312 1 86.31 222 GLY B N 1
ATOM 5965 C CA . GLY B 1 222 ? 7.012 43.812 24.25 1 86.31 222 GLY B CA 1
ATOM 5966 C C . GLY B 1 222 ? 7.129 43.156 25.609 1 86.31 222 GLY B C 1
ATOM 5967 O O . GLY B 1 222 ? 6.953 41.938 25.734 1 86.31 222 GLY B O 1
ATOM 5968 N N . ASP B 1 223 ? 7.496 43.906 26.672 1 89.62 223 ASP B N 1
ATOM 5969 C CA . ASP B 1 223 ? 7.602 43.344 28.016 1 89.62 223 ASP B CA 1
ATOM 5970 C C . ASP B 1 223 ? 6.242 43.312 28.703 1 89.62 223 ASP B C 1
ATOM 5972 O O . ASP B 1 223 ? 5.793 44.312 29.234 1 89.62 223 ASP B O 1
ATOM 5976 N N . LEU B 1 224 ? 5.703 42.094 28.75 1 89.06 224 LEU B N 1
ATOM 5977 C CA . LEU B 1 224 ? 4.371 41.938 29.328 1 89.06 224 LEU B CA 1
ATOM 5978 C C . LEU B 1 224 ? 4.445 41.406 30.75 1 89.06 224 LEU B C 1
ATOM 5980 O O . LEU B 1 224 ? 3.432 40.969 31.297 1 89.06 224 LEU B O 1
ATOM 5984 N N . THR B 1 225 ? 5.617 41.438 31.422 1 89.19 225 THR B N 1
ATOM 5985 C CA . THR B 1 225 ? 5.824 40.812 32.719 1 89.19 225 THR B CA 1
ATOM 5986 C C . THR B 1 225 ? 5.449 41.781 33.844 1 89.19 225 THR B C 1
ATOM 5988 O O . THR B 1 225 ? 5.273 41.406 35 1 89.19 225 THR B O 1
ATOM 5991 N N . LYS B 1 226 ? 5.305 43.031 33.531 1 86.5 226 LYS B N 1
ATOM 5992 C CA . LYS B 1 226 ? 5.078 44.062 34.531 1 86.5 226 LYS B CA 1
ATOM 5993 C C . LYS B 1 226 ? 3.707 43.906 35.188 1 86.5 226 LYS B C 1
ATOM 5995 O O . LYS B 1 226 ? 2.744 43.5 34.531 1 86.5 226 LYS B O 1
ATOM 6000 N N . GLU B 1 227 ? 3.672 44.156 36.406 1 86.56 227 GLU B N 1
ATOM 6001 C CA . GLU B 1 227 ? 2.422 44.094 37.156 1 86.56 227 GLU B CA 1
ATOM 6002 C C . GLU B 1 227 ? 1.415 45.125 36.656 1 86.56 227 GLU B C 1
ATOM 6004 O O . GLU B 1 227 ? 1.795 46.125 36.062 1 86.56 227 GLU B O 1
ATOM 6009 N N . ASN B 1 228 ? 0.108 44.812 36.844 1 88.19 228 ASN B N 1
ATOM 6010 C CA . ASN B 1 228 ? -0.971 45.75 36.469 1 88.19 228 ASN B CA 1
ATOM 6011 C C . ASN B 1 228 ? -0.848 47.062 37.219 1 88.19 228 ASN B C 1
ATOM 6013 O O . ASN B 1 228 ? -0.383 47.094 38.375 1 88.19 228 ASN B O 1
ATOM 6017 N N . LEU B 1 229 ? -1.163 48.156 36.594 1 85.12 229 LEU B N 1
ATOM 6018 C CA . LEU B 1 229 ? -1.158 49.469 37.188 1 85.12 229 LEU B CA 1
ATOM 6019 C C . LEU B 1 229 ? -2.293 49.625 38.188 1 85.12 229 LEU B C 1
ATOM 6021 O O . LEU B 1 229 ? -3.465 49.438 37.844 1 85.12 229 LEU B O 1
ATOM 6025 N N . LEU B 1 230 ? -1.912 49.844 39.5 1 82.69 230 LEU B N 1
ATOM 6026 C CA . LEU B 1 230 ? -2.9 50.031 40.562 1 82.69 230 LEU B CA 1
ATOM 6027 C C . LEU B 1 230 ? -3.17 51.5 40.812 1 82.69 230 LEU B C 1
ATOM 6029 O O . LEU B 1 230 ? -2.377 52.188 41.469 1 82.69 230 LEU B O 1
ATOM 6033 N N . TYR B 1 231 ? -3.904 52.094 39.969 1 79.75 231 TYR B N 1
ATOM 6034 C CA . TYR B 1 231 ? -4.305 53.469 40.188 1 79.75 231 TYR B CA 1
ATOM 6035 C C . TYR B 1 231 ? -5.793 53.562 40.531 1 79.75 231 TYR B C 1
ATOM 6037 O O . TYR B 1 231 ? -6.633 53.094 39.75 1 79.75 231 TYR B O 1
ATOM 6045 N N . GLN B 1 232 ? -6.195 54 41.781 1 76.62 232 GLN B N 1
ATOM 6046 C CA . GLN B 1 232 ? -7.566 54 42.281 1 76.62 232 GLN B CA 1
ATOM 6047 C C . GLN B 1 232 ? -8.25 55.344 42 1 76.62 232 GLN B C 1
ATOM 6049 O O . GLN B 1 232 ? -9.391 55.531 42.406 1 76.62 232 GLN B O 1
ATOM 6054 N N . GLY B 1 233 ? -7.777 56.156 41.125 1 77.44 233 GLY B N 1
ATOM 6055 C CA . GLY B 1 233 ? -8.43 57.438 40.875 1 77.44 233 GLY B CA 1
ATOM 6056 C C . GLY B 1 233 ? -9.523 57.312 39.812 1 77.44 233 GLY B C 1
ATOM 6057 O O . GLY B 1 233 ? -9.484 56.438 38.969 1 77.44 233 GLY B O 1
ATOM 6058 N N . LYS B 1 234 ? -10.664 58 39.938 1 84.56 234 LYS B N 1
ATOM 6059 C CA . LYS B 1 234 ? -11.773 57.969 39 1 84.56 234 LYS B CA 1
ATOM 6060 C C . LYS B 1 234 ? -11.594 59.062 37.906 1 84.56 234 LYS B C 1
ATOM 6062 O O . LYS B 1 234 ? -12.539 59.375 37.188 1 84.56 234 LYS B O 1
ATOM 6067 N N . ASP B 1 235 ? -10.344 59.562 37.812 1 85.88 235 ASP B N 1
ATOM 6068 C CA . ASP B 1 235 ? -10.086 60.594 36.812 1 85.88 235 ASP B CA 1
ATOM 6069 C C . ASP B 1 235 ? -9.57 59.969 35.531 1 85.88 235 ASP B C 1
ATOM 6071 O O . ASP B 1 235 ? -9.656 58.75 35.344 1 85.88 235 ASP B O 1
ATOM 6075 N N . GLU B 1 236 ? -9.102 60.75 34.469 1 88.38 236 GLU B N 1
ATOM 6076 C CA . GLU B 1 236 ? -8.633 60.281 33.156 1 88.38 236 GLU B CA 1
ATOM 6077 C C . GLU B 1 236 ? -7.438 59.344 33.281 1 88.38 236 GLU B C 1
ATOM 6079 O O . GLU B 1 236 ? -7.281 58.406 32.5 1 88.38 236 GLU B O 1
ATOM 6084 N N . ILE B 1 237 ? -6.641 59.531 34.312 1 85.94 237 ILE B N 1
ATOM 6085 C CA . ILE B 1 237 ? -5.477 58.688 34.562 1 85.94 237 ILE B CA 1
ATOM 6086 C C . ILE B 1 237 ? -5.934 57.281 34.969 1 85.94 237 ILE B C 1
ATOM 6088 O O . ILE B 1 237 ? -5.391 56.281 34.531 1 85.94 237 ILE B O 1
ATOM 6092 N N . GLY B 1 238 ? -6.891 57.281 35.844 1 87.81 238 GLY B N 1
ATOM 6093 C CA . GLY B 1 238 ? -7.449 56 36.281 1 87.81 238 GLY B CA 1
ATOM 6094 C C . GLY B 1 238 ? -8.086 55.219 35.125 1 87.81 238 GLY B C 1
ATOM 6095 O O . GLY B 1 238 ? -7.875 54 35 1 87.81 238 GLY B O 1
ATOM 6096 N N . GLN B 1 239 ? -8.828 55.875 34.25 1 88.19 239 GLN B N 1
ATOM 6097 C CA . GLN B 1 239 ? -9.453 55.219 33.094 1 88.19 239 GLN B CA 1
ATOM 6098 C C . GLN B 1 239 ? -8.406 54.688 32.125 1 88.19 239 GLN B C 1
ATOM 6100 O O . GLN B 1 239 ? -8.562 53.594 31.594 1 88.19 239 GLN B O 1
ATOM 6105 N N . LEU B 1 240 ? -7.391 55.375 31.938 1 88.19 240 LEU B N 1
ATOM 6106 C CA . LEU B 1 240 ? -6.301 54.906 31.078 1 88.19 240 LEU B CA 1
ATOM 6107 C C . LEU B 1 240 ? -5.609 53.688 31.656 1 88.19 240 LEU B C 1
ATOM 6109 O O . LEU B 1 240 ? -5.277 52.75 30.922 1 88.19 240 LEU B O 1
ATOM 6113 N N . ALA B 1 241 ? -5.387 53.719 33 1 89.38 241 ALA B N 1
ATOM 6114 C CA . ALA B 1 241 ? -4.75 52.594 33.656 1 89.38 241 ALA B CA 1
ATOM 6115 C C . ALA B 1 241 ? -5.566 51.312 33.469 1 89.38 241 ALA B C 1
ATOM 6117 O O . ALA B 1 241 ? -5.016 50.25 33.188 1 89.38 241 ALA B O 1
ATOM 6118 N N . ILE B 1 242 ? -6.895 51.375 33.594 1 89.12 242 ILE B N 1
ATOM 6119 C CA . ILE B 1 242 ? -7.785 50.219 33.438 1 89.12 242 ILE B CA 1
ATOM 6120 C C . ILE B 1 242 ? -7.746 49.719 31.984 1 89.12 242 ILE B C 1
ATOM 6122 O O . ILE B 1 242 ? -7.629 48.531 31.75 1 89.12 242 ILE B O 1
ATOM 6126 N N . ALA B 1 243 ? -7.871 50.625 31.062 1 86.44 243 ALA B N 1
ATOM 6127 C CA . ALA B 1 243 ? -7.84 50.281 29.656 1 86.44 243 ALA B CA 1
ATOM 6128 C C . ALA B 1 243 ? -6.512 49.625 29.281 1 86.44 243 ALA B C 1
ATOM 6130 O O . ALA B 1 243 ? -6.48 48.656 28.516 1 86.44 243 ALA B O 1
ATOM 6131 N N . PHE B 1 244 ? -5.488 50.094 29.812 1 87.38 244 PHE B N 1
ATOM 6132 C CA . PHE B 1 244 ? -4.164 49.531 29.578 1 87.38 244 PHE B CA 1
ATOM 6133 C C . PHE B 1 244 ? -4.062 48.125 30.141 1 87.38 244 PHE B C 1
ATOM 6135 O O . PHE B 1 244 ? -3.559 47.219 29.484 1 87.38 244 PHE B O 1
ATOM 6142 N N . ASN B 1 245 ? -4.496 48 31.375 1 89.31 245 ASN B N 1
ATOM 6143 C CA . ASN B 1 245 ? -4.473 46.656 31.984 1 89.31 245 ASN B CA 1
ATOM 6144 C C . ASN B 1 245 ? -5.246 45.656 31.141 1 89.31 245 ASN B C 1
ATOM 6146 O O . ASN B 1 245 ? -4.809 44.5 30.969 1 89.31 245 ASN B O 1
ATOM 6150 N N . LYS B 1 246 ? -6.297 46.062 30.594 1 89.25 246 LYS B N 1
ATOM 6151 C CA . LYS B 1 246 ? -7.098 45.188 29.734 1 89.25 246 LYS B CA 1
ATOM 6152 C C . LYS B 1 246 ? -6.348 44.844 28.438 1 89.25 246 LYS B C 1
ATOM 6154 O O . LYS B 1 246 ? -6.344 43.688 28.016 1 89.25 246 LYS B O 1
ATOM 6159 N N . MET B 1 247 ? -5.758 45.719 27.828 1 83.44 247 MET B N 1
ATOM 6160 C CA . MET B 1 247 ? -4.984 45.531 26.609 1 83.44 247 MET B CA 1
ATOM 6161 C C . MET B 1 247 ? -3.811 44.562 26.859 1 83.44 247 MET B C 1
ATOM 6163 O O . MET B 1 247 ? -3.521 43.688 26.047 1 83.44 247 MET B O 1
ATOM 6167 N N . LYS B 1 248 ? -3.131 44.906 27.953 1 88.06 248 LYS B N 1
ATOM 6168 C CA . LYS B 1 248 ? -2.033 44 28.328 1 88.06 248 LYS B CA 1
ATOM 6169 C C . LYS B 1 248 ? -2.516 42.562 28.5 1 88.06 248 LYS B C 1
ATOM 6171 O O . LYS B 1 248 ? -1.888 41.656 28 1 88.06 248 LYS B O 1
ATOM 6176 N N . ALA B 1 249 ? -3.627 42.375 29.156 1 88.44 249 ALA B N 1
ATOM 6177 C CA . ALA B 1 249 ? -4.191 41.062 29.375 1 88.44 249 ALA B CA 1
ATOM 6178 C C . ALA B 1 249 ? -4.547 40.375 28.047 1 88.44 249 ALA B C 1
ATOM 6180 O O . ALA B 1 249 ? -4.277 39.188 27.859 1 88.44 249 ALA B O 1
ATOM 6181 N N . ASN B 1 250 ? -5.16 41.094 27.188 1 85 250 ASN B N 1
ATOM 6182 C CA . ASN B 1 250 ? -5.504 40.562 25.875 1 85 250 ASN B CA 1
ATOM 6183 C C . ASN B 1 250 ? -4.262 40.156 25.078 1 85 250 ASN B C 1
ATOM 6185 O O . ASN B 1 250 ? -4.234 39.062 24.484 1 85 250 ASN B O 1
ATOM 6189 N N . LEU B 1 251 ? -3.252 40.938 25.094 1 85.06 251 LEU B N 1
ATOM 6190 C CA . LEU B 1 251 ? -2.004 40.625 24.406 1 85.06 251 LEU B CA 1
ATOM 6191 C C . LEU B 1 251 ? -1.328 39.406 25 1 85.06 251 LEU B C 1
ATOM 6193 O O . LEU B 1 251 ? -0.852 38.531 24.281 1 85.06 251 LEU B O 1
ATOM 6197 N N . GLN B 1 252 ? -1.307 39.438 26.312 1 88.81 252 GLN B N 1
ATOM 6198 C CA . GLN B 1 252 ? -0.74 38.281 27 1 88.81 252 GLN B CA 1
ATOM 6199 C C . GLN B 1 252 ? -1.469 37 26.609 1 88.81 252 GLN B C 1
ATOM 6201 O O . GLN B 1 252 ? -0.835 36 26.328 1 88.81 252 GLN B O 1
ATOM 6206 N N . PHE B 1 253 ? -2.734 37.031 26.531 1 89.19 253 PHE B N 1
ATOM 6207 C CA . PHE B 1 253 ? -3.562 35.875 26.203 1 89.19 253 PHE B CA 1
ATOM 6208 C C . PHE B 1 253 ? -3.289 35.406 24.781 1 89.19 253 PHE B C 1
ATOM 6210 O O . PHE B 1 253 ? -3.111 34.219 24.531 1 89.19 253 PHE B O 1
ATOM 6217 N N . ILE B 1 254 ? -3.215 36.25 23.859 1 86.31 254 ILE B N 1
ATOM 6218 C CA . ILE B 1 254 ? -2.98 35.906 22.453 1 86.31 254 ILE B CA 1
ATOM 6219 C C . ILE B 1 254 ? -1.594 35.312 22.297 1 86.31 254 ILE B C 1
ATOM 6221 O O . ILE B 1 254 ? -1.44 34.25 21.641 1 86.31 254 ILE B O 1
ATOM 6225 N N . VAL B 1 255 ? -0.589 35.938 22.859 1 88.56 255 VAL B N 1
ATOM 6226 C CA . VAL B 1 255 ? 0.781 35.469 22.734 1 88.56 255 VAL B CA 1
ATOM 6227 C C . VAL B 1 255 ? 0.894 34.062 23.359 1 88.56 255 VAL B C 1
ATOM 6229 O O . VAL B 1 255 ? 1.535 33.188 22.797 1 88.56 255 VAL B O 1
ATOM 6232 N N . GLN B 1 256 ? 0.224 33.875 24.484 1 90.25 256 GLN B N 1
ATOM 6233 C CA . GLN B 1 256 ? 0.232 32.562 25.125 1 90.25 256 GLN B CA 1
ATOM 6234 C C . GLN B 1 256 ? -0.427 31.5 24.25 1 90.25 256 GLN B C 1
ATOM 6236 O O . GLN B 1 256 ? 0.067 30.375 24.141 1 90.25 256 GLN B O 1
ATOM 6241 N N . ARG B 1 257 ? -1.478 31.812 23.656 1 87.19 257 ARG B N 1
ATOM 6242 C CA . ARG B 1 257 ? -2.191 30.891 22.781 1 87.19 257 ARG B CA 1
ATOM 6243 C C . ARG B 1 257 ? -1.369 30.578 21.531 1 87.19 257 ARG B C 1
ATOM 6245 O O . ARG B 1 257 ? -1.35 29.422 21.078 1 87.19 257 ARG B O 1
ATOM 6252 N N . ILE B 1 258 ? -0.735 31.547 20.984 1 86.44 258 ILE B N 1
ATOM 6253 C CA . ILE B 1 258 ? 0.142 31.328 19.844 1 86.44 258 ILE B CA 1
ATOM 6254 C C . ILE B 1 258 ? 1.285 30.391 20.234 1 86.44 258 ILE B C 1
ATOM 6256 O O . ILE B 1 258 ? 1.659 29.5 19.469 1 86.44 258 ILE B O 1
ATOM 6260 N N . GLN B 1 259 ? 1.812 30.641 21.406 1 89 259 GLN B N 1
ATOM 6261 C CA . GLN B 1 259 ? 2.887 29.766 21.891 1 89 259 GLN B CA 1
ATOM 6262 C C . GLN B 1 259 ? 2.436 28.312 21.953 1 89 259 GLN B C 1
ATOM 6264 O O . GLN B 1 259 ? 3.135 27.422 21.484 1 89 259 GLN B O 1
ATOM 6269 N N . THR B 1 260 ? 1.274 28.062 22.5 1 88 260 THR B N 1
ATOM 6270 C CA . THR B 1 260 ? 0.73 26.703 22.609 1 88 260 THR B CA 1
ATOM 6271 C C . THR B 1 260 ? 0.461 26.109 21.234 1 88 260 THR B C 1
ATOM 6273 O O . THR B 1 260 ? 0.788 24.953 20.984 1 88 260 THR B O 1
ATOM 6276 N N . ASN B 1 261 ? -0.101 26.875 20.391 1 86.25 261 ASN B N 1
ATOM 6277 C CA . ASN B 1 261 ? -0.414 26.406 19.047 1 86.25 261 ASN B CA 1
ATOM 6278 C C . ASN B 1 261 ? 0.852 26.094 18.25 1 86.25 261 ASN B C 1
ATOM 6280 O O . ASN B 1 261 ? 0.882 25.125 17.484 1 86.25 261 ASN B O 1
ATOM 6284 N N . THR B 1 262 ? 1.863 26.906 18.391 1 88.5 262 THR B N 1
ATOM 6285 C CA . THR B 1 262 ? 3.135 26.672 17.719 1 88.5 262 THR B CA 1
ATOM 6286 C C . THR B 1 262 ? 3.736 25.344 18.141 1 88.5 262 THR B C 1
ATOM 6288 O O . THR B 1 262 ? 4.281 24.609 17.328 1 88.5 262 THR B O 1
ATOM 6291 N N . GLU B 1 263 ? 3.629 25.031 19.375 1 89.19 263 GLU B N 1
ATOM 6292 C CA . GLU B 1 263 ? 4.102 23.734 19.875 1 89.19 263 GLU B CA 1
ATOM 6293 C C . GLU B 1 263 ? 3.326 22.578 19.25 1 89.19 263 GLU B C 1
ATOM 6295 O O . GLU B 1 263 ? 3.916 21.578 18.828 1 89.19 263 GLU B O 1
ATOM 6300 N N . HIS B 1 264 ? 2.094 22.734 19.156 1 87.38 264 HIS B N 1
ATOM 6301 C CA . HIS B 1 264 ? 1.249 21.719 18.547 1 87.38 264 HIS B CA 1
ATOM 6302 C C . HIS B 1 264 ? 1.562 21.547 17.062 1 87.38 264 HIS B C 1
ATOM 6304 O O . HIS B 1 264 ? 1.59 20.422 16.562 1 87.38 264 HIS B O 1
ATOM 6310 N N . LEU B 1 265 ? 1.756 22.641 16.375 1 87.81 265 LEU B N 1
ATOM 6311 C CA . LEU B 1 265 ? 2.088 22.578 14.953 1 87.81 265 LEU B CA 1
ATOM 6312 C C . LEU B 1 265 ? 3.43 21.891 14.734 1 87.81 265 LEU B C 1
ATOM 6314 O O . LEU B 1 265 ? 3.576 21.078 13.812 1 87.81 265 LEU B O 1
ATOM 6318 N N . THR B 1 266 ? 4.395 22.172 15.555 1 91.38 266 THR B N 1
ATOM 6319 C CA . THR B 1 266 ? 5.695 21.516 15.477 1 91.38 266 THR B CA 1
ATOM 6320 C C . THR B 1 266 ? 5.551 20 15.664 1 91.38 266 THR B C 1
ATOM 6322 O O . THR B 1 266 ? 6.094 19.219 14.875 1 91.38 266 THR B O 1
ATOM 6325 N N . ASN B 1 267 ? 4.797 19.609 16.656 1 92.56 267 ASN B N 1
ATOM 6326 C CA . ASN B 1 267 ? 4.562 18.188 16.906 1 92.56 267 ASN B CA 1
ATOM 6327 C C . ASN B 1 267 ? 3.838 17.531 15.75 1 92.56 267 ASN B C 1
ATOM 6329 O O . ASN B 1 267 ? 4.184 16.406 15.352 1 92.56 267 ASN B O 1
ATOM 6333 N N . ALA B 1 268 ? 2.822 18.188 15.258 1 91.19 268 ALA B N 1
ATOM 6334 C CA . ALA B 1 268 ? 2.074 17.672 14.117 1 91.19 268 ALA B CA 1
ATOM 6335 C C . ALA B 1 268 ? 2.98 17.484 12.906 1 91.19 268 ALA B C 1
ATOM 6337 O O . ALA B 1 268 ? 2.912 16.453 12.234 1 91.19 268 ALA B O 1
ATOM 6338 N N . ALA B 1 269 ? 3.799 18.469 12.602 1 92.44 269 ALA B N 1
ATOM 6339 C CA . ALA B 1 269 ? 4.738 18.391 11.492 1 92.44 269 ALA B CA 1
ATOM 6340 C C . ALA B 1 269 ? 5.691 17.203 11.664 1 92.44 269 ALA B C 1
ATOM 6342 O O . ALA B 1 269 ? 5.949 16.469 10.719 1 92.44 269 ALA B O 1
ATOM 6343 N N . GLU B 1 270 ? 6.199 17 12.875 1 91.88 270 GLU B N 1
ATOM 6344 C CA . GLU B 1 270 ? 7.098 15.891 13.164 1 91.88 270 GLU B CA 1
ATOM 6345 C C . GLU B 1 270 ? 6.395 14.555 12.992 1 91.88 270 GLU B C 1
ATOM 6347 O O . GLU B 1 270 ? 6.953 13.625 12.406 1 91.88 270 GLU B O 1
ATOM 6352 N N . GLU B 1 271 ? 5.215 14.5 13.5 1 92.25 271 GLU B N 1
ATOM 6353 C CA . GLU B 1 271 ? 4.438 13.273 13.375 1 92.25 271 GLU B CA 1
ATOM 6354 C C . GLU B 1 271 ? 4.133 12.953 11.914 1 92.25 271 GLU B C 1
ATOM 6356 O O . GLU B 1 271 ? 4.238 11.797 11.492 1 92.25 271 GLU B O 1
ATOM 6361 N N . LEU B 1 272 ? 3.754 13.914 11.156 1 90.75 272 LEU B N 1
ATOM 6362 C CA . LEU B 1 272 ? 3.459 13.719 9.742 1 90.75 272 LEU B CA 1
ATOM 6363 C C . LEU B 1 272 ? 4.707 13.289 8.977 1 90.75 272 LEU B C 1
ATOM 6365 O O . LEU B 1 272 ? 4.645 12.414 8.117 1 90.75 272 LEU B O 1
ATOM 6369 N N . THR B 1 273 ? 5.812 13.891 9.305 1 92.38 273 THR B N 1
ATOM 6370 C CA . THR B 1 273 ? 7.07 13.508 8.68 1 92.38 273 THR B CA 1
ATOM 6371 C C . THR B 1 273 ? 7.398 12.047 8.984 1 92.38 273 THR B C 1
ATOM 6373 O O . THR B 1 273 ? 7.766 11.289 8.086 1 92.38 273 THR B O 1
ATOM 6376 N N . ALA B 1 274 ? 7.289 11.68 10.211 1 91.69 274 ALA B N 1
ATOM 6377 C CA . ALA B 1 274 ? 7.527 10.289 10.609 1 91.69 274 ALA B CA 1
ATOM 6378 C C . ALA B 1 274 ? 6.578 9.344 9.883 1 91.69 274 ALA B C 1
ATOM 6380 O O . ALA B 1 274 ? 7 8.289 9.391 1 91.69 274 ALA B O 1
ATOM 6381 N N . SER B 1 275 ? 5.309 9.695 9.82 1 89.31 275 SER B N 1
ATOM 6382 C CA . SER B 1 275 ? 4.305 8.883 9.141 1 89.31 275 SER B CA 1
ATOM 6383 C C . SER B 1 275 ? 4.613 8.75 7.656 1 89.31 275 SER B C 1
ATOM 6385 O O . SER B 1 275 ? 4.449 7.672 7.078 1 89.31 275 SER B O 1
ATOM 6387 N N . THR B 1 276 ? 5.016 9.828 7.012 1 90.81 276 THR B N 1
ATOM 6388 C CA . THR B 1 276 ? 5.379 9.805 5.598 1 90.81 276 THR B CA 1
ATOM 6389 C C . THR B 1 276 ? 6.578 8.891 5.363 1 90.81 276 THR B C 1
ATOM 6391 O O . THR B 1 276 ? 6.602 8.117 4.402 1 90.81 276 THR B O 1
ATOM 6394 N N . GLU B 1 277 ? 7.547 8.961 6.25 1 90.62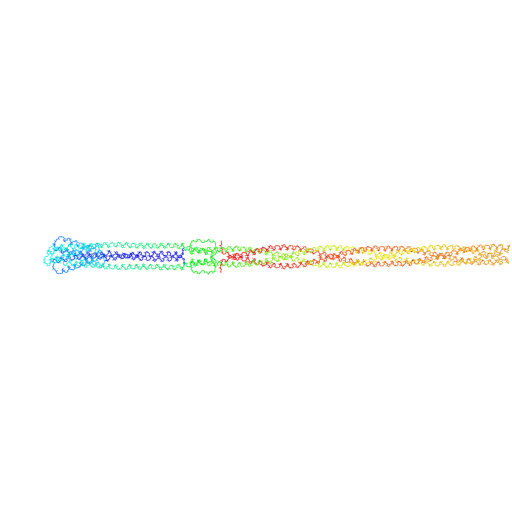 277 GLU B N 1
ATOM 6395 C CA . GLU B 1 277 ? 8.719 8.102 6.129 1 90.62 277 GLU B CA 1
ATOM 6396 C C . GLU B 1 277 ? 8.336 6.625 6.262 1 90.62 277 GLU B C 1
ATOM 6398 O O . GLU B 1 277 ? 8.781 5.789 5.473 1 90.62 277 GLU B O 1
ATOM 6403 N N . GLU B 1 278 ? 7.559 6.355 7.211 1 90.62 278 GLU B N 1
ATOM 6404 C CA . GLU B 1 278 ? 7.117 4.98 7.441 1 90.62 278 GLU B CA 1
ATOM 6405 C C . GLU B 1 278 ? 6.301 4.461 6.262 1 90.62 278 GLU B C 1
ATOM 6407 O O . GLU B 1 278 ? 6.547 3.355 5.77 1 90.62 278 GLU B O 1
ATOM 6412 N N . THR B 1 279 ? 5.367 5.207 5.781 1 89.88 279 THR B N 1
ATOM 6413 C CA . THR B 1 279 ? 4.516 4.781 4.676 1 89.88 279 THR B CA 1
ATOM 6414 C C . THR B 1 279 ? 5.332 4.629 3.393 1 89.88 279 THR B C 1
ATOM 6416 O O . THR B 1 279 ? 5.102 3.703 2.611 1 89.88 279 THR B O 1
ATOM 6419 N N . THR B 1 280 ? 6.242 5.551 3.201 1 89.5 280 THR B N 1
ATOM 6420 C CA . THR B 1 280 ? 7.102 5.449 2.025 1 89.5 280 THR B CA 1
ATOM 6421 C C . THR B 1 280 ? 7.914 4.16 2.059 1 89.5 280 THR B C 1
ATOM 6423 O O . THR B 1 280 ? 8.023 3.459 1.049 1 89.5 280 THR B O 1
ATOM 6426 N N . ALA B 1 281 ? 8.461 3.803 3.184 1 90.69 281 ALA B N 1
ATOM 6427 C CA . ALA B 1 281 ? 9.219 2.562 3.332 1 90.69 281 ALA B CA 1
ATOM 6428 C C . ALA B 1 281 ? 8.344 1.346 3.051 1 90.69 281 ALA B C 1
ATOM 6430 O O . ALA B 1 281 ? 8.75 0.437 2.322 1 90.69 281 ALA B O 1
ATOM 6431 N N . THR B 1 282 ? 7.176 1.325 3.648 1 91.56 282 THR B N 1
ATOM 6432 C CA . THR B 1 282 ? 6.254 0.212 3.461 1 91.56 282 THR B CA 1
ATOM 6433 C C . THR B 1 282 ? 5.809 0.117 2.004 1 91.56 282 THR B C 1
ATOM 6435 O O . THR B 1 282 ? 5.695 -0.981 1.454 1 91.56 282 THR B O 1
ATOM 6438 N N . THR B 1 283 ? 5.559 1.231 1.378 1 91.19 283 THR B N 1
ATOM 6439 C CA . THR B 1 283 ? 5.137 1.265 -0.019 1 91.19 283 THR B CA 1
ATOM 6440 C C . THR B 1 283 ? 6.246 0.737 -0.929 1 91.19 283 THR B C 1
ATOM 6442 O O . THR B 1 283 ? 5.973 0.019 -1.893 1 91.19 283 THR B O 1
ATOM 6445 N N . GLU B 1 284 ? 7.496 1.053 -0.659 1 90.81 284 GLU B N 1
ATOM 6446 C CA . GLU B 1 284 ? 8.625 0.524 -1.416 1 90.81 284 GLU B CA 1
ATOM 6447 C C . GLU B 1 284 ? 8.727 -0.991 -1.268 1 90.81 284 GLU B C 1
ATOM 6449 O O . GLU B 1 284 ? 9 -1.697 -2.24 1 90.81 284 GLU B O 1
ATOM 6454 N N . ASP B 1 285 ? 8.516 -1.466 -0.107 1 92.88 285 ASP B N 1
ATOM 6455 C CA . ASP B 1 285 ? 8.516 -2.904 0.146 1 92.88 285 ASP B CA 1
ATOM 6456 C C . ASP B 1 285 ? 7.422 -3.6 -0.661 1 92.88 285 ASP B C 1
ATOM 6458 O O . ASP B 1 285 ? 7.676 -4.609 -1.323 1 92.88 285 ASP B O 1
ATOM 6462 N N . ILE B 1 286 ? 6.223 -3.043 -0.634 1 92.06 286 ILE B N 1
ATOM 6463 C CA . ILE B 1 286 ? 5.102 -3.59 -1.391 1 92.06 286 ILE B CA 1
ATOM 6464 C C . ILE B 1 286 ? 5.449 -3.619 -2.877 1 92.06 286 ILE B C 1
ATOM 6466 O O . ILE B 1 286 ? 5.23 -4.629 -3.553 1 92.06 286 ILE B O 1
ATOM 6470 N N . ALA B 1 287 ? 6.012 -2.529 -3.363 1 92.31 287 ALA B N 1
ATOM 6471 C CA . ALA B 1 287 ? 6.387 -2.436 -4.773 1 92.31 287 ALA B CA 1
ATOM 6472 C C . ALA B 1 287 ? 7.371 -3.539 -5.152 1 92.31 287 ALA B C 1
ATOM 6474 O O . ALA B 1 287 ? 7.211 -4.191 -6.188 1 92.31 287 ALA B O 1
ATOM 6475 N N . GLY B 1 288 ? 8.398 -3.789 -4.379 1 93.38 288 GLY B N 1
ATOM 6476 C CA . GLY B 1 288 ? 9.367 -4.844 -4.629 1 93.38 288 GLY B CA 1
ATOM 6477 C C . GLY B 1 288 ? 8.75 -6.23 -4.641 1 93.38 288 GLY B C 1
ATOM 6478 O O . GLY B 1 288 ? 9.016 -7.027 -5.543 1 93.38 288 GLY B O 1
ATOM 6479 N N . ARG B 1 289 ? 7.953 -6.504 -3.709 1 92.75 289 ARG B N 1
ATOM 6480 C CA . ARG B 1 289 ? 7.328 -7.816 -3.586 1 92.75 289 ARG B CA 1
ATOM 6481 C C . ARG B 1 289 ? 6.332 -8.055 -4.719 1 92.75 289 ARG B C 1
ATOM 6483 O O . ARG B 1 289 ? 6.199 -9.18 -5.203 1 92.75 289 ARG B O 1
ATOM 6490 N N . ILE B 1 290 ? 5.664 -7.031 -5.109 1 92.75 290 ILE B N 1
ATOM 6491 C CA . ILE B 1 290 ? 4.707 -7.145 -6.203 1 92.75 290 ILE B CA 1
ATOM 6492 C C . ILE B 1 290 ? 5.441 -7.438 -7.508 1 92.75 290 ILE B C 1
ATOM 6494 O O . ILE B 1 290 ? 4.965 -8.219 -8.336 1 92.75 290 ILE B O 1
ATOM 6498 N N . THR B 1 291 ? 6.578 -6.824 -7.734 1 92.94 291 THR B N 1
ATOM 6499 C CA . THR B 1 291 ? 7.402 -7.105 -8.906 1 92.94 291 THR B CA 1
ATOM 6500 C C . THR B 1 291 ? 7.84 -8.57 -8.914 1 92.94 291 THR B C 1
ATOM 6502 O O . THR B 1 291 ? 7.777 -9.227 -9.953 1 92.94 291 THR B O 1
ATOM 6505 N N . GLN B 1 292 ? 8.188 -9.078 -7.777 1 93.75 292 GLN B N 1
ATOM 6506 C CA . GLN B 1 292 ? 8.594 -10.477 -7.668 1 93.75 292 GLN B CA 1
ATOM 6507 C C . GLN B 1 292 ? 7.414 -11.414 -7.941 1 93.75 292 GLN B C 1
ATOM 6509 O O . GLN B 1 292 ? 7.559 -12.414 -8.648 1 93.75 292 GLN B O 1
ATOM 6514 N N . THR B 1 293 ? 6.324 -11.086 -7.395 1 93.5 293 THR B N 1
ATOM 6515 C CA . THR B 1 293 ? 5.125 -11.891 -7.609 1 93.5 293 THR B CA 1
ATOM 6516 C C . THR B 1 293 ? 4.742 -11.906 -9.086 1 93.5 293 THR B C 1
ATOM 6518 O O . THR B 1 293 ? 4.34 -12.938 -9.617 1 93.5 293 THR B O 1
ATOM 6521 N N . SER B 1 294 ? 4.844 -10.758 -9.742 1 95.12 294 SER B N 1
ATOM 6522 C CA . SER B 1 294 ? 4.59 -10.664 -11.18 1 95.12 294 SER B CA 1
ATOM 6523 C C . SER B 1 294 ? 5.527 -11.578 -11.961 1 95.12 294 SER B C 1
ATOM 6525 O O . SER B 1 294 ? 5.094 -12.289 -12.867 1 95.12 294 SER B O 1
ATOM 6527 N N . LYS B 1 295 ? 6.805 -11.633 -11.664 1 95.31 295 LYS B N 1
ATOM 6528 C CA . LYS B 1 295 ? 7.785 -12.5 -12.305 1 95.31 295 LYS B CA 1
ATOM 6529 C C . LYS B 1 295 ? 7.453 -13.977 -12.086 1 95.31 295 LYS B C 1
ATOM 6531 O O . LYS B 1 295 ? 7.578 -14.789 -13 1 95.31 295 LYS B O 1
ATOM 6536 N N . LEU B 1 296 ? 7.043 -14.305 -10.867 1 94.19 296 LEU B N 1
ATOM 6537 C CA . LEU B 1 296 ? 6.637 -15.664 -10.555 1 94.19 296 LEU B CA 1
ATOM 6538 C C . LEU B 1 296 ? 5.438 -16.094 -11.391 1 94.19 296 LEU B C 1
ATOM 6540 O O . LEU B 1 296 ? 5.383 -17.219 -11.883 1 94.19 296 LEU B O 1
ATOM 6544 N N . ALA B 1 297 ? 4.508 -15.18 -11.531 1 93 297 ALA B N 1
ATOM 6545 C CA . ALA B 1 297 ? 3.33 -15.453 -12.352 1 93 297 ALA B CA 1
ATOM 6546 C C . ALA B 1 297 ? 3.721 -15.695 -13.805 1 93 297 ALA B C 1
ATOM 6548 O O . ALA B 1 297 ? 3.232 -16.641 -14.43 1 93 297 ALA B O 1
ATOM 6549 N N . GLN B 1 298 ? 4.633 -14.898 -14.336 1 93.19 298 GLN B N 1
ATOM 6550 C CA . GLN B 1 298 ? 5.113 -15.062 -15.703 1 93.19 298 GLN B CA 1
ATOM 6551 C C . GLN B 1 298 ? 5.836 -16.391 -15.875 1 93.19 298 GLN B C 1
ATOM 6553 O O . GLN B 1 298 ? 5.613 -17.109 -16.859 1 93.19 298 GLN B O 1
ATOM 6558 N N . SER B 1 299 ? 6.652 -16.719 -14.93 1 94.88 299 SER B N 1
ATOM 6559 C CA . SER B 1 299 ? 7.359 -18 -14.945 1 94.88 299 SER B CA 1
ATOM 6560 C C . SER B 1 299 ? 6.383 -19.172 -14.914 1 94.88 299 SER B C 1
ATOM 6562 O O . SER B 1 299 ? 6.562 -20.156 -15.633 1 94.88 299 SER B O 1
ATOM 6564 N N . SER B 1 300 ? 5.391 -19.031 -14.125 1 93.25 300 SER B N 1
ATOM 6565 C CA . SER B 1 300 ? 4.363 -20.062 -14.031 1 93.25 300 SER B CA 1
ATOM 6566 C C . SER B 1 300 ? 3.604 -20.203 -15.344 1 93.25 300 SER B C 1
ATOM 6568 O O . SER B 1 300 ? 3.285 -21.312 -15.766 1 93.25 300 SER B O 1
ATOM 6570 N N . ALA B 1 301 ? 3.312 -19.094 -15.984 1 93.12 301 ALA B N 1
ATOM 6571 C CA . ALA B 1 301 ? 2.637 -19.125 -17.281 1 93.12 301 ALA B CA 1
ATOM 6572 C C . ALA B 1 301 ? 3.484 -19.844 -18.328 1 93.12 301 ALA B C 1
ATOM 6574 O O . ALA B 1 301 ? 2.977 -20.688 -19.078 1 93.12 301 ALA B O 1
ATOM 6575 N N . ILE B 1 302 ? 4.75 -19.609 -18.375 1 95.06 302 ILE B N 1
ATOM 6576 C CA . ILE B 1 302 ? 5.676 -20.25 -19.297 1 95.06 302 ILE B CA 1
ATOM 6577 C C . ILE B 1 302 ? 5.75 -21.75 -19.016 1 95.06 302 ILE B C 1
ATOM 6579 O O . ILE B 1 302 ? 5.594 -22.562 -19.922 1 95.06 302 ILE B O 1
ATOM 6583 N N . SER B 1 303 ? 5.926 -22.062 -17.719 1 94.81 303 SER B N 1
ATOM 6584 C CA . SER B 1 303 ? 5.984 -23.469 -17.312 1 94.81 303 SER B CA 1
ATOM 6585 C C . SER B 1 303 ? 4.688 -24.188 -17.641 1 94.81 303 SER B C 1
ATOM 6587 O O . SER B 1 303 ? 4.711 -25.359 -18.031 1 94.81 303 SER B O 1
ATOM 6589 N N . SER B 1 304 ? 3.588 -23.531 -17.484 1 93.62 304 SER B N 1
ATOM 6590 C CA . SER B 1 304 ? 2.293 -24.109 -17.844 1 93.62 304 SER B CA 1
ATOM 6591 C C . SER B 1 304 ? 2.197 -24.375 -19.344 1 93.62 304 SER B C 1
ATOM 6593 O O . SER B 1 304 ? 1.706 -25.422 -19.75 1 93.62 304 SER B O 1
ATOM 6595 N N . SER B 1 305 ? 2.668 -23.453 -20.125 1 93.38 305 SER B N 1
ATOM 6596 C CA . SER B 1 305 ? 2.678 -23.625 -21.578 1 93.38 305 SER B CA 1
ATOM 6597 C C . SER B 1 305 ? 3.541 -24.812 -21.984 1 93.38 305 SER B C 1
ATOM 6599 O O . SER B 1 305 ? 3.135 -25.625 -22.812 1 93.38 305 SER B O 1
ATOM 6601 N N . GLU B 1 306 ? 4.699 -24.922 -21.391 1 93.62 306 GLU B N 1
ATOM 6602 C CA . GLU B 1 306 ? 5.598 -26.047 -21.656 1 93.62 306 GLU B CA 1
ATOM 6603 C C . GLU B 1 306 ? 4.949 -27.375 -21.266 1 93.62 306 GLU B C 1
ATOM 6605 O O . GLU B 1 306 ? 5.016 -28.344 -22.016 1 93.62 306 GLU B O 1
ATOM 6610 N N . SER B 1 307 ? 4.316 -27.375 -20.141 1 93.12 307 SER B N 1
ATOM 6611 C CA . SER B 1 307 ? 3.627 -28.562 -19.672 1 93.12 307 SER B CA 1
ATOM 6612 C C . SER B 1 307 ? 2.479 -28.953 -20.594 1 93.12 307 SER B C 1
ATOM 6614 O O . SER B 1 307 ? 2.287 -30.141 -20.891 1 93.12 307 SER B O 1
ATOM 6616 N N . SER B 1 308 ? 1.748 -27.953 -21.016 1 93.5 308 SER B N 1
ATOM 6617 C CA . SER B 1 308 ? 0.651 -28.203 -21.953 1 93.5 308 SER B CA 1
ATOM 6618 C C . SER B 1 308 ? 1.153 -28.844 -23.234 1 93.5 308 SER B C 1
ATOM 6620 O O . SER B 1 308 ? 0.571 -29.828 -23.719 1 93.5 308 SER B O 1
ATOM 6622 N N . GLN B 1 309 ? 2.236 -28.375 -23.797 1 93.56 309 GLN B N 1
ATOM 6623 C CA . GLN B 1 309 ? 2.83 -28.938 -25 1 93.56 309 GLN B CA 1
ATOM 6624 C C . GLN B 1 309 ? 3.295 -30.359 -24.781 1 93.56 309 GLN B C 1
ATOM 6626 O O . GLN B 1 309 ? 3.057 -31.234 -25.609 1 93.56 309 GLN B O 1
ATOM 6631 N N . ALA B 1 310 ? 3.957 -30.531 -23.641 1 93.06 310 ALA B N 1
ATOM 6632 C CA . ALA B 1 310 ? 4.422 -31.875 -23.297 1 93.06 310 ALA B CA 1
ATOM 6633 C C . ALA B 1 310 ? 3.246 -32.844 -23.141 1 93.06 310 ALA B C 1
ATOM 6635 O O . ALA B 1 310 ? 3.342 -34 -23.516 1 93.06 310 ALA B O 1
ATOM 6636 N N . MET B 1 311 ? 2.15 -32.375 -22.641 1 90.25 311 MET B N 1
ATOM 6637 C CA . MET B 1 311 ? 0.966 -33.188 -22.469 1 90.25 311 MET B CA 1
ATOM 6638 C C . MET B 1 311 ? 0.327 -33.531 -23.812 1 90.25 311 MET B C 1
ATOM 6640 O O . MET B 1 311 ? -0.209 -34.625 -24 1 90.25 311 MET B O 1
ATOM 6644 N N . ASP B 1 312 ? 0.393 -32.625 -24.766 1 92.38 312 ASP B N 1
ATOM 6645 C CA . ASP B 1 312 ? -0.047 -32.906 -26.125 1 92.38 312 ASP B CA 1
ATOM 6646 C C . ASP B 1 312 ? 0.774 -34.031 -26.75 1 92.38 312 ASP B C 1
ATOM 6648 O O . ASP B 1 312 ? 0.222 -34.938 -27.391 1 92.38 312 ASP B O 1
ATOM 6652 N N . GLU B 1 313 ? 2.025 -34 -26.531 1 92.62 313 GLU B N 1
ATOM 6653 C CA . GLU B 1 313 ? 2.91 -35.031 -27.016 1 92.62 313 GLU B CA 1
ATOM 6654 C C . GLU B 1 313 ? 2.598 -36.375 -26.344 1 92.62 313 GLU B C 1
ATOM 6656 O O . GLU B 1 313 ? 2.594 -37.438 -27 1 92.62 313 GLU B O 1
ATOM 6661 N N . THR B 1 314 ? 2.328 -36.312 -25.078 1 91.06 314 THR B N 1
ATOM 6662 C CA . THR B 1 314 ? 1.948 -37.531 -24.344 1 91.06 314 THR B CA 1
ATOM 6663 C C . THR B 1 314 ? 0.661 -38.125 -24.906 1 91.06 314 THR B C 1
ATOM 6665 O O . THR B 1 314 ? 0.589 -39.312 -25.156 1 91.06 314 THR B O 1
ATOM 6668 N N . ALA B 1 315 ? -0.309 -37.281 -25.109 1 91.38 315 ALA B N 1
ATOM 6669 C CA . ALA B 1 315 ? -1.583 -37.719 -25.672 1 91.38 315 ALA B CA 1
ATOM 6670 C C . ALA B 1 315 ? -1.387 -38.375 -27.031 1 91.38 315 ALA B C 1
ATOM 6672 O O . ALA B 1 315 ? -1.946 -39.438 -27.312 1 91.38 315 ALA B O 1
ATOM 6673 N N . ALA B 1 316 ? -0.566 -37.781 -27.906 1 93.12 316 ALA B N 1
ATOM 6674 C CA . ALA B 1 316 ? -0.263 -38.344 -29.219 1 93.12 316 ALA B CA 1
ATOM 6675 C C . ALA B 1 316 ? 0.463 -39.688 -29.094 1 93.12 316 ALA B C 1
ATOM 6677 O O . ALA B 1 316 ? 0.172 -40.625 -29.844 1 93.12 316 ALA B O 1
ATOM 6678 N N . GLY B 1 317 ? 1.413 -39.688 -28.141 1 93.62 317 GLY B N 1
ATOM 6679 C CA . GLY B 1 317 ? 2.145 -40.938 -27.906 1 93.62 317 GLY B CA 1
ATOM 6680 C C . GLY B 1 317 ? 1.259 -42.062 -27.438 1 93.62 317 GLY B C 1
ATOM 6681 O O . GLY B 1 317 ? 1.387 -43.188 -27.922 1 93.62 317 GLY B O 1
ATOM 6682 N N . ILE B 1 318 ? 0.343 -41.812 -26.594 1 93.38 318 ILE B N 1
ATOM 6683 C CA . ILE B 1 318 ? -0.573 -42.812 -26.078 1 93.38 318 ILE B CA 1
ATOM 6684 C C . ILE B 1 318 ? -1.489 -43.312 -27.188 1 93.38 318 ILE B C 1
ATOM 6686 O O . ILE B 1 318 ? -1.835 -44.5 -27.234 1 93.38 318 ILE B O 1
ATOM 6690 N N . GLN B 1 319 ? -1.964 -42.438 -28.062 1 92.69 319 GLN B N 1
ATOM 6691 C CA . GLN B 1 319 ? -2.785 -42.844 -29.188 1 92.69 319 GLN B CA 1
ATOM 6692 C C . GLN B 1 319 ? -2.029 -43.781 -30.109 1 92.69 319 GLN B C 1
ATOM 6694 O O . GLN B 1 319 ? -2.592 -44.781 -30.594 1 92.69 319 GLN B O 1
ATOM 6699 N N . LYS B 1 320 ? -0.814 -43.5 -30.375 1 95.38 320 LYS B N 1
ATOM 6700 C CA . LYS B 1 320 ? 0.027 -44.375 -31.188 1 95.38 320 LYS B CA 1
ATOM 6701 C C . LYS B 1 320 ? 0.165 -45.75 -30.547 1 95.38 320 LYS B C 1
ATOM 6703 O O . LYS B 1 320 ? 0.078 -46.781 -31.234 1 95.38 320 LYS B O 1
ATOM 6708 N N . ILE B 1 321 ? 0.378 -45.781 -29.203 1 94.62 321 ILE B N 1
ATOM 6709 C CA . ILE B 1 321 ? 0.511 -47.062 -28.484 1 94.62 321 ILE B CA 1
ATOM 6710 C C . ILE B 1 321 ? -0.791 -47.844 -28.578 1 94.62 321 ILE B C 1
ATOM 6712 O O . ILE B 1 321 ? -0.773 -49.062 -28.828 1 94.62 321 ILE B O 1
ATOM 6716 N N . ALA B 1 322 ? -1.891 -47.156 -28.391 1 92.31 322 ALA B N 1
ATOM 6717 C CA . ALA B 1 322 ? -3.197 -47.812 -28.484 1 92.31 322 ALA B CA 1
ATOM 6718 C C . ALA B 1 322 ? -3.418 -48.406 -29.875 1 92.31 322 ALA B C 1
ATOM 6720 O O . ALA B 1 322 ? -3.889 -49.531 -30 1 92.31 322 ALA B O 1
ATOM 6721 N N . GLU B 1 323 ? -3.064 -47.719 -30.953 1 93.75 323 GLU B N 1
ATOM 6722 C CA . GLU B 1 323 ? -3.18 -48.219 -32.312 1 93.75 323 GLU B CA 1
ATOM 6723 C C . GLU B 1 323 ? -2.283 -49.406 -32.562 1 93.75 323 GLU B C 1
ATOM 6725 O O . GLU B 1 323 ? -2.711 -50.406 -33.156 1 93.75 323 GLU B O 1
ATOM 6730 N N . SER B 1 324 ? -1.094 -49.25 -32.031 1 94.81 324 SER B N 1
ATOM 6731 C CA . SER B 1 324 ? -0.156 -50.375 -32.156 1 94.81 324 SER B CA 1
ATOM 6732 C C . SER B 1 324 ? -0.653 -51.594 -31.422 1 94.81 324 SER B C 1
ATOM 6734 O O . SER B 1 324 ? -0.521 -52.719 -31.922 1 94.81 324 SER B O 1
ATOM 6736 N N . ALA B 1 325 ? -1.168 -51.375 -30.266 1 93.38 325 ALA B N 1
ATOM 6737 C CA . ALA B 1 325 ? -1.721 -52.5 -29.484 1 93.38 325 ALA B CA 1
ATOM 6738 C C . ALA B 1 325 ? -2.877 -53.156 -30.219 1 93.38 325 ALA B C 1
ATOM 6740 O O . ALA B 1 325 ? -3.01 -54.375 -30.188 1 93.38 325 ALA B O 1
ATOM 6741 N N . GLN B 1 326 ? -3.723 -52.438 -30.906 1 92.38 326 GLN B N 1
ATOM 6742 C CA . GLN B 1 326 ? -4.832 -52.969 -31.688 1 92.38 326 GLN B CA 1
ATOM 6743 C C . GLN B 1 326 ? -4.324 -53.844 -32.844 1 92.38 326 GLN B C 1
ATOM 6745 O O . GLN B 1 326 ? -4.844 -54.906 -33.094 1 92.38 326 GLN B O 1
ATOM 6750 N N . VAL B 1 327 ? -3.326 -53.344 -33.562 1 93.69 327 VAL B N 1
ATOM 6751 C CA . VAL B 1 327 ? -2.729 -54.094 -34.656 1 93.69 327 VAL B CA 1
ATOM 6752 C C . VAL B 1 327 ? -2.123 -55.375 -34.125 1 93.69 327 VAL B C 1
ATOM 6754 O O . VAL B 1 327 ? -2.305 -56.438 -34.719 1 93.69 327 VAL B O 1
ATOM 6757 N N . LEU B 1 328 ? -1.435 -55.312 -33 1 93.38 328 LEU B N 1
ATOM 6758 C CA . LEU B 1 328 ? -0.837 -56.469 -32.375 1 93.38 328 LEU B CA 1
ATOM 6759 C C . LEU B 1 328 ? -1.903 -57.5 -32.031 1 93.38 328 LEU B C 1
ATOM 6761 O O . LEU B 1 328 ? -1.709 -58.719 -32.25 1 93.38 328 LEU B O 1
ATOM 6765 N N . ASN B 1 329 ? -2.994 -57.031 -31.469 1 92.69 329 ASN B N 1
ATOM 6766 C CA . ASN B 1 329 ? -4.094 -57.938 -31.125 1 92.69 329 ASN B CA 1
ATOM 6767 C C . ASN B 1 329 ? -4.613 -58.688 -32.344 1 92.69 329 ASN B C 1
ATOM 6769 O O . ASN B 1 329 ? -4.797 -59.906 -32.312 1 92.69 329 ASN B O 1
ATOM 6773 N N . HIS B 1 330 ? -4.867 -58 -33.469 1 92.81 330 HIS B N 1
ATOM 6774 C CA . HIS B 1 330 ? -5.34 -58.625 -34.719 1 92.81 330 HIS B CA 1
ATOM 6775 C C . HIS B 1 330 ? -4.344 -59.656 -35.25 1 92.81 330 HIS B C 1
ATOM 6777 O O . HIS B 1 330 ? -4.723 -60.781 -35.594 1 92.81 330 HIS B O 1
ATOM 6783 N N . GLN B 1 331 ? -3.092 -59.25 -35.188 1 91.12 331 GLN B N 1
ATOM 6784 C CA . GLN B 1 331 ? -2.049 -60.156 -35.688 1 91.12 331 GLN B CA 1
ATOM 6785 C C . GLN B 1 331 ? -1.936 -61.375 -34.781 1 91.12 331 GLN B C 1
ATOM 6787 O O . GLN B 1 331 ? -1.691 -62.5 -35.281 1 91.12 331 GLN B O 1
ATOM 6792 N N . ALA B 1 332 ? -2.055 -61.219 -33.531 1 90.81 332 ALA B N 1
ATOM 6793 C CA . ALA B 1 332 ? -2.002 -62.312 -32.594 1 90.81 332 ALA B CA 1
ATOM 6794 C C . ALA B 1 332 ? -3.162 -63.281 -32.812 1 90.81 332 ALA B C 1
ATOM 6796 O O . ALA B 1 332 ? -2.977 -64.5 -32.812 1 90.81 332 ALA B O 1
ATOM 6797 N N . ILE B 1 333 ? -4.363 -62.781 -33.031 1 90.88 333 ILE B N 1
ATOM 6798 C CA . ILE B 1 333 ? -5.535 -63.625 -33.312 1 90.88 333 ILE B CA 1
ATOM 6799 C C . ILE B 1 333 ? -5.32 -64.375 -34.625 1 90.88 333 ILE B C 1
ATOM 6801 O O . ILE B 1 333 ? -5.531 -65.625 -34.656 1 90.88 333 ILE B O 1
ATOM 6805 N N . ASP B 1 334 ? -4.844 -63.688 -35.656 1 91.38 334 ASP B N 1
ATOM 6806 C CA . ASP B 1 334 ? -4.574 -64.312 -36.938 1 91.38 334 ASP B CA 1
ATOM 6807 C C . ASP B 1 334 ? -3.531 -65.438 -36.781 1 91.38 334 ASP B C 1
ATOM 6809 O O . ASP B 1 334 ? -3.707 -66.562 -37.281 1 91.38 334 ASP B O 1
ATOM 6813 N N . ALA B 1 335 ? -2.504 -65.125 -36.031 1 90.56 335 ALA B N 1
ATOM 6814 C CA . ALA B 1 335 ? -1.448 -66.125 -35.812 1 90.56 335 ALA B CA 1
ATOM 6815 C C . ALA B 1 335 ? -1.976 -67.312 -35.031 1 90.56 335 ALA B C 1
ATOM 6817 O O . ALA B 1 335 ? -1.624 -68.438 -35.312 1 90.56 335 ALA B O 1
ATOM 6818 N N . SER B 1 336 ? -2.777 -67 -34.031 1 91.69 336 SER B N 1
ATOM 6819 C CA . SER B 1 336 ? -3.385 -68.062 -33.25 1 91.69 336 SER B CA 1
ATOM 6820 C C . SER B 1 336 ? -4.242 -69 -34.094 1 91.69 336 SER B C 1
ATOM 6822 O O . SER B 1 336 ? -4.109 -70.188 -34.062 1 91.69 336 SER B O 1
ATOM 6824 N N . GLU B 1 337 ? -5.098 -68.5 -34.969 1 93.62 337 GLU B N 1
ATOM 6825 C CA . GLU B 1 337 ? -5.957 -69.25 -35.844 1 93.62 337 GLU B CA 1
ATOM 6826 C C . GLU B 1 337 ? -5.133 -70.125 -36.812 1 93.62 337 GLU B C 1
ATOM 6828 O O . GLU B 1 337 ? -5.438 -71.25 -37.062 1 93.62 337 GLU B O 1
ATOM 6833 N N . THR B 1 338 ? -4.129 -69.438 -37.312 1 93.31 338 THR B N 1
ATOM 6834 C CA . THR B 1 338 ? -3.24 -70.125 -38.219 1 93.31 338 THR B CA 1
ATOM 6835 C C . THR B 1 338 ? -2.543 -71.312 -37.5 1 93.31 338 THR B C 1
ATOM 6837 O O . THR B 1 338 ? -2.422 -72.375 -38.062 1 93.31 338 THR B O 1
ATOM 6840 N N . ALA B 1 339 ? -2.102 -71.062 -36.312 1 91.88 339 ALA B N 1
ATOM 6841 C CA . ALA B 1 339 ? -1.437 -72.062 -35.531 1 91.88 339 ALA B CA 1
ATOM 6842 C C . ALA B 1 339 ? -2.393 -73.25 -35.219 1 91.88 339 ALA B C 1
ATOM 6844 O O . ALA B 1 339 ? -2.016 -74.375 -35.312 1 91.88 339 ALA B O 1
ATOM 6845 N N . ILE B 1 340 ? -3.639 -73 -34.875 1 92.25 340 ILE B N 1
ATOM 6846 C CA . ILE B 1 340 ? -4.656 -74 -34.594 1 92.25 340 ILE B CA 1
ATOM 6847 C C . ILE B 1 340 ? -4.918 -74.812 -35.844 1 92.25 340 ILE B C 1
ATOM 6849 O O . ILE B 1 340 ? -4.926 -76.062 -35.812 1 92.25 340 ILE B O 1
ATOM 6853 N N . SER B 1 341 ? -5.074 -74.125 -36.969 1 93.44 341 SER B N 1
ATOM 6854 C CA . SER B 1 341 ? -5.277 -74.812 -38.25 1 93.44 341 SER B CA 1
ATOM 6855 C C . SER B 1 341 ? -4.074 -75.688 -38.625 1 93.44 341 SER B C 1
ATOM 6857 O O . SER B 1 341 ? -4.227 -76.812 -39.062 1 93.44 341 SER B O 1
ATOM 6859 N N . GLY B 1 342 ? -2.926 -75 -38.344 1 89.69 342 GLY B N 1
ATOM 6860 C CA . GLY B 1 342 ? -1.705 -75.75 -38.594 1 89.69 342 GLY B CA 1
ATOM 6861 C C . GLY B 1 342 ? -1.6 -77 -37.719 1 89.69 342 GLY B C 1
ATOM 6862 O O . GLY B 1 342 ? -1.232 -78.125 -38.219 1 89.69 342 GLY B O 1
ATOM 6863 N N . SER B 1 343 ? -1.929 -77 -36.5 1 90.62 343 SER B N 1
ATOM 6864 C CA . SER B 1 343 ? -1.929 -78.125 -35.594 1 90.62 343 SER B CA 1
ATOM 6865 C C . SER B 1 343 ? -2.883 -79.188 -36.062 1 90.62 343 SER B C 1
ATOM 6867 O O . SER B 1 343 ? -2.539 -80.375 -36.062 1 90.62 343 SER B O 1
ATOM 6869 N N . LYS B 1 344 ? -4.055 -78.875 -36.594 1 93.19 344 LYS B N 1
ATOM 6870 C CA . LYS B 1 344 ? -5.027 -79.875 -37.125 1 93.19 344 LYS B CA 1
ATOM 6871 C C . LYS B 1 344 ? -4.488 -80.562 -38.375 1 93.19 344 LYS B C 1
ATOM 6873 O O . LYS B 1 344 ? -4.648 -81.75 -38.562 1 93.19 344 LYS B O 1
ATOM 6878 N N . THR B 1 345 ? -3.893 -79.688 -39.188 1 91.62 345 THR B N 1
ATOM 6879 C CA . THR B 1 345 ? -3.301 -80.188 -40.406 1 91.62 345 THR B CA 1
ATOM 6880 C C . THR B 1 345 ? -2.236 -81.25 -40.062 1 91.62 345 THR B C 1
ATOM 6882 O O . THR B 1 345 ? -2.182 -82.312 -40.688 1 91.62 345 THR B O 1
ATOM 6885 N N . VAL B 1 346 ? -1.458 -81 -39.094 1 90.25 346 VAL B N 1
ATOM 6886 C CA . VAL B 1 346 ? -0.397 -81.938 -38.688 1 90.25 346 VAL B CA 1
ATOM 6887 C C . VAL B 1 346 ? -1.007 -83.188 -38.094 1 90.25 346 VAL B C 1
ATOM 6889 O O . VAL B 1 346 ? -0.496 -84.312 -38.281 1 90.25 346 VAL B O 1
ATOM 6892 N N . GLU B 1 347 ? -2.062 -83.125 -37.344 1 90.12 347 GLU B N 1
ATOM 6893 C CA . GLU B 1 347 ? -2.77 -84.25 -36.812 1 90.12 347 GLU B CA 1
ATOM 6894 C C . GLU B 1 347 ? -3.258 -85.188 -37.938 1 90.12 347 GLU B C 1
ATOM 6896 O O . GLU B 1 347 ? -3.113 -86.375 -37.875 1 90.12 347 GLU B O 1
ATOM 6901 N N . HIS B 1 348 ? -3.793 -84.562 -38.969 1 90.31 348 HIS B N 1
ATOM 6902 C CA . HIS B 1 348 ? -4.227 -85.312 -40.125 1 90.31 348 HIS B CA 1
ATOM 6903 C C . HIS B 1 348 ? -3.049 -86 -40.812 1 90.31 348 HIS B C 1
ATOM 6905 O O . HIS B 1 348 ? -3.158 -87.125 -41.25 1 90.31 348 HIS B O 1
ATOM 6911 N N . ALA B 1 349 ? -2.006 -85.188 -40.844 1 87.75 349 ALA B N 1
ATOM 6912 C CA . ALA B 1 349 ? -0.796 -85.75 -41.469 1 87.75 349 ALA B CA 1
ATOM 6913 C C . ALA B 1 349 ? -0.311 -87 -40.656 1 87.75 349 ALA B C 1
ATOM 6915 O O . ALA B 1 349 ? 0.129 -88 -41.25 1 87.75 349 ALA B O 1
ATOM 6916 N N . GLN B 1 350 ? -0.36 -86.938 -39.375 1 87.56 350 GLN B N 1
ATOM 6917 C CA . GLN B 1 350 ? 0.035 -88.062 -38.531 1 87.56 350 GLN B CA 1
ATOM 6918 C C . GLN B 1 350 ? -0.832 -89.312 -38.781 1 87.56 350 GLN B C 1
ATOM 6920 O O . GLN B 1 350 ? -0.319 -90.375 -38.906 1 87.56 350 GLN B O 1
ATOM 6925 N N . GLN B 1 351 ? -2.109 -89.125 -38.969 1 88.81 351 GLN B N 1
ATOM 6926 C CA . GLN B 1 351 ? -3.027 -90.25 -39.25 1 88.81 351 GLN B CA 1
ATOM 6927 C C . GLN B 1 351 ? -2.725 -90.875 -40.594 1 88.81 351 GLN B C 1
ATOM 6929 O O . GLN B 1 351 ? -2.719 -92.125 -40.75 1 88.81 351 GLN B O 1
ATOM 6934 N N . GLN B 1 352 ? -2.502 -89.875 -41.469 1 85.25 352 GLN B N 1
ATOM 6935 C CA . GLN B 1 352 ? -2.176 -90.375 -42.812 1 85.25 352 GLN B CA 1
ATOM 6936 C C . GLN B 1 352 ? -0.886 -91.188 -42.812 1 85.25 352 GLN B C 1
ATOM 6938 O O . GLN B 1 352 ? -0.789 -92.188 -43.5 1 85.25 352 GLN B O 1
ATOM 6943 N N . MET B 1 353 ? 0.034 -90.75 -42.031 1 85.19 353 MET B N 1
ATOM 6944 C CA . MET B 1 353 ? 1.304 -91.5 -41.938 1 85.19 353 MET B CA 1
ATOM 6945 C C . MET B 1 353 ? 1.107 -92.812 -41.281 1 85.19 353 MET B C 1
ATOM 6947 O O . MET B 1 353 ? 1.741 -93.812 -41.688 1 85.19 353 MET B O 1
ATOM 6951 N N . ASP B 1 354 ? 0.257 -92.938 -40.344 1 86.81 354 ASP B N 1
ATOM 6952 C CA . ASP B 1 354 ? -0.074 -94.25 -39.75 1 86.81 354 ASP B CA 1
ATOM 6953 C C . ASP B 1 354 ? -0.698 -95.188 -40.75 1 86.81 354 ASP B C 1
ATOM 6955 O O . ASP B 1 354 ? -0.358 -96.375 -40.781 1 86.81 354 ASP B O 1
ATOM 6959 N N . THR B 1 355 ? -1.554 -94.688 -41.562 1 85.94 355 THR B N 1
ATOM 6960 C CA . THR B 1 355 ? -2.178 -95.5 -42.625 1 85.94 355 THR B CA 1
ATOM 6961 C C . THR B 1 355 ? -1.134 -96 -43.594 1 85.94 355 THR B C 1
ATOM 6963 O O . THR B 1 355 ? -1.149 -97.188 -44 1 85.94 355 THR B O 1
ATOM 6966 N N . ILE B 1 356 ? -0.27 -95.062 -43.906 1 83.75 356 ILE B N 1
ATOM 6967 C CA . ILE B 1 356 ? 0.807 -95.438 -44.812 1 83.75 356 ILE B CA 1
ATOM 6968 C C . ILE B 1 356 ? 1.677 -96.5 -44.188 1 83.75 356 ILE B C 1
ATOM 6970 O O . ILE B 1 356 ? 2.051 -97.5 -44.875 1 83.75 356 ILE B O 1
ATOM 6974 N N . LYS B 1 357 ? 1.964 -96.5 -43 1 84.5 357 LYS B N 1
ATOM 6975 C CA . LYS B 1 357 ? 2.762 -97.438 -42.25 1 84.5 357 LYS B CA 1
ATOM 6976 C C . LYS B 1 357 ? 2.088 -98.812 -42.281 1 84.5 357 LYS B C 1
ATOM 6978 O O . LYS B 1 357 ? 2.729 -99.875 -42.562 1 84.5 357 LYS B O 1
ATOM 6983 N N . GLU B 1 358 ? 0.812 -98.875 -42.062 1 86.19 358 GLU B N 1
ATOM 6984 C CA . GLU B 1 358 ? 0.053 -100.125 -42.062 1 86.19 358 GLU B CA 1
ATOM 6985 C C . GLU B 1 358 ? 0.025 -100.75 -43.438 1 86.19 358 GLU B C 1
ATOM 6987 O O . GLU B 1 358 ? 0.236 -102 -43.594 1 86.19 358 GLU B O 1
ATOM 6992 N N . SER B 1 359 ? -0.23 -99.938 -44.375 1 82.19 359 SER B N 1
ATOM 6993 C CA . SER B 1 359 ? -0.289 -100.438 -45.75 1 82.19 359 SER B CA 1
ATOM 6994 C C . SER B 1 359 ? 1.057 -101 -46.188 1 82.19 359 SER B C 1
ATOM 6996 O O . SER B 1 359 ? 1.115 -102.062 -46.812 1 82.19 359 SER B O 1
ATOM 6998 N N . THR B 1 360 ? 2.07 -100.312 -45.812 1 81.06 360 THR B N 1
ATOM 6999 C CA . THR B 1 360 ? 3.416 -100.75 -46.156 1 81.06 360 THR B CA 1
ATOM 7000 C C . THR B 1 360 ? 3.77 -102 -45.438 1 81.06 360 THR B C 1
ATOM 7002 O O . THR B 1 360 ? 4.375 -102.938 -46.031 1 81.06 360 THR B O 1
ATOM 7005 N N . SER B 1 361 ? 3.402 -102.188 -44.219 1 84.06 361 SER B N 1
ATOM 7006 C CA . SER B 1 361 ? 3.615 -103.375 -43.438 1 84.06 361 SER B CA 1
ATOM 7007 C C . SER B 1 361 ? 2.867 -104.562 -44.062 1 84.06 361 SER B C 1
ATOM 7009 O O . SER B 1 361 ? 3.395 -105.688 -44.156 1 84.06 361 SER B O 1
ATOM 7011 N N . PHE B 1 362 ? 1.686 -104.312 -44.531 1 83.12 362 PHE B N 1
ATOM 7012 C CA . PHE B 1 362 ? 0.867 -105.312 -45.156 1 83.12 362 PHE B CA 1
ATOM 7013 C C . PHE B 1 362 ? 1.498 -105.812 -46.469 1 83.12 362 PHE B C 1
ATOM 7015 O O . PHE B 1 362 ? 1.56 -107 -46.719 1 83.12 362 PHE B O 1
ATOM 7022 N N . VAL B 1 363 ? 1.977 -104.812 -47.156 1 81.62 363 VAL B N 1
ATOM 7023 C CA . VAL B 1 363 ? 2.664 -105.125 -48.406 1 81.62 363 VAL B CA 1
ATOM 7024 C C . VAL B 1 363 ? 3.875 -106 -48.125 1 81.62 363 VAL B C 1
ATOM 7026 O O . VAL B 1 363 ? 4.109 -107 -48.812 1 81.62 363 VAL B O 1
ATOM 7029 N N . ASN B 1 364 ? 4.508 -105.688 -47.031 1 79.88 364 ASN B N 1
ATOM 7030 C CA . ASN B 1 364 ? 5.676 -106.5 -46.656 1 79.88 364 ASN B CA 1
ATOM 7031 C C . ASN B 1 364 ? 5.297 -107.938 -46.281 1 79.88 364 ASN B C 1
ATOM 7033 O O . ASN B 1 364 ? 6 -108.875 -46.656 1 79.88 364 ASN B O 1
ATOM 7037 N N . GLU B 1 365 ? 4.234 -108.125 -45.656 1 83.94 365 GLU B N 1
ATOM 7038 C CA . GLU B 1 365 ? 3.762 -109.5 -45.281 1 83.94 365 GLU B CA 1
ATOM 7039 C C . GLU B 1 365 ? 3.379 -110.312 -46.531 1 83.94 365 GLU B C 1
ATOM 7041 O O . GLU B 1 365 ? 3.693 -111.5 -46.594 1 83.94 365 GLU B O 1
ATOM 7046 N N . LEU B 1 366 ? 2.785 -109.688 -47.438 1 82 366 LEU B N 1
ATOM 7047 C CA . LEU B 1 366 ? 2.344 -110.375 -48.656 1 82 366 LEU B CA 1
ATOM 7048 C C . LEU B 1 366 ? 3.535 -110.75 -49.531 1 82 366 LEU B C 1
ATOM 7050 O O . LEU B 1 366 ? 3.545 -111.812 -50.125 1 82 366 LEU B O 1
ATOM 7054 N N . ILE B 1 367 ? 4.508 -109.875 -49.438 1 80.75 367 ILE B N 1
ATOM 7055 C CA . ILE B 1 367 ? 5.719 -110.125 -50.219 1 80.75 367 ILE B CA 1
ATOM 7056 C C . ILE B 1 367 ? 6.441 -111.375 -49.625 1 80.75 367 ILE B C 1
ATOM 7058 O O . ILE B 1 367 ? 6.969 -112.188 -50.344 1 80.75 367 ILE B O 1
ATOM 7062 N N . GLU B 1 368 ? 6.438 -111.5 -48.344 1 83.31 368 GLU B N 1
ATOM 7063 C CA . GLU B 1 368 ? 7.023 -112.688 -47.688 1 83.31 368 GLU B CA 1
ATOM 7064 C C . GLU B 1 368 ? 6.281 -113.938 -48.062 1 83.31 368 GLU B C 1
ATOM 7066 O O . GLU B 1 368 ? 6.902 -115 -48.281 1 83.31 368 GLU B O 1
ATOM 7071 N N . LYS B 1 369 ? 5.012 -113.938 -48.156 1 85 369 LYS B N 1
ATOM 7072 C CA . LYS B 1 369 ? 4.188 -115.062 -48.531 1 85 369 LYS B CA 1
ATOM 7073 C C . LYS B 1 369 ? 4.477 -115.5 -49.969 1 85 369 LYS B C 1
ATOM 7075 O O . LYS B 1 369 ? 4.648 -116.688 -50.281 1 85 369 LYS B O 1
ATOM 7080 N N . LEU B 1 370 ? 4.668 -114.438 -50.781 1 81.44 370 LEU B N 1
ATOM 7081 C CA . LEU B 1 370 ? 4.969 -114.688 -52.188 1 81.44 370 LEU B CA 1
ATOM 7082 C C . LEU B 1 370 ? 6.336 -115.312 -52.344 1 81.44 370 LEU B C 1
ATOM 7084 O O . LEU B 1 370 ? 6.512 -116.25 -53.156 1 81.44 370 LEU B O 1
ATOM 7088 N N . SER B 1 371 ? 7.25 -114.938 -51.531 1 82.88 371 SER B N 1
ATOM 7089 C CA . SER B 1 371 ? 8.586 -115.562 -51.562 1 82.88 371 SER B CA 1
ATOM 7090 C C . SER B 1 371 ? 8.539 -117 -51.188 1 82.88 371 SER B C 1
ATOM 7092 O O . SER B 1 371 ? 9.148 -117.875 -51.875 1 82.88 371 SER B O 1
ATOM 7094 N N . LYS B 1 372 ? 7.754 -117.375 -50.25 1 87.56 372 LYS B N 1
ATOM 7095 C CA . LYS B 1 372 ? 7.629 -118.812 -49.812 1 87.56 372 LYS B CA 1
ATOM 7096 C C . LYS B 1 372 ? 6.941 -119.625 -50.875 1 87.56 372 LYS B C 1
ATOM 7098 O O . LYS B 1 372 ? 7.352 -120.812 -51.125 1 87.56 372 LYS B O 1
ATOM 7103 N N . GLN B 1 373 ? 6.008 -119.062 -51.438 1 85.56 373 GLN B N 1
ATOM 7104 C CA . GLN B 1 373 ? 5.281 -119.75 -52.469 1 85.56 373 GLN B CA 1
ATOM 7105 C C . GLN B 1 373 ? 6.164 -120 -53.688 1 85.56 373 GLN B C 1
ATOM 7107 O O . GLN B 1 373 ? 6.133 -121.062 -54.312 1 85.56 373 GLN B O 1
ATOM 7112 N N . SER B 1 374 ? 6.949 -119.062 -54 1 83.25 374 SER B N 1
ATOM 7113 C CA . SER B 1 374 ? 7.871 -119.188 -55.125 1 83.25 374 SER B CA 1
ATOM 7114 C C . SER B 1 374 ? 8.93 -120.25 -54.844 1 83.25 374 SER B C 1
ATOM 7116 O O . SER B 1 374 ? 9.305 -121 -55.75 1 83.25 374 SER B O 1
ATOM 7118 N N . ASP B 1 375 ? 9.305 -120.312 -53.656 1 86.81 375 ASP B N 1
ATOM 7119 C CA . ASP B 1 375 ? 10.234 -121.375 -53.25 1 86.81 375 ASP B CA 1
ATOM 7120 C C . ASP B 1 375 ? 9.609 -122.75 -53.406 1 86.81 375 ASP B C 1
ATOM 7122 O O . ASP B 1 375 ? 10.266 -123.688 -53.906 1 86.81 375 ASP B O 1
ATOM 7126 N N . GLU B 1 376 ? 8.438 -122.875 -53.094 1 90.06 376 GLU B N 1
ATOM 7127 C CA . GLU B 1 376 ? 7.727 -124.188 -53.219 1 90.06 376 GLU B CA 1
ATOM 7128 C C . GLU B 1 376 ? 7.574 -124.562 -54.688 1 90.06 376 GLU B C 1
ATOM 7130 O O . GLU B 1 376 ? 7.75 -125.75 -55.031 1 90.06 376 GLU B O 1
ATOM 7135 N N . ILE B 1 377 ? 7.367 -123.562 -55.406 1 87.56 377 ILE B N 1
ATOM 7136 C CA . ILE B 1 377 ? 7.27 -123.875 -56.844 1 87.56 377 ILE B CA 1
ATOM 7137 C C . ILE B 1 377 ? 8.625 -124.312 -57.375 1 87.56 377 ILE B C 1
ATOM 7139 O O . ILE B 1 377 ? 8.688 -125.25 -58.156 1 87.56 377 ILE B O 1
ATOM 7143 N N . GLY B 1 378 ? 9.641 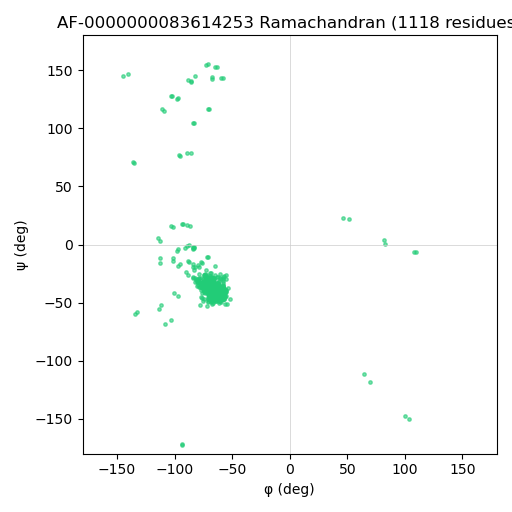-123.75 -56.938 1 86.06 378 GLY B N 1
ATOM 7144 C CA . GLY B 1 378 ? 10.984 -124.125 -57.312 1 86.06 378 GLY B CA 1
ATOM 7145 C C . GLY B 1 378 ? 11.289 -125.562 -56.938 1 86.06 378 GLY B C 1
ATOM 7146 O O . GLY B 1 378 ? 11.812 -126.375 -57.75 1 86.06 378 GLY B O 1
ATOM 7147 N N . ASN B 1 379 ? 10.852 -126 -55.875 1 90.94 379 ASN B N 1
ATOM 7148 C CA . ASN B 1 379 ? 11.078 -127.375 -55.406 1 90.94 379 ASN B CA 1
ATOM 7149 C C . ASN B 1 379 ? 10.273 -128.375 -56.219 1 90.94 379 ASN B C 1
ATOM 7151 O O . ASN B 1 379 ? 10.797 -129.375 -56.594 1 90.94 379 ASN B O 1
ATOM 7155 N N . ILE B 1 380 ? 9.156 -128 -56.469 1 89.75 380 ILE B N 1
ATOM 7156 C CA . ILE B 1 380 ? 8.289 -129 -57.188 1 89.75 380 ILE B CA 1
ATOM 7157 C C . ILE B 1 380 ? 8.781 -129 -58.625 1 89.75 380 ILE B C 1
ATOM 7159 O O . ILE B 1 380 ? 8.75 -130.125 -59.219 1 89.75 380 ILE B O 1
ATOM 7163 N N . THR B 1 381 ? 9.234 -128 -59.156 1 88.5 381 THR B N 1
ATOM 7164 C CA . THR B 1 381 ? 9.734 -128 -60.5 1 88.5 381 THR B CA 1
ATOM 7165 C C . THR B 1 381 ? 11 -128.875 -60.625 1 88.5 381 THR B C 1
ATOM 7167 O O . THR B 1 381 ? 11.219 -129.5 -61.625 1 88.5 381 THR B O 1
ATOM 7170 N N . LYS B 1 382 ? 11.766 -129 -59.625 1 89.88 382 LYS B N 1
ATOM 7171 C CA . LYS B 1 382 ? 12.93 -129.875 -59.594 1 89.88 382 LYS B CA 1
ATOM 7172 C C . LYS B 1 382 ? 12.516 -131.375 -59.625 1 89.88 382 LYS B C 1
ATOM 7174 O O . LYS B 1 382 ? 13.133 -132.125 -60.312 1 89.88 382 LYS B O 1
ATOM 7179 N N . VAL B 1 383 ? 11.469 -131.625 -58.969 1 90.81 383 VAL B N 1
ATOM 7180 C CA . VAL B 1 383 ? 10.93 -132.875 -58.969 1 90.81 383 VAL B CA 1
ATOM 7181 C C . VAL B 1 383 ? 10.43 -133.25 -60.344 1 90.81 383 VAL B C 1
ATOM 7183 O O . VAL B 1 383 ? 10.719 -134.375 -60.844 1 90.81 383 VAL B O 1
ATOM 7186 N N . ILE B 1 384 ? 9.875 -132.375 -60.875 1 88.06 384 ILE B N 1
ATOM 7187 C CA . ILE B 1 384 ? 9.359 -132.625 -62.219 1 88.06 384 ILE B CA 1
ATOM 7188 C C . ILE B 1 384 ? 10.523 -132.75 -63.188 1 88.06 384 ILE B C 1
ATOM 7190 O O . ILE B 1 384 ? 10.477 -133.625 -64.062 1 88.06 384 ILE B O 1
ATOM 7194 N N . THR B 1 385 ? 11.461 -132 -63.062 1 89.38 385 THR B N 1
ATOM 7195 C CA . THR B 1 385 ? 12.656 -132.125 -63.875 1 89.38 385 THR B CA 1
ATOM 7196 C C . THR B 1 385 ? 13.289 -133.5 -63.719 1 89.38 385 THR B C 1
ATOM 7198 O O . THR B 1 385 ? 13.664 -134.25 -64.688 1 89.38 385 THR B O 1
ATOM 7201 N N . ASP B 1 386 ? 13.25 -134 -62.594 1 91.88 386 ASP B N 1
ATOM 7202 C CA . ASP B 1 386 ? 13.781 -135.375 -62.281 1 91.88 386 ASP B CA 1
ATOM 7203 C C . ASP B 1 386 ? 12.906 -136.5 -62.906 1 91.88 386 ASP B C 1
ATOM 7205 O O . ASP B 1 386 ? 13.414 -137.375 -63.5 1 91.88 386 ASP B O 1
ATOM 7209 N N . ILE B 1 387 ? 11.781 -136.25 -62.781 1 89.62 387 ILE B N 1
ATOM 7210 C CA . ILE B 1 387 ? 10.82 -137.125 -63.312 1 89.62 387 ILE B CA 1
ATOM 7211 C C . ILE B 1 387 ? 10.945 -137.25 -64.875 1 89.62 387 ILE B C 1
ATOM 7213 O O . ILE B 1 387 ? 10.93 -138.25 -65.438 1 89.62 387 ILE B O 1
ATOM 7217 N N . THR B 1 388 ? 11.078 -136.125 -65.438 1 91 388 THR B N 1
ATOM 7218 C CA . THR B 1 388 ? 11.172 -136.125 -66.938 1 91 388 THR B CA 1
ATOM 7219 C C . THR B 1 388 ? 12.484 -136.75 -67.375 1 91 388 THR B C 1
ATOM 7221 O O . THR B 1 388 ? 12.508 -137.375 -68.438 1 91 388 THR B O 1
ATOM 7224 N N . GLU B 1 389 ? 13.414 -136.625 -66.625 1 91.38 389 GLU B N 1
ATOM 7225 C CA . GLU B 1 389 ? 14.688 -137.25 -67 1 91.38 389 GLU B CA 1
ATOM 7226 C C . GLU B 1 389 ? 14.609 -138.75 -66.875 1 91.38 389 GLU B C 1
ATOM 7228 O O . GLU B 1 389 ? 15.148 -139.5 -67.688 1 91.38 389 GLU B O 1
ATOM 7233 N N . GLN B 1 390 ? 14 -139.125 -65.875 1 92.69 390 GLN B N 1
ATOM 7234 C CA . GLN B 1 390 ? 13.82 -140.625 -65.688 1 92.69 390 GLN B CA 1
ATOM 7235 C C . GLN B 1 390 ? 12.922 -141.125 -66.75 1 92.69 390 GLN B C 1
ATOM 7237 O O . GLN B 1 390 ? 13.188 -142.25 -67.25 1 92.69 390 GLN B O 1
ATOM 7242 N N . THR B 1 391 ? 11.992 -140.375 -67.062 1 89.44 391 THR B N 1
ATOM 7243 C CA . THR B 1 391 ? 11.102 -140.875 -68.125 1 89.44 391 THR B CA 1
ATOM 7244 C C . THR B 1 391 ? 11.828 -140.875 -69.5 1 89.44 391 THR B C 1
ATOM 7246 O O . THR B 1 391 ? 11.633 -141.875 -70.25 1 89.44 391 THR B O 1
ATOM 7249 N N . ASN B 1 392 ? 12.578 -140 -69.688 1 91.25 392 ASN B N 1
ATOM 7250 C CA . ASN B 1 392 ? 13.391 -140 -70.938 1 91.25 392 ASN B CA 1
ATOM 7251 C C . ASN B 1 392 ? 14.352 -141.125 -71 1 91.25 392 ASN B C 1
ATOM 7253 O O . ASN B 1 392 ? 14.523 -141.75 -72 1 91.25 392 ASN B O 1
ATOM 7257 N N . LEU B 1 393 ? 14.859 -141.625 -69.938 1 91.88 393 LEU B N 1
ATOM 7258 C CA . LEU B 1 393 ? 15.773 -142.75 -69.875 1 91.88 393 LEU B CA 1
ATOM 7259 C C . LEU B 1 393 ? 15.031 -144 -70.062 1 91.88 393 LEU B C 1
ATOM 7261 O O . LEU B 1 393 ? 15.531 -145 -70.75 1 91.88 393 LEU B O 1
ATOM 7265 N N . LEU B 1 394 ? 13.969 -144.125 -69.438 1 89.31 394 LEU B N 1
ATOM 7266 C CA . LEU B 1 394 ? 13.156 -145.25 -69.625 1 89.31 394 LEU B CA 1
ATOM 7267 C C . LEU B 1 394 ? 12.688 -145.5 -71.062 1 89.31 394 LEU B C 1
ATOM 7269 O O . LEU B 1 394 ? 12.664 -146.625 -71.562 1 89.31 394 LEU B O 1
ATOM 7273 N N . ALA B 1 395 ? 12.43 -144.375 -71.625 1 87.69 395 ALA B N 1
ATOM 7274 C CA . ALA B 1 395 ? 12.016 -144.375 -73.062 1 87.69 395 ALA B CA 1
ATOM 7275 C C . ALA B 1 395 ? 13.172 -144.75 -73.938 1 87.69 395 ALA B C 1
ATOM 7277 O O . ALA B 1 395 ? 12.984 -145.5 -74.938 1 87.69 395 ALA B O 1
ATOM 7278 N N . LEU B 1 396 ? 14.297 -144.5 -73.625 1 89.69 396 LEU B N 1
ATOM 7279 C CA . LEU B 1 396 ? 15.492 -144.875 -74.375 1 89.69 396 LEU B CA 1
ATOM 7280 C C . LEU B 1 396 ? 15.781 -146.375 -74.25 1 89.69 396 LEU B C 1
ATOM 7282 O O . LEU B 1 396 ? 16.078 -147 -75.25 1 89.69 396 LEU B O 1
ATOM 7286 N N . ASN B 1 397 ? 15.648 -146.875 -73.188 1 85.88 397 ASN B N 1
ATOM 7287 C CA . ASN B 1 397 ? 15.859 -148.25 -72.938 1 85.88 397 ASN B CA 1
ATOM 7288 C C . ASN B 1 397 ? 14.805 -149.125 -73.625 1 85.88 397 ASN B C 1
ATOM 7290 O O . ASN B 1 397 ? 15.117 -150.125 -74.188 1 85.88 397 ASN B O 1
ATOM 7294 N N . ALA B 1 398 ? 13.664 -148.5 -73.562 1 84.12 398 ALA B N 1
ATOM 7295 C CA . ALA B 1 398 ? 12.57 -149.125 -74.25 1 84.12 398 ALA B CA 1
ATOM 7296 C C . ALA B 1 398 ? 12.773 -149.125 -75.75 1 84.12 398 ALA B C 1
ATOM 7298 O O . ALA B 1 398 ? 12.469 -150.125 -76.438 1 84.12 398 ALA B O 1
ATOM 7299 N N . ALA B 1 399 ? 13.352 -148.125 -76.25 1 86.19 399 ALA B N 1
ATOM 7300 C CA . ALA B 1 399 ? 13.648 -148.125 -77.688 1 86.19 399 ALA B CA 1
ATOM 7301 C C . ALA B 1 399 ? 14.766 -149 -78.062 1 86.19 399 ALA B C 1
ATOM 7303 O O . ALA B 1 399 ? 14.719 -149.625 -79.125 1 86.19 399 ALA B O 1
ATOM 7304 N N . ILE B 1 400 ? 15.617 -149.25 -77.25 1 84.56 400 ILE B N 1
ATOM 7305 C CA . ILE B 1 400 ? 16.734 -150.25 -77.5 1 84.56 400 ILE B CA 1
ATOM 7306 C C . ILE B 1 400 ? 16.219 -151.625 -77.5 1 84.56 400 ILE B C 1
ATOM 7308 O O . ILE B 1 400 ? 16.578 -152.5 -78.375 1 84.56 400 ILE B O 1
ATOM 7312 N N . GLU B 1 401 ? 15.438 -152 -76.562 1 79.69 401 GLU B N 1
ATOM 7313 C CA . GLU B 1 401 ? 14.891 -153.25 -76.438 1 79.69 401 GLU B CA 1
ATOM 7314 C C . GLU B 1 401 ? 13.961 -153.625 -77.625 1 79.69 401 GLU B C 1
ATOM 7316 O O . GLU B 1 401 ? 13.953 -154.75 -78.125 1 79.69 401 GLU B O 1
ATOM 7321 N N . ALA B 1 402 ? 13.25 -152.625 -78 1 84.06 402 ALA B N 1
ATOM 7322 C CA . ALA B 1 402 ? 12.359 -152.75 -79.125 1 84.06 402 ALA B CA 1
ATOM 7323 C C . ALA B 1 402 ? 13.156 -153 -80.438 1 84.06 402 ALA B C 1
ATOM 7325 O O . ALA B 1 402 ? 12.75 -153.875 -81.25 1 84.06 402 ALA B O 1
ATOM 7326 N N . ALA B 1 403 ? 14.266 -152.625 -80.562 1 82.75 403 ALA B N 1
ATOM 7327 C CA . ALA B 1 403 ? 15.148 -152.75 -81.75 1 82.75 403 ALA B CA 1
ATOM 7328 C C . ALA B 1 403 ? 15.734 -154.25 -81.688 1 82.75 403 ALA B C 1
ATOM 7330 O O . ALA B 1 403 ? 15.875 -154.875 -82.688 1 82.75 403 ALA B O 1
ATOM 7331 N N . ARG B 1 404 ? 15.992 -154.75 -80.625 1 80.31 404 ARG B N 1
ATOM 7332 C CA . ARG B 1 404 ? 16.594 -156 -80.375 1 80.31 404 ARG B CA 1
ATOM 7333 C C . ARG B 1 404 ? 15.594 -157.125 -80.688 1 80.31 404 ARG B C 1
ATOM 7335 O O . ARG B 1 404 ? 15.984 -158.25 -81.062 1 80.31 404 ARG B O 1
ATOM 7342 N N . ALA B 1 405 ? 14.312 -156.75 -80.5 1 80.56 405 ALA B N 1
ATOM 7343 C CA . ALA B 1 405 ? 13.25 -157.75 -80.688 1 80.56 405 ALA B CA 1
ATOM 7344 C C . ALA B 1 405 ? 12.859 -157.875 -82.125 1 80.56 405 ALA B C 1
ATOM 7346 O O . ALA B 1 405 ? 12.008 -158.75 -82.5 1 80.56 405 ALA B O 1
ATOM 7347 N N . GLY B 1 406 ? 13.406 -157.125 -83.062 1 78.44 406 GLY B N 1
ATOM 7348 C CA . GLY B 1 406 ? 13.25 -157.25 -84.5 1 78.44 406 GLY B CA 1
ATOM 7349 C C . GLY B 1 406 ? 11.859 -156.875 -85 1 78.44 406 GLY B C 1
ATOM 7350 O O . GLY B 1 406 ? 11.328 -155.75 -84.688 1 78.44 406 GLY B O 1
ATOM 7351 N N . GLU B 1 407 ? 11.133 -157.875 -85.625 1 77.69 407 GLU B N 1
ATOM 7352 C CA . GLU B 1 407 ? 9.828 -157.75 -86.25 1 77.69 407 GLU B CA 1
ATOM 7353 C C . GLU B 1 407 ? 8.719 -157.625 -85.25 1 77.69 407 GLU B C 1
ATOM 7355 O O . GLU B 1 407 ? 7.719 -156.875 -85.438 1 77.69 407 GLU B O 1
ATOM 7360 N N . HIS B 1 408 ? 8.875 -158.125 -84.062 1 74.56 408 HIS B N 1
ATOM 7361 C CA . HIS B 1 408 ? 7.871 -158.125 -83 1 74.56 408 HIS B CA 1
ATOM 7362 C C . HIS B 1 408 ? 7.938 -156.875 -82.125 1 74.56 408 HIS B C 1
ATOM 7364 O O . HIS B 1 408 ? 7.027 -156.625 -81.375 1 74.56 408 HIS B O 1
ATOM 7370 N N . GLY B 1 409 ? 8.969 -156 -82.5 1 78.88 409 GLY B N 1
ATOM 7371 C CA . GLY B 1 409 ? 9.172 -154.875 -81.625 1 78.88 409 GLY B CA 1
ATOM 7372 C C . GLY B 1 409 ? 8.836 -153.5 -82.375 1 78.88 409 GLY B C 1
ATOM 7373 O O . GLY B 1 409 ? 8.953 -152.5 -81.75 1 78.88 409 GLY B O 1
ATOM 7374 N N . LYS B 1 410 ? 8.375 -153.625 -83.5 1 83.94 410 LYS B N 1
ATOM 7375 C CA . LYS B 1 410 ? 8.156 -152.375 -84.25 1 83.94 410 LYS B CA 1
ATOM 7376 C C . LYS B 1 410 ? 7.109 -151.5 -83.625 1 83.94 410 LYS B C 1
ATOM 7378 O O . LYS B 1 410 ? 7.285 -150.25 -83.562 1 83.94 410 LYS B O 1
ATOM 7383 N N . GLY B 1 411 ? 6.078 -152 -83.062 1 82.31 411 GLY B N 1
ATOM 7384 C CA . GLY B 1 411 ? 5.039 -151.25 -82.438 1 82.31 411 GLY B CA 1
ATOM 7385 C C . GLY B 1 411 ? 5.504 -150.5 -81.125 1 82.31 411 GLY B C 1
ATOM 7386 O O . GLY B 1 411 ? 5.188 -149.375 -80.875 1 82.31 411 GLY B O 1
ATOM 7387 N N . PHE B 1 412 ? 6.434 -151.25 -80.438 1 83.62 412 PHE B N 1
ATOM 7388 C CA . PHE B 1 412 ? 6.961 -150.75 -79.188 1 83.62 412 PHE B CA 1
ATOM 7389 C C . PHE B 1 412 ? 8.023 -149.625 -79.438 1 83.62 412 PHE B C 1
ATOM 7391 O O . PHE B 1 412 ? 8.141 -148.75 -78.625 1 83.62 412 PHE B O 1
ATOM 7398 N N . ALA B 1 413 ? 8.656 -149.75 -80.562 1 86.62 413 ALA B N 1
ATOM 7399 C CA . ALA B 1 413 ? 9.656 -148.75 -80.938 1 86.62 413 ALA B CA 1
ATOM 7400 C C . ALA B 1 413 ? 9.016 -147.375 -81.188 1 86.62 413 ALA B C 1
ATOM 7402 O O . ALA B 1 413 ? 9.539 -146.375 -80.75 1 86.62 413 ALA B O 1
ATOM 7403 N N . VAL B 1 414 ? 7.766 -147.375 -81.688 1 87.94 414 VAL B N 1
ATOM 7404 C CA . VAL B 1 414 ? 7.031 -146.25 -81.938 1 87.94 414 VAL B CA 1
ATOM 7405 C C . VAL B 1 414 ? 6.543 -145.5 -80.688 1 87.94 414 VAL B C 1
ATOM 7407 O O . VAL B 1 414 ? 6.672 -144.375 -80.438 1 87.94 414 VAL B O 1
ATOM 7410 N N . VAL B 1 415 ? 6.148 -146.375 -79.812 1 88.31 415 VAL B N 1
ATOM 7411 C CA . VAL B 1 415 ? 5.664 -145.875 -78.5 1 88.31 415 VAL B CA 1
ATOM 7412 C C . VAL B 1 415 ? 6.832 -145.375 -77.688 1 88.31 415 VAL B C 1
ATOM 7414 O O . VAL B 1 415 ? 6.727 -144.25 -77.062 1 88.31 415 VAL B O 1
ATOM 7417 N N . ALA B 1 416 ? 7.918 -146 -77.688 1 86.38 416 ALA B N 1
ATOM 7418 C CA . ALA B 1 416 ? 9.109 -145.625 -76.938 1 86.38 416 ALA B CA 1
ATOM 7419 C C . ALA B 1 416 ? 9.648 -144.25 -77.438 1 86.38 416 ALA B C 1
ATOM 7421 O O . ALA B 1 416 ? 10.039 -143.375 -76.688 1 86.38 416 ALA B O 1
ATOM 7422 N N . ASP B 1 417 ? 9.508 -144.125 -78.812 1 87.38 417 ASP B N 1
ATOM 7423 C CA . ASP B 1 417 ? 10 -142.875 -79.375 1 87.38 417 ASP B CA 1
ATOM 7424 C C . ASP B 1 417 ? 9.078 -141.625 -79.062 1 87.38 417 ASP B C 1
ATOM 7426 O O . ASP B 1 417 ? 9.539 -140.5 -78.875 1 87.38 417 ASP B O 1
ATOM 7430 N N . GLU B 1 418 ? 7.891 -142 -79 1 92.25 418 GLU B N 1
ATOM 7431 C CA . GLU B 1 418 ? 6.934 -141 -78.688 1 92.25 418 GLU B CA 1
ATOM 7432 C C . GLU B 1 418 ? 7.039 -140.625 -77.25 1 92.25 418 GLU B C 1
ATOM 7434 O O . GLU B 1 418 ? 6.988 -139.375 -76.938 1 92.25 418 GLU B O 1
ATOM 7439 N N . VAL B 1 419 ? 7.246 -141.5 -76.312 1 90.88 419 VAL B N 1
ATOM 7440 C CA . VAL B 1 419 ? 7.418 -141.125 -74.938 1 90.88 419 VAL B CA 1
ATOM 7441 C C . VAL B 1 419 ? 8.719 -140.375 -74.688 1 90.88 419 VAL B C 1
ATOM 7443 O O . VAL B 1 419 ? 8.781 -139.5 -73.875 1 90.88 419 VAL B O 1
ATOM 7446 N N . ARG B 1 420 ? 9.633 -140.75 -75.5 1 91 420 ARG B N 1
ATOM 7447 C CA . ARG B 1 420 ? 10.914 -140 -75.438 1 91 420 ARG B CA 1
ATOM 7448 C C . ARG B 1 420 ? 10.75 -138.5 -75.812 1 91 420 ARG B C 1
ATOM 7450 O O . ARG B 1 420 ? 11.266 -137.625 -75.125 1 91 420 ARG B O 1
ATOM 7457 N N . LYS B 1 421 ? 10 -138.25 -76.812 1 92.25 421 LYS B N 1
ATOM 7458 C CA . LYS B 1 421 ? 9.758 -136.875 -77.312 1 92.25 421 LYS B CA 1
ATOM 7459 C C . LYS B 1 421 ? 8.969 -136.125 -76.312 1 92.25 421 LYS B C 1
ATOM 7461 O O . LYS B 1 421 ? 9.273 -135 -76.062 1 92.25 421 LYS B O 1
ATOM 7466 N N . LEU B 1 422 ? 8.109 -136.75 -75.688 1 90.81 422 LEU B N 1
ATOM 7467 C CA . LEU B 1 422 ? 7.289 -136 -74.688 1 90.81 422 LEU B CA 1
ATOM 7468 C C . LEU B 1 422 ? 8.102 -135.75 -73.438 1 90.81 422 LEU B C 1
ATOM 7470 O O . LEU B 1 422 ? 7.938 -134.75 -72.812 1 90.81 422 LEU B O 1
ATOM 7474 N N . ALA B 1 423 ? 8.922 -136.625 -73.062 1 90 423 ALA B N 1
ATOM 7475 C CA . ALA B 1 423 ? 9.805 -136.375 -71.938 1 90 423 ALA B CA 1
ATOM 7476 C C . ALA B 1 423 ? 10.766 -135.25 -72.188 1 90 423 ALA B C 1
ATOM 7478 O O . ALA B 1 423 ? 11.023 -134.5 -71.25 1 90 423 ALA B O 1
ATOM 7479 N N . GLU B 1 424 ? 11.188 -135.125 -73.375 1 90.56 424 GLU B N 1
ATOM 7480 C CA . GLU B 1 424 ? 12.086 -134.125 -73.75 1 90.56 424 GLU B CA 1
ATOM 7481 C C . GLU B 1 424 ? 11.352 -132.75 -73.75 1 90.56 424 GLU B C 1
ATOM 7483 O O . GLU B 1 424 ? 11.906 -131.75 -73.312 1 90.56 424 GLU B O 1
ATOM 7488 N N . GLU B 1 425 ? 10.211 -132.75 -74.125 1 91.5 425 GLU B N 1
ATOM 7489 C CA . GLU B 1 425 ? 9.406 -131.5 -74.125 1 91.5 425 GLU B CA 1
ATOM 7490 C C . GLU B 1 425 ? 9.07 -131.125 -72.688 1 91.5 425 GLU B C 1
ATOM 7492 O O . GLU B 1 425 ? 9.109 -130 -72.375 1 91.5 425 GLU B O 1
ATOM 7497 N N . SER B 1 426 ? 8.805 -132 -71.875 1 89.12 426 SER B N 1
ATOM 7498 C CA . SER B 1 426 ? 8.508 -131.75 -70.5 1 89.12 426 SER B CA 1
ATOM 7499 C C . SER B 1 426 ? 9.742 -131.25 -69.75 1 89.12 426 SER B C 1
ATOM 7501 O O . SER B 1 426 ? 9.641 -130.375 -68.875 1 89.12 426 SER B O 1
ATOM 7503 N N . LYS B 1 427 ? 10.797 -131.75 -70.125 1 89.06 427 LYS B N 1
ATOM 7504 C CA . LYS B 1 427 ? 12.062 -131.375 -69.562 1 89.06 427 LYS B CA 1
ATOM 7505 C C . LYS B 1 427 ? 12.336 -129.875 -69.938 1 89.06 427 LYS B C 1
ATOM 7507 O O . LYS B 1 427 ? 12.742 -129.125 -69.062 1 89.06 427 LYS B O 1
ATOM 7512 N N . HIS B 1 428 ? 12.023 -129.625 -71.125 1 92.25 428 HIS B N 1
ATOM 7513 C CA . HIS B 1 428 ? 12.219 -128.25 -71.562 1 92.25 428 HIS B CA 1
ATOM 7514 C C . HIS B 1 428 ? 11.273 -127.25 -70.875 1 92.25 428 HIS B C 1
ATOM 7516 O O . HIS B 1 428 ? 11.688 -126.188 -70.438 1 92.25 428 HIS B O 1
ATOM 7522 N N . SER B 1 429 ? 10.172 -127.688 -70.688 1 90.31 429 SER B N 1
ATOM 7523 C CA . SER B 1 429 ? 9.18 -126.875 -70 1 90.31 429 SER B CA 1
ATOM 7524 C C . SER B 1 429 ? 9.531 -126.688 -68.5 1 90.31 429 SER B C 1
ATOM 7526 O O . SER B 1 429 ? 9.438 -125.562 -67.938 1 90.31 429 SER B O 1
ATOM 7528 N N . ALA B 1 430 ? 9.961 -127.625 -67.875 1 87 430 ALA B N 1
ATOM 7529 C CA . ALA B 1 430 ? 10.359 -127.625 -66.438 1 87 430 ALA B CA 1
ATOM 7530 C C . ALA B 1 430 ? 11.57 -126.688 -66.25 1 87 430 ALA B C 1
ATOM 7532 O O . ALA B 1 430 ? 11.633 -125.938 -65.312 1 87 430 ALA B O 1
ATOM 7533 N N . SER B 1 431 ? 12.391 -126.812 -67.312 1 90.5 431 SER B N 1
ATOM 7534 C CA . SER B 1 431 ? 13.57 -125.938 -67.25 1 90.5 431 SER B CA 1
ATOM 7535 C C . SER B 1 431 ? 13.195 -124.5 -67.312 1 90.5 431 SER B C 1
ATOM 7537 O O . SER B 1 431 ? 13.812 -123.625 -66.688 1 90.5 431 SER B O 1
ATOM 7539 N N . LYS B 1 432 ? 12.25 -124.188 -68.062 1 91.75 432 LYS B N 1
ATOM 7540 C CA . LYS B 1 432 ? 11.773 -122.812 -68.188 1 91.75 432 LYS B CA 1
ATOM 7541 C C . LYS B 1 432 ? 11.125 -122.375 -66.875 1 91.75 432 LYS B C 1
ATOM 7543 O O . LYS B 1 432 ? 11.305 -121.25 -66.438 1 91.75 432 LYS B O 1
ATOM 7548 N N . ILE B 1 433 ? 10.469 -123.062 -66.188 1 88.19 433 ILE B N 1
ATOM 7549 C CA . ILE B 1 433 ? 9.836 -122.75 -64.875 1 88.19 433 ILE B CA 1
ATOM 7550 C C . ILE B 1 433 ? 10.906 -122.5 -63.844 1 88.19 433 ILE B C 1
ATOM 7552 O O . ILE B 1 433 ? 10.773 -121.562 -63.031 1 88.19 433 ILE B O 1
ATOM 7556 N N . VAL B 1 434 ? 11.883 -123.312 -63.906 1 88.81 434 VAL B N 1
ATOM 7557 C CA . VAL B 1 434 ? 12.977 -123.125 -62.938 1 88.81 434 VAL B CA 1
ATOM 7558 C C . VAL B 1 434 ? 13.594 -121.75 -63.125 1 88.81 434 VAL B C 1
ATOM 7560 O O . VAL B 1 434 ? 13.844 -121.062 -62.156 1 88.81 434 VAL B O 1
ATOM 7563 N N . GLU B 1 435 ? 13.719 -121.312 -64.438 1 90.19 435 GLU B N 1
ATOM 7564 C CA . GLU B 1 435 ? 14.281 -120 -64.688 1 90.19 435 GLU B CA 1
ATOM 7565 C C . GLU B 1 435 ? 13.359 -118.875 -64.25 1 90.19 435 GLU B C 1
ATOM 7567 O O . GLU B 1 435 ? 13.82 -117.938 -63.625 1 90.19 435 GLU B O 1
ATOM 7572 N N . LEU B 1 436 ? 12.195 -119.125 -64.375 1 87.56 436 LEU B N 1
ATOM 7573 C CA . LEU B 1 436 ? 11.219 -118.125 -63.969 1 87.56 436 LEU B CA 1
ATOM 7574 C C . LEU B 1 436 ? 11.109 -118 -62.469 1 87.56 436 LEU B C 1
ATOM 7576 O O . LEU B 1 436 ? 10.984 -116.938 -61.906 1 87.56 436 LEU B O 1
ATOM 7580 N N . VAL B 1 437 ? 11.164 -119.062 -61.812 1 87.25 437 VAL B N 1
ATOM 7581 C CA . VAL B 1 437 ? 11.07 -119.125 -60.344 1 87.25 437 VAL B CA 1
ATOM 7582 C C . VAL B 1 437 ? 12.289 -118.438 -59.75 1 87.25 437 VAL B C 1
ATOM 7584 O O . VAL B 1 437 ? 12.164 -117.688 -58.75 1 87.25 437 VAL B O 1
ATOM 7587 N N . GLU B 1 438 ? 13.398 -118.688 -60.406 1 88 438 GLU B N 1
ATOM 7588 C CA . GLU B 1 438 ? 14.602 -118 -59.938 1 88 438 GLU B CA 1
ATOM 7589 C C . GLU B 1 438 ? 14.5 -116.5 -60.125 1 88 438 GLU B C 1
ATOM 7591 O O . GLU B 1 438 ? 14.906 -115.688 -59.25 1 88 438 GLU B O 1
ATOM 7596 N N . ALA B 1 439 ? 13.891 -116.125 -61.188 1 85.12 439 ALA B N 1
ATOM 7597 C CA . ALA B 1 439 ? 13.688 -114.688 -61.438 1 85.12 439 ALA B CA 1
ATOM 7598 C C . ALA B 1 439 ? 12.688 -114.125 -60.469 1 85.12 439 ALA B C 1
ATOM 7600 O O . ALA B 1 439 ? 12.898 -113 -59.938 1 85.12 439 ALA B O 1
ATOM 7601 N N . ILE B 1 440 ? 11.75 -114.75 -60.125 1 81.75 440 ILE B N 1
ATOM 7602 C CA . ILE B 1 440 ? 10.734 -114.312 -59.156 1 81.75 440 ILE B CA 1
ATOM 7603 C C . ILE B 1 440 ? 11.344 -114.188 -57.781 1 81.75 440 ILE B C 1
ATOM 7605 O O . ILE B 1 440 ? 11.055 -113.25 -57.062 1 81.75 440 ILE B O 1
ATOM 7609 N N . LYS B 1 441 ? 12.211 -115.125 -57.469 1 82.94 441 LYS B N 1
ATOM 7610 C CA . LYS B 1 441 ? 12.875 -115.062 -56.156 1 82.94 441 LYS B CA 1
ATOM 7611 C C . LYS B 1 441 ? 13.75 -113.812 -56.062 1 82.94 441 LYS B C 1
ATOM 7613 O O . LYS B 1 441 ? 13.742 -113.125 -55.031 1 82.94 441 LYS B O 1
ATOM 7618 N N . GLU B 1 442 ? 14.32 -113.562 -57.156 1 86.12 442 GLU B N 1
ATOM 7619 C CA . GLU B 1 442 ? 15.172 -112.375 -57.188 1 86.12 442 GLU B CA 1
ATOM 7620 C C . GLU B 1 442 ? 14.344 -111.062 -57.094 1 86.12 442 GLU B C 1
ATOM 7622 O O . GLU B 1 442 ? 14.664 -110.188 -56.312 1 86.12 442 GLU B O 1
ATOM 7627 N N . ASP B 1 443 ? 13.305 -111.125 -57.781 1 80.38 443 ASP B N 1
ATOM 7628 C CA . ASP B 1 443 ? 12.445 -109.938 -57.781 1 80.38 443 ASP B CA 1
ATOM 7629 C C . ASP B 1 443 ? 11.727 -109.75 -56.438 1 80.38 443 ASP B C 1
ATOM 7631 O O . ASP B 1 443 ? 11.547 -108.625 -55.969 1 80.38 443 ASP B O 1
ATOM 7635 N N . THR B 1 444 ? 11.328 -110.812 -55.875 1 79.5 444 THR B N 1
ATOM 7636 C CA . THR B 1 444 ? 10.68 -110.75 -54.562 1 79.5 444 THR B CA 1
ATOM 7637 C C . THR B 1 444 ? 11.633 -110.188 -53.5 1 79.5 444 THR B C 1
ATOM 7639 O O . THR B 1 444 ? 11.234 -109.375 -52.625 1 79.5 444 THR B O 1
ATOM 7642 N N . ASN B 1 445 ? 12.867 -110.562 -53.656 1 83.38 445 ASN B N 1
ATOM 7643 C CA . ASN B 1 445 ? 13.883 -110.062 -52.75 1 83.38 445 ASN B CA 1
ATOM 7644 C C . ASN B 1 445 ? 14.086 -108.562 -52.938 1 83.38 445 ASN B C 1
ATOM 7646 O O . ASN B 1 445 ? 14.242 -107.812 -51.969 1 83.38 445 ASN B O 1
ATOM 7650 N N . ASN B 1 446 ? 14.016 -108.125 -54.156 1 81.06 446 ASN B N 1
ATOM 7651 C CA . ASN B 1 446 ? 14.148 -106.75 -54.469 1 81.06 446 ASN B CA 1
ATOM 7652 C C . ASN B 1 446 ? 12.961 -105.938 -53.938 1 81.06 446 ASN B C 1
ATOM 7654 O O . ASN B 1 446 ? 13.133 -104.812 -53.406 1 81.06 446 ASN B O 1
ATOM 7658 N N . VAL B 1 447 ? 11.828 -106.438 -53.969 1 77 447 VAL B N 1
ATOM 7659 C CA . VAL B 1 447 ? 10.625 -105.812 -53.5 1 77 447 VAL B CA 1
ATOM 7660 C C . VAL B 1 447 ? 10.672 -105.688 -51.969 1 77 447 VAL B C 1
ATOM 7662 O O . VAL B 1 447 ? 10.289 -104.688 -51.375 1 77 447 VAL B O 1
ATOM 7665 N N . GLN B 1 448 ? 11.055 -106.812 -51.406 1 78.31 448 GLN B N 1
ATOM 7666 C CA . GLN B 1 448 ? 11.164 -106.812 -49.938 1 78.31 448 GLN B CA 1
ATOM 7667 C C . GLN B 1 448 ? 12.117 -105.75 -49.438 1 78.31 448 GLN B C 1
ATOM 7669 O O . GLN B 1 448 ? 11.828 -105.062 -48.469 1 78.31 448 GLN B O 1
ATOM 7674 N N . LYS B 1 449 ? 13.258 -105.5 -50.125 1 82.75 449 LYS B N 1
ATOM 7675 C CA . LYS B 1 449 ? 14.219 -104.5 -49.75 1 82.75 449 LYS B CA 1
ATOM 7676 C C . LYS B 1 449 ? 13.633 -103.062 -49.906 1 82.75 449 LYS B C 1
ATOM 7678 O O . LYS B 1 449 ? 13.781 -102.25 -49.031 1 82.75 449 LYS B O 1
ATOM 7683 N N . ALA B 1 450 ? 12.945 -102.938 -50.969 1 75.31 450 ALA B N 1
ATOM 7684 C CA . ALA B 1 450 ? 12.328 -101.625 -51.25 1 75.31 450 ALA B CA 1
ATOM 7685 C C . ALA B 1 450 ? 11.242 -101.312 -50.219 1 75.31 450 ALA B C 1
ATOM 7687 O O . ALA B 1 450 ? 11.125 -100.188 -49.75 1 75.31 450 ALA B O 1
ATOM 7688 N N . ALA B 1 451 ? 10.461 -102.25 -49.875 1 74.38 451 ALA B N 1
ATOM 7689 C CA . ALA B 1 451 ? 9.391 -102.125 -48.875 1 74.38 451 ALA B CA 1
ATOM 7690 C C . ALA B 1 451 ? 9.961 -101.812 -47.5 1 74.38 451 ALA B C 1
ATOM 7692 O O . ALA B 1 451 ? 9.43 -101 -46.781 1 74.38 451 ALA B O 1
ATOM 7693 N N . ASN B 1 452 ? 10.984 -102.562 -47.219 1 82.25 452 ASN B N 1
ATOM 7694 C CA . ASN B 1 452 ? 11.648 -102.312 -45.969 1 82.25 452 ASN B CA 1
ATOM 7695 C C . ASN B 1 452 ? 12.203 -100.875 -45.875 1 82.25 452 ASN B C 1
ATOM 7697 O O . ASN B 1 452 ? 12.086 -100.25 -44.844 1 82.25 452 ASN B O 1
ATOM 7701 N N . ASN B 1 453 ? 12.773 -100.438 -46.969 1 81.38 453 ASN B N 1
ATOM 7702 C CA . ASN B 1 453 ? 13.273 -99.062 -47 1 81.38 453 ASN B CA 1
ATOM 7703 C C . ASN B 1 453 ? 12.141 -98 -46.906 1 81.38 453 ASN B C 1
ATOM 7705 O O . ASN B 1 453 ? 12.281 -97 -46.25 1 81.38 453 ASN B O 1
ATOM 7709 N N . SER B 1 454 ? 11.078 -98.375 -47.5 1 78.38 454 SER B N 1
ATOM 7710 C CA . SER B 1 454 ? 9.906 -97.5 -47.438 1 78.38 454 SER B CA 1
ATOM 7711 C C . SER B 1 454 ? 9.359 -97.438 -46 1 78.38 454 SER B C 1
ATOM 7713 O O . SER B 1 454 ? 8.992 -96.375 -45.531 1 78.38 454 SER B O 1
ATOM 7715 N N . LEU B 1 455 ? 9.32 -98.625 -45.375 1 81.31 455 LEU B N 1
ATOM 7716 C CA . LEU B 1 455 ? 8.836 -98.625 -44 1 81.31 455 LEU B CA 1
ATOM 7717 C C . LEU B 1 455 ? 9.711 -97.812 -43.062 1 81.31 455 LEU B C 1
ATOM 7719 O O . LEU B 1 455 ? 9.203 -97.125 -42.188 1 81.31 455 LEU B O 1
ATOM 7723 N N . LEU B 1 456 ? 11.039 -97.75 -43.312 1 85.88 456 LEU B N 1
ATOM 7724 C CA . LEU B 1 456 ? 11.953 -96.938 -42.531 1 85.88 456 LEU B CA 1
ATOM 7725 C C . LEU B 1 456 ? 11.719 -95.438 -42.781 1 85.88 456 LEU B C 1
ATOM 7727 O O . LEU B 1 456 ? 11.719 -94.625 -41.844 1 85.88 456 LEU B O 1
ATOM 7731 N N . SER B 1 457 ? 11.461 -95.188 -44.031 1 83.06 457 SER B N 1
ATOM 7732 C CA . SER B 1 457 ? 11.18 -93.812 -44.406 1 83.06 457 SER B CA 1
ATOM 7733 C C . SER B 1 457 ? 9.875 -93.375 -43.781 1 83.06 457 SER B C 1
ATOM 7735 O O . SER B 1 457 ? 9.781 -92.188 -43.344 1 83.06 457 SER B O 1
ATOM 7737 N N . VAL B 1 458 ? 8.883 -94.125 -43.719 1 85.06 458 VAL B N 1
ATOM 7738 C CA . VAL B 1 458 ? 7.586 -93.812 -43.125 1 85.06 458 VAL B CA 1
ATOM 7739 C C . VAL B 1 458 ? 7.738 -93.562 -41.625 1 85.06 458 VAL B C 1
ATOM 7741 O O . VAL B 1 458 ? 7.176 -92.625 -41.062 1 85.06 458 VAL B O 1
ATOM 7744 N N . GLU B 1 459 ? 8.516 -94.438 -40.969 1 87.62 459 GLU B N 1
ATOM 7745 C CA . GLU B 1 459 ? 8.758 -94.312 -39.531 1 87.62 459 GLU B CA 1
ATOM 7746 C C . GLU B 1 459 ? 9.445 -93 -39.219 1 87.62 459 GLU B C 1
ATOM 7748 O O . GLU B 1 459 ? 9.07 -92.312 -38.25 1 87.62 459 GLU B O 1
ATOM 7753 N N . GLU B 1 460 ? 10.391 -92.625 -40.062 1 87.31 460 GLU B N 1
ATOM 7754 C CA . GLU B 1 460 ? 11.055 -91.312 -39.875 1 87.31 460 GLU B CA 1
ATOM 7755 C C . GLU B 1 460 ? 10.086 -90.125 -40.156 1 87.31 460 GLU B C 1
ATOM 7757 O O . GLU B 1 460 ? 10.117 -89.125 -39.438 1 87.31 460 GLU B O 1
ATOM 7762 N N . GLY B 1 461 ? 9.273 -90.375 -41.062 1 83.25 461 GLY B N 1
ATOM 7763 C CA . GLY B 1 461 ? 8.266 -89.375 -41.375 1 83.25 461 GLY B CA 1
ATOM 7764 C C . GLY B 1 461 ? 7.293 -89.125 -40.219 1 83.25 461 GLY B C 1
ATOM 7765 O O . GLY B 1 461 ? 6.941 -88 -39.938 1 83.25 461 GLY B O 1
ATOM 7766 N N . VAL B 1 462 ? 6.844 -90.188 -39.594 1 85.94 462 VAL B N 1
ATOM 7767 C CA . VAL B 1 462 ? 5.953 -90.062 -38.438 1 85.94 462 VAL B CA 1
ATOM 7768 C C . VAL B 1 462 ? 6.609 -89.25 -37.375 1 85.94 462 VAL B C 1
ATOM 7770 O O . VAL B 1 462 ? 5.961 -88.375 -36.75 1 85.94 462 VAL B O 1
ATOM 7773 N N . GLN B 1 463 ? 7.926 -89.375 -37.156 1 89.25 463 GLN B N 1
ATOM 7774 C CA . GLN B 1 463 ? 8.648 -88.625 -36.156 1 89.25 463 GLN B CA 1
ATOM 7775 C C . GLN B 1 463 ? 8.742 -87.125 -36.531 1 89.25 463 GLN B C 1
ATOM 7777 O O . GLN B 1 463 ? 8.539 -86.25 -35.688 1 89.25 463 GLN B O 1
ATOM 7782 N N . ILE B 1 464 ? 9.008 -86.875 -37.75 1 88.31 464 ILE B N 1
ATOM 7783 C CA . ILE B 1 464 ? 9.156 -85.5 -38.25 1 88.31 464 ILE B CA 1
ATOM 7784 C C . ILE B 1 464 ? 7.828 -84.75 -38.125 1 88.31 464 ILE B C 1
ATOM 7786 O O . ILE B 1 464 ? 7.789 -83.625 -37.719 1 88.31 464 ILE B O 1
ATOM 7790 N N . ILE B 1 465 ? 6.754 -85.375 -38.438 1 88.38 465 ILE B N 1
ATOM 7791 C CA . ILE B 1 465 ? 5.43 -84.75 -38.375 1 88.38 465 ILE B CA 1
ATOM 7792 C C . ILE B 1 465 ? 5.047 -84.5 -36.906 1 88.38 465 ILE B C 1
ATOM 7794 O O . ILE B 1 465 ? 4.453 -83.438 -36.594 1 88.38 465 ILE B O 1
ATOM 7798 N N . ALA B 1 466 ? 5.441 -85.375 -36.031 1 88.5 466 ALA B N 1
ATOM 7799 C CA . ALA B 1 466 ? 5.199 -85.188 -34.594 1 88.5 466 ALA B CA 1
ATOM 7800 C C . ALA B 1 466 ? 5.934 -83.938 -34.094 1 88.5 466 ALA B C 1
ATOM 7802 O O . ALA B 1 466 ? 5.379 -83.188 -33.312 1 88.5 466 ALA B O 1
ATOM 7803 N N . GLU B 1 467 ? 7.125 -83.75 -34.562 1 90.56 467 GLU B N 1
ATOM 7804 C CA . GLU B 1 467 ? 7.91 -82.562 -34.219 1 90.56 467 GLU B CA 1
ATOM 7805 C C . GLU B 1 467 ? 7.262 -81.312 -34.719 1 90.56 467 GLU B C 1
ATOM 7807 O O . GLU B 1 467 ? 7.273 -80.25 -34.031 1 90.56 467 GLU B O 1
ATOM 7812 N N . SER B 1 468 ? 6.691 -81.312 -35.812 1 89.62 468 SER B N 1
ATOM 7813 C CA . SER B 1 468 ? 5.965 -80.188 -36.375 1 89.62 468 SER B CA 1
ATOM 7814 C C . SER B 1 468 ? 4.746 -79.812 -35.531 1 89.62 468 SER B C 1
ATOM 7816 O O . SER B 1 468 ? 4.453 -78.688 -35.281 1 89.62 468 SER B O 1
ATOM 7818 N N . GLY B 1 469 ? 4.066 -80.875 -35.094 1 90.12 469 GLY B N 1
ATOM 7819 C CA . GLY B 1 469 ? 2.949 -80.625 -34.188 1 90.12 469 GLY B CA 1
ATOM 7820 C C . GLY B 1 469 ? 3.35 -80 -32.875 1 90.12 469 GLY B C 1
ATOM 7821 O O . GLY B 1 469 ? 2.666 -79.062 -32.438 1 90.12 469 GLY B O 1
ATOM 7822 N N . GLU B 1 470 ? 4.5 -80.312 -32.344 1 92 470 GLU B N 1
ATOM 7823 C CA . GLU B 1 470 ? 5.023 -79.688 -31.109 1 92 470 GLU B CA 1
ATOM 7824 C C . GLU B 1 470 ? 5.375 -78.25 -31.359 1 92 470 GLU B C 1
ATOM 7826 O O . GLU B 1 470 ? 5.18 -77.375 -30.484 1 92 470 GLU B O 1
ATOM 7831 N N . ALA B 1 471 ? 5.852 -77.938 -32.531 1 91.31 471 ALA B N 1
ATOM 7832 C CA . ALA B 1 471 ? 6.188 -76.562 -32.875 1 91.31 471 ALA B CA 1
ATOM 7833 C C . ALA B 1 471 ? 4.941 -75.688 -32.906 1 91.31 471 ALA B C 1
ATOM 7835 O O . ALA B 1 471 ? 4.941 -74.625 -32.375 1 91.31 471 ALA B O 1
ATOM 7836 N N . PHE B 1 472 ? 3.865 -76.188 -33.469 1 91.44 472 PHE B N 1
ATOM 7837 C CA . PHE B 1 472 ? 2.617 -75.438 -33.5 1 91.44 472 PHE B CA 1
ATOM 7838 C C . PHE B 1 472 ? 2.062 -75.188 -32.125 1 91.44 472 PHE B C 1
ATOM 7840 O O . PHE B 1 472 ? 1.551 -74.125 -31.797 1 91.44 472 PHE B O 1
ATOM 7847 N N . GLN B 1 473 ? 2.219 -76.188 -31.266 1 91.06 473 GLN B N 1
ATOM 7848 C CA . GLN B 1 473 ? 1.763 -76.062 -29.891 1 91.06 473 GLN B CA 1
ATOM 7849 C C . GLN B 1 473 ? 2.561 -75 -29.156 1 91.06 473 GLN B C 1
ATOM 7851 O O . GLN B 1 473 ? 1.993 -74.188 -28.406 1 91.06 473 GLN B O 1
ATOM 7856 N N . SER B 1 474 ? 3.826 -75 -29.391 1 92.5 474 SER B N 1
ATOM 7857 C CA . SER B 1 474 ? 4.684 -73.938 -28.781 1 92.5 474 SER B CA 1
ATOM 7858 C C . SER B 1 474 ? 4.32 -72.562 -29.266 1 92.5 474 SER B C 1
ATOM 7860 O O . SER B 1 474 ? 4.305 -71.625 -28.484 1 92.5 474 SER B O 1
ATOM 7862 N N . ILE B 1 475 ? 4.004 -72.438 -30.469 1 91.75 475 ILE B N 1
ATOM 7863 C CA . ILE B 1 475 ? 3.615 -71.188 -31.047 1 91.75 475 ILE B CA 1
ATOM 7864 C C . ILE B 1 475 ? 2.283 -70.688 -30.438 1 91.75 475 ILE B C 1
ATOM 7866 O O . ILE B 1 475 ? 2.109 -69.562 -30.109 1 91.75 475 ILE B O 1
ATOM 7870 N N . GLN B 1 476 ? 1.389 -71.562 -30.297 1 91 476 GLN B N 1
ATOM 7871 C CA . GLN B 1 476 ? 0.105 -71.25 -29.672 1 91 476 GLN B CA 1
ATOM 7872 C C . GLN B 1 476 ? 0.292 -70.75 -28.266 1 91 476 GLN B C 1
ATOM 7874 O O . GLN B 1 476 ? -0.364 -69.75 -27.875 1 91 476 GLN B O 1
ATOM 7879 N N . GLN B 1 477 ? 1.232 -71.312 -27.531 1 91.69 477 GLN B N 1
ATOM 7880 C CA . GLN B 1 477 ? 1.514 -70.875 -26.172 1 91.69 477 GLN B CA 1
ATOM 7881 C C . GLN B 1 477 ? 2.133 -69.5 -26.188 1 91.69 477 GLN B C 1
ATOM 7883 O O . GLN B 1 477 ? 1.785 -68.625 -25.359 1 91.69 477 GLN B O 1
ATOM 7888 N N . ALA B 1 478 ? 3.01 -69.25 -27.094 1 90.56 478 ALA B N 1
ATOM 7889 C CA . ALA B 1 478 ? 3.629 -67.938 -27.234 1 90.56 478 ALA B CA 1
ATOM 7890 C C . ALA B 1 478 ? 2.586 -66.875 -27.562 1 90.56 478 ALA B C 1
ATOM 7892 O O . ALA B 1 478 ? 2.609 -65.75 -27 1 90.56 478 ALA B O 1
ATOM 7893 N N . ILE B 1 479 ? 1.689 -67.125 -28.391 1 91.06 479 ILE B N 1
ATOM 7894 C CA . ILE B 1 479 ? 0.652 -66.188 -28.828 1 91.06 479 ILE B CA 1
ATOM 7895 C C . ILE B 1 479 ? -0.289 -65.938 -27.656 1 91.06 479 ILE B C 1
ATOM 7897 O O . ILE B 1 479 ? -0.76 -64.812 -27.5 1 91.06 479 ILE B O 1
ATOM 7901 N N . TYR B 1 480 ? -0.518 -66.938 -26.844 1 91.31 480 TYR B N 1
ATOM 7902 C CA . TYR B 1 480 ? -1.334 -66.75 -25.656 1 91.31 480 TYR B CA 1
ATOM 7903 C C . TYR B 1 480 ? -0.692 -65.688 -24.734 1 91.31 480 TYR B C 1
ATOM 7905 O O . TYR B 1 480 ? -1.368 -64.812 -24.234 1 91.31 480 TYR B O 1
ATOM 7913 N N . THR B 1 481 ? 0.56 -65.75 -24.578 1 91.44 481 THR B N 1
ATOM 7914 C CA . THR B 1 481 ? 1.292 -64.812 -23.766 1 91.44 481 THR B CA 1
ATOM 7915 C C . THR B 1 481 ? 1.281 -63.406 -24.406 1 91.44 481 THR B C 1
ATOM 7917 O O . THR B 1 481 ? 1.144 -62.406 -23.734 1 91.44 481 THR B O 1
ATOM 7920 N N . ILE B 1 482 ? 1.393 -63.312 -25.656 1 91.5 482 ILE B N 1
ATOM 7921 C CA . ILE B 1 482 ? 1.354 -62.062 -26.406 1 91.5 482 ILE B CA 1
ATOM 7922 C C . ILE B 1 482 ? 0.011 -61.375 -26.188 1 91.5 482 ILE B C 1
ATOM 7924 O O . ILE B 1 482 ? -0.037 -60.188 -25.922 1 91.5 482 ILE B O 1
ATOM 7928 N N . ASN B 1 483 ? -1.001 -62.125 -26.219 1 92.31 483 ASN B N 1
ATOM 7929 C CA . ASN B 1 483 ? -2.334 -61.594 -26.016 1 92.31 483 ASN B CA 1
ATOM 7930 C C . ASN B 1 483 ? -2.477 -60.969 -24.609 1 92.31 483 ASN B C 1
ATOM 7932 O O . ASN B 1 483 ? -3.086 -59.906 -24.453 1 92.31 483 ASN B O 1
ATOM 7936 N N . ASP B 1 484 ? -1.927 -61.656 -23.641 1 92.62 484 ASP B N 1
ATOM 7937 C CA . ASP B 1 484 ? -1.971 -61.156 -22.266 1 92.62 484 ASP B CA 1
ATOM 7938 C C . ASP B 1 484 ? -1.222 -59.844 -22.125 1 92.62 484 ASP B C 1
ATOM 7940 O O . ASP B 1 484 ? -1.707 -58.906 -21.484 1 92.62 484 ASP B O 1
ATOM 7944 N N . GLN B 1 485 ? -0.122 -59.781 -22.781 1 91.81 485 GLN B N 1
ATOM 7945 C CA . GLN B 1 485 ? 0.693 -58.562 -22.703 1 91.81 485 GLN B CA 1
ATOM 7946 C C . GLN B 1 485 ? 0.039 -57.406 -23.453 1 91.81 485 GLN B C 1
ATOM 7948 O O . GLN B 1 485 ? 0.133 -56.25 -23.031 1 91.81 485 GLN B O 1
ATOM 7953 N N . ILE B 1 486 ? -0.598 -57.656 -24.516 1 93.44 486 ILE B N 1
ATOM 7954 C CA . ILE B 1 486 ? -1.309 -56.656 -25.281 1 93.44 486 ILE B CA 1
ATOM 7955 C C . ILE B 1 486 ? -2.438 -56.062 -24.438 1 93.44 486 ILE B C 1
ATOM 7957 O O . ILE B 1 486 ? -2.654 -54.844 -24.438 1 93.44 486 ILE B O 1
ATOM 7961 N N . SER B 1 487 ? -3.109 -56.938 -23.688 1 93.56 487 SER B N 1
ATOM 7962 C CA . SER B 1 487 ? -4.176 -56.469 -22.797 1 93.56 487 SER B CA 1
ATOM 7963 C C . SER B 1 487 ? -3.635 -55.531 -21.719 1 93.56 487 SER B C 1
ATOM 7965 O O . SER B 1 487 ? -4.262 -54.531 -21.391 1 93.56 487 SER B O 1
ATOM 7967 N N . GLU B 1 488 ? -2.496 -55.844 -21.25 1 93.62 488 GLU B N 1
ATOM 7968 C CA . GLU B 1 488 ? -1.855 -55.031 -20.234 1 93.62 488 GLU B CA 1
ATOM 7969 C C . GLU B 1 488 ? -1.457 -53.656 -20.812 1 93.62 488 GLU B C 1
ATOM 7971 O O . GLU B 1 488 ? -1.648 -52.625 -20.156 1 93.62 488 GLU B O 1
ATOM 7976 N N . ILE B 1 489 ? -0.928 -53.625 -21.969 1 94.25 489 ILE B N 1
ATOM 7977 C CA . ILE B 1 489 ? -0.536 -52.406 -22.641 1 94.25 489 ILE B CA 1
ATOM 7978 C C . ILE B 1 489 ? -1.766 -51.531 -22.875 1 94.25 489 ILE B C 1
ATOM 7980 O O . ILE B 1 489 ? -1.734 -50.312 -22.625 1 94.25 489 ILE B O 1
ATOM 7984 N N . SER B 1 490 ? -2.816 -52.094 -23.297 1 94.12 490 SER B N 1
ATOM 7985 C CA . SER B 1 490 ? -4.055 -51.375 -23.547 1 94.12 490 SER B CA 1
ATOM 7986 C C . SER B 1 490 ? -4.598 -50.75 -22.281 1 94.12 490 SER B C 1
ATOM 7988 O O . SER B 1 490 ? -4.988 -49.594 -22.266 1 94.12 490 SER B O 1
ATOM 7990 N N . ALA B 1 491 ? -4.582 -51.5 -21.156 1 93.5 491 ALA B N 1
ATOM 7991 C CA . ALA B 1 491 ? -5.062 -51 -19.875 1 93.5 491 ALA B CA 1
ATOM 7992 C C . ALA B 1 491 ? -4.195 -49.844 -19.391 1 93.5 491 ALA B C 1
ATOM 7994 O O . ALA B 1 491 ? -4.711 -48.812 -18.938 1 93.5 491 ALA B O 1
ATOM 7995 N N . ALA B 1 492 ? -2.932 -50 -19.469 1 93.44 492 ALA B N 1
ATOM 7996 C CA . ALA B 1 492 ? -2.004 -48.969 -19.062 1 93.44 492 ALA B CA 1
ATOM 7997 C C . ALA B 1 492 ? -2.164 -47.719 -19.922 1 93.44 492 ALA B C 1
ATOM 7999 O O . ALA B 1 492 ? -2.105 -46.594 -19.422 1 93.44 492 ALA B O 1
ATOM 8000 N N . SER B 1 493 ? -2.344 -47.906 -21.188 1 93.94 493 SER B N 1
ATOM 8001 C CA . SER B 1 493 ? -2.537 -46.781 -22.109 1 93.94 493 SER B CA 1
ATOM 8002 C C . SER B 1 493 ? -3.791 -46 -21.766 1 93.94 493 SER B C 1
ATOM 8004 O O . SER B 1 493 ? -3.783 -44.75 -21.812 1 93.94 493 SER B O 1
ATOM 8006 N N . GLN B 1 494 ? -4.84 -46.656 -21.344 1 92.75 494 GLN B N 1
ATOM 8007 C CA . GLN B 1 494 ? -6.074 -46 -20.938 1 92.75 494 GLN B CA 1
ATOM 8008 C C . GLN B 1 494 ? -5.867 -45.188 -19.672 1 92.75 494 GLN B C 1
ATOM 8010 O O . GLN B 1 494 ? -6.348 -44.031 -19.562 1 92.75 494 GLN B O 1
ATOM 8015 N N . GLN B 1 495 ? -5.172 -45.75 -18.781 1 93 495 GLN B N 1
ATOM 8016 C CA . GLN B 1 495 ? -4.875 -45.062 -17.531 1 93 495 GLN B CA 1
ATOM 8017 C C . GLN B 1 495 ? -4.031 -43.812 -17.781 1 93 495 GLN B C 1
ATOM 8019 O O . GLN B 1 495 ? -4.301 -42.75 -17.203 1 93 495 GLN B O 1
ATOM 8024 N N . ILE B 1 496 ? -3.043 -43.875 -18.594 1 92.44 496 ILE B N 1
ATOM 8025 C CA . ILE B 1 496 ? -2.166 -42.75 -18.922 1 92.44 496 ILE B CA 1
ATOM 8026 C C . ILE B 1 496 ? -2.955 -41.656 -19.656 1 92.44 496 ILE B C 1
ATOM 8028 O O . ILE B 1 496 ? -2.746 -40.469 -19.422 1 92.44 496 ILE B O 1
ATOM 8032 N N . SER B 1 497 ? -3.838 -42.094 -20.516 1 93.56 497 SER B N 1
ATOM 8033 C CA . SER B 1 497 ? -4.691 -41.156 -21.203 1 93.56 497 SER B CA 1
ATOM 8034 C C . SER B 1 497 ? -5.52 -40.312 -20.219 1 93.56 497 SER B C 1
ATOM 8036 O O . SER B 1 497 ? -5.602 -39.094 -20.344 1 93.56 497 SER B O 1
ATOM 8038 N N . ALA B 1 498 ? -6.098 -40.969 -19.234 1 93.12 498 ALA B N 1
ATOM 8039 C CA . ALA B 1 498 ? -6.871 -40.281 -18.203 1 93.12 498 ALA B CA 1
ATOM 8040 C C . ALA B 1 498 ? -5.992 -39.312 -17.406 1 93.12 498 ALA B C 1
ATOM 8042 O O . ALA B 1 498 ? -6.395 -38.188 -17.125 1 93.12 498 ALA B O 1
ATOM 8043 N N . SER B 1 499 ? -4.852 -39.781 -17.078 1 92.56 499 SER B N 1
ATOM 8044 C CA . SER B 1 499 ? -3.912 -38.938 -16.328 1 92.56 499 SER B CA 1
ATOM 8045 C C . SER B 1 499 ? -3.48 -37.75 -17.141 1 92.56 499 SER B C 1
ATOM 8047 O O . SER B 1 499 ? -3.357 -36.625 -16.594 1 92.56 499 SER B O 1
ATOM 8049 N N . ALA B 1 500 ? -3.23 -37.938 -18.391 1 90.19 500 ALA B N 1
ATOM 8050 C CA . ALA B 1 500 ? -2.85 -36.844 -19.281 1 90.19 500 ALA B CA 1
ATOM 8051 C C . ALA B 1 500 ? -3.947 -35.781 -19.344 1 90.19 500 ALA B C 1
ATOM 8053 O O . ALA B 1 500 ? -3.662 -34.594 -19.328 1 90.19 500 ALA B O 1
ATOM 8054 N N . GLU B 1 501 ? -5.168 -36.219 -19.375 1 92.31 501 GLU B N 1
ATOM 8055 C CA . GLU B 1 501 ? -6.297 -35.281 -19.375 1 92.31 501 GLU B CA 1
ATOM 8056 C C . GLU B 1 501 ? -6.371 -34.5 -18.078 1 92.31 501 GLU B C 1
ATOM 8058 O O . GLU B 1 501 ? -6.637 -33.281 -18.094 1 92.31 501 GLU B O 1
ATOM 8063 N N . GLU B 1 502 ? -6.148 -35.156 -17.016 1 93.5 502 GLU B N 1
ATOM 8064 C CA . GLU B 1 502 ? -6.16 -34.5 -15.711 1 93.5 502 GLU B CA 1
ATOM 8065 C C . GLU B 1 502 ? -5.066 -33.438 -15.617 1 93.5 502 GLU B C 1
ATOM 8067 O O . GLU B 1 502 ? -5.312 -32.344 -15.164 1 93.5 502 GLU B O 1
ATOM 8072 N N . VAL B 1 503 ? -3.9 -33.75 -16.078 1 92.25 503 VAL B N 1
ATOM 8073 C CA . VAL B 1 503 ? -2.783 -32.812 -16.031 1 92.25 503 VAL B CA 1
ATOM 8074 C C . VAL B 1 503 ? -3.068 -31.625 -16.953 1 92.25 503 VAL B C 1
ATOM 8076 O O . VAL B 1 503 ? -2.822 -30.469 -16.594 1 92.25 503 VAL B O 1
ATOM 8079 N N . ALA B 1 504 ? -3.609 -31.938 -18.094 1 91.88 504 ALA B N 1
ATOM 8080 C CA . ALA B 1 504 ? -3.945 -30.875 -19.031 1 91.88 504 ALA B CA 1
ATOM 8081 C C . ALA B 1 504 ? -4.93 -29.891 -18.422 1 91.88 504 ALA B C 1
ATOM 8083 O O . ALA B 1 504 ? -4.762 -28.672 -18.547 1 91.88 504 ALA B O 1
ATOM 8084 N N . ALA B 1 505 ? -5.91 -30.359 -17.719 1 92.94 505 ALA B N 1
ATOM 8085 C CA . ALA B 1 505 ? -6.895 -29.516 -17.031 1 92.94 505 ALA B CA 1
ATOM 8086 C C . ALA B 1 505 ? -6.246 -28.688 -15.938 1 92.94 505 ALA B C 1
ATOM 8088 O O . ALA B 1 505 ? -6.488 -27.484 -15.828 1 92.94 505 ALA B O 1
ATOM 8089 N N . SER B 1 506 ? -5.426 -29.328 -15.172 1 93.62 506 SER B N 1
ATOM 8090 C CA . SER B 1 506 ? -4.742 -28.656 -14.078 1 93.62 506 SER B CA 1
ATOM 8091 C C . SER B 1 506 ? -3.807 -27.578 -14.586 1 93.62 506 SER B C 1
ATOM 8093 O O . SER B 1 506 ? -3.771 -26.469 -14.039 1 93.62 506 SER B O 1
ATOM 8095 N N . VAL B 1 507 ? -3.092 -27.859 -15.594 1 92.31 507 VAL B N 1
ATOM 8096 C CA . VAL B 1 507 ? -2.156 -26.922 -16.203 1 92.31 507 VAL B CA 1
ATOM 8097 C C . VAL B 1 507 ? -2.922 -25.75 -16.812 1 92.31 507 VAL B C 1
ATOM 8099 O O . VAL B 1 507 ? -2.477 -24.594 -16.719 1 92.31 507 VAL B O 1
ATOM 8102 N N . GLY B 1 508 ? -4.055 -26.047 -17.406 1 92.69 508 GLY B N 1
ATOM 8103 C CA . GLY B 1 508 ? -4.918 -24.969 -17.875 1 92.69 508 GLY B CA 1
ATOM 8104 C C . GLY B 1 508 ? -5.363 -24.031 -16.766 1 92.69 508 GLY B C 1
ATOM 8105 O O . GLY B 1 508 ? -5.32 -22.812 -16.922 1 92.69 508 GLY B O 1
ATOM 8106 N N . GLU B 1 509 ? -5.742 -24.547 -15.672 1 93.62 509 GLU B N 1
ATOM 8107 C CA . GLU B 1 509 ? -6.137 -23.766 -14.508 1 93.62 509 GLU B CA 1
ATOM 8108 C C . GLU B 1 509 ? -4.973 -22.922 -13.992 1 93.62 509 GLU B C 1
ATOM 8110 O O . GLU B 1 509 ? -5.145 -21.734 -13.688 1 93.62 509 GLU B O 1
ATOM 8115 N N . ILE B 1 510 ? -3.84 -23.469 -13.93 1 92.94 510 ILE B N 1
ATOM 8116 C CA . ILE B 1 510 ? -2.646 -22.766 -13.453 1 92.94 510 ILE B CA 1
ATOM 8117 C C . ILE B 1 510 ? -2.32 -21.609 -14.391 1 92.94 510 ILE B C 1
ATOM 8119 O O . ILE B 1 510 ? -1.964 -20.516 -13.93 1 92.94 510 ILE B O 1
ATOM 8123 N N . SER B 1 511 ? -2.395 -21.859 -15.656 1 93.88 511 SER B N 1
ATOM 8124 C CA . SER B 1 511 ? -2.162 -20.812 -16.641 1 93.88 511 SER B CA 1
ATOM 8125 C C . SER B 1 511 ? -3.121 -19.656 -16.453 1 93.88 511 SER B C 1
ATOM 8127 O O . SER B 1 511 ? -2.701 -18.484 -16.438 1 93.88 511 SER B O 1
ATOM 8129 N N . ASN B 1 512 ? -4.375 -19.922 -16.234 1 95.25 512 ASN B N 1
ATOM 8130 C CA . ASN B 1 512 ? -5.379 -18.891 -15.969 1 95.25 512 ASN B CA 1
ATOM 8131 C C . ASN B 1 512 ? -5.078 -18.141 -14.672 1 95.25 512 ASN B C 1
ATOM 8133 O O . ASN B 1 512 ? -5.168 -16.906 -14.633 1 95.25 512 ASN B O 1
ATOM 8137 N N . ASN B 1 513 ? -4.719 -18.891 -13.695 1 94.31 513 ASN B N 1
ATOM 8138 C CA . ASN B 1 513 ? -4.359 -18.281 -12.414 1 94.31 513 ASN B CA 1
ATOM 8139 C C . ASN B 1 513 ? -3.162 -17.344 -12.555 1 94.31 513 ASN B C 1
ATOM 8141 O O . ASN B 1 513 ? -3.145 -16.266 -11.961 1 94.31 513 ASN B O 1
ATOM 8145 N N . ALA B 1 514 ? -2.197 -17.781 -13.305 1 93.5 514 ALA B N 1
ATOM 8146 C CA . ALA B 1 514 ? -1.008 -16.969 -13.539 1 93.5 514 ALA B CA 1
ATOM 8147 C C . ALA B 1 514 ? -1.363 -15.672 -14.266 1 93.5 514 ALA B C 1
ATOM 8149 O O . ALA B 1 514 ? -0.89 -14.594 -13.891 1 93.5 514 ALA B O 1
ATOM 8150 N N . ALA B 1 515 ? -2.221 -15.766 -15.25 1 92.38 515 ALA B N 1
ATOM 8151 C CA . ALA B 1 515 ? -2.666 -14.586 -15.992 1 92.38 515 ALA B CA 1
ATOM 8152 C C . ALA B 1 515 ? -3.414 -13.617 -15.086 1 92.38 515 ALA B C 1
ATOM 8154 O O . ALA B 1 515 ? -3.135 -12.422 -15.078 1 92.38 515 ALA B O 1
ATOM 8155 N N . ASN B 1 516 ? -4.301 -14.102 -14.266 1 94.69 516 ASN B N 1
ATOM 8156 C CA . ASN B 1 516 ? -5.051 -13.289 -13.32 1 94.69 516 ASN B CA 1
ATOM 8157 C C . ASN B 1 516 ? -4.137 -12.656 -12.273 1 94.69 516 ASN B C 1
ATOM 8159 O O . ASN B 1 516 ? -4.297 -11.484 -11.93 1 94.69 516 ASN B O 1
ATOM 8163 N N . SER B 1 517 ? -3.221 -13.422 -11.812 1 93.75 517 SER B N 1
ATOM 8164 C CA . SER B 1 517 ? -2.246 -12.906 -10.852 1 93.75 517 SER B CA 1
ATOM 8165 C C . SER B 1 517 ? -1.437 -11.758 -11.445 1 93.75 517 SER B C 1
ATOM 8167 O O . SER B 1 517 ? -1.233 -10.734 -10.797 1 93.75 517 SER B O 1
ATOM 8169 N N . ALA B 1 518 ? -0.994 -11.969 -12.68 1 92.75 518 ALA B N 1
ATOM 8170 C CA . ALA B 1 518 ? -0.253 -10.922 -13.375 1 92.75 518 ALA B CA 1
ATOM 8171 C C . ALA B 1 518 ? -1.085 -9.648 -13.492 1 92.75 518 ALA B C 1
ATOM 8173 O O . ALA B 1 518 ? -0.583 -8.547 -13.258 1 92.75 518 ALA B O 1
ATOM 8174 N N . GLN B 1 519 ? -2.326 -9.734 -13.766 1 93.62 519 GLN B N 1
ATOM 8175 C CA . GLN B 1 519 ? -3.23 -8.594 -13.875 1 93.62 519 GLN B CA 1
ATOM 8176 C C . GLN B 1 519 ? -3.396 -7.895 -12.531 1 93.62 519 GLN B C 1
ATOM 8178 O O . GLN B 1 519 ? -3.352 -6.668 -12.453 1 93.62 519 GLN B O 1
ATOM 8183 N N . HIS B 1 520 ? -3.604 -8.68 -11.484 1 94.25 520 HIS B N 1
ATOM 8184 C CA . HIS B 1 520 ? -3.734 -8.109 -10.141 1 94.25 520 HIS B CA 1
ATOM 8185 C C . HIS B 1 520 ? -2.463 -7.375 -9.727 1 94.25 520 HIS B C 1
ATOM 8187 O O . HIS B 1 520 ? -2.529 -6.281 -9.164 1 94.25 520 HIS B O 1
ATOM 8193 N N . THR B 1 521 ? -1.325 -7.93 -10.023 1 93.06 521 THR B N 1
ATOM 8194 C CA . THR B 1 521 ? -0.053 -7.32 -9.648 1 93.06 521 THR B CA 1
ATOM 8195 C C . THR B 1 521 ? 0.159 -6.012 -10.398 1 93.06 521 THR B C 1
ATOM 8197 O O . THR B 1 521 ? 0.706 -5.055 -9.844 1 93.06 521 THR B O 1
ATOM 8200 N N . GLU B 1 522 ? -0.292 -5.949 -11.641 1 93.62 522 GLU B N 1
ATOM 8201 C CA . GLU B 1 522 ? -0.22 -4.707 -12.406 1 93.62 522 GLU B CA 1
ATOM 8202 C C . GLU B 1 522 ? -1.08 -3.619 -11.766 1 93.62 522 GLU B C 1
ATOM 8204 O O . GLU B 1 522 ? -0.645 -2.473 -11.641 1 93.62 522 GLU B O 1
ATOM 8209 N N . THR B 1 523 ? -2.252 -3.936 -11.391 1 93.56 523 THR B N 1
ATOM 8210 C CA . THR B 1 523 ? -3.164 -2.996 -10.742 1 93.56 523 THR B CA 1
ATOM 8211 C C . THR B 1 523 ? -2.604 -2.527 -9.406 1 93.56 523 THR B C 1
ATOM 8213 O O . THR B 1 523 ? -2.686 -1.344 -9.07 1 93.56 523 THR B O 1
ATOM 8216 N N . ILE B 1 524 ? -2.027 -3.428 -8.648 1 93.12 524 ILE B N 1
ATOM 8217 C CA . ILE B 1 524 ? -1.419 -3.082 -7.367 1 93.12 524 ILE B CA 1
ATOM 8218 C C . ILE B 1 524 ? -0.239 -2.139 -7.594 1 93.12 524 ILE B C 1
ATOM 8220 O O . ILE B 1 524 ? -0.07 -1.159 -6.867 1 93.12 524 ILE B O 1
ATOM 8224 N N . ALA B 1 525 ? 0.573 -2.469 -8.617 1 93.62 525 ALA B N 1
ATOM 8225 C CA . ALA B 1 525 ? 1.696 -1.599 -8.945 1 93.62 525 ALA B CA 1
ATOM 8226 C C . ALA B 1 525 ? 1.222 -0.176 -9.234 1 93.62 525 ALA B C 1
ATOM 8228 O O . ALA B 1 525 ? 1.818 0.792 -8.758 1 93.62 525 ALA B O 1
ATOM 8229 N N . ALA B 1 526 ? 0.146 0.023 -9.93 1 93.31 526 ALA B N 1
ATOM 8230 C CA . ALA B 1 526 ? -0.439 1.329 -10.227 1 93.31 526 ALA B CA 1
ATOM 8231 C C . ALA B 1 526 ? -0.924 2.01 -8.945 1 93.31 526 ALA B C 1
ATOM 8233 O O . ALA B 1 526 ? -0.705 3.207 -8.75 1 93.31 526 ALA B O 1
ATOM 8234 N N . SER B 1 527 ? -1.574 1.261 -8.086 1 93 527 SER B N 1
ATOM 8235 C CA . SER B 1 527 ? -2.061 1.771 -6.812 1 93 527 SER B CA 1
ATOM 8236 C C . SER B 1 527 ? -0.907 2.242 -5.93 1 93 527 SER B C 1
ATOM 8238 O O . SER B 1 527 ? -1.017 3.264 -5.25 1 93 527 SER B O 1
ATOM 8240 N N . VAL B 1 528 ? 0.169 1.528 -5.941 1 92.94 528 VAL B N 1
ATOM 8241 C CA . VAL B 1 528 ? 1.367 1.872 -5.18 1 92.94 528 VAL B CA 1
ATOM 8242 C C . VAL B 1 528 ? 1.945 3.188 -5.695 1 92.94 528 VAL B C 1
ATOM 8244 O O . VAL B 1 528 ? 2.338 4.051 -4.906 1 92.94 528 VAL B O 1
ATOM 8247 N N . GLU B 1 529 ? 1.964 3.439 -6.988 1 92.94 529 GLU B N 1
ATOM 8248 C CA . GLU B 1 529 ? 2.428 4.695 -7.566 1 92.94 529 GLU B CA 1
ATOM 8249 C C . GLU B 1 529 ? 1.564 5.867 -7.105 1 92.94 529 GLU B C 1
ATOM 8251 O O . GLU B 1 529 ? 2.084 6.934 -6.77 1 92.94 529 GLU B O 1
ATOM 8256 N N . GLU B 1 530 ? 0.289 5.688 -7.074 1 92.38 530 GLU B N 1
ATOM 8257 C CA . GLU B 1 530 ? -0.639 6.703 -6.59 1 92.38 530 GLU B CA 1
ATOM 8258 C C . GLU B 1 530 ? -0.388 7.023 -5.117 1 92.38 530 GLU B C 1
ATOM 8260 O O . GLU B 1 530 ? -0.415 8.188 -4.719 1 92.38 530 GLU B O 1
ATOM 8265 N N . GLN B 1 531 ? -0.087 6.039 -4.34 1 90.38 531 GLN B N 1
ATOM 8266 C CA . GLN B 1 531 ? 0.191 6.215 -2.916 1 90.38 531 GLN B CA 1
ATOM 8267 C C . GLN B 1 531 ? 1.465 7.027 -2.703 1 90.38 531 GLN B C 1
ATOM 8269 O O . GLN B 1 531 ? 1.52 7.883 -1.817 1 90.38 531 GLN B O 1
ATOM 8274 N N . VAL B 1 532 ? 2.479 6.715 -3.508 1 91.56 532 VAL B N 1
ATOM 8275 C CA . VAL B 1 532 ? 3.727 7.465 -3.43 1 91.56 532 VAL B CA 1
ATOM 8276 C C . VAL B 1 532 ? 3.457 8.945 -3.703 1 91.56 532 VAL B C 1
ATOM 8278 O O . VAL B 1 532 ? 3.953 9.812 -2.986 1 91.56 532 VAL B O 1
ATOM 8281 N N . ALA B 1 533 ? 2.619 9.266 -4.676 1 92.31 533 ALA B N 1
ATOM 8282 C CA . ALA B 1 533 ? 2.262 10.641 -5.016 1 92.31 533 ALA B CA 1
ATOM 8283 C C . ALA B 1 533 ? 1.502 11.305 -3.871 1 92.31 533 ALA B C 1
ATOM 8285 O O . ALA B 1 533 ? 1.768 12.461 -3.533 1 92.31 533 ALA B O 1
ATOM 8286 N N . THR B 1 534 ? 0.562 10.602 -3.293 1 91.44 534 THR B N 1
ATOM 8287 C CA . THR B 1 534 ? -0.224 11.125 -2.182 1 91.44 534 THR B CA 1
ATOM 8288 C C . THR B 1 534 ? 0.667 11.406 -0.975 1 91.44 534 THR B C 1
ATOM 8290 O O . THR B 1 534 ? 0.51 12.438 -0.308 1 91.44 534 THR B O 1
ATOM 8293 N N . MET B 1 535 ? 1.653 10.555 -0.702 1 89.56 535 MET B N 1
ATOM 8294 C CA . MET B 1 535 ? 2.549 10.742 0.437 1 89.56 535 MET B CA 1
ATOM 8295 C C . MET B 1 535 ? 3.486 11.922 0.207 1 89.56 535 MET B C 1
ATOM 8297 O O . MET B 1 535 ? 3.885 12.594 1.157 1 89.56 535 MET B O 1
ATOM 8301 N N . ALA B 1 536 ? 3.824 12.18 -1.032 1 90.25 536 ALA B N 1
ATOM 8302 C CA . ALA B 1 536 ? 4.586 13.383 -1.354 1 90.25 536 ALA B CA 1
ATOM 8303 C C . ALA B 1 536 ? 3.801 14.641 -0.994 1 90.25 536 ALA B C 1
ATOM 8305 O O . ALA B 1 536 ? 4.363 15.602 -0.453 1 90.25 536 ALA B O 1
ATOM 8306 N N . ALA B 1 537 ? 2.512 14.617 -1.258 1 91.31 537 ALA B N 1
ATOM 8307 C CA . ALA B 1 537 ? 1.641 15.742 -0.904 1 91.31 537 ALA B CA 1
ATOM 8308 C C . ALA B 1 537 ? 1.563 15.914 0.61 1 91.31 537 ALA B C 1
ATOM 8310 O O . ALA B 1 537 ? 1.613 17.047 1.113 1 91.31 537 ALA B O 1
ATOM 8311 N N . VAL B 1 538 ? 1.465 14.859 1.379 1 91.38 538 VAL B N 1
ATOM 8312 C CA . VAL B 1 538 ? 1.434 14.898 2.836 1 91.38 538 VAL B CA 1
ATOM 8313 C C . VAL B 1 538 ? 2.746 15.469 3.367 1 91.38 538 VAL B C 1
ATOM 8315 O O . VAL B 1 538 ? 2.748 16.281 4.301 1 91.38 538 VAL B O 1
ATOM 8318 N N . ASN B 1 539 ? 3.818 15.047 2.77 1 92.5 539 ASN B N 1
ATOM 8319 C CA . ASN B 1 539 ? 5.125 15.57 3.15 1 92.5 539 ASN B CA 1
ATOM 8320 C C . ASN B 1 539 ? 5.211 17.078 2.912 1 92.5 539 ASN B C 1
ATOM 8322 O O . ASN B 1 539 ? 5.789 17.812 3.723 1 92.5 539 ASN B O 1
ATOM 8326 N N . GLU B 1 540 ? 4.711 17.562 1.836 1 93.06 540 GLU B N 1
ATOM 8327 C CA . GLU B 1 540 ? 4.68 19 1.555 1 93.06 540 GLU B CA 1
ATOM 8328 C C . GLU B 1 540 ? 3.906 19.766 2.629 1 93.06 540 GLU B C 1
ATOM 8330 O O . GLU B 1 540 ? 4.336 20.828 3.078 1 93.06 540 GLU B O 1
ATOM 8335 N N . VAL B 1 541 ? 2.801 19.156 3.012 1 92.75 541 VAL B N 1
ATOM 8336 C CA . VAL B 1 541 ? 2.01 19.766 4.082 1 92.75 541 VAL B CA 1
ATOM 8337 C C . VAL B 1 541 ? 2.83 19.797 5.371 1 92.75 541 VAL B C 1
ATOM 8339 O O . VAL B 1 541 ? 2.82 20.797 6.09 1 92.75 541 VAL B O 1
ATOM 8342 N N . ALA B 1 542 ? 3.561 18.719 5.703 1 92.31 542 ALA B N 1
ATOM 8343 C CA . ALA B 1 542 ? 4.398 18.641 6.895 1 92.31 542 ALA B CA 1
ATOM 8344 C C . ALA B 1 542 ? 5.461 19.734 6.883 1 92.31 542 ALA B C 1
ATOM 8346 O O . ALA B 1 542 ? 5.66 20.438 7.883 1 92.31 542 ALA B O 1
ATOM 8347 N N . VAL B 1 543 ? 6.129 20 5.789 1 92.12 543 VAL B N 1
ATOM 8348 C CA . VAL B 1 543 ? 7.164 21.016 5.637 1 92.12 543 VAL B CA 1
ATOM 8349 C C . VAL B 1 543 ? 6.551 22.406 5.809 1 92.12 543 VAL B C 1
ATOM 8351 O O . VAL B 1 543 ? 7.109 23.25 6.504 1 92.12 543 VAL B O 1
ATOM 8354 N N . ASP B 1 544 ? 5.383 22.547 5.199 1 92.69 544 ASP B N 1
ATOM 8355 C CA . ASP B 1 544 ? 4.676 23.828 5.309 1 92.69 544 ASP B CA 1
ATOM 8356 C C . ASP B 1 544 ? 4.301 24.125 6.758 1 92.69 544 ASP B C 1
ATOM 8358 O O . ASP B 1 544 ? 4.488 25.25 7.238 1 92.69 544 ASP B O 1
ATOM 8362 N N . LEU B 1 545 ? 3.846 23.156 7.453 1 90 545 LEU B N 1
ATOM 8363 C CA . LEU B 1 545 ? 3.475 23.297 8.859 1 90 545 LEU B CA 1
ATOM 8364 C C . LEU B 1 545 ? 4.695 23.625 9.711 1 90 545 LEU B C 1
ATOM 8366 O O . LEU B 1 545 ? 4.625 24.484 10.602 1 90 545 LEU B O 1
ATOM 8370 N N . ALA B 1 546 ? 5.797 22.984 9.461 1 91.12 546 ALA B N 1
ATOM 8371 C CA . ALA B 1 546 ? 7.043 23.266 10.172 1 91.12 546 ALA B CA 1
ATOM 8372 C C . ALA B 1 546 ? 7.484 24.703 9.953 1 91.12 546 ALA B C 1
ATOM 8374 O O . ALA B 1 546 ? 7.859 25.391 10.898 1 91.12 546 ALA B O 1
ATOM 8375 N N . THR B 1 547 ? 7.406 25.188 8.75 1 91.25 547 THR B N 1
ATOM 8376 C CA . THR B 1 547 ? 7.773 26.562 8.406 1 91.25 547 THR B CA 1
ATOM 8377 C C . THR B 1 547 ? 6.871 27.562 9.117 1 91.25 547 THR B C 1
ATOM 8379 O O . THR B 1 547 ? 7.348 28.547 9.672 1 91.25 547 THR B O 1
ATOM 8382 N N . LYS B 1 548 ? 5.574 27.281 9.094 1 87.31 548 LYS B N 1
ATOM 8383 C CA . LYS B 1 548 ? 4.613 28.156 9.766 1 87.31 548 LYS B CA 1
ATOM 8384 C C . LYS B 1 548 ? 4.867 28.203 11.266 1 87.31 548 LYS B C 1
ATOM 8386 O O . LYS B 1 548 ? 4.715 29.25 11.898 1 87.31 548 LYS B O 1
ATOM 8391 N N . SER B 1 549 ? 5.191 27.062 11.859 1 90.19 549 SER B N 1
ATOM 8392 C CA . SER B 1 549 ? 5.535 27 13.273 1 90.19 549 SER B CA 1
ATOM 8393 C C . SER B 1 549 ? 6.727 27.891 13.594 1 90.19 549 SER B C 1
ATOM 8395 O O . SER B 1 549 ? 6.703 28.641 14.57 1 90.19 549 SER B O 1
ATOM 8397 N N . VAL B 1 550 ? 7.766 27.906 12.773 1 89.56 550 VAL B N 1
ATOM 8398 C CA . VAL B 1 550 ? 8.953 28.734 12.961 1 89.56 550 VAL B CA 1
ATOM 8399 C C . VAL B 1 550 ? 8.586 30.219 12.836 1 89.56 550 VAL B C 1
ATOM 8401 O O . VAL B 1 550 ? 9.008 31.047 13.641 1 89.56 550 VAL B O 1
ATOM 8404 N N . ASP B 1 551 ? 7.707 30.516 11.852 1 87.38 551 ASP B N 1
ATOM 8405 C CA . ASP B 1 551 ? 7.258 31.891 11.641 1 87.38 551 ASP B CA 1
ATOM 8406 C C . ASP B 1 551 ? 6.52 32.438 12.867 1 87.38 551 ASP B C 1
ATOM 8408 O O . ASP B 1 551 ? 6.766 33.562 13.305 1 87.38 551 ASP B O 1
ATOM 8412 N N . LEU B 1 552 ? 5.664 31.641 13.422 1 87.25 552 LEU B N 1
ATOM 8413 C CA . LEU B 1 552 ? 4.891 32.031 14.594 1 87.25 552 LEU B CA 1
ATOM 8414 C C . LEU B 1 552 ? 5.793 32.188 15.82 1 87.25 552 LEU B C 1
ATOM 8416 O O . LEU B 1 552 ? 5.609 33.094 16.625 1 87.25 552 LEU B O 1
ATOM 8420 N N . LYS B 1 553 ? 6.781 31.375 15.977 1 91.44 553 LYS B N 1
ATOM 8421 C CA . LYS B 1 553 ? 7.738 31.453 17.078 1 91.44 553 LYS B CA 1
ATOM 8422 C C . LYS B 1 553 ? 8.531 32.75 17 1 91.44 553 LYS B C 1
ATOM 8424 O O . LYS B 1 553 ? 8.75 33.406 18.031 1 91.44 553 LYS B O 1
ATOM 8429 N N . GLU B 1 554 ? 8.859 33.125 15.812 1 87.94 554 GLU B N 1
ATOM 8430 C CA . GLU B 1 554 ? 9.594 34.344 15.617 1 87.94 554 GLU B CA 1
ATOM 8431 C C . GLU B 1 554 ? 8.727 35.562 15.953 1 87.94 554 GLU B C 1
ATOM 8433 O O . GLU B 1 554 ? 9.219 36.562 16.516 1 87.94 554 GLU B O 1
ATOM 8438 N N . LEU B 1 555 ? 7.469 35.438 15.617 1 82.81 555 LEU B N 1
ATOM 8439 C CA . LEU B 1 555 ? 6.527 36.531 15.875 1 82.81 555 LEU B CA 1
ATOM 8440 C C . LEU B 1 555 ? 6.398 36.781 17.375 1 82.81 555 LEU B C 1
ATOM 8442 O O . LEU B 1 555 ? 6.324 37.938 17.797 1 82.81 555 LEU B O 1
ATOM 8446 N N . ILE B 1 556 ? 6.445 35.719 18.219 1 86.31 556 ILE B N 1
ATOM 8447 C CA . ILE B 1 556 ? 6.156 35.875 19.641 1 86.31 556 ILE B CA 1
ATOM 8448 C C . ILE B 1 556 ? 7.465 36 20.422 1 86.31 556 ILE B C 1
ATOM 8450 O O . ILE B 1 556 ? 7.453 36.25 21.625 1 86.31 556 ILE B O 1
ATOM 8454 N N . LYS B 1 557 ? 8.609 35.844 19.797 1 86.75 557 LYS B N 1
ATOM 8455 C CA . LYS B 1 557 ? 9.914 35.906 20.438 1 86.75 557 LYS B CA 1
ATOM 8456 C C . LYS B 1 557 ? 10.156 37.281 21.047 1 86.75 557 LYS B C 1
ATOM 8458 O O . LYS B 1 557 ? 10.836 37.406 22.078 1 86.75 557 LYS B O 1
ATOM 8463 N N . HIS B 1 558 ? 9.523 38.344 20.453 1 82 558 HIS B N 1
ATOM 8464 C CA . HIS B 1 558 ? 9.727 39.719 20.859 1 82 558 HIS B CA 1
ATOM 8465 C C . HIS B 1 558 ? 8.969 40.031 22.156 1 82 558 HIS B C 1
ATOM 8467 O O . HIS B 1 558 ? 9.258 41 22.828 1 82 558 HIS B O 1
ATOM 8473 N N . PHE B 1 559 ? 8.062 39.188 22.516 1 86.81 559 PHE B N 1
ATOM 8474 C CA . PHE B 1 559 ? 7.242 39.438 23.688 1 86.81 559 PHE B CA 1
ATOM 8475 C C . PHE B 1 559 ? 7.715 38.594 24.859 1 86.81 559 PHE B C 1
ATOM 8477 O O . PHE B 1 559 ? 8.047 37.406 24.688 1 86.81 559 PHE B O 1
ATOM 8484 N N . LYS B 1 560 ? 7.988 39.188 26.047 1 89 560 LYS B N 1
ATOM 8485 C CA . LYS B 1 560 ? 8.336 38.5 27.297 1 89 560 LYS B CA 1
ATOM 8486 C C . LYS B 1 560 ? 7.109 38.344 28.188 1 89 560 LYS B C 1
ATOM 8488 O O . LYS B 1 560 ? 6.441 39.312 28.516 1 89 560 LYS B O 1
ATOM 8493 N N . LEU B 1 561 ? 6.789 37.125 28.641 1 84.06 561 LEU B N 1
ATOM 8494 C CA . LEU B 1 561 ? 5.637 36.844 29.484 1 84.06 561 LEU B CA 1
ATOM 8495 C C . LEU B 1 561 ? 6.074 36.5 30.906 1 84.06 561 LEU B C 1
ATOM 8497 O O . LEU B 1 561 ? 7.137 35.938 31.125 1 84.06 561 LEU B O 1
#

pLDDT: mean 87.12, std 5.48, range [63.12, 95.38]

Organism: NCBI:txid2304605

Sequence (1122 aa):
MSIGKKILIGFMTILLIMIVSMGVVLAELKKTNKQVEQALEEQVKQVMLADDIKFSIAMQGISLRELVVIGKPEVQENLQTYHDLLSTYIMELNKTAPTGELKEYNDAINSHFEQFNQGLEEMEKLYQAGNLEKANEVIMSDIVTANKGILENAEKVKMVQTSKLDKLTEEAKKTAAMATSITMAAILIGILVGILVWVFVRRSITKPLATLVDAVQTIAEGDLTKENLLYQGKDEIGQLAIAFNKMKANLQFIVQRIQTNTEHLTNAAEELTASTEETTATTEDIAGRITQTSKLAQSSAISSSESSQAMDETAAGIQKIAESAQVLNHQAIDASETAISGSKTVEHAQQQMDTIKESTSFVNELIEKLSKQSDEIGNITKVITDITEQTNLLALNAAIEAARAGEHGKGFAVVADEVRKLAEESKHSASKIVELVEAIKEDTNNVQKAANNSLLSVEEGVQIIAESGEAFQSIQQAIYTINDQISEISAASQQISASAEEVAASVGEISNNAANSAQHTETIAASVEEQVATMAAVNEVAVDLATKSVDLKELIKHFKLMSIGKKILIGFMTILLIMIVSMGVVLAELKKTNKQVEQALEEQVKQVMLADDIKFSIAMQGISLRELVVIGKPEVQENLQTYHDLLSTYIMELNKTAPTGELKEYNDAINSHFEQFNQGLEEMEKLYQAGNLEKANEVIMSDIVTANKGILENAEKVKMVQTSKLDKLTEEAKKTAAMATSITMAAILIGILVGILVWVFVRRSITKPLATLVDAVQTIAEGDLTKENLLYQGKDEIGQLAIAFNKMKANLQFIVQRIQTNTEHLTNAAEELTASTEETTATTEDIAGRITQTSKLAQSSAISSSESSQAMDETAAGIQKIAESAQVLNHQAIDASETAISGSKTVEHAQQQMDTIKESTSFVNELIEKLSKQSDEIGNITKVITDITEQTNLLALNAAIEAARAGEHGKGFAVVADEVRKLAEESKHSASKIVELVEAIKEDTNNVQKAANNSLLSVEEGVQIIAESGEAFQSIQQAIYTINDQISEISAASQQISASAEEVAASVGEISNNAANSAQHTETIAASVEEQVATMAAVNEVAVDLATKSVDLKELIKHFKL

Solvent-accessible surface area (backbone atoms only — not comparable to full-atom values): 52962 Å² total; per-residue (Å²): 108,46,67,56,56,57,53,48,54,52,53,50,54,53,52,50,51,43,49,54,46,50,46,52,48,49,52,54,50,53,53,51,52,52,55,53,49,48,44,59,67,46,36,51,48,49,33,50,35,26,36,49,34,43,25,23,51,26,45,26,55,34,24,54,55,47,38,76,71,71,67,55,73,70,33,58,52,50,27,50,51,25,49,49,47,30,54,48,34,51,50,52,47,48,70,75,31,82,61,66,75,50,26,53,32,43,46,47,27,50,52,20,48,48,45,26,51,52,28,49,50,54,26,50,53,29,50,75,72,69,40,59,71,62,22,50,50,36,43,70,46,46,27,47,54,16,48,52,45,29,43,56,28,28,50,49,46,27,52,55,30,54,52,52,52,57,53,50,55,54,51,49,55,50,54,51,53,50,43,52,52,50,47,52,50,43,49,54,48,48,52,51,51,51,53,52,43,51,55,46,45,43,67,71,45,43,50,56,46,51,53,49,39,53,53,45,42,40,41,41,67,25,44,60,65,66,76,74,67,89,58,92,50,84,23,64,65,22,53,39,38,53,27,48,41,45,35,51,49,51,50,52,51,50,49,51,50,49,53,56,50,32,54,50,34,41,50,45,19,52,50,41,43,53,42,38,53,52,45,51,53,44,47,51,50,43,51,54,44,38,53,51,40,32,51,37,19,53,50,31,33,51,33,24,51,54,30,47,53,31,38,51,51,32,51,53,29,40,51,51,37,49,53,35,39,51,53,41,51,55,36,40,51,53,34,39,53,38,27,54,51,28,34,51,37,33,52,50,33,46,52,36,43,50,50,33,45,52,31,43,51,49,40,45,53,49,46,54,52,49,45,53,52,40,50,51,46,43,54,48,35,52,52,41,37,50,47,22,50,51,41,28,51,53,17,50,52,40,32,51,51,16,59,73,50,50,85,82,12,55,72,49,32,52,51,18,50,50,44,26,52,48,18,51,52,41,33,53,48,29,52,53,43,46,52,48,32,54,49,46,50,51,49,41,51,52,36,48,53,39,40,51,51,28,47,52,38,42,56,52,33,46,54,35,42,51,52,34,35,51,30,29,52,52,37,41,53,34,37,53,53,41,52,53,35,41,52,50,37,48,54,33,39,52,51,32,50,54,28,43,51,50,30,44,52,30,34,52,51,35,30,50,35,19,52,51,37,35,52,44,33,52,53,41,51,52,44,48,53,52,43,54,56,45,40,50,54,50,40,51,47,20,54,51,35,39,52,51,23,52,52,52,49,60,66,47,63,63,46,44,115,107,46,66,56,56,56,53,50,54,51,52,52,53,53,53,48,51,41,50,55,46,47,48,53,47,49,53,53,51,54,54,51,51,53,53,53,50,49,44,60,67,46,36,52,46,48,33,51,33,25,36,50,32,44,28,23,51,25,44,26,54,33,25,53,57,47,36,76,71,71,68,53,75,68,35,57,52,51,28,51,50,27,49,49,48,29,53,48,35,50,52,52,47,46,69,74,30,83,62,67,75,51,25,52,32,42,46,47,27,51,52,20,47,48,45,26,51,52,28,48,51,52,28,51,54,29,48,74,70,69,40,57,72,62,21,49,49,35,44,70,44,47,27,46,54,16,49,53,44,29,42,54,27,27,50,48,46,28,52,55,30,53,52,52,52,57,51,48,55,56,51,49,54,52,53,52,53,50,43,52,51,50,47,51,49,42,49,52,49,48,52,51,51,52,53,52,43,53,54,46,46,43,66,70,46,44,50,56,46,52,52,49,38,54,53,44,42,40,40,42,68,25,45,59,64,66,75,74,67,88,60,90,50,84,22,64,65,21,53,38,37,53,28,45,42,46,36,51,50,53,50,52,50,52,50,52,49,48,53,54,49,30,53,50,34,40,51,45,18,51,51,41,44,52,42,38,53,53,44,51,53,44,47,53,51,43,50,54,45,38,53,50,40,32,51,36,20,54,50,31,32,52,32,24,51,52,30,47,52,31,38,51,50,33,52,54,27,39,52,51,37,48,53,35,39,52,52,39,50,54,38,40,51,54,34,40,53,37,28,53,53,29,34,52,37,32,54,51,34,45,53,37,42,52,51,34,44,51,32,43,51,50,39,44,53,49,44,53,53,47,44,53,50,40,50,51,4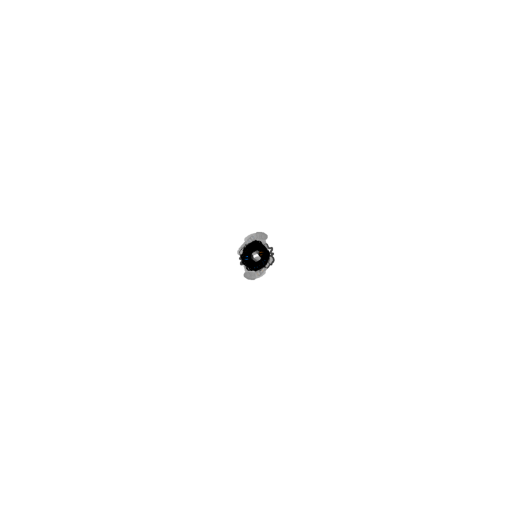4,42,53,47,35,51,50,42,37,50,46,22,51,52,39,29,50,52,17,49,52,38,31,51,53,16,60,73,52,50,86,82,12,54,71,48,30,52,52,18,51,50,44,27,52,48,19,51,51,41,32,53,49,30,52,51,43,45,52,48,32,54,50,44,50,52,48,42,51,52,36,48,51,38,41,51,52,26,47,52,37,42,56,51,35,46,53,35,41,51,52,33,36,52,29,29,53,51,37,42,53,35,37,54,52,41,52,54,36,40,52,51,38,47,53,33,40,53,52,32,50,53,28,41,52,52,31,46,53,29,34,50,52,35,31,52,35,17,53,51,36,35,52,44,34,51,53,41,50,54,44,49,54,51,43,55,55,46,41,51,54,51,38,52,47,19,52,50,35,39,51,51,22,52,53,52,50,59,67,48,64,64,46,44,116

Secondary structure (DSSP, 8-state):
--HHHHHHHHHHHHHHHHHHHHHHHHHHHHHHHHHHHHIIIIIHHHHHHHHHHHHHHHHHHHHHHHHHHH--HHHHHHHHHHHHHHHHHHHHHHHH--SSHHHHHHHHHHHHHHHHHHHHHHHHHHHHTT-HHHHHHHIIIIIHHHHHHHHHHHHHHHHHHHHHHHHHHHHHHHHHHHHHHHHHHHHHHHHHHHHHHHHHHIIIIIHHHHHHHHHHHHHHTTB--SPPP----SSHHHHHHHHHHHHHHHHHHHHHHHHHHHHHHHHHHHHHHHHHHHHHHHHHHHHHHHHHHHHHHHHHHHHHHHHHHHHHHHHHHHHHHHHHHHHHHHHHHHHHHHHHHHHHHHHHHHHHHHHHHHHHHHHHHHHHHHHHHHHHHHHHHHHHHHHHHHHHHHHHHHHHHHHHTGGGGHHHHHHHHHHHHHHHHHHHHHHHHHHHHHHHHHHHHHHHHHHHHHHHHHHHHHHHHHHHHHHHHHHHHHHHHHHHHHHHHHHHHHHHHHHHHHHHHHHHHHHHHHHHHHHHHHHHHHHHHHHHHHHHHHHHHHHHHHHHHHHHHHHHHT-B-/--HHHHHHHHHHHHHHHHHHHHHHHHHHHHHHHHHHHHIIIIIHHHHHHHHHHHHHHHHHHHHHHHHHHH--HHHHHHHHHHHHHHHHHHHHHHHH--SSHHHHHHHHHHHHHHHHHHHHHHHHHHHHTT-HHHHHHHIIIIIHHHHHHHHHHHHHHHHHHHHHHHHHHHHHHHHHHHHHHHHHHHHHHHHHHHHHHHHHHIIIIIHHHHHHHHHHHHHHTTB--SPPP----SSHHHHHHHHHHHHHHHHHHHHHHHHHHHHHHHHHHHHHHHHHHHHHHHHHHHHHHHHHHHHHHHHHHHHHHHHHHHHHHHHHHHHHHHHHHHHHHHHHHHHHHHHHHHHHHHHHHHHHHHHHHHHHHHHHHHHHHHHHHHHHHHHHHHHHHHHHHHHHHHHHHHHHHHHHTGGGGHHHHHHHHHHHHHHHHHHHHHHHHHHHHHHHHHHHHHHHHHHHHHHHHHHHHHHHHHHHHHHHHHHHHHHHHHHHHHHHHHHHHHHHHHHHHHHHHHHHHHHHHHHHHHHHHHHHHHHHHHHHHHHHHHHHHHHHHHHHHHHHHHHHHT-B-

Foldseek 3Di:
DAPVVLLVVLVVVLVVLVVVLVVVLVVLVVVLVVLVVCLVVALVLLLVLLVLLLVLLVQLLVLLVCCLPVVDPVSVVSNVVSLVSNVVSLVVNCVRDVDDPLNVLSVQLVVLNVQLVVLVVVLVVCVVVVNSVVSVVSCVPRNVVSSVSNNVSSVVSNVVSVVVSVVSVVVSVVSVVVSVVSVVVSVVVSVVSVVVSVVCCCVPPVVLVVVLVVVLVCVVQFELPDDQDDDPDPYPSVVSSVVSSVVSVVVVVVLVVLLVVLVVLLVVLVVLVVVLVVLLVVLVVLLVVLVVLLVVLVVLLVVLVVLLVVLVVLLVVLVVLLVVLVVLLVVLVVLLVVLVVQLVVLVVVLVVLVVVLVVLVVLLVVLVVQLVVLVVLLVVLVVQLVVLVVQLVVLVVQLVVLVVVPPVRPVSNVVSVVSNVVSVVSNVVSVVSNVVSVVSNVVSVVVNVVSVVVSVVSVVVSVVSVVSSVVSVVSSVVSVVSNVVSVVSNVVSVVSNVVSVVSSVVSVVSSVVSVVSSVVSVVSSVVSVVVNVVSVVSSVVSVVSNVVSVVSCVVSVSHDD/DAPVVLLVVLVVVLVVLVVVLVVVLVVLVVVLVVLVVCLVVALVLLLVLLVQLLVLLVQLLVLLVCCLPPVDPVSVVSNVVSLVSNVVSLVVNCVRDVDDPSNVLSVQLVVLNVQLVVLVVVLVVCVVVVNSVVSVVSCVPRNVVSSVSNNVSSVVSNVVSVVVSVVSVVVSVVSVVVSVVSVVVSVVVSVVSVVVSVVCCVVPPVVLVVVLVVVLVCVVQFELPDDQDDDPDPYPSVVSSVVSSVVSVVVVVVLVVLVVVLVVLLVVLVVLVVVLVVLLVVLVVLLVVLVVLLVVLVVLLVVLVVLLVVLVVLLVVLVVLLVVLVVLLVVLVVLLVVLVVQLVVLVVVLVVLVVVLVVLVVVLVVLVVQLVVLVVLLVVLVVQLVVLVVQLVVLVVQLVVLVVVPPVSPVSNVVSVVSNVVSVVSNVVSVVSNVVSVVSNVVSVVVNVVSVVVSVVSVVVSVVSVVSSVVSVVSSVVSVVSNVVSVVSNVVSVVSNVVSVVSSVVSVVSSVVSVVSSVVSVVVSVVSVVVNVVSVVSSVVSVVSNVVSVVSCVVSVSHDD

InterPro domains:
  IPR003660 HAMP domain [PF00672] (200-252)
  IPR003660 HAMP domain [PS50885] (203-256)
  IPR003660 HAMP domain [SM00304] (203-256)
  IPR004089 Methyl-accepting chemotaxis protein (MCP) signalling domain [PF00015] (330-511)
  IPR004089 Methyl-accepting chemotaxis protein (MCP) signalling domain [PS50111] (275-511)
  IPR004089 Methyl-accepting chemotaxis protein (MCP) signalling domain [SM00283] (285-560)
  IPR004090 Chemotaxis methyl-accepting receptor [PR00260] (1-24)
  IPR004090 Chemotaxis methyl-accepting receptor [PR00260] (383-410)
  IPR004090 Chemotaxis methyl-accepting receptor [PR00260] (412-441)
  IPR024478 Chemotaxis methyl-accepting receptor HlyB-like, 4HB MCP domain [PF12729] (1-175)